Protein AF-0000000078894115 (afdb_homodimer)

Radius of gyration: 32.03 Å; Cα contacts (8 Å, |Δi|>4): 1808; chains: 2; bounding box: 77×106×67 Å

Solvent-accessible surface area (backbone atoms only — not comparable to full-atom values): 44220 Å² total; per-residue (Å²): 131,84,80,42,53,39,38,57,58,77,50,76,63,70,67,59,61,70,58,57,64,65,31,70,74,18,68,58,77,52,64,83,93,46,81,58,91,73,45,78,47,42,38,61,68,60,44,50,48,48,45,71,68,42,87,58,38,52,36,25,27,23,10,32,26,25,74,66,8,53,45,42,48,35,32,21,36,66,44,68,42,55,32,26,38,39,38,38,77,36,32,59,46,63,57,80,44,20,31,43,28,48,39,68,75,42,41,31,39,27,46,41,68,57,47,64,69,71,50,77,66,79,82,33,34,58,81,42,36,62,58,54,42,30,54,50,38,48,74,68,69,35,39,32,33,21,26,35,48,16,37,40,77,40,72,86,78,68,84,76,82,59,59,74,52,46,46,45,50,26,41,76,69,55,32,38,30,40,30,41,64,88,63,55,67,40,78,42,49,35,74,77,47,72,50,67,45,42,68,76,49,40,52,24,23,50,56,44,61,41,48,53,50,50,51,49,50,50,50,49,53,53,50,52,55,32,54,76,68,74,47,71,57,25,36,26,74,67,38,36,48,8,26,67,66,57,45,19,66,49,54,50,60,52,66,37,32,33,36,30,44,7,74,62,46,49,59,66,71,36,64,70,48,46,49,51,39,42,74,74,46,32,44,82,42,75,72,37,73,41,41,73,44,95,85,66,46,43,37,39,26,35,34,33,40,31,42,73,66,52,56,34,26,38,41,40,36,25,26,78,71,56,49,30,69,29,81,88,66,35,56,80,92,39,38,46,80,79,27,28,24,18,31,34,44,73,85,38,77,37,47,27,45,58,48,47,33,36,51,44,37,72,75,67,33,53,58,51,64,29,36,53,75,50,44,91,62,41,86,89,44,86,46,86,82,47,86,78,64,55,48,45,56,60,78,37,88,53,78,83,47,52,32,33,41,50,77,47,72,22,27,45,57,70,81,76,74,76,128,129,84,78,44,52,38,40,59,57,78,50,70,66,71,66,59,61,70,59,54,64,64,30,67,77,19,68,61,77,47,64,83,92,46,80,58,91,73,45,79,46,43,38,62,69,59,45,51,48,50,44,70,67,40,86,59,39,51,37,26,28,23,10,31,26,26,75,66,8,51,44,41,49,35,31,22,36,65,46,69,42,55,32,26,37,38,38,38,77,35,32,58,44,64,60,80,43,22,31,43,27,47,38,68,74,42,44,30,39,27,47,40,68,55,50,63,69,70,50,77,66,78,81,32,34,56,81,43,37,62,59,53,42,30,54,50,38,48,74,68,66,35,40,32,34,22,25,34,48,15,38,40,78,41,72,85,79,70,84,76,81,60,60,75,51,45,47,45,52,24,40,75,70,54,32,39,31,40,30,42,64,88,63,55,67,41,77,40,50,34,75,78,47,72,51,69,45,42,69,77,48,39,51,26,25,51,56,45,63,42,49,54,49,52,51,50,49,48,50,49,53,52,50,52,53,32,52,77,68,73,47,72,58,24,35,26,72,68,40,35,46,7,26,67,66,58,45,18,66,49,55,49,60,54,65,38,31,33,35,29,44,7,74,61,44,49,58,66,70,35,66,70,48,46,50,51,40,41,74,73,46,32,42,82,43,75,74,38,72,42,43,71,43,95,85,66,46,42,37,38,26,34,34,33,40,31,41,71,67,53,57,35,27,39,41,40,36,26,26,76,71,57,50,31,70,28,80,86,64,35,56,80,91,40,39,46,80,80,27,29,24,18,30,35,43,72,85,38,78,38,46,26,45,59,46,46,34,35,50,44,36,72,76,67,34,54,57,50,63,28,35,53,73,51,43,91,61,41,86,91,44,87,45,86,81,48,86,78,63,53,47,46,55,60,78,38,87,52,79,83,49,52,32,33,42,53,78,47,71,22,28,46,58,71,81,75,74,77,129

Sequence (838 aa):
MHQKLVAAFLQKRVPPMKTLLQLQSLIHRIDPRINISQSRDIQLERQIRILSEIPGVGVVGGSYRNLSGHWHAGCYQATVKNYVLGYQDGYYHSRNSCMFCDHLQGPFVAMTDYVKKLGFDESISNYVIFEDFFLRVGDDQKLVMACPDAMYFMNDYSQVTRRDVWLTLAKKWQLNRVVLSTGKTHSFSCSDLDFRCERKVTKSFLLPVCCLELYTEALKFFKDFLDKHNVHFELDSGSVLGGVKFNGILPWDLDMDISILSQNVSIFGKQETQELFKREGYTFKNYEPPTVKEDGSFSGGFLRIFSPGGDIYIELWGMSVLTNPSKNFLPPELRKPELYTKANIRGIWVNTAYSPGFYSRGRYGREVLKHAQSWLQVKGKKNSWASYDSGAFSSCDNPKHHSCLDDFPGDGNLPFIVQMHQKLVAAFLQKRVPPMKTLLQLQSLIHRIDPRINISQSRDIQLERQIRILSEIPGVGVVGGSYRNLSGHWHAGCYQATVKNYVLGYQDGYYHSRNSCMFCDHLQGPFVAMTDYVKKLGFDESISNYVIFEDFFLRVGDDQKLVMACPDAMYFMNDYSQVTRRDVWLTLAKKWQLNRVVLSTGKTHSFSCSDLDFRCERKVTKSFLLPVCCLELYTEALKFFKDFLDKHNVHFELDSGSVLGGVKFNGILPWDLDMDISILSQNVSIFGKQETQELFKREGYTFKNYEPPTVKEDGSFSGGFLRIFSPGGDIYIELWGMSVLTNPSKNFLPPELRKPELYTKANIRGIWVNTAYSPGFYSRGRYGREVLKHAQSWLQVKGKKNSWASYDSGAFSSCDNPKHHSCLDDFPGDGNLPFIVQ

Foldseek 3Di:
DPQQKQWQFLDLARPPVVVSLVPSVPPVDAPPVDNQVPDVQQVVVVQVCCCPPDPQAFKEGEWEAEPVGDTDRQAWAWDDFQLEIEIADDADDDDPQKGWHLAGQGIMIGGSVVCVVQDWDPLAQSLCRRVVVSVVSVVVRGIYIYRHSRYTYHHDTDRDQDQVNCLSVSLVQVHQWYAYNVRRIHGDACVSNVHFPELVCLLWFFAHVNLQVQLVVVVVVVVVVCVVVVWAKAWDDQQLLQLVFPLAHDRSDQETEMEGALVCLCVCVDPVNQVVLVVQPKDKDDWDHWDQDPVRQTDWTWIWIAHPGYRHIYTYIHDNDAQLLDVVHDPPVQNDPVRAQFGRHPNDTGHHHSDSVVNQCVQQHDQSQFAFGQLVNDPPRDDRSDHTDGFAHDHHPDNPRNGTPRVFTRHGDTPDDDD/DPQQKQWQFLDLARPPVVVSLVPSVPPVDAPPVDRQVPDPQQVVVVQVCCCPPDPQAFKEGEWEAEPVGDTDLQAWAWDDFQLEIEIADDADDDDPQKGWHLAGQGIMIGGSVVCVVQDWDPLARSLCRRVVVSVVSVVVRGIYIYRHSRYTYHHDTDRDLDQVNCLSVSLVQVHQWYAYNVRRIHGDACVSNVHFDELVCLLWFFAHVNLQVQLVVVVVVVVVVCVVVVWAKAWDDQQLLQLVFPLAHDRSDQETEMEGALVCLCVCVDPVNQVVLVVQPKDKDDWDHWDQDPVRQTDWTWIWIAHPGYRHIYTYIHDNDAQLLDVVHDPPVQNDPVRAQFGRHPNDTGHHHSDSVVNQCVQQHDQSQFAFGQLVNDPPRDDRSDHTDGFAHDHHPDNPRNGTPRVFTRHGDTPDDDD

Secondary structure (DSSP, 8-state):
----EEEE---SS---HHHHHS-TT----S-TTS--TT-GGG-HHHHHHHHHHSTTEEEEEEEEE-TT-BEE--EEEEEEETTEEEEEES-S-EETTEEEESEESS-EEEEHHHHHHH---TTS-GGGHHHHHHHHHHHTT-EEEEEEEEEEE---------GGGGHHHHHHHT-SEEE-TTS-EEE--HHHHT--B-HHHHTTBPPPHHHHHHHHHHHHHHHHHHHHTT--EEE-HHHHHHHHHHSS--TT--EEEEEEEGGGGGGGGSHHHHHHHHHTT-EEEEEEPPEE-TTS-EE--EEEEEPSSBS-EEEEEEES--TTT-TTTS-GGG-SGGGS-EEEETTEEEE--SSHHHHHHHHH-TTTTB----TTTSTT--STTSPP-TT-PPPPSSTTSTTBGGGS-SBSPPS----/----EEEE---SS---HHHHHS-TT----S-TTS--TT-GGG-HHHHHHHHHHSTTEEEEEEEEE-TT-BEE--EEEEEEETTEEEEEES-S-EETTEEEESEESS-EEEEHHHHHHH---TTS-GGGHHHHHHHHHHHTT-EEEEEEEEEEE---------HHHHHHHHHHHT-SEEE-TTS-EEE--HHHHT--B-HHHHTTBPPPHHHHHHHHHHHHHHHHHHHHTT--EEE-HHHHHHHHHHSS--TT--EEEEEEEGGGGGGGGSHHHHHHHHHTT-EEEEEEPPEE-TTS-EE--EEEEEPSSBS-EEEEEEES--TTT-TTTS-GGG-SGGGS-EEEETTEEEE--SSHHHHHHHHH-TTTTB----TTTSTT--STTSPP-TT-PPPPSSTTSTTBGGGS-SBSPPS----

Nearest PDB structures (foldseek):
  6l7t-assembly1_D  TM=5.931E-01  e=1.808E-14  Homo sapiens
  6l7t-assembly1_B  TM=5.780E-01  e=8.334E-15  Homo sapiens
  6l7u-assembly1_D  TM=5.870E-01  e=2.913E-14  Homo sapiens
  6l7u-assembly1_A  TM=5.948E-01  e=1.960E-13  Homo sapiens
  6l7s-assembly1_C  TM=5.873E-01  e=2.975E-13  Homo sapiens

Organism: Nematostella vectensis (NCBI:txid45351)

Structure (mmCIF, N/CA/C/O backbone):
data_AF-0000000078894115-model_v1
#
loop_
_entity.id
_entity.type
_entity.pdbx_description
1 polymer 'Ribitol-5-phosphate transferase'
#
loop_
_atom_site.group_PDB
_atom_site.id
_atom_site.type_symbol
_atom_site.label_atom_id
_atom_site.label_alt_id
_atom_site.label_comp_id
_atom_site.label_asym_id
_atom_site.label_entity_id
_atom_site.label_seq_id
_atom_site.pdbx_PDB_ins_code
_atom_site.Cartn_x
_atom_site.Cartn_y
_atom_site.Cartn_z
_atom_site.occupancy
_atom_site.B_iso_or_equiv
_atom_site.auth_seq_id
_atom_site.auth_comp_id
_atom_site.auth_asym_id
_atom_site.auth_atom_id
_atom_site.pdbx_PDB_model_num
ATOM 1 N N . MET A 1 1 ? -32.875 -33.969 9.383 1 23.88 1 MET A N 1
ATOM 2 C CA . MET A 1 1 ? -33.219 -32.656 8.812 1 23.88 1 MET A CA 1
ATOM 3 C C . MET A 1 1 ? -32.25 -32.281 7.691 1 23.88 1 MET A C 1
ATOM 5 O O . MET A 1 1 ? -31.047 -32.125 7.918 1 23.88 1 MET A O 1
ATOM 9 N N . HIS A 1 2 ? -32.469 -32.625 6.527 1 29.11 2 HIS A N 1
ATOM 10 C CA . HIS A 1 2 ? -31.625 -32.625 5.344 1 29.11 2 HIS A CA 1
ATOM 11 C C . HIS A 1 2 ? -31.172 -31.203 4.992 1 29.11 2 HIS A C 1
ATOM 13 O O . HIS A 1 2 ? -32 -30.328 4.723 1 29.11 2 HIS A O 1
ATOM 19 N N . GLN A 1 3 ? -30.156 -30.719 5.684 1 34.12 3 GLN A N 1
ATOM 20 C CA . GLN A 1 3 ? -29.578 -29.391 5.523 1 34.12 3 GLN A CA 1
ATOM 21 C C . GLN A 1 3 ? -29.328 -29.078 4.055 1 34.12 3 GLN A C 1
ATOM 23 O O . GLN A 1 3 ? -28.641 -29.828 3.355 1 34.12 3 GLN A O 1
ATOM 28 N N . LYS A 1 4 ? -30.406 -28.484 3.422 1 39.81 4 LYS A N 1
ATOM 29 C CA . LYS A 1 4 ? -30.406 -28.031 2.031 1 39.81 4 LYS A CA 1
ATOM 30 C C . LYS A 1 4 ? -29.297 -27.031 1.778 1 39.81 4 LYS A C 1
ATOM 32 O O . LYS A 1 4 ? -28.891 -26.297 2.688 1 39.81 4 LYS A O 1
ATOM 37 N N . LEU A 1 5 ? -28.281 -27.453 0.96 1 42.75 5 LEU A N 1
ATOM 38 C CA . LEU A 1 5 ? -27.172 -26.609 0.523 1 42.75 5 LEU A CA 1
ATOM 39 C C . LEU A 1 5 ? -27.594 -25.734 -0.653 1 42.75 5 LEU A C 1
ATOM 41 O O . LEU A 1 5 ? -28.406 -26.141 -1.48 1 42.75 5 LEU A O 1
ATOM 45 N N . VAL A 1 6 ? -27.719 -24.375 -0.465 1 43.09 6 VAL A N 1
ATOM 46 C CA . VAL A 1 6 ? -27.953 -23.438 -1.562 1 43.09 6 VAL A CA 1
ATOM 47 C C . VAL A 1 6 ? -26.625 -23.125 -2.248 1 43.09 6 VAL A C 1
ATOM 49 O O . VAL A 1 6 ? -25.594 -22.953 -1.581 1 43.09 6 VAL A O 1
ATOM 52 N N . ALA A 1 7 ? -26.375 -23.625 -3.391 1 47.94 7 ALA A N 1
ATOM 53 C CA . ALA A 1 7 ? -25.25 -23.156 -4.188 1 47.94 7 ALA A CA 1
ATOM 54 C C . ALA A 1 7 ? -25.609 -21.906 -4.988 1 47.94 7 ALA A C 1
ATOM 56 O O . ALA A 1 7 ? -26.656 -21.875 -5.652 1 47.94 7 ALA A O 1
ATOM 57 N N . ALA A 1 8 ? -25.375 -20.625 -4.531 1 46.97 8 ALA A N 1
ATOM 58 C CA . ALA A 1 8 ? -25.703 -19.375 -5.234 1 46.97 8 ALA A CA 1
ATOM 59 C C . ALA A 1 8 ? -24.672 -19.094 -6.328 1 46.97 8 ALA A C 1
ATOM 61 O O . ALA A 1 8 ? -23.469 -19.234 -6.109 1 46.97 8 ALA A O 1
ATOM 62 N N . PHE A 1 9 ? -25 -19.453 -7.574 1 47.41 9 PHE A N 1
ATOM 63 C CA . PHE A 1 9 ? -24.125 -19.172 -8.711 1 47.41 9 PHE A CA 1
ATOM 64 C C . PHE A 1 9 ? -24.266 -17.719 -9.148 1 47.41 9 PHE A C 1
ATOM 66 O O . PHE A 1 9 ? -25.344 -17.141 -9.055 1 47.41 9 PHE A O 1
ATOM 73 N N . LEU A 1 10 ? -23.344 -16.953 -8.992 1 45.75 10 LEU A N 1
ATOM 74 C CA . LEU A 1 10 ? -23.156 -15.539 -9.289 1 45.75 10 LEU A CA 1
ATOM 75 C C . LEU A 1 10 ? -23.641 -15.203 -10.695 1 45.75 10 LEU A C 1
ATOM 77 O O . LEU A 1 10 ? -22.984 -15.555 -11.68 1 45.75 10 LEU A O 1
ATOM 81 N N . GLN A 1 11 ? -24.875 -15.633 -11.125 1 41.28 11 GLN A N 1
ATOM 82 C CA . GLN A 1 11 ? -25.25 -14.961 -12.367 1 41.28 11 GLN A CA 1
ATOM 83 C C . GLN A 1 11 ? -25.391 -13.453 -12.156 1 41.28 11 GLN A C 1
ATOM 85 O O . GLN A 1 11 ? -25.578 -12.992 -11.031 1 41.28 11 GLN A O 1
ATOM 90 N N . LYS A 1 12 ? -25.109 -12.625 -13.219 1 42.34 12 LYS A N 1
ATOM 91 C CA . LYS A 1 12 ? -25.312 -11.172 -13.203 1 42.34 12 LYS A CA 1
ATOM 92 C C . LYS A 1 12 ? -26.578 -10.797 -12.453 1 42.34 12 LYS A C 1
ATOM 94 O O . LYS A 1 12 ? -26.656 -9.734 -11.844 1 42.34 12 LYS A O 1
ATOM 99 N N . ARG A 1 13 ? -27.641 -11.523 -12.625 1 41.16 13 ARG A N 1
ATOM 100 C CA . ARG A 1 13 ? -28.891 -11.156 -11.961 1 41.16 13 ARG A CA 1
ATOM 101 C C . ARG A 1 13 ? -29.266 -12.188 -10.898 1 41.16 13 ARG A C 1
ATOM 103 O O . ARG A 1 13 ? -29.344 -13.383 -11.188 1 41.16 13 ARG A O 1
ATOM 110 N N . VAL A 1 14 ? -29.109 -11.703 -9.695 1 42.53 14 VAL A N 1
ATOM 111 C CA . VAL A 1 14 ? -29.609 -12.516 -8.586 1 42.53 14 VAL A CA 1
ATOM 112 C C . VAL A 1 14 ? -31.094 -12.844 -8.805 1 42.53 14 VAL A C 1
ATOM 114 O O . VAL A 1 14 ? -31.906 -11.945 -8.977 1 42.53 14 VAL A O 1
ATOM 117 N N . PRO A 1 15 ? -31.453 -13.953 -9.156 1 45.44 15 PRO A N 1
ATOM 118 C CA . PRO A 1 15 ? -32.906 -14.227 -9.227 1 45.44 15 PRO A CA 1
ATOM 119 C C . PRO A 1 15 ? -33.625 -13.906 -7.922 1 45.44 15 PRO A C 1
ATOM 121 O O . PRO A 1 15 ? -32.969 -13.797 -6.867 1 45.44 15 PRO A O 1
ATOM 124 N N . PRO A 1 16 ? -34.938 -13.547 -7.988 1 44.66 16 PRO A N 1
ATOM 125 C CA . PRO A 1 16 ? -35.719 -13.359 -6.773 1 44.66 16 PRO A CA 1
ATOM 126 C C . PRO A 1 16 ? -35.5 -14.461 -5.738 1 44.66 16 PRO A C 1
ATOM 128 O O . PRO A 1 16 ? -35.25 -15.617 -6.105 1 44.66 16 PRO A O 1
ATOM 131 N N . MET A 1 17 ? -35.312 -14.023 -4.555 1 42.69 17 MET A N 1
ATOM 132 C CA . MET A 1 17 ? -35.031 -14.914 -3.434 1 42.69 17 MET A CA 1
ATOM 133 C C . MET A 1 17 ? -35.938 -16.141 -3.482 1 42.69 17 MET A C 1
ATOM 135 O O . MET A 1 17 ? -35.5 -17.25 -3.168 1 42.69 17 MET A O 1
ATOM 139 N N . LYS A 1 18 ? -37.219 -15.836 -3.705 1 44.38 18 LYS A N 1
ATOM 140 C CA . LYS A 1 18 ? -38.188 -16.938 -3.764 1 44.38 18 LYS A CA 1
ATOM 141 C C . LYS A 1 18 ? -37.688 -18.031 -4.699 1 44.38 18 LYS A C 1
ATOM 143 O O . LYS A 1 18 ? -37.875 -19.219 -4.414 1 44.38 18 LYS A O 1
ATOM 148 N N . THR A 1 19 ? -37.125 -17.547 -5.703 1 44.41 19 THR A N 1
ATOM 149 C CA . THR A 1 19 ? -36.625 -18.531 -6.668 1 44.41 19 THR A CA 1
ATOM 150 C C . THR A 1 19 ? -35.375 -19.203 -6.168 1 44.41 19 THR A C 1
ATOM 152 O O . THR A 1 19 ? -35.188 -20.406 -6.359 1 44.41 19 THR A O 1
ATOM 155 N N . LEU A 1 20 ? -34.594 -18.453 -5.504 1 43.5 20 LEU A N 1
ATOM 156 C CA . LEU A 1 20 ? -33.375 -19.016 -4.973 1 43.5 20 LEU A CA 1
ATOM 157 C C . LEU A 1 20 ? -33.656 -20.062 -3.898 1 43.5 20 LEU A C 1
ATOM 159 O O . LEU A 1 20 ? -33.031 -21.109 -3.854 1 43.5 20 LEU A O 1
ATOM 163 N N . LEU A 1 21 ? -34.688 -19.719 -3.094 1 41.72 21 LEU A N 1
ATOM 164 C CA . LEU A 1 21 ? -35.031 -20.594 -1.98 1 41.72 21 LEU A CA 1
ATOM 165 C C . LEU A 1 21 ? -35.781 -21.812 -2.469 1 41.72 21 LEU A C 1
ATOM 167 O O . LEU A 1 21 ? -35.906 -22.812 -1.747 1 41.72 21 LEU A O 1
ATOM 171 N N . GLN A 1 22 ? -36.688 -21.594 -3.357 1 38.75 22 GLN A N 1
ATOM 172 C CA . GLN A 1 22 ? -37.406 -22.766 -3.848 1 38.75 22 GLN A CA 1
ATOM 173 C C . GLN A 1 22 ? -36.469 -23.781 -4.492 1 38.75 22 GLN A C 1
ATOM 175 O O . GLN A 1 22 ? -36.875 -24.875 -4.875 1 38.75 22 GLN A O 1
ATOM 180 N N . LEU A 1 23 ? -35.312 -23.281 -4.77 1 36.28 23 LEU A N 1
ATOM 181 C CA . LEU A 1 23 ? -34.406 -24.219 -5.414 1 36.28 23 LEU A CA 1
ATOM 182 C C . LEU A 1 23 ? -34.062 -25.375 -4.473 1 36.28 23 LEU A C 1
ATOM 184 O O . LEU A 1 23 ? -33.5 -25.141 -3.395 1 36.28 23 LEU A O 1
ATOM 188 N N . GLN A 1 24 ? -34.906 -26.266 -4.191 1 36.66 24 GLN A N 1
ATOM 189 C CA . GLN A 1 24 ? -34.562 -27.516 -3.506 1 36.66 24 GLN A CA 1
ATOM 190 C C . GLN A 1 24 ? -33.094 -27.844 -3.68 1 36.66 24 GLN A C 1
ATOM 192 O O . GLN A 1 24 ? -32.469 -28.375 -2.771 1 36.66 24 GLN A O 1
ATOM 197 N N . SER A 1 25 ? -32.562 -28.375 -4.84 1 34.59 25 SER A N 1
ATOM 198 C CA . SER A 1 25 ? -31.266 -28.562 -5.461 1 34.59 25 SER A CA 1
ATOM 199 C C . SER A 1 25 ? -30.891 -27.344 -6.316 1 34.59 25 SER A C 1
ATOM 201 O O . SER A 1 25 ? -31.5 -27.109 -7.359 1 34.59 25 SER A O 1
ATOM 203 N N . LEU A 1 26 ? -31 -26.344 -5.957 1 35.53 26 LEU A N 1
ATOM 204 C CA . LEU A 1 26 ? -30.812 -25.172 -6.824 1 35.53 26 LEU A CA 1
ATOM 205 C C . LEU A 1 26 ? -29.406 -25.125 -7.395 1 35.53 26 LEU A C 1
ATOM 207 O O . LEU A 1 26 ? -28.484 -24.609 -6.75 1 35.53 26 LEU A O 1
ATOM 211 N N . ILE A 1 27 ? -28.766 -26.094 -7.66 1 37.44 27 ILE A N 1
ATOM 212 C CA . ILE A 1 27 ? -27.766 -25.734 -8.641 1 37.44 27 ILE A CA 1
ATOM 213 C C . ILE A 1 27 ? -28.391 -24.828 -9.711 1 37.44 27 ILE A C 1
ATOM 215 O O . ILE A 1 27 ? -29.219 -25.281 -10.508 1 37.44 27 ILE A O 1
ATOM 219 N N . HIS A 1 28 ? -28.953 -23.781 -9.414 1 37 28 HIS A N 1
ATOM 220 C CA . HIS A 1 28 ? -29.344 -22.938 -10.547 1 37 28 HIS A CA 1
ATOM 221 C C . HIS A 1 28 ? -28.328 -23.031 -11.68 1 37 28 HIS A C 1
ATOM 223 O O . HIS A 1 28 ? -27.125 -22.906 -11.445 1 37 28 HIS A O 1
ATOM 229 N N . ARG A 1 29 ? -28.875 -23.75 -12.664 1 35.62 29 ARG A N 1
ATOM 230 C CA . ARG A 1 29 ? -28.172 -24 -13.914 1 35.62 29 ARG A CA 1
ATOM 231 C C . ARG A 1 29 ? -27.312 -22.797 -14.297 1 35.62 29 ARG A C 1
ATOM 233 O O . ARG A 1 29 ? -27.797 -21.672 -14.359 1 35.62 29 ARG A O 1
ATOM 240 N N . ILE A 1 30 ? -26.062 -22.922 -14 1 37.34 30 ILE A N 1
ATOM 241 C CA . ILE A 1 30 ? -25.078 -22.109 -14.703 1 37.34 30 ILE A CA 1
ATOM 242 C C . ILE A 1 30 ? -25.562 -21.812 -16.125 1 37.34 30 ILE A C 1
ATOM 244 O O . ILE A 1 30 ? -26.5 -22.453 -16.609 1 37.34 30 ILE A O 1
ATOM 248 N N . ASP A 1 31 ? -24.703 -21.172 -16.953 1 37.81 31 ASP A N 1
ATOM 249 C CA . ASP A 1 31 ? -24.922 -20.969 -18.391 1 37.81 31 ASP A CA 1
ATOM 250 C C . ASP A 1 31 ? -25.469 -22.234 -19.047 1 37.81 31 ASP A C 1
ATOM 252 O O . ASP A 1 31 ? -24.875 -23.312 -18.938 1 37.81 31 ASP A O 1
ATOM 256 N N . PRO A 1 32 ? -26.766 -22.219 -19.562 1 38.88 32 PRO A N 1
ATOM 257 C CA . PRO A 1 32 ? -27.312 -23.391 -20.25 1 38.88 32 PRO A CA 1
ATOM 258 C C . PRO A 1 32 ? -26.281 -24.047 -21.188 1 38.88 32 PRO A C 1
ATOM 260 O O . PRO A 1 32 ? -26.516 -25.156 -21.672 1 38.88 32 PRO A O 1
ATOM 263 N N . ARG A 1 33 ? -25.469 -23.203 -21.797 1 44.66 33 ARG A N 1
ATOM 264 C CA . ARG A 1 33 ? -24.578 -23.766 -22.797 1 44.66 33 ARG A CA 1
ATOM 265 C C . ARG A 1 33 ? -23.609 -24.766 -22.172 1 44.66 33 ARG A C 1
ATOM 267 O O . ARG A 1 33 ? -22.859 -25.438 -22.891 1 44.66 33 ARG A O 1
ATOM 274 N N . ILE A 1 34 ? -23.453 -24.625 -20.734 1 37.88 34 ILE A N 1
ATOM 275 C CA . ILE A 1 34 ? -22.562 -25.594 -20.094 1 37.88 34 ILE A CA 1
ATOM 276 C C . ILE A 1 34 ? -23.344 -26.453 -19.109 1 37.88 34 ILE A C 1
ATOM 278 O O . ILE A 1 34 ? -23.938 -25.938 -18.172 1 37.88 34 ILE A O 1
ATOM 282 N N . ASN A 1 35 ? -23.797 -27.531 -19.344 1 39.56 35 ASN A N 1
ATOM 283 C CA . ASN A 1 35 ? -24.344 -28.547 -18.422 1 39.56 35 ASN A CA 1
ATOM 284 C C . ASN A 1 35 ? -23.422 -28.75 -17.219 1 39.56 35 ASN A C 1
ATOM 286 O O . ASN A 1 35 ? -22.578 -29.641 -17.234 1 39.56 35 ASN A O 1
ATOM 290 N N . ILE A 1 36 ? -23.094 -27.781 -16.359 1 44.94 36 ILE A N 1
ATOM 291 C CA . ILE A 1 36 ? -22.188 -27.719 -15.219 1 44.94 36 ILE A CA 1
ATOM 292 C C . ILE A 1 36 ? -22.641 -28.703 -14.141 1 44.94 36 ILE A C 1
ATOM 294 O O . ILE A 1 36 ? -21.875 -29.047 -13.234 1 44.94 36 ILE A O 1
ATOM 298 N N . SER A 1 37 ? -23.938 -28.969 -13.953 1 43.78 37 SER A N 1
ATOM 299 C CA . SER A 1 37 ? -24.484 -29.719 -12.828 1 43.78 37 SER A CA 1
ATOM 300 C C . SER A 1 37 ? -23.766 -31.047 -12.656 1 43.78 37 SER A C 1
ATOM 302 O O . SER A 1 37 ? -23.797 -31.656 -11.586 1 43.78 37 SER A O 1
ATOM 304 N N . GLN A 1 38 ? -23.234 -31.547 -13.727 1 49.44 38 GLN A N 1
ATOM 305 C CA . GLN A 1 38 ? -22.844 -32.938 -13.578 1 49.44 38 GLN A CA 1
ATOM 306 C C . GLN A 1 38 ? -21.328 -33.094 -13.625 1 49.44 38 GLN A C 1
ATOM 308 O O . GLN A 1 38 ? -20.797 -34.188 -13.688 1 49.44 38 GLN A O 1
ATOM 313 N N . SER A 1 39 ? -20.609 -31.844 -13.492 1 62.22 39 SER A N 1
ATOM 314 C CA . SER A 1 39 ? -19.172 -32.062 -13.703 1 62.22 39 SER A CA 1
ATOM 315 C C . SER A 1 39 ? -18.5 -32.531 -12.422 1 62.22 39 SER A C 1
ATOM 317 O O . SER A 1 39 ? -18.812 -32.031 -11.336 1 62.22 39 SER A O 1
ATOM 319 N N . ARG A 1 40 ? -17.953 -33.719 -12.414 1 75.31 40 ARG A N 1
ATOM 320 C CA . ARG A 1 40 ? -17.109 -34.25 -11.352 1 75.31 40 ARG A CA 1
ATOM 321 C C . ARG A 1 40 ? -16.141 -33.219 -10.844 1 75.31 40 ARG A C 1
ATOM 323 O O . ARG A 1 40 ? -15.672 -33.281 -9.703 1 75.31 40 ARG A O 1
ATOM 330 N N . ASP A 1 41 ? -16.016 -32.156 -11.625 1 86.25 41 ASP A N 1
ATOM 331 C CA . ASP A 1 41 ? -15.008 -31.156 -11.297 1 86.25 41 ASP A CA 1
ATOM 332 C C . ASP A 1 41 ? -15.508 -30.203 -10.219 1 86.25 41 ASP A C 1
ATOM 334 O O . ASP A 1 41 ? -14.711 -29.594 -9.508 1 86.25 41 ASP A O 1
ATOM 338 N N . ILE A 1 42 ? -16.734 -30.094 -10.008 1 83.56 42 ILE A N 1
ATOM 339 C CA . ILE A 1 42 ? -17.328 -29.172 -9.047 1 83.56 42 ILE A CA 1
ATOM 340 C C . ILE A 1 42 ? -17.078 -29.672 -7.629 1 83.56 42 ILE A C 1
ATOM 342 O O . ILE A 1 42 ? -16.984 -28.875 -6.691 1 83.56 42 ILE A O 1
ATOM 346 N N . GLN A 1 43 ? -16.969 -30.969 -7.461 1 86.12 43 GLN A N 1
ATOM 347 C CA . GLN A 1 43 ? -16.656 -31.594 -6.172 1 86.12 43 GLN A CA 1
ATOM 348 C C . GLN A 1 43 ? -17.594 -31.062 -5.082 1 86.12 43 GLN A C 1
ATOM 350 O O . GLN A 1 43 ? -17.141 -30.625 -4.027 1 86.12 43 GLN A O 1
ATOM 355 N N . LEU A 1 44 ? -18.844 -31.141 -5.27 1 83.88 44 LEU A N 1
ATOM 356 C CA . LEU A 1 44 ? -19.844 -30.609 -4.359 1 83.88 44 LEU A CA 1
ATOM 357 C C . LEU A 1 44 ? -19.75 -31.25 -2.986 1 83.88 44 LEU A C 1
ATOM 359 O O . LEU A 1 44 ? -19.828 -30.578 -1.963 1 83.88 44 LEU A O 1
ATOM 363 N N . GLU A 1 45 ? -19.547 -32.562 -2.951 1 84 45 GLU A N 1
ATOM 364 C CA . GLU A 1 45 ? -19.438 -33.25 -1.679 1 84 45 GLU A CA 1
ATOM 365 C C . GLU A 1 45 ? -18.25 -32.75 -0.861 1 84 45 GLU A C 1
ATOM 367 O O . GLU A 1 45 ? -18.344 -32.625 0.364 1 84 45 GLU A O 1
ATOM 372 N N . ARG A 1 46 ? -17.234 -32.469 -1.564 1 89.38 46 ARG A N 1
ATOM 373 C CA . ARG A 1 46 ? -16.047 -31.906 -0.928 1 89.38 46 ARG A CA 1
ATOM 374 C C . ARG A 1 46 ? -16.375 -30.578 -0.261 1 89.38 46 ARG A C 1
ATOM 376 O O . ARG A 1 46 ? -16 -30.344 0.892 1 89.38 46 ARG A O 1
ATOM 383 N N . GLN A 1 47 ? -17.047 -29.734 -0.889 1 89.56 47 GLN A N 1
ATOM 384 C CA . GLN A 1 47 ? -17.422 -28.422 -0.368 1 89.56 47 GLN A CA 1
ATOM 385 C C . GLN A 1 47 ? -18.391 -28.562 0.807 1 89.56 47 GLN A C 1
ATOM 387 O O . GLN A 1 47 ? -18.25 -27.859 1.814 1 89.56 47 GLN A O 1
ATOM 392 N N . ILE A 1 48 ? -19.281 -29.5 0.733 1 86.75 48 ILE A N 1
ATOM 393 C CA . ILE A 1 48 ? -20.25 -29.75 1.81 1 86.75 48 ILE A CA 1
ATOM 394 C C . ILE A 1 48 ? -19.5 -30.266 3.043 1 86.75 48 ILE A C 1
ATOM 396 O O . ILE A 1 48 ? -19.812 -29.875 4.172 1 86.75 48 ILE A O 1
ATOM 400 N N . ARG A 1 49 ? -18.547 -31.062 2.848 1 89.62 49 ARG A N 1
ATOM 401 C CA . ARG A 1 49 ? -17.766 -31.594 3.959 1 89.62 49 ARG A CA 1
ATOM 402 C C . ARG A 1 49 ? -17.031 -30.469 4.691 1 89.62 49 ARG A C 1
ATOM 404 O O . ARG A 1 49 ? -17.016 -30.438 5.922 1 89.62 49 ARG A O 1
ATOM 411 N N . ILE A 1 50 ? -16.469 -29.578 3.926 1 93 50 ILE A N 1
ATOM 412 C CA . ILE A 1 50 ? -15.766 -28.453 4.531 1 93 50 ILE A CA 1
ATOM 413 C C . ILE A 1 50 ? -16.75 -27.594 5.324 1 93 50 ILE A C 1
ATOM 415 O O . ILE A 1 50 ? -16.453 -27.203 6.453 1 93 50 ILE A O 1
ATOM 419 N N . LEU A 1 51 ? -17.875 -27.375 4.777 1 88.62 51 LEU A N 1
ATOM 420 C CA . LEU A 1 51 ? -18.922 -26.562 5.406 1 88.62 51 LEU A CA 1
ATOM 421 C C . LEU A 1 51 ? -19.375 -27.203 6.715 1 88.62 51 LEU A C 1
ATOM 423 O O . LEU A 1 51 ? -19.672 -26.5 7.68 1 88.62 51 LEU A O 1
ATOM 427 N N . SER A 1 52 ? -19.328 -28.484 6.801 1 87.19 52 SER A N 1
ATOM 428 C CA . SER A 1 52 ? -19.859 -29.219 7.949 1 87.19 52 SER A CA 1
ATOM 429 C C . SER A 1 52 ? -18.781 -29.453 8.992 1 87.19 52 SER A C 1
ATOM 431 O O . SER A 1 52 ? -19.062 -29.5 10.195 1 87.19 52 SER A O 1
ATOM 433 N N . GLU A 1 53 ? -17.578 -29.578 8.539 1 89.5 53 GLU A N 1
ATOM 434 C CA . GLU A 1 53 ? -16.547 -30.062 9.445 1 89.5 53 GLU A CA 1
ATOM 435 C C . GLU A 1 53 ? -15.758 -28.922 10.055 1 89.5 53 GLU A C 1
ATOM 437 O O . GLU A 1 53 ? -15.18 -29.062 11.133 1 89.5 53 GLU A O 1
ATOM 442 N N . ILE A 1 54 ? -15.641 -27.859 9.383 1 92.44 54 ILE A N 1
ATOM 443 C CA . ILE A 1 54 ? -14.852 -26.75 9.922 1 92.44 54 ILE A CA 1
ATOM 444 C C . ILE A 1 54 ? -15.766 -25.781 10.672 1 92.44 54 ILE A C 1
ATOM 446 O O . ILE A 1 54 ? -16.625 -25.141 10.07 1 92.44 54 ILE A O 1
ATOM 450 N N . PRO A 1 55 ? -15.539 -25.672 11.953 1 93.38 55 PRO A N 1
ATOM 451 C CA . PRO A 1 55 ? -16.422 -24.828 12.758 1 93.38 55 PRO A CA 1
ATOM 452 C C . PRO A 1 55 ? -16.359 -23.359 12.336 1 93.38 55 PRO A C 1
ATOM 454 O O . PRO A 1 55 ? -15.289 -22.844 12.031 1 93.38 55 PRO A O 1
ATOM 457 N N . GLY A 1 56 ? -17.562 -22.766 12.25 1 95 56 GLY A N 1
ATOM 458 C CA . GLY A 1 56 ? -17.641 -21.328 12.016 1 95 56 GLY A CA 1
ATOM 459 C C . GLY A 1 56 ? -17.734 -20.969 10.547 1 95 56 GLY A C 1
ATOM 460 O O . GLY A 1 56 ? -17.984 -19.812 10.203 1 95 56 GLY A O 1
ATOM 461 N N . VAL A 1 57 ? -17.578 -22 9.719 1 95.31 57 VAL A N 1
ATOM 462 C CA . VAL A 1 57 ? -17.656 -21.719 8.281 1 95.31 57 VAL A CA 1
ATOM 463 C C . VAL A 1 57 ? -19.125 -21.625 7.867 1 95.31 57 VAL A C 1
ATOM 465 O O . VAL A 1 57 ? -19.938 -22.516 8.18 1 95.31 57 VAL A O 1
ATOM 468 N N . GLY A 1 58 ? -19.422 -20.547 7.188 1 92.75 58 GLY A N 1
ATOM 469 C CA . GLY A 1 58 ? -20.797 -20.344 6.742 1 92.75 58 GLY A CA 1
ATOM 470 C C . GLY A 1 58 ? -20.953 -20.5 5.238 1 92.75 58 GLY A C 1
ATOM 471 O O . GLY A 1 58 ? -22.062 -20.766 4.754 1 92.75 58 GLY A O 1
ATOM 472 N N . VAL A 1 59 ? -19.891 -20.25 4.531 1 93.25 59 VAL A N 1
ATOM 473 C CA . VAL A 1 59 ? -19.938 -20.281 3.072 1 93.25 59 VAL A CA 1
ATOM 474 C C . VAL A 1 59 ? -18.672 -20.922 2.527 1 93.25 59 VAL A C 1
ATOM 476 O O . VAL A 1 59 ? -17.562 -20.641 3.006 1 93.25 59 VAL A O 1
ATOM 479 N N . VAL A 1 60 ? -18.844 -21.844 1.536 1 93.25 60 VAL A N 1
ATOM 480 C CA . VAL A 1 60 ? -17.703 -22.5 0.897 1 93.25 60 VAL A CA 1
ATOM 481 C C . VAL A 1 60 ? -17.859 -22.438 -0.621 1 93.25 60 VAL A C 1
ATOM 483 O O . VAL A 1 60 ? -18.953 -22.672 -1.148 1 93.25 60 VAL A O 1
ATOM 486 N N . GLY A 1 61 ? -16.812 -22.016 -1.306 1 92.81 61 GLY A N 1
ATOM 487 C CA . GLY A 1 61 ? -16.797 -22 -2.76 1 92.81 61 GLY A CA 1
ATOM 488 C C . GLY A 1 61 ? -15.617 -22.75 -3.346 1 92.81 61 GLY A C 1
ATOM 489 O O . GLY A 1 61 ? -14.844 -23.375 -2.613 1 92.81 61 GLY A O 1
ATOM 490 N N . GLY A 1 62 ? -15.594 -22.844 -4.609 1 92.06 62 GLY A N 1
ATOM 491 C CA . GLY A 1 62 ? -14.484 -23.422 -5.344 1 92.06 62 GLY A CA 1
ATOM 492 C C . GLY A 1 62 ? -13.836 -22.453 -6.309 1 92.06 62 GLY A C 1
ATOM 493 O O . GLY A 1 62 ? -14.188 -21.281 -6.344 1 92.06 62 GLY A O 1
ATOM 494 N N . SER A 1 63 ? -12.797 -22.984 -6.969 1 93.56 63 SER A N 1
ATOM 495 C CA . SER A 1 63 ? -12.219 -22.219 -8.062 1 93.56 63 SER A CA 1
ATOM 496 C C . SER A 1 63 ? -13.141 -22.188 -9.273 1 93.56 63 SER A C 1
ATOM 498 O O . SER A 1 63 ? -14.203 -22.828 -9.266 1 93.56 63 SER A O 1
ATOM 500 N N . TYR A 1 64 ? -12.711 -21.375 -10.227 1 89.38 64 TYR A N 1
ATOM 501 C CA . TYR A 1 64 ? -13.484 -21.391 -11.461 1 89.38 64 TYR A CA 1
ATOM 502 C C . TYR A 1 64 ? -12.594 -21.109 -12.672 1 89.38 64 TYR A C 1
ATOM 504 O O . TYR A 1 64 ? -11.5 -20.562 -12.531 1 89.38 64 TYR A O 1
ATOM 512 N N . ARG A 1 65 ? -12.984 -21.594 -13.75 1 89.31 65 ARG A N 1
ATOM 513 C CA . ARG A 1 65 ? -12.391 -21.234 -15.031 1 89.31 65 ARG A CA 1
ATOM 514 C C . ARG A 1 65 ? -13.453 -20.734 -16 1 89.31 65 ARG A C 1
ATOM 516 O O . ARG A 1 65 ? -14.57 -21.266 -16.031 1 89.31 65 ARG A O 1
ATOM 523 N N . ASN A 1 66 ? -13.109 -19.719 -16.734 1 84 66 ASN A N 1
ATOM 524 C CA . ASN A 1 66 ? -14.047 -19.219 -17.734 1 84 66 ASN A CA 1
ATOM 525 C C . ASN A 1 66 ? -13.914 -19.953 -19.062 1 84 66 ASN A C 1
ATOM 527 O O . ASN A 1 66 ? -13.172 -20.938 -19.156 1 84 66 ASN A O 1
ATOM 531 N N . LEU A 1 67 ? -14.656 -19.5 -20.047 1 81.38 67 LEU A N 1
ATOM 532 C CA . LEU A 1 67 ? -14.727 -20.234 -21.297 1 81.38 67 LEU A CA 1
ATOM 533 C C . LEU A 1 67 ? -13.438 -20.062 -22.109 1 81.38 67 LEU A C 1
ATOM 535 O O . LEU A 1 67 ? -13.141 -20.875 -22.984 1 81.38 67 LEU A O 1
ATOM 539 N N . SER A 1 68 ? -12.648 -19.031 -21.766 1 88.75 68 SER A N 1
ATOM 540 C CA . SER A 1 68 ? -11.359 -18.844 -22.422 1 88.75 68 SER A CA 1
ATOM 541 C C . SER A 1 68 ? -10.258 -19.625 -21.734 1 88.75 68 SER A C 1
ATOM 543 O O . SER A 1 68 ? -9.102 -19.594 -22.172 1 88.75 68 SER A O 1
ATOM 545 N N . GLY A 1 69 ? -10.648 -20.328 -20.688 1 93.56 69 GLY A N 1
ATOM 546 C CA . GLY A 1 69 ? -9.711 -21.219 -20 1 93.56 69 GLY A CA 1
ATOM 547 C C . GLY A 1 69 ? -8.992 -20.547 -18.844 1 93.56 69 GLY A C 1
ATOM 548 O O . GLY A 1 69 ? -8.148 -21.172 -18.203 1 93.56 69 GLY A O 1
ATOM 549 N N . HIS A 1 70 ? -9.289 -19.297 -18.594 1 95.19 70 HIS A N 1
ATOM 550 C CA . HIS A 1 70 ? -8.633 -18.578 -17.5 1 95.19 70 HIS A CA 1
ATOM 551 C C . HIS A 1 70 ? -9.117 -19.078 -16.141 1 95.19 70 HIS A C 1
ATOM 553 O O . HIS A 1 70 ? -10.289 -18.922 -15.805 1 95.19 70 HIS A O 1
ATOM 559 N N . TRP A 1 71 ? -8.242 -19.641 -15.422 1 95.44 71 TRP A N 1
ATOM 560 C CA . TRP A 1 71 ? -8.555 -20.219 -14.117 1 95.44 71 TRP A CA 1
ATOM 561 C C . TRP A 1 71 ? -8.305 -19.203 -13 1 95.44 71 TRP A C 1
ATOM 563 O O . TRP A 1 71 ? -7.316 -18.469 -13.031 1 95.44 71 TRP A O 1
ATOM 573 N N . HIS A 1 72 ? -9.203 -19.203 -12 1 93.75 72 HIS A N 1
ATOM 574 C CA . HIS A 1 72 ? -9.078 -18.375 -10.812 1 93.75 72 HIS A CA 1
ATOM 575 C C . HIS A 1 72 ? -9.406 -19.172 -9.547 1 93.75 72 HIS A C 1
ATOM 577 O O . HIS A 1 72 ? -10.367 -19.938 -9.523 1 93.75 72 HIS A O 1
ATOM 583 N N . ALA A 1 73 ? -8.617 -18.891 -8.516 1 95.5 73 ALA A N 1
ATOM 584 C CA . ALA A 1 73 ? -8.93 -19.516 -7.234 1 95.5 73 ALA A CA 1
ATOM 585 C C . ALA A 1 73 ? -10.211 -18.938 -6.645 1 95.5 73 ALA A C 1
ATOM 587 O O . ALA A 1 73 ? -10.906 -19.594 -5.867 1 95.5 73 ALA A O 1
ATOM 588 N N . GLY A 1 74 ? -10.414 -17.641 -6.953 1 92.44 74 GLY A N 1
ATOM 589 C CA . GLY A 1 74 ? -11.672 -17 -6.605 1 92.44 74 GLY A CA 1
ATOM 590 C C . GLY A 1 74 ? -11.711 -16.5 -5.168 1 92.44 74 GLY A C 1
ATOM 591 O O . GLY A 1 74 ? -12.781 -16.188 -4.645 1 92.44 74 GLY A O 1
ATOM 592 N N . CYS A 1 75 ? -10.594 -16.453 -4.441 1 96.94 75 CYS A N 1
ATOM 593 C CA . CYS A 1 75 ? -10.523 -16.031 -3.051 1 96.94 75 CYS A CA 1
ATOM 594 C C . CYS A 1 75 ? -10.008 -14.594 -2.943 1 96.94 75 CYS A C 1
ATOM 596 O O . CYS A 1 75 ? -8.906 -14.297 -3.398 1 96.94 75 CYS A O 1
ATOM 598 N N . TYR A 1 76 ? -10.82 -13.711 -2.299 1 96.19 76 TYR A N 1
ATOM 599 C CA . TYR A 1 76 ? -10.406 -12.336 -2.045 1 96.19 76 TYR A CA 1
ATOM 600 C C . TYR A 1 76 ? -10.414 -12.031 -0.551 1 96.19 76 TYR A C 1
ATOM 602 O O . TYR A 1 76 ? -11.211 -12.594 0.2 1 96.19 76 TYR A O 1
ATOM 610 N N . GLN A 1 77 ? -9.492 -11.25 -0.174 1 96.88 77 GLN A N 1
ATOM 611 C CA . GLN A 1 77 ? -9.531 -10.609 1.134 1 96.88 77 GLN A CA 1
ATOM 612 C C . GLN A 1 77 ? -10.172 -9.227 1.048 1 96.88 77 GLN A C 1
ATOM 614 O O . GLN A 1 77 ? -9.945 -8.484 0.088 1 96.88 77 GLN A O 1
ATOM 619 N N . ALA A 1 78 ? -11 -8.922 1.992 1 96.62 78 ALA A N 1
ATOM 620 C CA . ALA A 1 78 ? -11.656 -7.621 2.061 1 96.62 78 ALA A CA 1
ATOM 621 C C . ALA A 1 78 ? -11.359 -6.922 3.385 1 96.62 78 ALA A C 1
ATOM 623 O O . ALA A 1 78 ? -11.375 -7.555 4.445 1 96.62 78 ALA A O 1
ATOM 624 N N . THR A 1 79 ? -11.039 -5.684 3.305 1 94.19 79 THR A N 1
ATOM 625 C CA . THR A 1 79 ? -10.82 -4.859 4.488 1 94.19 79 THR A CA 1
ATOM 626 C C . THR A 1 79 ? -11.695 -3.613 4.449 1 94.19 79 THR A C 1
ATOM 628 O O . THR A 1 79 ? -11.742 -2.91 3.439 1 94.19 79 THR A O 1
ATOM 631 N N . VAL A 1 80 ? -12.43 -3.396 5.484 1 95.06 80 VAL A N 1
ATOM 632 C CA . VAL A 1 80 ? -13.203 -2.17 5.641 1 95.06 80 VAL A CA 1
ATOM 633 C C . VAL A 1 80 ? -12.641 -1.345 6.793 1 95.06 80 VAL A C 1
ATOM 635 O O . VAL A 1 80 ? -12.812 -1.701 7.961 1 95.06 80 VAL A O 1
ATOM 638 N N . LYS A 1 81 ? -12 -0.345 6.453 1 93 81 LYS A N 1
ATOM 639 C CA . LYS A 1 81 ? -11.406 0.543 7.445 1 93 81 LYS A CA 1
ATOM 640 C C . LYS A 1 81 ? -11.414 1.991 6.965 1 93 81 LYS A C 1
ATOM 642 O O . LYS A 1 81 ? -11.141 2.262 5.793 1 93 81 LYS A O 1
ATOM 647 N N . ASN A 1 82 ? -11.727 2.934 7.84 1 92.5 82 ASN A N 1
ATOM 648 C CA . ASN A 1 82 ? -11.648 4.367 7.57 1 92.5 82 ASN A CA 1
ATOM 649 C C . ASN A 1 82 ? -12.414 4.742 6.309 1 92.5 82 ASN A C 1
ATOM 651 O O . ASN A 1 82 ? -11.891 5.441 5.441 1 92.5 82 ASN A O 1
ATOM 655 N N . TYR A 1 83 ? -13.586 4.176 6.133 1 95.5 83 TYR A N 1
ATOM 656 C CA . TYR A 1 83 ? -14.531 4.48 5.066 1 95.5 83 TYR A CA 1
ATOM 657 C C . TYR A 1 83 ? -14.031 3.949 3.727 1 95.5 83 TYR A C 1
ATOM 659 O O . TYR A 1 83 ? -14.383 4.48 2.672 1 95.5 83 TYR A O 1
ATOM 667 N N . VAL A 1 84 ? -13.156 2.967 3.789 1 95.56 84 VAL A N 1
ATOM 668 C CA . VAL A 1 84 ? -12.609 2.379 2.568 1 95.56 84 VAL A CA 1
ATOM 669 C C . VAL A 1 84 ? -12.867 0.875 2.561 1 95.56 84 VAL A C 1
ATOM 671 O O . VAL A 1 84 ? -12.664 0.197 3.57 1 95.56 84 VAL A O 1
ATOM 674 N N . LEU A 1 85 ? -13.352 0.449 1.522 1 96.75 85 LEU A N 1
ATOM 675 C CA . LEU A 1 85 ? -13.383 -0.983 1.248 1 96.75 85 LEU A CA 1
ATOM 676 C C . LEU A 1 85 ? -12.289 -1.371 0.26 1 96.75 85 LEU A C 1
ATOM 678 O O . LEU A 1 85 ? -12.266 -0.877 -0.87 1 96.75 85 LEU A O 1
ATOM 682 N N . GLY A 1 86 ? -11.391 -2.221 0.688 1 95.31 86 GLY A N 1
ATOM 683 C CA . GLY A 1 86 ? -10.312 -2.674 -0.171 1 95.31 86 GLY A CA 1
ATOM 684 C C . GLY A 1 86 ? -10.289 -4.18 -0.361 1 95.31 86 GLY A C 1
ATOM 685 O O . GLY A 1 86 ? -10.492 -4.934 0.592 1 95.31 86 GLY A O 1
ATOM 686 N N . TYR A 1 87 ? -10.039 -4.578 -1.584 1 95.12 87 TYR A N 1
ATOM 687 C CA . TYR A 1 87 ? -9.938 -6 -1.894 1 95.12 87 TYR A CA 1
ATOM 688 C C . TYR A 1 87 ? -8.5 -6.371 -2.26 1 95.12 87 TYR A C 1
ATOM 690 O O . TYR A 1 87 ? -7.789 -5.586 -2.887 1 95.12 87 TYR A O 1
ATOM 698 N N . GLN A 1 88 ? -8.141 -7.516 -1.904 1 93.69 88 GLN A N 1
ATOM 699 C CA . GLN A 1 88 ? -6.867 -8.109 -2.299 1 93.69 88 GLN A CA 1
ATOM 700 C C . GLN A 1 88 ? -7.047 -9.57 -2.711 1 93.69 88 GLN A C 1
ATOM 702 O O . GLN A 1 88 ? -7.762 -10.32 -2.049 1 93.69 88 GLN A O 1
ATOM 707 N N . ASP A 1 89 ? -6.387 -9.906 -3.773 1 93.94 89 ASP A N 1
ATOM 708 C CA . ASP A 1 89 ? -6.43 -11.289 -4.234 1 93.94 89 ASP A CA 1
ATOM 709 C C . ASP A 1 89 ? -5.645 -12.203 -3.295 1 93.94 89 ASP A C 1
ATOM 711 O O . ASP A 1 89 ? -4.582 -11.828 -2.797 1 93.94 89 ASP A O 1
ATOM 715 N N . GLY A 1 90 ? -6.277 -13.367 -3.088 1 96.19 90 GLY A N 1
ATOM 716 C CA . GLY A 1 90 ? -5.527 -14.391 -2.369 1 96.19 90 GLY A CA 1
ATOM 717 C C . GLY A 1 90 ? -6.039 -14.625 -0.96 1 96.19 90 GLY A C 1
ATOM 718 O O . GLY A 1 90 ? -7.211 -14.375 -0.67 1 96.19 90 GLY A O 1
ATOM 719 N N . TYR A 1 91 ? -5.176 -15.273 -0.156 1 97.81 91 TYR A N 1
ATOM 720 C CA . TYR A 1 91 ? -5.523 -15.727 1.187 1 97.81 91 TYR A CA 1
ATOM 721 C C . TYR A 1 91 ? -4.344 -15.562 2.139 1 97.81 91 TYR A C 1
ATOM 723 O O . TYR A 1 91 ? -3.207 -15.383 1.701 1 97.81 91 TYR A O 1
ATOM 731 N N . TYR A 1 92 ? -4.648 -15.602 3.461 1 97.12 92 TYR A N 1
ATOM 732 C CA . TYR A 1 92 ? -3.582 -15.516 4.453 1 97.12 92 TYR A CA 1
ATOM 733 C C . TYR A 1 92 ? -3.457 -16.812 5.23 1 97.12 92 TYR A C 1
ATOM 735 O O . TYR A 1 92 ? -2.402 -17.109 5.805 1 97.12 92 TYR A O 1
ATOM 743 N N . HIS A 1 93 ? -4.539 -17.547 5.289 1 97.44 93 HIS A N 1
ATOM 744 C CA . HIS A 1 93 ? -4.578 -18.828 6 1 97.44 93 HIS A CA 1
ATOM 745 C C . HIS A 1 93 ? -5.316 -19.891 5.188 1 97.44 93 HIS A C 1
ATOM 747 O O . HIS A 1 93 ? -6.195 -19.562 4.391 1 97.44 93 HIS A O 1
ATOM 753 N N . SER A 1 94 ? -4.918 -21.078 5.352 1 98 94 SER A N 1
ATOM 754 C CA . SER A 1 94 ? -5.574 -22.188 4.691 1 98 94 SER A CA 1
ATOM 755 C C . SER A 1 94 ? -5.711 -23.391 5.629 1 98 94 SER A C 1
ATOM 757 O O . SER A 1 94 ? -5.031 -23.453 6.656 1 98 94 SER A O 1
ATOM 759 N N . ARG A 1 95 ? -6.652 -24.188 5.363 1 96.31 95 ARG A N 1
ATOM 760 C CA . ARG A 1 95 ? -6.891 -25.438 6.086 1 96.31 95 ARG A CA 1
ATOM 761 C C . ARG A 1 95 ? -7.555 -26.469 5.184 1 96.31 95 ARG A C 1
ATOM 763 O O . ARG A 1 95 ? -8.492 -26.141 4.445 1 96.31 95 ARG A O 1
ATOM 770 N N . ASN A 1 96 ? -7.043 -27.688 5.207 1 94.62 96 ASN A N 1
ATOM 771 C CA . ASN A 1 96 ? -7.613 -28.781 4.43 1 94.62 96 ASN A CA 1
ATOM 772 C C . ASN A 1 96 ? -7.676 -28.453 2.943 1 94.62 96 ASN A C 1
ATOM 774 O O . ASN A 1 96 ? -8.703 -28.672 2.297 1 94.62 96 ASN A O 1
ATOM 778 N N . SER A 1 97 ? -6.688 -27.812 2.426 1 95.44 97 SER A N 1
ATOM 779 C CA . SER A 1 97 ? -6.508 -27.453 1.022 1 95.44 97 SER A CA 1
ATOM 780 C C . SER A 1 97 ? -7.543 -26.422 0.577 1 95.44 97 SER A C 1
ATOM 782 O O . SER A 1 97 ? -7.871 -26.344 -0.608 1 95.44 97 SER A O 1
ATOM 784 N N . CYS A 1 98 ? -8.109 -25.734 1.557 1 98 98 CYS A N 1
ATOM 785 C CA . CYS A 1 98 ? -9 -24.609 1.247 1 98 98 CYS A CA 1
ATOM 786 C C . CYS A 1 98 ? -8.469 -23.312 1.831 1 98 98 CYS A C 1
ATOM 788 O O . CYS A 1 98 ? -7.789 -23.312 2.859 1 98 98 CYS A O 1
ATOM 790 N N . MET A 1 99 ? -8.828 -22.25 1.144 1 98.56 99 MET A N 1
ATOM 791 C CA . MET A 1 99 ? -8.367 -20.906 1.489 1 98.56 99 MET A CA 1
ATOM 792 C C . MET A 1 99 ? -9.398 -20.188 2.34 1 98.56 99 MET A C 1
ATOM 794 O O . MET A 1 99 ? -10.594 -20.219 2.035 1 98.56 99 MET A O 1
ATOM 798 N N . PHE A 1 100 ? -8.969 -19.578 3.463 1 98.5 100 PHE A N 1
ATOM 799 C CA . PHE A 1 100 ? -9.859 -18.641 4.141 1 98.5 100 PHE A CA 1
ATOM 800 C C . PHE A 1 100 ? -9.977 -17.344 3.363 1 98.5 100 PHE A C 1
ATOM 802 O O . PHE A 1 100 ? -8.961 -16.719 3.025 1 98.5 100 PHE A O 1
ATOM 809 N N . CYS A 1 101 ? -11.164 -16.891 3.084 1 98.31 101 CYS A N 1
ATOM 810 C CA . CYS A 1 101 ? -11.461 -15.719 2.27 1 98.31 101 CYS A CA 1
ATOM 811 C C . CYS A 1 101 ? -12.438 -14.789 2.98 1 98.31 101 CYS A C 1
ATOM 813 O O . CYS A 1 101 ? -13.008 -15.156 4.008 1 98.31 101 CYS A O 1
ATOM 815 N N . ASP A 1 102 ? -12.539 -13.562 2.48 1 97.94 102 ASP A N 1
ATOM 816 C CA . ASP A 1 102 ? -13.594 -12.656 2.912 1 97.94 102 ASP A CA 1
ATOM 817 C C . ASP A 1 102 ? -14.68 -12.523 1.842 1 97.94 102 ASP A C 1
ATOM 819 O O . ASP A 1 102 ? -15.805 -12.117 2.135 1 97.94 102 ASP A O 1
ATOM 823 N N . HIS A 1 103 ? -14.289 -12.781 0.635 1 95.75 103 HIS A N 1
ATOM 824 C CA . HIS A 1 103 ? -15.172 -12.703 -0.525 1 95.75 103 HIS A CA 1
ATOM 825 C C . HIS A 1 103 ? -14.828 -13.773 -1.553 1 95.75 103 HIS A C 1
ATOM 827 O O . HIS A 1 103 ? -13.656 -14.023 -1.825 1 95.75 103 HIS A O 1
ATOM 833 N N . LEU A 1 104 ? -15.875 -14.383 -2.129 1 93.31 104 LEU A N 1
ATOM 834 C CA . LEU A 1 104 ? -15.703 -15.359 -3.197 1 93.31 104 LEU A CA 1
ATOM 835 C C . LEU A 1 104 ? -16.172 -14.789 -4.531 1 93.31 104 LEU A C 1
ATOM 837 O O . LEU A 1 104 ? -17.266 -14.227 -4.621 1 93.31 104 LEU A O 1
ATOM 841 N N . GLN A 1 105 ? -15.422 -14.922 -5.535 1 86.62 105 GLN A N 1
ATOM 842 C CA . GLN A 1 105 ? -15.773 -14.438 -6.867 1 86.62 105 GLN A CA 1
ATOM 843 C C . GLN A 1 105 ? -16.562 -15.484 -7.645 1 86.62 105 GLN A C 1
ATOM 845 O O . GLN A 1 105 ? -17.312 -15.148 -8.562 1 86.62 105 GLN A O 1
ATOM 850 N N . GLY A 1 106 ? -16.641 -16.672 -7.246 1 81.56 106 GLY A N 1
ATOM 851 C CA . GLY A 1 106 ? -17.312 -17.734 -7.957 1 81.56 106 GLY A CA 1
ATOM 852 C C . GLY A 1 106 ? -18.469 -18.344 -7.168 1 81.56 106 GLY A C 1
ATOM 853 O O . GLY A 1 106 ? -18.875 -17.797 -6.137 1 81.56 106 GLY A O 1
ATOM 854 N N . PRO A 1 107 ? -19.016 -19.344 -7.734 1 83.44 107 PRO A N 1
ATOM 855 C CA . PRO A 1 107 ? -20.141 -20 -7.055 1 83.44 107 PRO A CA 1
ATOM 856 C C . PRO A 1 107 ? -19.75 -20.562 -5.684 1 83.44 107 PRO A C 1
ATOM 858 O O . PRO A 1 107 ? -18.578 -20.859 -5.441 1 83.44 107 PRO A O 1
ATOM 861 N N . PHE A 1 108 ? -20.766 -20.625 -4.82 1 87.81 108 PHE A N 1
ATOM 862 C CA . PHE A 1 108 ? -20.5 -21.094 -3.465 1 87.81 108 PHE A CA 1
ATOM 863 C C . PHE A 1 108 ? -21.672 -21.906 -2.941 1 87.81 108 PHE A C 1
ATOM 865 O O . PHE A 1 108 ? -22.75 -21.938 -3.553 1 87.81 108 PHE A O 1
ATOM 872 N N . VAL A 1 109 ? -21.375 -22.672 -1.926 1 85.44 109 VAL A N 1
ATOM 873 C CA . VAL A 1 109 ? -22.359 -23.484 -1.195 1 85.44 109 VAL A CA 1
ATOM 874 C C . VAL A 1 109 ? -22.516 -22.938 0.222 1 85.44 109 VAL A C 1
ATOM 876 O O . VAL A 1 109 ? -21.531 -22.547 0.859 1 85.44 109 VAL A O 1
ATOM 879 N N . ALA A 1 110 ? -23.766 -22.812 0.675 1 86.81 110 ALA A N 1
ATOM 880 C CA . ALA A 1 110 ? -24.078 -22.391 2.037 1 86.81 110 ALA A CA 1
ATOM 881 C C . ALA A 1 110 ? -25.297 -23.125 2.584 1 86.81 110 ALA A C 1
ATOM 883 O O . ALA A 1 110 ? -26.047 -23.734 1.824 1 86.81 110 ALA A O 1
ATOM 884 N N . MET A 1 111 ? -25.359 -23.078 3.9 1 80.69 111 MET A N 1
ATOM 885 C CA . MET A 1 111 ? -26.562 -23.641 4.484 1 80.69 111 MET A CA 1
ATOM 886 C C . MET A 1 111 ? -27.781 -22.797 4.129 1 80.69 111 MET A C 1
ATOM 888 O O . MET A 1 111 ? -27.719 -21.562 4.148 1 80.69 111 MET A O 1
ATOM 892 N N . THR A 1 112 ? -28.828 -23.469 3.82 1 77.69 112 THR A N 1
ATOM 893 C CA . THR A 1 112 ? -30.062 -22.797 3.418 1 77.69 112 THR A CA 1
ATOM 894 C C . THR A 1 112 ? -30.547 -21.859 4.52 1 77.69 112 THR A C 1
ATOM 896 O O . THR A 1 112 ? -30.891 -20.703 4.258 1 77.69 112 THR A O 1
ATOM 899 N N . ASP A 1 113 ? -30.531 -22.328 5.738 1 78.81 113 ASP A N 1
ATOM 900 C CA . ASP A 1 113 ? -31.031 -21.547 6.859 1 78.81 113 ASP A CA 1
ATOM 901 C C . ASP A 1 113 ? -30.172 -20.297 7.07 1 78.81 113 ASP A C 1
ATOM 903 O O . ASP A 1 113 ? -30.688 -19.234 7.438 1 78.81 113 ASP A O 1
ATOM 907 N N . TYR A 1 114 ? -28.969 -20.469 6.824 1 84.19 114 TYR A N 1
ATOM 908 C CA . TYR A 1 114 ? -28.078 -19.328 7.004 1 84.19 114 TYR A CA 1
ATOM 909 C C . TYR A 1 114 ? -28.344 -18.25 5.949 1 84.19 114 TYR A C 1
ATOM 911 O O . TYR A 1 114 ? -28.422 -17.062 6.27 1 84.19 114 TYR A O 1
ATOM 919 N N . VAL A 1 115 ? -28.5 -18.641 4.754 1 83.56 115 VAL A N 1
ATOM 920 C CA . VAL A 1 115 ? -28.734 -17.703 3.662 1 83.56 115 VAL A CA 1
ATOM 921 C C . VAL A 1 115 ? -30.109 -17.031 3.848 1 83.56 115 VAL A C 1
ATOM 923 O O . VAL A 1 115 ? -30.266 -15.844 3.576 1 83.56 115 VAL A O 1
ATOM 926 N N . LYS A 1 116 ? -31 -17.828 4.281 1 81.56 116 LYS A N 1
ATOM 927 C CA . LYS A 1 116 ? -32.312 -17.281 4.543 1 81.56 116 LYS A CA 1
ATOM 928 C C . LYS A 1 116 ? -32.281 -16.25 5.672 1 81.56 116 LYS A C 1
ATOM 930 O O . LYS A 1 116 ? -32.938 -15.211 5.602 1 81.56 116 LYS A O 1
ATOM 935 N N . LYS A 1 117 ? -31.562 -16.594 6.645 1 85.44 117 LYS A N 1
ATOM 936 C CA . LYS A 1 117 ? -31.422 -15.688 7.781 1 85.44 117 LYS A CA 1
ATOM 937 C C . LYS A 1 117 ? -30.75 -14.391 7.367 1 85.44 117 LYS A C 1
ATOM 939 O O . LYS A 1 117 ? -31.219 -13.305 7.707 1 85.44 117 LYS A O 1
ATOM 944 N N . LEU A 1 118 ? -29.656 -14.5 6.664 1 88.69 118 LEU A N 1
ATOM 945 C CA . LEU A 1 118 ? -28.891 -13.32 6.273 1 88.69 118 LEU A CA 1
ATOM 946 C C . LEU A 1 118 ? -29.609 -12.555 5.16 1 88.69 118 LEU A C 1
ATOM 948 O O . LEU A 1 118 ? -29.625 -11.32 5.168 1 88.69 118 LEU A O 1
ATOM 952 N N . GLY A 1 119 ? -30.109 -13.289 4.203 1 82.81 119 GLY A N 1
ATOM 953 C CA . GLY A 1 119 ? -30.828 -12.719 3.072 1 82.81 119 GLY A CA 1
ATOM 954 C C . GLY A 1 119 ? -29.938 -11.891 2.162 1 82.81 119 GLY A C 1
ATOM 955 O O . GLY A 1 119 ? -28.719 -11.898 2.301 1 82.81 119 GLY A O 1
ATOM 956 N N . PHE A 1 120 ? -30.562 -11.281 1.133 1 85.19 120 PHE A N 1
ATOM 957 C CA . PHE A 1 120 ? -29.938 -10.336 0.218 1 85.19 120 PHE A CA 1
ATOM 958 C C . PHE A 1 120 ? -30.641 -8.984 0.267 1 85.19 120 PHE A C 1
ATOM 960 O O . PHE A 1 120 ? -31.859 -8.914 0.35 1 85.19 120 PHE A O 1
ATOM 967 N N . ASP A 1 121 ? -29.906 -7.953 0.398 1 88.31 121 ASP A N 1
ATOM 968 C CA . ASP A 1 121 ? -30.469 -6.609 0.42 1 88.31 121 ASP A CA 1
ATOM 969 C C . ASP A 1 121 ? -30.797 -6.129 -0.992 1 88.31 121 ASP A C 1
ATOM 971 O O . ASP A 1 121 ? -29.906 -5.734 -1.743 1 88.31 121 ASP A O 1
ATOM 975 N N . GLU A 1 122 ? -32 -6.012 -1.293 1 86.88 122 GLU A N 1
ATOM 976 C CA . GLU A 1 122 ? -32.438 -5.75 -2.654 1 86.88 122 GLU A CA 1
ATOM 977 C C . GLU A 1 122 ? -32.25 -4.281 -3.027 1 86.88 122 GLU A C 1
ATOM 979 O O . GLU A 1 122 ? -32.375 -3.912 -4.195 1 86.88 122 GLU A O 1
ATOM 984 N N . SER A 1 123 ? -32 -3.479 -2.172 1 92 123 SER A N 1
ATOM 985 C CA . SER A 1 123 ? -31.719 -2.08 -2.479 1 92 123 SER A CA 1
ATOM 986 C C . SER A 1 123 ? -30.328 -1.918 -3.08 1 92 123 SER A C 1
ATOM 988 O O . SER A 1 123 ? -30.016 -0.874 -3.652 1 92 123 SER A O 1
ATOM 990 N N . ILE A 1 124 ? -29.531 -2.959 -2.918 1 92.5 124 ILE A N 1
ATOM 991 C CA . ILE A 1 124 ? -28.188 -2.971 -3.477 1 92.5 124 ILE A CA 1
ATOM 992 C C . ILE A 1 124 ? -28.234 -3.373 -4.949 1 92.5 124 ILE A C 1
ATOM 994 O O . ILE A 1 124 ? -29 -4.27 -5.324 1 92.5 124 ILE A O 1
ATOM 998 N N . SER A 1 125 ? -27.422 -2.631 -5.734 1 90.19 125 SER A N 1
ATOM 999 C CA . SER A 1 125 ? -27.312 -3.006 -7.141 1 90.19 125 SER A CA 1
ATOM 1000 C C . SER A 1 125 ? -27.031 -4.496 -7.293 1 90.19 125 SER A C 1
ATOM 1002 O O . SER A 1 125 ? -26.219 -5.059 -6.547 1 90.19 125 SER A O 1
ATOM 1004 N N . ASN A 1 126 ? -27.594 -5.109 -8.32 1 84.19 126 ASN A N 1
ATOM 1005 C CA . ASN A 1 126 ? -27.422 -6.535 -8.578 1 84.19 126 ASN A CA 1
ATOM 1006 C C . ASN A 1 126 ? -25.969 -6.871 -8.914 1 84.19 126 ASN A C 1
ATOM 1008 O O . ASN A 1 126 ? -25.516 -8 -8.695 1 84.19 126 ASN A O 1
ATOM 1012 N N . TYR A 1 127 ? -25.312 -5.859 -9.359 1 84.44 127 TYR A N 1
ATOM 1013 C CA . TYR A 1 127 ? -23.938 -6.086 -9.805 1 84.44 127 TYR A CA 1
ATOM 1014 C C . TYR A 1 127 ? -23 -6.223 -8.625 1 84.44 127 TYR A C 1
ATOM 1016 O O . TYR A 1 127 ? -21.875 -6.738 -8.766 1 84.44 127 TYR A O 1
ATOM 1024 N N . VAL A 1 128 ? -23.453 -5.754 -7.395 1 91 128 VAL A N 1
ATOM 1025 C CA . VAL A 1 128 ? -22.562 -5.828 -6.246 1 91 128 VAL A CA 1
ATOM 1026 C C . VAL A 1 128 ? -23.312 -6.406 -5.043 1 91 128 VAL A C 1
ATOM 1028 O O . VAL A 1 128 ? -22.969 -6.125 -3.895 1 91 128 VAL A O 1
ATOM 1031 N N . ILE A 1 129 ? -24.328 -7.168 -5.297 1 88.81 129 ILE A N 1
ATOM 1032 C CA . ILE A 1 129 ? -25.172 -7.723 -4.25 1 88.81 129 ILE A CA 1
ATOM 1033 C C . ILE A 1 129 ? -24.391 -8.734 -3.424 1 88.81 129 ILE A C 1
ATOM 1035 O O . ILE A 1 129 ? -24.578 -8.844 -2.211 1 88.81 129 ILE A O 1
ATOM 1039 N N . PHE A 1 130 ? -23.453 -9.414 -4.047 1 89 130 PHE A N 1
ATOM 1040 C CA . PHE A 1 130 ? -22.672 -10.414 -3.33 1 89 130 PHE A CA 1
ATOM 1041 C C . PHE A 1 130 ? -21.562 -9.758 -2.52 1 89 130 PHE A C 1
ATOM 1043 O O . PHE A 1 130 ? -21.156 -10.273 -1.475 1 89 130 PHE A O 1
ATOM 1050 N N . GLU A 1 131 ? -21.109 -8.625 -2.996 1 93.38 131 GLU A N 1
ATOM 1051 C CA . GLU A 1 131 ? -20.188 -7.852 -2.158 1 93.38 131 GLU A CA 1
ATOM 1052 C C . GLU A 1 131 ? -20.844 -7.488 -0.824 1 93.38 131 GLU A C 1
ATOM 1054 O O . GLU A 1 131 ? -20.219 -7.641 0.232 1 93.38 131 GLU A O 1
ATOM 1059 N N . ASP A 1 132 ? -22.109 -7.074 -0.891 1 94.12 132 ASP A N 1
ATOM 1060 C CA . ASP A 1 132 ? -22.844 -6.789 0.332 1 94.12 132 ASP A CA 1
ATOM 1061 C C . ASP A 1 132 ? -23.047 -8.055 1.165 1 94.12 132 ASP A C 1
ATOM 1063 O O . ASP A 1 132 ? -22.844 -8.039 2.383 1 94.12 132 ASP A O 1
ATOM 1067 N N . PHE A 1 133 ? -23.359 -9.133 0.479 1 92.56 133 PHE A N 1
ATOM 1068 C CA . PHE A 1 133 ? -23.625 -10.398 1.156 1 92.56 133 PHE A CA 1
ATOM 1069 C C . PHE A 1 133 ? -22.391 -10.844 1.949 1 92.56 133 PHE A C 1
ATOM 1071 O O . PHE A 1 133 ? -22.5 -11.125 3.145 1 92.56 133 PHE A O 1
ATOM 1078 N N . PHE A 1 134 ? -21.25 -10.797 1.408 1 95.5 134 PHE A N 1
ATOM 1079 C CA . PHE A 1 134 ? -20.047 -11.32 2.057 1 95.5 134 PHE A CA 1
ATOM 1080 C C . PHE A 1 134 ? -19.562 -10.375 3.152 1 95.5 134 PHE A C 1
ATOM 1082 O O . PHE A 1 134 ? -19.016 -10.82 4.164 1 95.5 134 PHE A O 1
ATOM 1089 N N . LEU A 1 135 ? -19.781 -9.055 2.961 1 97 135 LEU A N 1
ATOM 1090 C CA . LEU A 1 135 ? -19.5 -8.141 4.062 1 97 135 LEU A CA 1
ATOM 1091 C C . LEU A 1 135 ? -20.359 -8.469 5.277 1 97 135 LEU A C 1
ATOM 1093 O O . LEU A 1 135 ? -19.875 -8.453 6.41 1 97 135 LEU A O 1
ATOM 1097 N N . ARG A 1 136 ? -21.609 -8.836 5.043 1 96.06 136 ARG A N 1
ATOM 1098 C CA . ARG A 1 136 ? -22.516 -9.156 6.137 1 96.06 136 ARG A CA 1
ATOM 1099 C C . ARG A 1 136 ? -22.188 -10.516 6.742 1 96.06 136 ARG A C 1
ATOM 1101 O O . ARG A 1 136 ? -22.375 -10.734 7.941 1 96.06 136 ARG A O 1
ATOM 1108 N N . VAL A 1 137 ? -21.688 -11.43 5.914 1 96.19 137 VAL A N 1
ATOM 1109 C CA . VAL A 1 137 ? -21.203 -12.695 6.445 1 96.19 137 VAL A CA 1
ATOM 1110 C C . VAL A 1 137 ? -20.078 -12.438 7.453 1 96.19 137 VAL A C 1
ATOM 1112 O O . VAL A 1 137 ? -20.062 -13.023 8.539 1 96.19 137 VAL A O 1
ATOM 1115 N N . GLY A 1 138 ? -19.188 -11.57 7.043 1 96.69 138 GLY A N 1
ATOM 1116 C CA . GLY A 1 138 ? -18.125 -11.188 7.957 1 96.69 138 GLY A CA 1
ATOM 1117 C C . GLY A 1 138 ? -18.641 -10.555 9.234 1 96.69 138 GLY A C 1
ATOM 1118 O O . GLY A 1 138 ? -18.156 -10.867 10.328 1 96.69 138 GLY A O 1
ATOM 1119 N N . ASP A 1 139 ? -19.578 -9.688 9.125 1 95 139 ASP A N 1
ATOM 1120 C CA . ASP A 1 139 ? -20.172 -9.023 10.281 1 95 139 ASP A CA 1
ATOM 1121 C C . ASP A 1 139 ? -20.812 -10.047 11.227 1 95 139 ASP A C 1
ATOM 1123 O O . ASP A 1 139 ? -20.844 -9.836 12.438 1 95 139 ASP A O 1
ATOM 1127 N N . ASP A 1 140 ? -21.312 -11.094 10.625 1 95.38 140 ASP A N 1
ATOM 1128 C CA . ASP A 1 140 ? -21.938 -12.156 11.406 1 95.38 140 ASP A CA 1
ATOM 1129 C C . ASP A 1 140 ? -20.906 -13.117 11.984 1 95.38 140 ASP A C 1
ATOM 1131 O O . ASP A 1 140 ? -21.25 -14.172 12.516 1 95.38 140 ASP A O 1
ATOM 1135 N N . GLN A 1 141 ? -19.641 -12.875 11.719 1 95.06 141 GLN A N 1
ATOM 1136 C CA . GLN A 1 141 ? -18.5 -13.617 12.258 1 95.06 141 GLN A CA 1
ATOM 1137 C C . GLN A 1 141 ? -18.484 -15.047 11.734 1 95.06 141 GLN A C 1
ATOM 1139 O O . GLN A 1 141 ? -18.156 -15.977 12.469 1 95.06 141 GLN A O 1
ATOM 1144 N N . LYS A 1 142 ? -18.969 -15.203 10.586 1 96.56 142 LYS A N 1
ATOM 1145 C CA . LYS A 1 142 ? -18.812 -16.484 9.906 1 96.56 142 LYS A CA 1
ATOM 1146 C C . LYS A 1 142 ? -17.594 -16.484 8.977 1 96.56 142 LYS A C 1
ATOM 1148 O O . LYS A 1 142 ? -17.234 -15.438 8.438 1 96.56 142 LYS A O 1
ATOM 1153 N N . LEU A 1 143 ? -17.047 -17.609 8.82 1 97.62 143 LEU A N 1
ATOM 1154 C CA . LEU A 1 143 ? -15.883 -17.766 7.957 1 97.62 143 LEU A CA 1
ATOM 1155 C C . LEU A 1 143 ? -16.297 -18.172 6.547 1 97.62 143 LEU A C 1
ATOM 1157 O O . LEU A 1 143 ? -17.344 -18.797 6.355 1 97.62 143 LEU A O 1
ATOM 1161 N N . VAL A 1 144 ? -15.547 -17.734 5.594 1 97.75 144 VAL A N 1
ATOM 1162 C CA . VAL A 1 144 ? -15.719 -18.047 4.18 1 97.75 144 VAL A CA 1
ATOM 1163 C C . VAL A 1 144 ? -14.484 -18.781 3.662 1 97.75 144 VAL A C 1
ATOM 1165 O O . VAL A 1 144 ? -13.352 -18.391 3.961 1 97.75 144 VAL A O 1
ATOM 1168 N N . MET A 1 145 ? -14.703 -19.844 2.879 1 97.75 145 MET A N 1
ATOM 1169 C CA . MET A 1 145 ? -13.562 -20.594 2.363 1 97.75 145 MET A CA 1
ATOM 1170 C C . MET A 1 145 ? -13.711 -20.875 0.869 1 97.75 145 MET A C 1
ATOM 1172 O O . MET A 1 145 ? -14.836 -21 0.369 1 97.75 145 MET A O 1
ATOM 1176 N N . ALA A 1 146 ? -12.633 -20.906 0.155 1 97.12 146 ALA A N 1
ATOM 1177 C CA . ALA A 1 146 ? -12.555 -21.359 -1.235 1 97.12 146 ALA A CA 1
ATOM 1178 C C . ALA A 1 146 ? -11.664 -22.578 -1.369 1 97.12 146 ALA A C 1
ATOM 1180 O O . ALA A 1 146 ? -10.516 -22.578 -0.92 1 97.12 146 ALA A O 1
ATOM 1181 N N . CYS A 1 147 ? -12.18 -23.609 -1.925 1 96.69 147 CYS A N 1
ATOM 1182 C CA . CYS A 1 147 ? -11.406 -24.828 -2.168 1 96.69 147 CYS A CA 1
ATOM 1183 C C . CYS A 1 147 ? -10.969 -24.906 -3.625 1 96.69 147 CYS A C 1
ATOM 1185 O O . CYS A 1 147 ? -11.734 -25.359 -4.484 1 96.69 147 CYS A O 1
ATOM 1187 N N . PRO A 1 148 ? -9.688 -24.672 -3.891 1 97.5 148 PRO A N 1
ATOM 1188 C CA . PRO A 1 148 ? -9.234 -24.594 -5.281 1 97.5 148 PRO A CA 1
ATOM 1189 C C . PRO A 1 148 ? -9.375 -25.922 -6.02 1 97.5 148 PRO A C 1
ATOM 1191 O O . PRO A 1 148 ? -9.352 -25.953 -7.254 1 97.5 148 PRO A O 1
ATOM 1194 N N . ASP A 1 149 ? -9.438 -27.062 -5.328 1 96.06 149 ASP A N 1
ATOM 1195 C CA . ASP A 1 149 ? -9.539 -28.359 -5.961 1 96.06 149 ASP A CA 1
ATOM 1196 C C . ASP A 1 149 ? -10.953 -28.609 -6.492 1 96.06 149 ASP A C 1
ATOM 1198 O O . ASP A 1 149 ? -11.188 -29.578 -7.219 1 96.06 149 ASP A O 1
ATOM 1202 N N . ALA A 1 150 ? -11.891 -27.828 -6.059 1 92.81 150 ALA A N 1
ATOM 1203 C CA . ALA A 1 150 ? -13.203 -27.75 -6.699 1 92.81 150 ALA A CA 1
ATOM 1204 C C . ALA A 1 150 ? -13.227 -26.688 -7.785 1 92.81 150 ALA A C 1
ATOM 1206 O O . ALA A 1 150 ? -12.734 -25.562 -7.574 1 92.81 150 ALA A O 1
ATOM 1207 N N . MET A 1 151 ? -13.758 -27 -8.961 1 91.62 151 MET A N 1
ATOM 1208 C CA . MET A 1 151 ? -13.672 -26.047 -10.062 1 91.62 151 MET A CA 1
ATOM 1209 C C . MET A 1 151 ? -15.008 -25.922 -10.789 1 91.62 151 MET A C 1
ATOM 1211 O O . MET A 1 151 ? -15.578 -26.922 -11.227 1 91.62 151 MET A O 1
ATOM 1215 N N . TYR A 1 152 ? -15.422 -24.719 -10.867 1 85.5 152 TYR A N 1
ATOM 1216 C CA . TYR A 1 152 ? -16.625 -24.391 -11.625 1 85.5 152 TYR A CA 1
ATOM 1217 C C . TYR A 1 152 ? -16.281 -23.859 -13.008 1 85.5 152 TYR A C 1
ATOM 1219 O O . TYR A 1 152 ? -15.211 -23.266 -13.203 1 85.5 152 TYR A O 1
ATOM 1227 N N . PHE A 1 153 ? -17.125 -24.156 -13.977 1 83.38 153 PHE A N 1
ATOM 1228 C CA . PHE A 1 153 ? -17.062 -23.547 -15.297 1 83.38 153 PHE A CA 1
ATOM 1229 C C . PHE A 1 153 ? -18.062 -22.422 -15.422 1 83.38 153 PHE A C 1
ATOM 1231 O O . PHE A 1 153 ? -19.266 -22.625 -15.195 1 83.38 153 PHE A O 1
ATOM 1238 N N . MET A 1 154 ? -17.469 -21.219 -15.641 1 77.5 154 MET A N 1
ATOM 1239 C CA . MET A 1 154 ? -18.391 -20.094 -15.68 1 77.5 154 MET A CA 1
ATOM 1240 C C . MET A 1 154 ? -17.984 -19.094 -16.766 1 77.5 154 MET A C 1
ATOM 1242 O O . MET A 1 154 ? -16.891 -19.188 -17.312 1 77.5 154 MET A O 1
ATOM 1246 N N . ASN A 1 155 ? -18.969 -18.188 -17.047 1 73.44 155 ASN A N 1
ATOM 1247 C CA . ASN A 1 155 ? -18.625 -17.078 -17.938 1 73.44 155 ASN A CA 1
ATOM 1248 C C . ASN A 1 155 ? -17.672 -16.094 -17.266 1 73.44 155 ASN A C 1
ATOM 1250 O O . ASN A 1 155 ? -17.469 -16.156 -16.047 1 73.44 155 ASN A O 1
ATOM 1254 N N . ASP A 1 156 ? -17.062 -15.32 -18.109 1 66.56 156 ASP A N 1
ATOM 1255 C CA . ASP A 1 156 ? -16.125 -14.344 -17.578 1 66.56 156 ASP A CA 1
ATOM 1256 C C . ASP A 1 156 ? -16.781 -13.461 -16.516 1 66.56 156 ASP A C 1
ATOM 1258 O O . ASP A 1 156 ? -17.891 -12.984 -16.703 1 66.56 156 ASP A O 1
ATOM 1262 N N . TYR A 1 157 ? -16.219 -13.602 -15.32 1 65 157 TYR A N 1
ATOM 1263 C CA . TYR A 1 157 ? -16.688 -12.734 -14.25 1 65 157 TYR A CA 1
ATOM 1264 C C . TYR A 1 157 ? -15.555 -11.883 -13.695 1 65 157 TYR A C 1
ATOM 1266 O O . TYR A 1 157 ? -14.484 -12.398 -13.375 1 65 157 TYR A O 1
ATOM 1274 N N . SER A 1 158 ? -15.617 -10.594 -13.961 1 67.25 158 SER A N 1
ATOM 1275 C CA . SER A 1 158 ? -14.688 -9.664 -13.32 1 67.25 158 SER A CA 1
ATOM 1276 C C . SER A 1 158 ? -15.43 -8.664 -12.438 1 67.25 158 SER A C 1
ATOM 1278 O O . SER A 1 158 ? -16.625 -8.461 -12.594 1 67.25 158 SER A O 1
ATOM 1280 N N . GLN A 1 159 ? -14.734 -8.344 -11.375 1 72.88 159 GLN A N 1
ATOM 1281 C CA . GLN A 1 159 ? -15.305 -7.262 -10.586 1 72.88 159 GLN A CA 1
ATOM 1282 C C . GLN A 1 159 ? -15.742 -6.105 -11.477 1 72.88 159 GLN A C 1
ATOM 1284 O O . GLN A 1 159 ? -15.039 -5.742 -12.422 1 72.88 159 GLN A O 1
ATOM 1289 N N . VAL A 1 160 ? -16.906 -5.621 -11.117 1 77.5 160 VAL A N 1
ATOM 1290 C CA . VAL A 1 160 ? -17.484 -4.57 -11.953 1 77.5 160 VAL A CA 1
ATOM 1291 C C . VAL A 1 160 ? -16.672 -3.291 -11.82 1 77.5 160 VAL A C 1
ATOM 1293 O O . VAL A 1 160 ? -16.359 -2.861 -10.703 1 77.5 160 VAL A O 1
ATOM 1296 N N . THR A 1 161 ? -16.391 -2.684 -12.93 1 82.94 161 THR A N 1
ATOM 1297 C CA . THR A 1 161 ? -15.492 -1.528 -12.922 1 82.94 161 THR A CA 1
ATOM 1298 C C . THR A 1 161 ? -16.281 -0.23 -13.031 1 82.94 161 THR A C 1
ATOM 1300 O O . THR A 1 161 ? -15.727 0.861 -12.93 1 82.94 161 THR A O 1
ATOM 1303 N N . ARG A 1 162 ? -17.562 -0.355 -13.172 1 90.25 162 ARG A N 1
ATOM 1304 C CA . ARG A 1 162 ? -18.375 0.857 -13.273 1 90.25 162 ARG A CA 1
ATOM 1305 C C . ARG A 1 162 ? -18.656 1.442 -11.891 1 90.25 162 ARG A C 1
ATOM 1307 O O . ARG A 1 162 ? -19.203 0.761 -11.023 1 90.25 162 ARG A O 1
ATOM 1314 N N . ARG A 1 163 ? -18.406 2.623 -11.695 1 93.81 163 ARG A N 1
ATOM 1315 C CA . ARG A 1 163 ? -18.5 3.312 -10.414 1 93.81 163 ARG A CA 1
ATOM 1316 C C . ARG A 1 163 ? -19.953 3.367 -9.938 1 93.81 163 ARG A C 1
ATOM 1318 O O . ARG A 1 163 ? -20.219 3.207 -8.75 1 93.81 163 ARG A O 1
ATOM 1325 N N . ASP A 1 164 ? -20.938 3.609 -10.82 1 94.31 164 ASP A N 1
ATOM 1326 C CA . ASP A 1 164 ? -22.328 3.869 -10.453 1 94.31 164 ASP A CA 1
ATOM 1327 C C . ASP A 1 164 ? -22.953 2.658 -9.766 1 94.31 164 ASP A C 1
ATOM 1329 O O . ASP A 1 164 ? -23.797 2.807 -8.891 1 94.31 164 ASP A O 1
ATOM 1333 N N . VAL A 1 165 ? -22.516 1.484 -10.109 1 93 165 VAL A N 1
ATOM 1334 C CA . VAL A 1 165 ? -23.125 0.288 -9.547 1 93 165 VAL A CA 1
ATOM 1335 C C . VAL A 1 165 ? -22.703 0.113 -8.094 1 93 165 VAL A C 1
ATOM 1337 O O . VAL A 1 165 ? -23.359 -0.592 -7.328 1 93 165 VAL A O 1
ATOM 1340 N N . TRP A 1 166 ? -21.578 0.722 -7.754 1 96.94 166 TRP A N 1
ATOM 1341 C CA . TRP A 1 166 ? -21.047 0.593 -6.402 1 96.94 166 TRP A CA 1
ATOM 1342 C C . TRP A 1 166 ? -21.703 1.605 -5.465 1 96.94 166 TRP A C 1
ATOM 1344 O O . TRP A 1 166 ? -21.531 1.526 -4.246 1 96.94 166 TRP A O 1
ATOM 1354 N N . LEU A 1 167 ? -22.438 2.555 -5.969 1 97.19 167 LEU A N 1
ATOM 1355 C CA . LEU A 1 167 ? -22.969 3.662 -5.184 1 97.19 167 LEU A CA 1
ATOM 1356 C C . LEU A 1 167 ? -23.906 3.15 -4.082 1 97.19 167 LEU A C 1
ATOM 1358 O O . LEU A 1 167 ? -23.828 3.617 -2.943 1 97.19 167 LEU A O 1
ATOM 1362 N N . THR A 1 168 ? -24.75 2.197 -4.406 1 96.62 168 THR A N 1
ATOM 1363 C CA . THR A 1 168 ? -25.703 1.687 -3.426 1 96.62 168 THR A CA 1
ATOM 1364 C C . THR A 1 168 ? -24.969 0.995 -2.277 1 96.62 168 THR A C 1
ATOM 1366 O O . THR A 1 168 ? -25.344 1.17 -1.111 1 96.62 168 THR A O 1
ATOM 1369 N N . LEU A 1 169 ? -23.953 0.247 -2.6 1 97.5 169 LEU A N 1
ATOM 1370 C CA . LEU A 1 169 ? -23.156 -0.399 -1.569 1 97.5 169 LEU A CA 1
ATOM 1371 C C . LEU A 1 169 ? -22.391 0.634 -0.748 1 97.5 169 LEU A C 1
ATOM 1373 O O . LEU A 1 169 ? -22.344 0.546 0.481 1 97.5 169 LEU A O 1
ATOM 1377 N N . ALA A 1 170 ? -21.828 1.588 -1.441 1 98 170 ALA A N 1
ATOM 1378 C CA . ALA A 1 170 ? -21.047 2.641 -0.781 1 98 170 ALA A CA 1
ATOM 1379 C C . ALA A 1 170 ? -21.922 3.41 0.213 1 98 170 ALA A C 1
ATOM 1381 O O . ALA A 1 170 ? -21.469 3.73 1.316 1 98 170 ALA A O 1
ATOM 1382 N N . LYS A 1 171 ? -23.141 3.688 -0.123 1 97.06 171 LYS A N 1
ATOM 1383 C CA . LYS A 1 171 ? -24.062 4.387 0.764 1 97.06 171 LYS A CA 1
ATOM 1384 C C . LYS A 1 171 ? -24.391 3.545 1.992 1 97.06 171 LYS A C 1
ATOM 1386 O O . LYS A 1 171 ? -24.312 4.027 3.123 1 97.06 171 LYS A O 1
ATOM 1391 N N . LYS A 1 172 ? -24.688 2.311 1.765 1 96.69 172 LYS A N 1
ATOM 1392 C CA . LYS A 1 172 ? -25.094 1.423 2.854 1 96.69 172 LYS A CA 1
ATOM 1393 C C . LYS A 1 172 ? -23.969 1.272 3.879 1 96.69 172 LYS A C 1
ATOM 1395 O O . LYS A 1 172 ? -24.219 1.312 5.086 1 96.69 172 LYS A O 1
ATOM 1400 N N . TRP A 1 173 ? -22.75 1.132 3.387 1 96.5 173 TRP A N 1
ATOM 1401 C CA . TRP A 1 173 ? -21.625 0.834 4.266 1 96.5 173 TRP A CA 1
ATOM 1402 C C . TRP A 1 173 ? -20.812 2.09 4.547 1 96.5 173 TRP A C 1
ATOM 1404 O O . TRP A 1 173 ? -19.75 2.02 5.168 1 96.5 173 TRP A O 1
ATOM 1414 N N . GLN A 1 174 ? -21.234 3.273 4.047 1 94.81 174 GLN A N 1
ATOM 1415 C CA . GLN A 1 174 ? -20.578 4.559 4.219 1 94.81 174 GLN A CA 1
ATOM 1416 C C . GLN A 1 174 ? -19.109 4.48 3.77 1 94.81 174 GLN A C 1
ATOM 1418 O O . GLN A 1 174 ? -18.203 4.836 4.523 1 94.81 174 GLN A O 1
ATOM 1423 N N . LEU A 1 175 ? -18.938 4.09 2.525 1 96.81 175 LEU A N 1
ATOM 1424 C CA . LEU A 1 175 ? -17.625 3.938 1.936 1 96.81 175 LEU A CA 1
ATOM 1425 C C . LEU A 1 175 ? -17.297 5.109 1.012 1 96.81 175 LEU A C 1
ATOM 1427 O O . LEU A 1 175 ? -17.953 5.293 -0.014 1 96.81 175 LEU A O 1
ATOM 1431 N N . ASN A 1 176 ? -16.281 5.812 1.317 1 95.75 176 ASN A N 1
ATOM 1432 C CA . ASN A 1 176 ? -15.844 6.906 0.455 1 95.75 176 ASN A CA 1
ATOM 1433 C C . ASN A 1 176 ? -14.969 6.395 -0.688 1 95.75 176 ASN A C 1
ATOM 1435 O O . ASN A 1 176 ? -14.906 7.02 -1.749 1 95.75 176 ASN A O 1
ATOM 1439 N N . ARG A 1 177 ? -14.344 5.301 -0.422 1 96.38 177 ARG A N 1
ATOM 1440 C CA . ARG A 1 177 ? -13.5 4.691 -1.443 1 96.38 177 ARG A CA 1
ATOM 1441 C C . ARG A 1 177 ? -13.727 3.184 -1.513 1 96.38 177 ARG A C 1
ATOM 1443 O O . ARG A 1 177 ? -13.891 2.527 -0.482 1 96.38 177 ARG A O 1
ATOM 1450 N N . VAL A 1 178 ? -13.727 2.67 -2.678 1 96.88 178 VAL A N 1
ATOM 1451 C CA . VAL A 1 178 ? -13.68 1.233 -2.932 1 96.88 178 VAL A CA 1
ATOM 1452 C C . VAL A 1 178 ? -12.492 0.903 -3.832 1 96.88 178 VAL A C 1
ATOM 1454 O O . VAL A 1 178 ? -12.414 1.385 -4.965 1 96.88 178 VAL A O 1
ATOM 1457 N N . VAL A 1 179 ? -11.617 0.131 -3.305 1 95.12 179 VAL A N 1
ATOM 1458 C CA . VAL A 1 179 ? -10.438 -0.266 -4.059 1 95.12 179 VAL A CA 1
ATOM 1459 C C . VAL A 1 179 ? -10.562 -1.723 -4.496 1 95.12 179 VAL A C 1
ATOM 1461 O O . VAL A 1 179 ? -10.539 -2.633 -3.664 1 95.12 179 VAL A O 1
ATOM 1464 N N . LEU A 1 180 ? -10.625 -1.888 -5.73 1 94.56 180 LEU A N 1
ATOM 1465 C CA . LEU A 1 180 ? -10.766 -3.23 -6.285 1 94.56 180 LEU A CA 1
ATOM 1466 C C . LEU A 1 180 ? -9.438 -3.982 -6.23 1 94.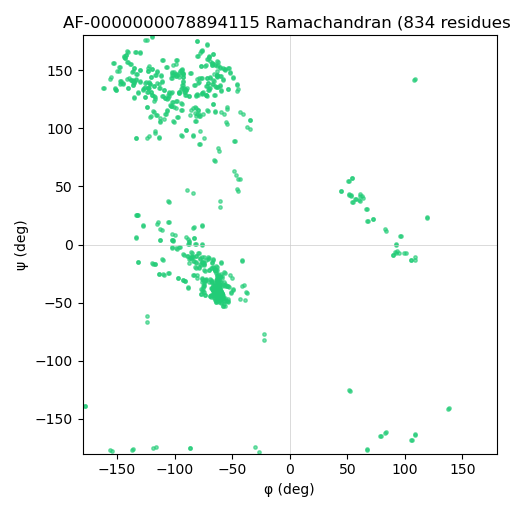56 180 LEU A C 1
ATOM 1468 O O . LEU A 1 180 ? -8.391 -3.383 -5.977 1 94.56 180 LEU A O 1
ATOM 1472 N N . SER A 1 181 ? -9.508 -5.297 -6.457 1 91 181 SER A N 1
ATOM 1473 C CA . SER A 1 181 ? -8.305 -6.125 -6.387 1 91 181 SER A CA 1
ATOM 1474 C C . SER A 1 181 ? -7.324 -5.773 -7.5 1 91 181 SER A C 1
ATOM 1476 O O . SER A 1 181 ? -6.121 -6.012 -7.367 1 91 181 SER A O 1
ATOM 1478 N N . THR A 1 182 ? -7.777 -5.129 -8.562 1 88.62 182 THR A N 1
ATOM 1479 C CA . THR A 1 182 ? -6.938 -4.738 -9.688 1 88.62 182 THR A CA 1
ATOM 1480 C C . THR A 1 182 ? -6.188 -3.445 -9.375 1 88.62 182 THR A C 1
ATOM 1482 O O . THR A 1 182 ? -5.27 -3.064 -10.109 1 88.62 182 THR A O 1
ATOM 1485 N N . GLY A 1 183 ? -6.656 -2.764 -8.336 1 88.38 183 GLY A N 1
ATOM 1486 C CA . GLY A 1 183 ? -6.043 -1.486 -8 1 88.38 183 GLY A CA 1
ATOM 1487 C C . GLY A 1 183 ? -6.902 -0.296 -8.383 1 88.38 183 GLY A C 1
ATOM 1488 O O . GLY A 1 183 ? -6.652 0.826 -7.938 1 88.38 183 GLY A O 1
ATOM 1489 N N . LYS A 1 184 ? -7.895 -0.581 -9.172 1 92.81 184 LYS A N 1
ATOM 1490 C CA . LYS A 1 184 ? -8.805 0.504 -9.523 1 92.81 184 LYS A CA 1
ATOM 1491 C C . LYS A 1 184 ? -9.562 1.009 -8.297 1 92.81 184 LYS A C 1
ATOM 1493 O O . LYS A 1 184 ? -10.055 0.214 -7.496 1 92.81 184 LYS A O 1
ATOM 1498 N N . THR A 1 185 ? -9.664 2.312 -8.188 1 94.88 185 THR A N 1
ATOM 1499 C CA . THR A 1 185 ? -10.305 2.92 -7.023 1 94.88 185 THR A CA 1
ATOM 1500 C C . THR A 1 185 ? -11.547 3.707 -7.441 1 94.88 185 THR A C 1
ATOM 1502 O O . THR A 1 185 ? -11.5 4.488 -8.391 1 94.88 185 THR A O 1
ATOM 1505 N N . HIS A 1 186 ? -12.609 3.441 -6.844 1 96.38 186 HIS A N 1
ATOM 1506 C CA . HIS A 1 186 ? -13.805 4.266 -6.965 1 96.38 186 HIS A CA 1
ATOM 1507 C C . HIS A 1 186 ? -13.906 5.262 -5.812 1 96.38 186 HIS A C 1
ATOM 1509 O O . HIS A 1 186 ? -13.789 4.879 -4.645 1 96.38 186 HIS A O 1
ATOM 1515 N N . SER A 1 187 ? -14.133 6.488 -6.145 1 96.31 187 SER A N 1
ATOM 1516 C CA . SER A 1 187 ? -14.258 7.551 -5.156 1 96.31 187 SER A CA 1
ATOM 1517 C C . SER A 1 187 ? -15.688 8.078 -5.086 1 96.31 187 SER A C 1
ATOM 1519 O O . SER A 1 187 ? -16.344 8.25 -6.117 1 96.31 187 SER A O 1
ATOM 1521 N N . PHE A 1 188 ? -16.125 8.344 -3.918 1 97.06 188 PHE A N 1
ATOM 1522 C CA . PHE A 1 188 ? -17.469 8.875 -3.699 1 97.06 188 PHE A CA 1
ATOM 1523 C C . PHE A 1 188 ? -17.422 10.141 -2.852 1 97.06 188 PHE A C 1
ATOM 1525 O O . PHE A 1 188 ? -16.734 10.18 -1.826 1 97.06 188 PHE A O 1
ATOM 1532 N N . SER A 1 189 ? -18.141 11.156 -3.285 1 95.19 189 SER A N 1
ATOM 1533 C CA . SER A 1 189 ? -18.219 12.406 -2.545 1 95.19 189 SER A CA 1
ATOM 1534 C C . SER A 1 189 ? -19.156 12.289 -1.353 1 95.19 189 SER A C 1
ATOM 1536 O O . SER A 1 189 ? -19.906 11.312 -1.233 1 95.19 189 SER A O 1
ATOM 1538 N N . CYS A 1 190 ? -19.094 13.273 -0.456 1 95.12 190 CYS A N 1
ATOM 1539 C CA . CYS A 1 190 ? -20.031 13.297 0.663 1 95.12 190 CYS A CA 1
ATOM 1540 C C . CYS A 1 190 ? -21.469 13.391 0.168 1 95.12 190 CYS A C 1
ATOM 1542 O O . CYS A 1 190 ? -22.359 12.781 0.752 1 95.12 190 CYS A O 1
ATOM 1544 N N . SER A 1 191 ? -21.656 14.133 -0.915 1 94.56 191 SER A N 1
ATOM 1545 C CA . SER A 1 191 ? -23 14.242 -1.499 1 94.56 191 SER A CA 1
ATOM 1546 C C . SER A 1 191 ? -23.469 12.906 -2.045 1 94.56 191 SER A C 1
ATOM 1548 O O . SER A 1 191 ? -24.625 12.523 -1.854 1 94.56 191 SER A O 1
ATOM 1550 N N . ASP A 1 192 ? -22.547 12.164 -2.723 1 95.69 192 ASP A N 1
ATOM 1551 C CA . ASP A 1 192 ? -22.875 10.828 -3.211 1 95.69 192 ASP A CA 1
ATOM 1552 C C . ASP A 1 192 ? -23.422 9.953 -2.086 1 95.69 192 ASP A C 1
ATOM 1554 O O . ASP A 1 192 ? -24.359 9.18 -2.293 1 95.69 192 ASP A O 1
ATOM 1558 N N . LEU A 1 193 ? -22.906 10.102 -0.9 1 96.12 193 LEU A N 1
ATOM 1559 C CA . LEU A 1 193 ? -23.172 9.203 0.218 1 96.12 193 LEU A CA 1
ATOM 1560 C C . LEU A 1 193 ? -24.25 9.773 1.133 1 96.12 193 LEU A C 1
ATOM 1562 O O . LEU A 1 193 ? -24.641 9.133 2.113 1 96.12 193 LEU A O 1
ATOM 1566 N N . ASP A 1 194 ? -24.688 10.969 0.812 1 93.5 194 ASP A N 1
ATOM 1567 C CA . ASP A 1 194 ? -25.562 11.695 1.719 1 93.5 194 ASP A CA 1
ATOM 1568 C C . ASP A 1 194 ? -24.953 11.805 3.111 1 93.5 194 ASP A C 1
ATOM 1570 O O . ASP A 1 194 ? -25.625 11.586 4.117 1 93.5 194 ASP A O 1
ATOM 1574 N N . PHE A 1 195 ? -23.688 11.969 3.098 1 94 195 PHE A N 1
ATOM 1575 C CA . PHE A 1 195 ? -22.938 12.094 4.348 1 94 195 PHE A CA 1
ATOM 1576 C C . PHE A 1 195 ? -22.766 13.562 4.727 1 94 195 PHE A C 1
ATOM 1578 O O . PHE A 1 195 ? -22.406 14.391 3.883 1 94 195 PHE A O 1
ATOM 1585 N N . ARG A 1 196 ? -22.984 13.906 5.973 1 92.75 196 ARG A N 1
ATOM 1586 C CA . ARG A 1 196 ? -22.781 15.266 6.473 1 92.75 196 ARG A CA 1
ATOM 1587 C C . ARG A 1 196 ? -21.594 15.32 7.43 1 92.75 196 ARG A C 1
ATOM 1589 O O . ARG A 1 196 ? -21.516 14.531 8.375 1 92.75 196 ARG A O 1
ATOM 1596 N N . CYS A 1 197 ? -20.719 16.203 7.16 1 95.31 197 CYS A N 1
ATOM 1597 C CA . CYS A 1 197 ? -19.547 16.375 8.016 1 95.31 197 CYS A CA 1
ATOM 1598 C C . CYS A 1 197 ? -19.906 17.172 9.266 1 95.31 197 CYS A C 1
ATOM 1600 O O . CYS A 1 197 ? -19.688 18.375 9.32 1 95.31 197 CYS A O 1
ATOM 1602 N N . GLU A 1 198 ? -20.359 16.484 10.258 1 94.19 198 GLU A N 1
ATOM 1603 C CA . GLU A 1 198 ? -20.906 17.125 11.445 1 94.19 198 GLU A CA 1
ATOM 1604 C C . GLU A 1 198 ? -19.984 16.922 12.656 1 94.19 198 GLU A C 1
ATOM 1606 O O . GLU A 1 198 ? -19.219 15.969 12.695 1 94.19 198 GLU A O 1
ATOM 1611 N N . ARG A 1 199 ? -20.172 17.766 13.555 1 91.75 199 ARG A N 1
ATOM 1612 C CA . ARG A 1 199 ? -19.359 17.75 14.773 1 91.75 199 ARG A CA 1
ATOM 1613 C C . ARG A 1 199 ? -19.562 16.453 15.547 1 91.75 199 ARG A C 1
ATOM 1615 O O . ARG A 1 199 ? -18.625 15.93 16.156 1 91.75 199 ARG A O 1
ATOM 1622 N N . LYS A 1 200 ? -20.688 15.945 15.562 1 91.5 200 LYS A N 1
ATOM 1623 C CA . LYS A 1 200 ? -20.984 14.727 16.312 1 91.5 200 LYS A CA 1
ATOM 1624 C C . LYS A 1 200 ? -20.141 13.555 15.812 1 91.5 200 LYS A C 1
ATOM 1626 O O . LYS A 1 200 ? -19.859 12.625 16.562 1 91.5 200 LYS A O 1
ATOM 1631 N N . VAL A 1 201 ? -19.766 13.641 14.57 1 92.38 201 VAL A N 1
ATOM 1632 C CA . VAL A 1 201 ? -18.938 12.578 13.984 1 92.38 201 VAL A CA 1
ATOM 1633 C C . VAL A 1 201 ? -17.578 12.547 14.664 1 92.38 201 VAL A C 1
ATOM 1635 O O . VAL A 1 201 ? -17.078 11.477 15.008 1 92.38 201 VAL A O 1
ATOM 1638 N N . THR A 1 202 ? -16.984 13.656 15 1 93.19 202 THR A N 1
ATOM 1639 C CA . THR A 1 202 ? -15.609 13.766 15.469 1 93.19 202 THR A CA 1
ATOM 1640 C C . THR A 1 202 ? -15.5 13.367 16.938 1 93.19 202 THR A C 1
ATOM 1642 O O . THR A 1 202 ? -14.391 13.227 17.469 1 93.19 202 THR A O 1
ATOM 1645 N N . LYS A 1 203 ? -16.625 13.156 17.547 1 92.25 203 LYS A N 1
ATOM 1646 C CA . LYS A 1 203 ? -16.609 12.688 18.922 1 92.25 203 LYS A CA 1
ATOM 1647 C C . LYS A 1 203 ? -16.016 11.281 19.016 1 92.25 203 LYS A C 1
ATOM 1649 O O . LYS A 1 203 ? -15.32 10.961 19.984 1 92.25 203 LYS A O 1
ATOM 1654 N N . SER A 1 204 ? -16.359 10.477 17.906 1 94.06 204 SER A N 1
ATOM 1655 C CA . SER A 1 204 ? -16 9.07 18.047 1 94.06 204 SER A CA 1
ATOM 1656 C C . SER A 1 204 ? -15.281 8.562 16.797 1 94.06 204 SER A C 1
ATOM 1658 O O . SER A 1 204 ? -14.664 7.492 16.828 1 94.06 204 SER A O 1
ATOM 1660 N N . PHE A 1 205 ? -15.352 9.281 15.75 1 94.5 205 PHE A N 1
ATOM 1661 C CA . PHE A 1 205 ? -14.922 8.695 14.484 1 94.5 205 PHE A CA 1
ATOM 1662 C C . PHE A 1 205 ? -13.953 9.625 13.766 1 94.5 205 PHE A C 1
ATOM 1664 O O . PHE A 1 205 ? -14.039 10.852 13.906 1 94.5 205 PHE A O 1
ATOM 1671 N N . LEU A 1 206 ? -13.07 9.016 13.016 1 93.94 206 LEU A N 1
ATOM 1672 C CA . LEU A 1 206 ? -12.297 9.766 12.031 1 93.94 206 LEU A CA 1
ATOM 1673 C C . LEU A 1 206 ? -13.211 10.367 10.961 1 93.94 206 LEU A C 1
ATOM 1675 O O . LEU A 1 206 ? -14.219 9.766 10.602 1 93.94 206 LEU A O 1
ATOM 1679 N N . LEU A 1 207 ? -12.82 11.531 10.516 1 93.69 207 LEU A N 1
ATOM 1680 C CA . LEU A 1 207 ? -13.539 12.102 9.383 1 93.69 207 LEU A CA 1
ATOM 1681 C C . LEU A 1 207 ? -13.203 11.352 8.102 1 93.69 207 LEU A C 1
ATOM 1683 O O . LEU A 1 207 ? -12.039 10.992 7.867 1 93.69 207 LEU A O 1
ATOM 1687 N N . PRO A 1 208 ? -14.211 11.055 7.277 1 93.38 208 PRO A N 1
ATOM 1688 C CA . PRO A 1 208 ? -13.914 10.453 5.977 1 93.38 208 PRO A CA 1
ATOM 1689 C C . PRO A 1 208 ? -13.164 11.406 5.047 1 93.38 208 PRO A C 1
ATOM 1691 O O . PRO A 1 208 ? -13.172 12.617 5.266 1 93.38 208 PRO A O 1
ATOM 1694 N N . VAL A 1 209 ? -12.602 10.852 4.051 1 93.62 209 VAL A N 1
ATOM 1695 C CA . VAL A 1 209 ? -11.773 11.625 3.135 1 93.62 209 VAL A CA 1
ATOM 1696 C C . VAL A 1 209 ? -12.609 12.711 2.461 1 93.62 209 VAL A C 1
ATOM 1698 O O . VAL A 1 209 ? -12.117 13.805 2.188 1 93.62 209 VAL A O 1
ATOM 1701 N N . CYS A 1 210 ? -13.836 12.422 2.184 1 94.25 210 CYS A N 1
ATOM 1702 C CA . CYS A 1 210 ? -14.664 13.414 1.508 1 94.25 210 CYS A CA 1
ATOM 1703 C C . CYS A 1 210 ? -14.812 14.664 2.357 1 94.25 210 CYS A C 1
ATOM 1705 O O . CYS A 1 210 ? -14.883 15.773 1.827 1 94.25 210 CYS A O 1
ATOM 1707 N N . CYS A 1 211 ? -14.922 14.547 3.695 1 95.12 211 CYS A N 1
ATOM 1708 C CA . CYS A 1 211 ? -14.961 15.711 4.574 1 95.12 211 CYS A CA 1
ATOM 1709 C C . CYS A 1 211 ? -13.641 16.469 4.523 1 95.12 211 CYS A C 1
ATOM 1711 O O . CYS A 1 211 ? -13.633 17.703 4.527 1 95.12 211 CYS A O 1
ATOM 1713 N N . LEU A 1 212 ? -12.547 15.734 4.492 1 94.62 212 LEU A N 1
ATOM 1714 C CA . LEU A 1 212 ? -11.242 16.375 4.387 1 94.62 212 LEU A CA 1
ATOM 1715 C C . LEU A 1 212 ? -11.109 17.125 3.07 1 94.62 212 LEU A C 1
ATOM 1717 O O . LEU A 1 212 ? -10.477 18.172 3.016 1 94.62 212 LEU A O 1
ATOM 1721 N N . GLU A 1 213 ? -11.68 16.578 2.078 1 94.06 213 GLU A N 1
ATOM 1722 C CA . GLU A 1 213 ? -11.688 17.25 0.785 1 94.06 213 GLU A CA 1
ATOM 1723 C C . GLU A 1 213 ? -12.484 18.547 0.844 1 94.06 213 GLU A C 1
ATOM 1725 O O . GLU A 1 213 ? -12.055 19.578 0.312 1 94.06 213 GLU A O 1
ATOM 1730 N N . LEU A 1 214 ? -13.617 18.547 1.484 1 94.69 214 LEU A N 1
ATOM 1731 C CA . LEU A 1 214 ? -14.422 19.75 1.658 1 94.69 214 LEU A CA 1
ATOM 1732 C C . LEU A 1 214 ? -13.672 20.797 2.475 1 94.69 214 LEU A C 1
ATOM 1734 O O . LEU A 1 214 ? -13.711 21.984 2.156 1 94.69 214 LEU A O 1
ATOM 1738 N N . TYR A 1 215 ? -13.055 20.312 3.512 1 95.56 215 TYR A N 1
ATOM 1739 C CA . TYR A 1 215 ? -12.195 21.172 4.324 1 95.56 215 TYR A CA 1
ATOM 1740 C C . TYR A 1 215 ? -11.156 21.859 3.463 1 95.56 215 TYR A C 1
ATOM 1742 O O . TYR A 1 215 ? -11 23.094 3.525 1 95.56 215 TYR A O 1
ATOM 1750 N N . THR A 1 216 ? -10.5 21.094 2.66 1 95.56 216 THR A N 1
ATOM 1751 C CA . THR A 1 216 ? -9.43 21.594 1.813 1 95.56 216 THR A CA 1
ATOM 1752 C C . THR A 1 216 ? -9.969 22.578 0.777 1 95.56 216 THR A C 1
ATOM 1754 O O . THR A 1 216 ? -9.336 23.594 0.487 1 95.56 216 THR A O 1
ATOM 1757 N N . GLU A 1 217 ? -11.086 22.328 0.253 1 95.38 217 GLU A N 1
ATOM 1758 C CA . GLU A 1 217 ? -11.719 23.219 -0.711 1 95.38 217 GLU A CA 1
ATOM 1759 C C . GLU A 1 217 ? -12.055 24.562 -0.077 1 95.38 217 GLU A C 1
ATOM 1761 O O . GLU A 1 217 ? -11.836 25.625 -0.685 1 95.38 217 GLU A O 1
ATOM 1766 N N . ALA A 1 218 ? -12.586 24.484 1.069 1 96.25 218 ALA A N 1
ATOM 1767 C CA . ALA A 1 218 ? -12.906 25.719 1.785 1 96.25 218 ALA A CA 1
ATOM 1768 C C . ALA A 1 218 ? -11.648 26.547 2.057 1 96.25 218 ALA A C 1
ATOM 1770 O O . ALA A 1 218 ? -11.641 27.75 1.855 1 96.25 218 ALA A O 1
ATOM 1771 N N . LEU A 1 219 ? -10.664 25.875 2.49 1 97.12 219 LEU A N 1
ATOM 1772 C CA . LEU A 1 219 ? -9.391 26.531 2.756 1 97.12 219 LEU A CA 1
ATOM 1773 C C . LEU A 1 219 ? -8.844 27.188 1.487 1 97.12 219 LEU A C 1
ATOM 1775 O O . LEU A 1 219 ? -8.375 28.328 1.518 1 97.12 219 LEU A O 1
ATOM 1779 N N . LYS A 1 220 ? -8.883 26.453 0.442 1 97.25 220 LYS A N 1
ATOM 1780 C CA . LYS A 1 220 ? -8.383 26.953 -0.832 1 97.25 220 LYS A CA 1
ATOM 1781 C C . LYS A 1 220 ? -9.172 28.188 -1.271 1 97.25 220 LYS A C 1
ATOM 1783 O O . LYS A 1 220 ? -8.586 29.188 -1.691 1 97.25 220 LYS A O 1
ATOM 1788 N N . PHE A 1 221 ? -10.453 28.125 -1.217 1 97.12 221 PHE A N 1
ATOM 1789 C CA . PHE A 1 221 ? -11.305 29.266 -1.571 1 97.12 221 PHE A CA 1
ATOM 1790 C C . PHE A 1 221 ? -10.961 30.484 -0.734 1 97.12 221 PHE A C 1
ATOM 1792 O O . PHE A 1 221 ? -10.789 31.578 -1.271 1 97.12 221 PHE A O 1
ATOM 1799 N N . PHE A 1 222 ? -10.891 30.219 0.531 1 97.5 222 PHE A N 1
ATOM 1800 C CA . PHE A 1 222 ? -10.57 31.297 1.473 1 97.5 222 PHE A CA 1
ATOM 1801 C C . PHE A 1 222 ? -9.211 31.906 1.16 1 97.5 222 PHE A C 1
ATOM 1803 O O . PHE A 1 222 ? -9.078 33.125 1.056 1 97.5 222 PHE A O 1
ATOM 1810 N N . LYS A 1 223 ? -8.234 31.047 1.008 1 98.06 223 LYS A N 1
ATOM 1811 C CA . LYS A 1 223 ? -6.879 31.484 0.685 1 98.06 223 LYS A CA 1
ATOM 1812 C C . LYS A 1 223 ? -6.852 32.281 -0.605 1 98.06 223 LYS A C 1
ATOM 1814 O O . LYS A 1 223 ? -6.227 33.344 -0.664 1 98.06 223 LYS A O 1
ATOM 1819 N N . ASP A 1 224 ? -7.484 31.859 -1.632 1 97.88 224 ASP A N 1
ATOM 1820 C CA . ASP A 1 224 ? -7.52 32.531 -2.924 1 97.88 224 ASP A CA 1
ATOM 1821 C C . ASP A 1 224 ? -8.156 33.938 -2.801 1 97.88 224 ASP A C 1
ATOM 1823 O O . ASP A 1 224 ? -7.68 34.875 -3.41 1 97.88 224 ASP A O 1
ATOM 1827 N N . PHE A 1 225 ? -9.211 33.969 -2.107 1 98.12 225 PHE A N 1
ATOM 1828 C CA . PHE A 1 225 ? -9.875 35.25 -1.897 1 98.12 225 PHE A CA 1
ATOM 1829 C C . PHE A 1 225 ? -8.93 36.25 -1.257 1 98.12 225 PHE A C 1
ATOM 1831 O O . PHE A 1 225 ? -8.797 37.375 -1.737 1 98.12 225 PHE A O 1
ATOM 1838 N N . LEU A 1 226 ? -8.305 35.844 -0.159 1 97.94 226 LEU A N 1
ATOM 1839 C CA . LEU A 1 226 ? -7.426 36.781 0.565 1 97.94 226 LEU A CA 1
ATOM 1840 C C . LEU A 1 226 ? -6.215 37.156 -0.281 1 97.94 226 LEU A C 1
ATOM 1842 O O . LEU A 1 226 ? -5.758 38.281 -0.244 1 97.94 226 LEU A O 1
ATOM 1846 N N . ASP A 1 227 ? -5.699 36.156 -0.981 1 96.75 227 ASP A N 1
ATOM 1847 C CA . ASP A 1 227 ? -4.586 36.438 -1.882 1 96.75 227 ASP A CA 1
ATOM 1848 C C . ASP A 1 227 ? -4.965 37.531 -2.895 1 96.75 227 ASP A C 1
ATOM 1850 O O . ASP A 1 227 ? -4.188 38.438 -3.148 1 96.75 227 ASP A O 1
ATOM 1854 N N . LYS A 1 228 ? -6.094 37.438 -3.486 1 97.25 228 LYS A N 1
ATOM 1855 C CA . LYS A 1 228 ? -6.578 38.406 -4.473 1 97.25 228 LYS A CA 1
ATOM 1856 C C . LYS A 1 228 ? -6.668 39.812 -3.875 1 97.25 228 LYS A C 1
ATOM 1858 O O . LYS A 1 228 ? -6.508 40.812 -4.586 1 97.25 228 LYS A O 1
ATOM 1863 N N . HIS A 1 229 ? -6.879 39.875 -2.643 1 97.44 229 HIS A N 1
ATOM 1864 C CA . HIS A 1 229 ? -7.047 41.156 -1.979 1 97.44 229 HIS A CA 1
ATOM 1865 C C . HIS A 1 229 ? -5.777 41.562 -1.234 1 97.44 229 HIS A C 1
ATOM 1867 O O . HIS A 1 229 ? -5.785 42.531 -0.459 1 97.44 229 HIS A O 1
ATOM 1873 N N . ASN A 1 230 ? -4.695 40.781 -1.351 1 96.5 230 ASN A N 1
ATOM 1874 C CA . ASN A 1 230 ? -3.393 41.031 -0.74 1 96.5 230 ASN A CA 1
ATOM 1875 C C . ASN A 1 230 ? -3.49 41.094 0.781 1 96.5 230 ASN A C 1
ATOM 1877 O O . ASN A 1 230 ? -2.941 42.031 1.405 1 96.5 230 ASN A O 1
ATOM 1881 N N . VAL A 1 231 ? -4.293 40.281 1.355 1 97.25 231 VAL A N 1
ATOM 1882 C CA . VAL A 1 231 ? -4.41 40.094 2.799 1 97.25 231 VAL A CA 1
ATOM 1883 C C . VAL A 1 231 ? -3.748 38.781 3.219 1 97.25 231 VAL A C 1
ATOM 1885 O O . VAL A 1 231 ? -4.016 37.719 2.637 1 97.25 231 VAL A O 1
ATOM 1888 N N . HIS A 1 232 ? -2.883 38.875 4.172 1 96.25 232 HIS A N 1
ATOM 1889 C CA . HIS A 1 232 ? -2.148 37.688 4.598 1 96.25 232 HIS A CA 1
ATOM 1890 C C . HIS A 1 232 ? -2.713 37.125 5.898 1 96.25 232 HIS A C 1
ATOM 1892 O O . HIS A 1 232 ? -3.203 37.906 6.742 1 96.25 232 HIS A O 1
ATOM 1898 N N . PHE A 1 233 ? -2.732 35.938 6.012 1 98 233 PHE A N 1
ATOM 1899 C CA . PHE A 1 233 ? -3.17 35.219 7.207 1 98 233 PHE A CA 1
ATOM 1900 C C . PHE A 1 233 ? -2.188 34.094 7.57 1 98 233 PHE A C 1
ATOM 1902 O O . PHE A 1 233 ? -1.258 33.812 6.812 1 98 233 PHE A O 1
ATOM 1909 N N . GLU A 1 234 ? -2.299 33.562 8.789 1 98.44 234 GLU A N 1
ATOM 1910 C CA . GLU A 1 234 ? -1.54 32.406 9.25 1 98.44 234 GLU A CA 1
ATOM 1911 C C . GLU A 1 234 ? -2.457 31.359 9.875 1 98.44 234 GLU A C 1
ATOM 1913 O O . GLU A 1 234 ? -3.43 31.703 10.555 1 98.44 234 GLU A O 1
ATOM 1918 N N . LEU A 1 235 ? -2.123 30.062 9.562 1 98.56 235 LEU A N 1
ATOM 1919 C CA . LEU A 1 235 ? -2.768 29.016 10.359 1 98.56 235 LEU A CA 1
ATOM 1920 C C . LEU A 1 235 ? -2.498 29.234 11.844 1 98.56 235 LEU A C 1
ATOM 1922 O O . LEU A 1 235 ? -1.453 29.781 12.219 1 98.56 235 LEU A O 1
ATOM 1926 N N . ASP A 1 236 ? -3.438 28.797 12.656 1 97.75 236 ASP A N 1
ATOM 1927 C CA . ASP A 1 236 ? -3.338 28.953 14.102 1 97.75 236 ASP A CA 1
ATOM 1928 C C . ASP A 1 236 ? -3.846 27.719 14.828 1 97.75 236 ASP A C 1
ATOM 1930 O O . ASP A 1 236 ? -4.48 26.859 14.227 1 97.75 236 ASP A O 1
ATOM 1934 N N . SER A 1 237 ? -3.387 27.547 16.062 1 96.5 237 SER A N 1
ATOM 1935 C CA . SER A 1 237 ? -3.906 26.531 16.984 1 96.5 237 SER A CA 1
ATOM 1936 C C . SER A 1 237 ? -3.922 25.156 16.344 1 96.5 237 SER A C 1
ATOM 1938 O O . SER A 1 237 ? -2.887 24.656 15.883 1 96.5 237 SER A O 1
ATOM 1940 N N . GLY A 1 238 ? -5.027 24.5 16.312 1 96.31 238 GLY A N 1
ATOM 1941 C CA . GLY A 1 238 ? -5.117 23.141 15.836 1 96.31 238 GLY A CA 1
ATOM 1942 C C . GLY A 1 238 ? -4.75 23 14.375 1 96.31 238 GLY A C 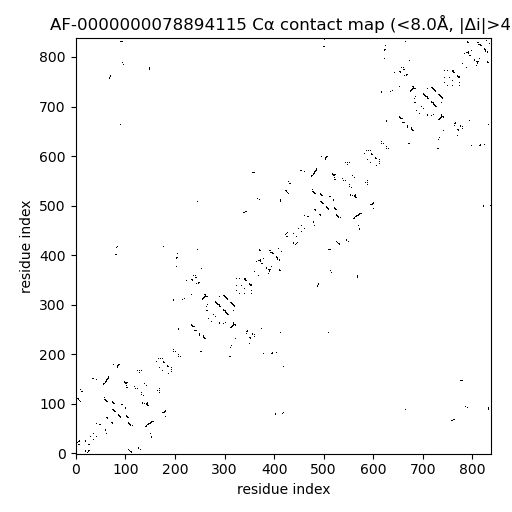1
ATOM 1943 O O . GLY A 1 238 ? -4.246 21.953 13.953 1 96.31 238 GLY A O 1
ATOM 1944 N N . SER A 1 239 ? -4.965 24.031 13.617 1 97.62 239 SER A N 1
ATOM 1945 C CA . SER A 1 239 ? -4.645 23.969 12.195 1 97.62 239 SER A CA 1
ATOM 1946 C C . SER A 1 239 ? -3.139 23.906 11.969 1 97.62 239 SER A C 1
ATOM 1948 O O . SER A 1 239 ? -2.678 23.312 11 1 97.62 239 SER A O 1
ATOM 1950 N N . VAL A 1 240 ? -2.363 24.5 12.867 1 98.12 240 VAL A N 1
ATOM 1951 C CA . VAL A 1 240 ? -0.911 24.375 12.805 1 98.12 240 VAL A CA 1
ATOM 1952 C C . VAL A 1 240 ? -0.51 22.922 13.094 1 98.12 240 VAL A C 1
ATOM 1954 O O . VAL A 1 240 ? 0.364 22.375 12.43 1 98.12 240 VAL A O 1
ATOM 1957 N N . LEU A 1 241 ? -1.223 22.266 14.047 1 97.06 241 LEU A N 1
ATOM 1958 C CA . LEU A 1 241 ? -0.931 20.875 14.422 1 97.06 241 LEU A CA 1
ATOM 1959 C C . LEU A 1 241 ? -1.133 19.938 13.234 1 97.06 241 LEU A C 1
ATOM 1961 O O . LEU A 1 241 ? -0.369 19 13.055 1 97.06 241 LEU A O 1
ATOM 1965 N N . GLY A 1 242 ? -2.154 20.234 12.469 1 96.38 242 GLY A N 1
ATOM 1966 C CA . GLY A 1 242 ? -2.377 19.422 11.289 1 96.38 242 GLY A CA 1
ATOM 1967 C C . GLY A 1 242 ? -1.201 19.422 10.328 1 96.38 242 GLY A C 1
ATOM 1968 O O . GLY A 1 242 ? -0.828 18.375 9.797 1 96.38 242 GLY A O 1
ATOM 1969 N N . GLY A 1 243 ? -0.642 20.531 10.125 1 96.75 243 GLY A N 1
ATOM 1970 C CA . GLY A 1 243 ? 0.536 20.656 9.281 1 96.75 243 GLY A CA 1
ATOM 1971 C C . GLY A 1 243 ? 1.758 19.969 9.859 1 96.75 243 GLY A C 1
ATOM 1972 O O . GLY A 1 243 ? 2.514 19.328 9.133 1 96.75 243 GLY A O 1
ATOM 1973 N N . VAL A 1 244 ? 1.905 20.062 11.133 1 97.81 244 VAL A N 1
ATOM 1974 C CA . VAL A 1 244 ? 3.092 19.531 11.797 1 97.81 244 VAL A CA 1
ATOM 1975 C C . VAL A 1 244 ? 3.01 18.016 11.875 1 97.81 244 VAL A C 1
ATOM 1977 O O . VAL A 1 244 ? 3.99 17.312 11.594 1 97.81 244 VAL A O 1
ATOM 1980 N N . LYS A 1 245 ? 1.835 17.453 12.156 1 96.5 245 LYS A N 1
ATOM 1981 C CA . LYS A 1 245 ? 1.701 16.031 12.461 1 96.5 245 LYS A CA 1
ATOM 1982 C C . LYS A 1 245 ? 1.422 15.227 11.203 1 96.5 245 LYS A C 1
ATOM 1984 O O . LYS A 1 245 ? 1.812 14.055 11.109 1 96.5 245 LYS A O 1
ATOM 1989 N N . PHE A 1 246 ? 0.708 15.867 10.211 1 94.25 246 PHE A N 1
ATOM 1990 C CA . PHE A 1 246 ? 0.162 15.031 9.148 1 94.25 246 PHE A CA 1
ATOM 1991 C C . PHE A 1 246 ? 0.437 15.641 7.781 1 94.25 246 PHE A C 1
ATOM 1993 O O . PHE A 1 246 ? -0.016 15.117 6.762 1 94.25 246 PHE A O 1
ATOM 2000 N N . ASN A 1 247 ? 1.211 16.75 7.648 1 92.81 247 ASN A N 1
ATOM 2001 C CA . ASN A 1 247 ? 1.198 17.453 6.375 1 92.81 247 ASN A CA 1
ATOM 2002 C C . ASN A 1 247 ? -0.221 17.625 5.84 1 92.81 247 ASN A C 1
ATOM 2004 O O . ASN A 1 247 ? -0.49 17.297 4.676 1 92.81 247 ASN A O 1
ATOM 2008 N N . GLY A 1 248 ? -1.03 18.016 6.691 1 94.5 248 GLY A N 1
ATOM 2009 C CA . GLY A 1 248 ? -2.449 18.078 6.379 1 94.5 248 GLY A CA 1
ATOM 2010 C C . GLY A 1 248 ? -3.285 18.625 7.527 1 94.5 248 GLY A C 1
ATOM 2011 O O . GLY A 1 248 ? -2.932 19.625 8.141 1 94.5 248 GLY A O 1
ATOM 2012 N N . ILE A 1 249 ? -4.453 18 7.734 1 94.69 249 ILE A N 1
ATOM 2013 C CA . ILE A 1 249 ? -5.449 18.406 8.727 1 94.69 249 ILE A CA 1
ATOM 2014 C C . ILE A 1 249 ? -5.59 17.297 9.781 1 94.69 249 ILE A C 1
ATOM 2016 O O . ILE A 1 249 ? -5.297 16.141 9.516 1 94.69 249 ILE A O 1
ATOM 2020 N N . LEU A 1 250 ? -5.895 17.703 10.984 1 95.44 250 LEU A N 1
ATOM 2021 C CA . LEU A 1 250 ? -6.293 16.703 11.969 1 95.44 250 LEU A CA 1
ATOM 2022 C C . LEU A 1 250 ? -7.605 16.031 11.562 1 95.44 250 LEU A C 1
ATOM 2024 O O . LEU A 1 250 ? -8.648 16.688 11.508 1 95.44 250 LEU A O 1
ATOM 2028 N N . PRO A 1 251 ? -7.605 14.734 11.266 1 93.94 251 PRO A N 1
ATOM 2029 C CA . PRO A 1 251 ? -8.789 14.109 10.672 1 93.94 251 PRO A CA 1
ATOM 2030 C C . PRO A 1 251 ? -9.898 13.859 11.688 1 93.94 251 PRO A C 1
ATOM 2032 O O . PRO A 1 251 ? -10.82 13.078 11.43 1 93.94 251 PRO A O 1
ATOM 2035 N N . TRP A 1 252 ? -9.883 14.469 12.852 1 94.38 252 TRP A N 1
ATOM 2036 C CA . TRP A 1 252 ? -10.961 14.43 13.836 1 94.38 252 TRP A CA 1
ATOM 2037 C C . TRP A 1 252 ? -11.367 15.836 14.25 1 94.38 252 TRP A C 1
ATOM 2039 O O . TRP A 1 252 ? -12.008 16.016 15.289 1 94.38 252 TRP A O 1
ATOM 2049 N N . ASP A 1 253 ? -10.953 16.781 13.453 1 93.31 253 ASP A N 1
ATOM 2050 C CA . ASP A 1 253 ? -11.312 18.172 13.711 1 93.31 253 ASP A CA 1
ATOM 2051 C C . ASP A 1 253 ? -12.031 18.781 12.508 1 93.31 253 ASP A C 1
ATOM 2053 O O . ASP A 1 253 ? -11.773 18.391 11.367 1 93.31 253 ASP A O 1
ATOM 2057 N N . LEU A 1 254 ? -12.945 19.75 12.797 1 93.5 254 LEU A N 1
ATOM 2058 C CA . LEU A 1 254 ? -13.742 20.328 11.719 1 93.5 254 LEU A CA 1
ATOM 2059 C C . LEU A 1 254 ? -13.453 21.812 11.57 1 93.5 254 LEU A C 1
ATOM 2061 O O . LEU A 1 254 ? -13.812 22.422 10.555 1 93.5 254 LEU A O 1
ATOM 2065 N N . ASP A 1 255 ? -12.875 22.438 12.492 1 95 255 ASP A N 1
ATOM 2066 C CA . ASP A 1 255 ? -12.664 23.875 12.398 1 95 255 ASP A CA 1
ATOM 2067 C C . ASP A 1 255 ? -11.25 24.203 11.93 1 95 255 ASP A C 1
ATOM 2069 O O . ASP A 1 255 ? -10.312 23.453 12.203 1 95 255 ASP A O 1
ATOM 2073 N N . MET A 1 256 ? -11.141 25.203 11.203 1 96.62 256 MET A N 1
ATOM 2074 C CA . MET A 1 256 ? -9.875 25.75 10.719 1 96.62 256 MET A CA 1
ATOM 2075 C C . MET A 1 256 ? -9.539 27.047 11.438 1 96.62 256 MET A C 1
ATOM 2077 O O . MET A 1 256 ? -10.203 28.078 11.234 1 96.62 256 MET A O 1
ATOM 2081 N N . ASP A 1 257 ? -8.555 26.953 12.172 1 97.5 257 ASP A N 1
ATOM 2082 C CA . ASP A 1 257 ? -8.148 28.125 12.938 1 97.5 257 ASP A CA 1
ATOM 2083 C C . ASP A 1 257 ? -7.203 29.016 12.133 1 97.5 257 ASP A C 1
ATOM 2085 O O . ASP A 1 257 ? -6.156 28.547 11.664 1 97.5 257 ASP A O 1
ATOM 2089 N N . ILE A 1 258 ? -7.582 30.266 12.078 1 97.38 258 ILE A N 1
ATOM 2090 C CA . ILE A 1 258 ? -6.816 31.203 11.266 1 97.38 258 ILE A CA 1
ATOM 2091 C C . ILE A 1 258 ? -6.656 32.531 12.016 1 97.38 258 ILE A C 1
ATOM 2093 O O . ILE A 1 258 ? -7.586 33 12.688 1 97.38 258 ILE A O 1
ATOM 2097 N N . SER A 1 259 ? -5.484 33.094 11.875 1 98.25 259 SER A N 1
ATOM 2098 C CA . SER A 1 259 ? -5.219 34.438 12.398 1 98.25 259 SER A CA 1
ATOM 2099 C C . SER A 1 259 ? -4.961 35.438 11.266 1 98.25 259 SER A C 1
ATOM 2101 O O . SER A 1 259 ? -4.285 35.094 10.289 1 98.25 259 SER A O 1
ATOM 2103 N N . ILE A 1 260 ? -5.496 36.562 11.398 1 97.88 260 ILE A N 1
ATOM 2104 C CA . ILE A 1 260 ? -5.344 37.688 10.469 1 97.88 260 ILE A CA 1
ATOM 2105 C C . ILE A 1 260 ? -5.09 38.969 11.25 1 97.88 260 ILE A C 1
ATOM 2107 O O . ILE A 1 260 ? -5.426 39.062 12.43 1 97.88 260 ILE A O 1
ATOM 2111 N N . LEU A 1 261 ? -4.367 39.906 10.602 1 97.12 261 LEU A N 1
ATOM 2112 C CA . LEU A 1 261 ? -4.238 41.188 11.289 1 97.12 261 LEU A CA 1
ATOM 2113 C C . LEU A 1 261 ? -5.605 41.812 11.508 1 97.12 261 LEU A C 1
ATOM 2115 O O . LEU A 1 261 ? -6.441 41.844 10.602 1 97.12 261 LEU A O 1
ATOM 2119 N N . SER A 1 262 ? -5.773 42.344 12.711 1 97.81 262 SER A N 1
ATOM 2120 C CA . SER A 1 262 ? -7.059 42.938 13.102 1 97.81 262 SER A CA 1
ATOM 2121 C C . SER A 1 262 ? -7.547 43.938 12.07 1 97.81 262 SER A C 1
ATOM 2123 O O . SER A 1 262 ? -8.727 43.969 11.727 1 97.81 262 SER A O 1
ATOM 2125 N N . GLN A 1 263 ? -6.699 44.75 11.539 1 95.75 263 GLN A N 1
ATOM 2126 C CA . GLN A 1 263 ? -7.074 45.781 10.594 1 95.75 263 GLN A CA 1
ATOM 2127 C C . GLN A 1 263 ? -7.68 45.188 9.328 1 95.75 263 GLN A C 1
ATOM 2129 O O . GLN A 1 263 ? -8.453 45.875 8.633 1 95.75 263 GLN A O 1
ATOM 2134 N N . ASN A 1 264 ? -7.34 44 9.023 1 97.38 264 ASN A N 1
ATOM 2135 C CA . ASN A 1 264 ? -7.77 43.406 7.77 1 97.38 264 ASN A CA 1
ATOM 2136 C C . ASN A 1 264 ? -9.07 42.625 7.938 1 97.38 264 ASN A C 1
ATOM 2138 O O . ASN A 1 264 ? -9.664 42.156 6.953 1 97.38 264 ASN A O 1
ATOM 2142 N N . VAL A 1 265 ? -9.562 42.438 9.188 1 98 265 VAL A N 1
ATOM 2143 C CA . VAL A 1 265 ? -10.789 41.719 9.445 1 98 265 VAL A CA 1
ATOM 2144 C C . VAL A 1 265 ? -11.977 42.438 8.812 1 98 265 VAL A C 1
ATOM 2146 O O . VAL A 1 265 ? -12.961 41.812 8.422 1 98 265 VAL A O 1
ATOM 2149 N N . SER A 1 266 ? -11.891 43.688 8.625 1 96.56 266 SER A N 1
ATOM 2150 C CA . SER A 1 266 ? -12.977 44.562 8.156 1 96.56 266 SER A CA 1
ATOM 2151 C C . SER A 1 266 ? -13.398 44.188 6.738 1 96.56 266 SER A C 1
ATOM 2153 O O . SER A 1 266 ? -14.5 44.5 6.305 1 96.56 266 SER A O 1
ATOM 2155 N N . ILE A 1 267 ? -12.508 43.531 6.031 1 97.94 267 ILE A N 1
ATOM 2156 C CA . ILE A 1 267 ? -12.836 43.156 4.664 1 97.94 267 ILE A CA 1
ATOM 2157 C C . ILE A 1 267 ? -14.07 42.25 4.664 1 97.94 267 ILE A C 1
ATOM 2159 O O . ILE A 1 267 ? -14.852 42.25 3.715 1 97.94 267 ILE A O 1
ATOM 2163 N N . PHE A 1 268 ? -14.328 41.562 5.703 1 98.31 268 PHE A N 1
ATOM 2164 C CA . PHE A 1 268 ? -15.43 40.594 5.785 1 98.31 268 PHE A CA 1
ATOM 2165 C C . PHE A 1 268 ? -16.719 41.312 6.195 1 98.31 268 PHE A C 1
ATOM 2167 O O . PHE A 1 268 ? -17.797 40.688 6.18 1 98.31 268 PHE A O 1
ATOM 2174 N N . GLY A 1 269 ? -16.609 42.5 6.598 1 97.31 269 GLY A N 1
ATOM 2175 C CA . GLY A 1 269 ? -17.781 43.312 6.895 1 97.31 269 GLY A CA 1
ATOM 2176 C C . GLY A 1 269 ? -18.375 43.969 5.668 1 97.31 269 GLY A C 1
ATOM 2177 O O . GLY A 1 269 ? -19.5 44.469 5.715 1 97.31 269 GLY A O 1
ATOM 2178 N N . LYS A 1 270 ? -17.656 43.969 4.645 1 97.5 270 LYS A N 1
ATOM 2179 C CA . LYS A 1 270 ? -18.125 44.594 3.408 1 97.5 270 LYS A CA 1
ATOM 2180 C C . LYS A 1 270 ? -19.219 43.781 2.748 1 97.5 270 LYS A C 1
ATOM 2182 O O . LYS A 1 270 ? -19.141 42.531 2.723 1 97.5 270 LYS A O 1
ATOM 2187 N N . GLN A 1 271 ? -20.188 44.438 2.158 1 97.19 271 GLN A N 1
ATOM 2188 C CA . GLN A 1 271 ? -21.312 43.781 1.506 1 97.19 271 GLN A CA 1
ATOM 2189 C C . GLN A 1 271 ? -20.844 42.938 0.326 1 97.19 271 GLN A C 1
ATOM 2191 O O . GLN A 1 271 ? -21.312 41.812 0.137 1 97.19 271 GLN A O 1
ATOM 2196 N N . GLU A 1 272 ? -19.969 43.469 -0.437 1 97.5 272 GLU A N 1
ATOM 2197 C CA . GLU A 1 272 ? -19.469 42.75 -1.607 1 97.5 272 GLU A CA 1
ATOM 2198 C C . GLU A 1 272 ? -18.828 41.438 -1.213 1 97.5 272 GLU A C 1
ATOM 2200 O O . GLU A 1 272 ? -18.984 40.438 -1.902 1 97.5 272 GLU A O 1
ATOM 2205 N N . THR A 1 273 ? -18.062 41.469 -0.175 1 98.19 273 THR A N 1
ATOM 2206 C CA . THR A 1 273 ? -17.422 40.25 0.328 1 98.19 273 THR A CA 1
ATOM 2207 C C . THR A 1 273 ? -18.469 39.25 0.804 1 98.19 273 THR A C 1
ATOM 2209 O O . THR A 1 273 ? -18.422 38.062 0.423 1 98.19 273 THR A O 1
ATOM 2212 N N . GLN A 1 274 ? -19.359 39.688 1.585 1 97.69 274 GLN A N 1
ATOM 2213 C CA . GLN A 1 274 ? -20.406 38.844 2.117 1 97.69 274 GLN A CA 1
ATOM 2214 C C . GLN A 1 274 ? -21.234 38.188 0.992 1 97.69 274 GLN A C 1
ATOM 2216 O O . GLN A 1 274 ? -21.547 37 1.041 1 97.69 274 GLN A O 1
ATOM 2221 N N . GLU A 1 275 ? -21.547 38.969 0.02 1 97.62 275 GLU A N 1
ATOM 2222 C CA . GLU A 1 275 ? -22.328 38.469 -1.106 1 97.62 275 GLU A CA 1
ATOM 2223 C C . GLU A 1 275 ? -21.562 37.406 -1.894 1 97.62 275 GLU A C 1
ATOM 2225 O O . GLU A 1 275 ? -22.141 36.406 -2.326 1 97.62 275 GLU A O 1
ATOM 2230 N N . LEU A 1 276 ? -20.344 37.688 -2.098 1 97.81 276 LEU A N 1
ATOM 2231 C CA . LEU A 1 276 ? -19.516 36.719 -2.809 1 97.81 276 LEU A CA 1
ATOM 2232 C C . LEU A 1 276 ? -19.5 35.375 -2.086 1 97.81 276 LEU A C 1
ATOM 2234 O O . LEU A 1 276 ? -19.703 34.312 -2.707 1 97.81 276 LEU A O 1
ATOM 2238 N N . PHE A 1 277 ? -19.188 35.344 -0.806 1 97.94 277 PHE A N 1
ATOM 2239 C CA . PHE A 1 277 ? -19.141 34.094 -0.03 1 97.94 277 PHE A CA 1
ATOM 2240 C C . PHE A 1 277 ? -20.5 33.406 -0.025 1 97.94 277 PHE A C 1
ATOM 2242 O O . PHE A 1 277 ? -20.578 32.188 -0.167 1 97.94 277 PHE A O 1
ATOM 2249 N N . LYS A 1 278 ? -21.531 34.188 0.138 1 97.19 278 LYS A N 1
ATOM 2250 C CA . LYS A 1 278 ? -22.875 33.625 0.1 1 97.19 278 LYS A CA 1
ATOM 2251 C C . LYS A 1 278 ? -23.156 32.969 -1.235 1 97.19 278 LYS A C 1
ATOM 2253 O O . LYS A 1 278 ? -23.703 31.859 -1.272 1 97.19 278 LYS A O 1
ATOM 2258 N N . ARG A 1 279 ? -22.781 33.562 -2.266 1 97.25 279 ARG A N 1
ATOM 2259 C CA . ARG A 1 279 ? -22.969 33 -3.602 1 97.25 279 ARG A CA 1
ATOM 2260 C C . ARG A 1 279 ? -22.25 31.672 -3.75 1 97.25 279 ARG A C 1
ATOM 2262 O O . ARG A 1 279 ? -22.734 30.766 -4.434 1 97.25 279 ARG A O 1
ATOM 2269 N N . GLU A 1 280 ? -21.156 31.594 -3.102 1 96.38 280 GLU A N 1
ATOM 2270 C CA . GLU A 1 280 ? -20.359 30.375 -3.186 1 96.38 280 GLU A CA 1
ATOM 2271 C C . GLU A 1 280 ? -20.797 29.359 -2.131 1 96.38 280 GLU A C 1
ATOM 2273 O O . GLU A 1 280 ? -20.172 28.312 -1.978 1 96.38 280 GLU A O 1
ATOM 2278 N N . GLY A 1 281 ? -21.812 29.688 -1.369 1 95.25 281 GLY A N 1
ATOM 2279 C CA . GLY A 1 281 ? -22.438 28.75 -0.462 1 95.25 281 GLY A CA 1
ATOM 2280 C C . GLY A 1 281 ? -21.922 28.859 0.962 1 95.25 281 GLY A C 1
ATOM 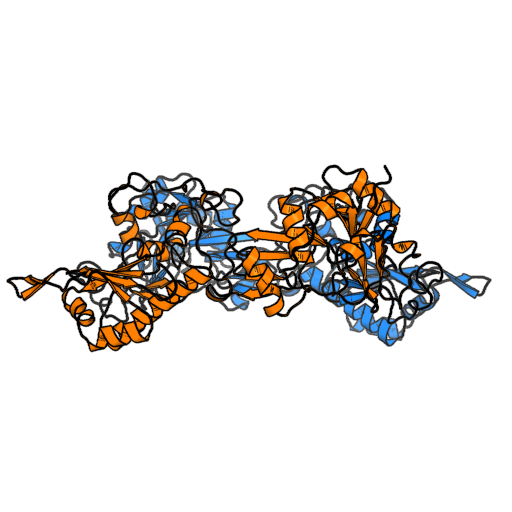2281 O O . GLY A 1 281 ? -22.266 28.031 1.813 1 95.25 281 GLY A O 1
ATOM 2282 N N . TYR A 1 282 ? -21.109 29.844 1.269 1 97.31 282 TYR A N 1
ATOM 2283 C CA . TYR A 1 282 ? -20.562 30.016 2.607 1 97.31 282 TYR A CA 1
ATOM 2284 C C . TYR A 1 282 ? -21.422 30.953 3.441 1 97.31 282 TYR A C 1
ATOM 2286 O O . TYR A 1 282 ? -22.094 31.844 2.902 1 97.31 282 TYR A O 1
ATOM 2294 N N . THR A 1 283 ? -21.406 30.719 4.77 1 96.56 283 THR A N 1
ATOM 2295 C CA . THR A 1 283 ? -22.203 31.531 5.676 1 96.56 283 THR A CA 1
ATOM 2296 C C . THR A 1 283 ? -21.328 32.125 6.781 1 96.56 283 THR A C 1
ATOM 2298 O O . THR A 1 283 ? -20.5 31.422 7.355 1 96.56 283 THR A O 1
ATOM 2301 N N . PHE A 1 284 ? -21.562 33.406 7.02 1 97.31 284 PHE A N 1
ATOM 2302 C CA . PHE A 1 284 ? -20.859 34.094 8.102 1 97.31 284 PHE A CA 1
ATOM 2303 C C . PHE A 1 284 ? -21.656 34.031 9.398 1 97.31 284 PHE A C 1
ATOM 2305 O O . PHE A 1 284 ? -22.891 34.156 9.391 1 97.31 284 PHE A O 1
ATOM 2312 N N . LYS A 1 285 ? -20.953 33.719 10.438 1 96.69 285 LYS A N 1
ATOM 2313 C CA . LYS A 1 285 ? -21.562 33.75 11.766 1 96.69 285 LYS A CA 1
ATOM 2314 C C . LYS A 1 285 ? -20.656 34.469 12.758 1 96.69 285 LYS A C 1
ATOM 2316 O O . LYS A 1 285 ? -19.438 34.406 12.664 1 96.69 285 LYS A O 1
ATOM 2321 N N . ASN A 1 286 ? -21.266 35.281 13.711 1 96.81 286 ASN A N 1
ATOM 2322 C CA . ASN A 1 286 ? -20.609 35.906 14.852 1 96.81 286 ASN A CA 1
ATOM 2323 C C . ASN A 1 286 ? -19.531 36.906 14.398 1 96.81 286 ASN A C 1
ATOM 2325 O O . ASN A 1 286 ? -18.422 36.875 14.914 1 96.81 286 ASN A O 1
ATOM 2329 N N . TYR A 1 287 ? -19.875 37.656 13.375 1 97.44 287 TYR A N 1
ATOM 2330 C CA . TYR A 1 287 ? -18.938 38.656 12.93 1 97.44 287 TYR A CA 1
ATOM 2331 C C . TYR A 1 287 ? -18.766 39.75 13.977 1 97.44 287 TYR A C 1
ATOM 2333 O O . TYR A 1 287 ? -19.75 40.375 14.414 1 97.44 287 TYR A O 1
ATOM 2341 N N . GLU A 1 288 ? -17.625 39.969 14.445 1 97.81 288 GLU A N 1
ATOM 2342 C CA . GLU A 1 288 ? -17.234 41.094 15.305 1 97.81 288 GLU A CA 1
ATOM 2343 C C . GLU A 1 288 ? -16.156 41.938 14.641 1 97.81 288 GLU A C 1
ATOM 2345 O O . GLU A 1 288 ? -15.055 41.469 14.375 1 97.81 288 GLU A O 1
ATOM 2350 N N . PRO A 1 289 ? -16.469 43.156 14.328 1 96.56 289 PRO A N 1
ATOM 2351 C CA . PRO A 1 289 ? -15.461 44 13.719 1 96.56 289 PRO A CA 1
ATOM 2352 C C . PRO A 1 289 ? -14.305 44.312 14.664 1 96.56 289 PRO A C 1
ATOM 2354 O O . PRO A 1 289 ? -14.461 44.25 15.883 1 96.56 289 PRO A O 1
ATOM 2357 N N . PRO A 1 290 ? -13.156 44.625 14.055 1 96.94 290 PRO A N 1
ATOM 2358 C CA . PRO A 1 290 ? -12.047 45.062 14.914 1 96.94 290 PRO A CA 1
ATOM 2359 C C . PRO A 1 290 ? -12.312 46.406 15.578 1 96.94 290 PRO A C 1
ATOM 2361 O O . PRO A 1 290 ? -13.133 47.188 15.102 1 96.94 290 PRO A O 1
ATOM 2364 N N . THR A 1 291 ? -11.633 46.562 16.719 1 95.44 291 THR A N 1
ATOM 2365 C CA . THR A 1 291 ? -11.719 47.844 17.422 1 95.44 291 THR A CA 1
ATOM 2366 C C . THR A 1 291 ? -10.477 48.688 17.172 1 95.44 291 THR A C 1
ATOM 2368 O O . THR A 1 291 ? -9.375 48.156 17.016 1 95.44 291 THR A O 1
ATOM 2371 N N . VAL A 1 292 ? -10.734 50.031 17.125 1 92.69 292 VAL A N 1
ATOM 2372 C CA . VAL A 1 292 ? -9.609 50.938 16.984 1 92.69 292 VAL A CA 1
ATOM 2373 C C . VAL A 1 292 ? -9.227 51.5 18.359 1 92.69 292 VAL A C 1
ATOM 2375 O O . VAL A 1 292 ? -10.062 52.062 19.062 1 92.69 292 VAL A O 1
ATOM 2378 N N . LYS A 1 293 ? -8.062 51.281 18.625 1 91.44 293 LYS A N 1
ATOM 2379 C CA . LYS A 1 293 ? -7.559 51.812 19.891 1 91.44 293 LYS A CA 1
ATOM 2380 C C . LYS A 1 293 ? -7.211 53.281 19.797 1 91.44 293 LYS A C 1
ATOM 2382 O O . LYS A 1 293 ? -7.246 53.875 18.703 1 91.44 293 LYS A O 1
ATOM 2387 N N . GLU A 1 294 ? -6.852 53.812 20.938 1 91.94 294 GLU A N 1
ATOM 2388 C CA . GLU A 1 294 ? -6.555 55.25 21.031 1 91.94 294 GLU A CA 1
ATOM 2389 C C . GLU A 1 294 ? -5.348 55.625 20.172 1 91.94 294 GLU A C 1
ATOM 2391 O O . GLU A 1 294 ? -5.305 56.688 19.578 1 91.94 294 GLU A O 1
ATOM 2396 N N . ASP A 1 295 ? -4.504 54.719 20.031 1 92.25 295 ASP A N 1
ATOM 2397 C CA . ASP A 1 295 ? -3.279 55 19.297 1 92.25 295 ASP A CA 1
ATOM 2398 C C . ASP A 1 295 ? -3.457 54.688 17.812 1 92.25 295 ASP A C 1
ATOM 2400 O O . ASP A 1 295 ? -2.498 54.781 17.031 1 92.25 295 ASP A O 1
ATOM 2404 N N . GLY A 1 296 ? -4.656 54.375 17.438 1 89.56 296 GLY A N 1
ATOM 2405 C CA . GLY A 1 296 ? -4.965 54.156 16.031 1 89.56 296 GLY A CA 1
ATOM 2406 C C . GLY A 1 296 ? -4.766 52.688 15.594 1 89.56 296 GLY A C 1
ATOM 2407 O O . GLY A 1 296 ? -5.109 52.344 14.469 1 89.56 296 GLY A O 1
ATOM 2408 N N . SER A 1 297 ? -4.184 51.969 16.516 1 90.62 297 SER A N 1
ATOM 2409 C CA . SER A 1 297 ? -3.965 50.562 16.172 1 90.62 297 SER A CA 1
ATOM 2410 C C . SER A 1 297 ? -5.258 49.75 16.281 1 90.62 297 SER A C 1
ATOM 2412 O O . SER A 1 297 ? -6.191 50.156 16.969 1 90.62 297 SER A O 1
ATOM 2414 N N . PHE A 1 298 ? -5.289 48.719 15.539 1 93.19 298 PHE A N 1
ATOM 2415 C CA . PHE A 1 298 ? -6.477 47.875 15.539 1 93.19 298 PHE A CA 1
ATOM 2416 C C . PHE A 1 298 ? -6.293 46.688 16.469 1 93.19 298 PHE A C 1
ATOM 2418 O O . PHE A 1 298 ? -5.176 46.188 16.641 1 93.19 298 PHE A O 1
ATOM 2425 N N . SER A 1 299 ? -7.398 46.281 17.109 1 94.06 299 SER A N 1
ATOM 2426 C CA . SER A 1 299 ? -7.398 45.094 17.969 1 94.06 299 SER A CA 1
ATOM 2427 C C . SER A 1 299 ? -8.688 44.312 17.812 1 94.06 299 SER A C 1
ATOM 2429 O O . SER A 1 299 ? -9.75 44.875 17.547 1 94.06 299 SER A O 1
ATOM 2431 N N . GLY A 1 300 ? -8.438 43 17.859 1 95.81 300 GLY A N 1
ATOM 2432 C CA . GLY A 1 300 ? -9.602 42.125 17.891 1 95.81 300 GLY A CA 1
ATOM 2433 C C . GLY A 1 300 ? -10.172 41.844 16.516 1 95.81 300 GLY A C 1
ATOM 2434 O O . GLY A 1 300 ? -9.469 41.969 15.508 1 95.81 300 GLY A O 1
ATOM 2435 N N . GLY A 1 301 ? -11.445 41.375 16.484 1 97.12 301 GLY A N 1
ATOM 2436 C CA . GLY A 1 301 ? -12.141 40.875 15.312 1 97.12 301 GLY A CA 1
ATOM 2437 C C . GLY A 1 301 ? -12.344 39.375 15.352 1 97.12 301 GLY A C 1
ATOM 2438 O O . GLY A 1 301 ? -11.516 38.656 15.906 1 97.12 301 GLY A O 1
ATOM 2439 N N . PHE A 1 302 ? -13.414 39.031 14.898 1 98.19 302 PHE A N 1
ATOM 2440 C CA . PHE A 1 302 ? -13.758 37.625 14.953 1 98.19 302 PHE A CA 1
ATOM 2441 C C . PHE A 1 302 ? -14.789 37.25 13.883 1 98.19 302 PHE A C 1
ATOM 2443 O O . PHE A 1 302 ? -15.617 38.094 13.516 1 98.19 302 PHE A O 1
ATOM 2450 N N . LEU A 1 303 ? -14.68 36.125 13.32 1 98.25 303 LEU A N 1
ATOM 2451 C CA . LEU A 1 303 ? -15.664 35.656 12.344 1 98.25 303 LEU A CA 1
ATOM 2452 C C . LEU A 1 303 ? -15.578 34.156 12.164 1 98.25 303 LEU A C 1
ATOM 2454 O O . LEU A 1 303 ? -14.484 33.594 12.117 1 98.25 303 LEU A O 1
ATOM 2458 N N . ARG A 1 304 ? -16.688 33.531 12.148 1 97.94 304 ARG A N 1
ATOM 2459 C CA . ARG A 1 304 ? -16.766 32.156 11.703 1 97.94 304 ARG A CA 1
ATOM 2460 C C . ARG A 1 304 ? -17.375 32.062 10.312 1 97.94 304 ARG A C 1
ATOM 2462 O O . ARG A 1 304 ? -18.406 32.656 10.047 1 97.94 304 ARG A O 1
ATOM 2469 N N . ILE A 1 305 ? -16.719 31.328 9.445 1 97.94 305 ILE A N 1
ATOM 2470 C CA . ILE A 1 305 ? -17.203 31.125 8.086 1 97.94 305 ILE A CA 1
ATOM 2471 C C . ILE A 1 305 ? -17.531 29.641 7.879 1 97.94 305 ILE A C 1
ATOM 2473 O O . ILE A 1 305 ? -16.625 28.812 7.762 1 97.94 305 ILE A O 1
ATOM 2477 N N . PHE A 1 306 ? -18.766 29.359 7.734 1 96.69 306 PHE A N 1
ATOM 2478 C CA . PHE A 1 306 ? -19.203 27.969 7.582 1 96.69 306 PHE A CA 1
ATOM 2479 C C . PHE A 1 306 ? -19.266 27.594 6.109 1 96.69 306 PHE A C 1
ATOM 2481 O O . PHE A 1 306 ? -19.766 28.344 5.285 1 96.69 306 PHE A O 1
ATOM 2488 N N . SER A 1 307 ? -18.672 26.438 5.781 1 93.56 307 SER A N 1
ATOM 2489 C CA . SER A 1 307 ? -18.703 25.906 4.426 1 93.56 307 SER A CA 1
ATOM 2490 C C . SER A 1 307 ? -20.031 25.203 4.141 1 93.56 307 SER A C 1
ATOM 2492 O O . SER A 1 307 ? -20.781 24.891 5.066 1 93.56 307 SER A O 1
ATOM 2494 N N . PRO A 1 308 ? -20.219 25.047 2.689 1 86.25 308 PRO A N 1
ATOM 2495 C CA . PRO A 1 308 ? -21.406 24.25 2.363 1 86.25 308 PRO A CA 1
ATOM 2496 C C . PRO A 1 308 ? -21.219 22.766 2.68 1 86.25 308 PRO A C 1
ATOM 2498 O O . PRO A 1 308 ? -20.141 22.203 2.447 1 86.25 308 PRO A O 1
ATOM 2501 N N . GLY A 1 309 ? -21.984 22.016 3.377 1 75.19 309 GLY A N 1
ATOM 2502 C CA . GLY A 1 309 ? -21.875 20.578 3.529 1 75.19 309 GLY A CA 1
ATOM 2503 C C . GLY A 1 309 ? -21.641 20.141 4.969 1 75.19 309 GLY A C 1
ATOM 2504 O O . GLY A 1 309 ? -21 19.141 5.223 1 75.19 309 GLY A O 1
ATOM 2505 N N . GLY A 1 310 ? -22.047 20.984 5.895 1 82.62 310 GLY A N 1
ATOM 2506 C CA . GLY A 1 310 ? -21.969 20.531 7.273 1 82.62 310 GLY A CA 1
ATOM 2507 C C . GLY A 1 310 ? -21.453 21.594 8.227 1 82.62 310 GLY A C 1
ATOM 2508 O O . GLY A 1 310 ? -21.812 22.766 8.125 1 82.62 310 GLY A O 1
ATOM 2509 N N . ASP A 1 311 ? -20.594 21.031 9.203 1 92.19 311 ASP A N 1
ATOM 2510 C CA . ASP A 1 311 ? -20.141 21.875 10.305 1 92.19 311 ASP A CA 1
ATOM 2511 C C . ASP A 1 311 ? -18.688 22.281 10.125 1 92.19 311 ASP A C 1
ATOM 2513 O O . ASP A 1 311 ? -18 22.625 11.094 1 92.19 311 ASP A O 1
ATOM 2517 N N . ILE A 1 312 ? -18.219 22.172 8.891 1 95.62 312 ILE A N 1
ATOM 2518 C CA . ILE A 1 312 ? -16.859 22.641 8.609 1 95.62 312 ILE A CA 1
ATOM 2519 C C . ILE A 1 312 ? -16.828 24.156 8.547 1 95.62 312 ILE A C 1
ATOM 2521 O O . ILE A 1 312 ? -17.672 24.781 7.891 1 95.62 312 ILE A O 1
ATOM 2525 N N . TYR A 1 313 ? -15.852 24.734 9.281 1 96.81 313 TYR A N 1
ATOM 2526 C CA . TYR A 1 313 ? -15.844 26.203 9.266 1 96.81 313 TYR A CA 1
ATOM 2527 C C . TYR A 1 313 ? -14.438 26.734 9.531 1 96.81 313 TYR A C 1
ATOM 2529 O O . TYR A 1 313 ? -13.594 26.031 10.094 1 96.81 313 TYR A O 1
ATOM 2537 N N . ILE A 1 314 ? -14.234 27.891 9.094 1 97.38 314 ILE A N 1
ATOM 2538 C CA . ILE A 1 314 ? -13.047 28.672 9.398 1 97.38 314 ILE A CA 1
ATOM 2539 C C . ILE A 1 314 ? -13.32 29.578 10.602 1 97.38 314 ILE A C 1
ATOM 2541 O O . ILE A 1 314 ? -14.32 30.297 10.625 1 97.38 314 ILE A O 1
ATOM 2545 N N . GLU A 1 315 ? -12.562 29.422 11.57 1 97.62 315 GLU A N 1
ATOM 2546 C CA . GLU A 1 315 ? -12.586 30.328 12.711 1 97.62 315 GLU A CA 1
ATOM 2547 C C . GLU A 1 315 ? -11.477 31.375 12.602 1 97.62 315 GLU A C 1
ATOM 2549 O O . GLU A 1 315 ? -10.297 31.062 12.773 1 97.62 315 GLU A O 1
ATOM 2554 N N . LEU A 1 316 ? -11.891 32.562 12.359 1 98.12 316 LEU A N 1
ATOM 2555 C CA . LEU A 1 316 ? -10.961 33.656 12.047 1 98.12 316 LEU A CA 1
ATOM 2556 C C . LEU A 1 316 ? -10.828 34.625 13.227 1 98.12 316 LEU A C 1
ATOM 2558 O O . LEU A 1 316 ? -11.836 35.125 13.734 1 98.12 316 LEU A O 1
ATOM 2562 N N . TRP A 1 317 ? -9.602 34.844 13.656 1 98 317 TRP A N 1
ATOM 2563 C CA . TRP A 1 317 ? -9.32 35.75 14.766 1 98 317 TRP A CA 1
ATOM 2564 C C . TRP A 1 317 ? -8.43 36.875 14.305 1 98 317 TRP A C 1
ATOM 2566 O O . TRP A 1 317 ? -7.383 36.656 13.688 1 98 317 TRP A O 1
ATOM 2576 N N . GLY A 1 318 ? -8.875 38.062 14.609 1 97.94 318 GLY A N 1
ATOM 2577 C CA . GLY A 1 318 ? -8.008 39.219 14.414 1 97.94 318 GLY A CA 1
ATOM 2578 C C . GLY A 1 318 ? -6.934 39.344 15.477 1 97.94 318 GLY A C 1
ATOM 2579 O O . GLY A 1 318 ? -7.223 39.281 16.672 1 97.94 318 GLY A O 1
ATOM 2580 N N . MET A 1 319 ? -5.727 39.5 15.031 1 96.81 319 MET A N 1
ATOM 2581 C CA . MET A 1 319 ? -4.578 39.625 15.922 1 96.81 319 MET A CA 1
ATOM 2582 C C . MET A 1 319 ? -3.834 40.938 15.664 1 96.81 319 MET A C 1
ATOM 2584 O O . MET A 1 319 ? -3.836 41.438 14.547 1 96.81 319 MET A O 1
ATOM 2588 N N . SER A 1 320 ? -3.197 41.375 16.688 1 93.56 320 SER A N 1
ATOM 2589 C CA . SER A 1 320 ? -2.41 42.594 16.531 1 93.56 320 SER A CA 1
ATOM 2590 C C . SER A 1 320 ? -1.105 42.312 15.789 1 93.56 320 SER A C 1
ATOM 2592 O O . SER A 1 320 ? -0.55 43.219 15.141 1 93.56 320 SER A O 1
ATOM 2594 N N . VAL A 1 321 ? -0.636 41.094 15.984 1 93.44 321 VAL A N 1
ATOM 2595 C CA . VAL A 1 321 ? 0.637 40.719 15.375 1 93.44 321 VAL A CA 1
ATOM 2596 C C . VAL A 1 321 ? 0.526 39.344 14.766 1 93.44 321 VAL A C 1
ATOM 2598 O O . VAL A 1 321 ? -0.131 38.438 15.328 1 93.44 321 VAL A O 1
ATOM 2601 N N . LEU A 1 322 ? 1.144 39.219 13.594 1 96.06 322 LEU A N 1
ATOM 2602 C CA . LEU A 1 322 ? 1.402 37.906 13.008 1 96.06 322 LEU A CA 1
ATOM 2603 C C . LEU A 1 322 ? 2.885 37.562 13.094 1 96.06 322 LEU A C 1
ATOM 2605 O O . LEU A 1 322 ? 3.736 38.438 13.109 1 96.06 322 LEU A O 1
ATOM 2609 N N . THR A 1 323 ? 3.17 36.281 13.133 1 95.44 323 THR A N 1
ATOM 2610 C CA . THR A 1 323 ? 4.535 35.875 13.445 1 95.44 323 THR A CA 1
ATOM 2611 C C . THR A 1 323 ? 5.457 36.094 12.258 1 95.44 323 THR A C 1
ATOM 2613 O O . THR A 1 323 ? 6.586 36.594 12.422 1 95.44 323 THR A O 1
ATOM 2616 N N . ASN A 1 324 ? 5.02 35.906 11.078 1 93.69 324 ASN A N 1
ATOM 2617 C CA . ASN A 1 324 ? 5.879 35.969 9.898 1 93.69 324 ASN A CA 1
ATOM 2618 C C . ASN A 1 324 ? 6.352 37.406 9.625 1 93.69 324 ASN A C 1
ATOM 2620 O O . ASN A 1 324 ? 7.539 37.625 9.391 1 93.69 324 ASN A O 1
ATOM 2624 N N . PRO A 1 325 ? 5.539 38.406 9.688 1 90.94 325 PRO A N 1
ATOM 2625 C CA . PRO A 1 325 ? 5.988 39.75 9.406 1 90.94 325 PRO A CA 1
ATOM 2626 C C . PRO A 1 325 ? 6.676 40.406 10.594 1 90.94 325 PRO A C 1
ATOM 2628 O O . PRO A 1 325 ? 7.27 41.5 10.461 1 90.94 325 PRO A O 1
ATOM 2631 N N . SER A 1 326 ? 6.594 39.781 11.703 1 89.25 326 SER A N 1
ATOM 2632 C CA . SER A 1 326 ? 7.062 40.438 12.93 1 89.25 326 SER A CA 1
ATOM 2633 C C . SER A 1 326 ? 8.578 40.344 13.047 1 89.25 326 SER A C 1
ATOM 2635 O O . SER A 1 326 ? 9.18 39.312 12.773 1 89.25 326 SER A O 1
ATOM 2637 N N . LYS A 1 327 ? 9.156 41.375 13.531 1 84.69 327 LYS A N 1
ATOM 2638 C CA . LYS A 1 327 ? 10.602 41.469 13.703 1 84.69 327 LYS A CA 1
ATOM 2639 C C . LYS A 1 327 ? 11.086 40.562 14.82 1 84.69 327 LYS A C 1
ATOM 2641 O O . LYS A 1 327 ? 12.281 40.25 14.906 1 84.69 327 LYS A O 1
ATOM 2646 N N . ASN A 1 328 ? 10.18 40.062 15.594 1 84.25 328 ASN A N 1
ATOM 2647 C CA . ASN A 1 328 ? 10.562 39.25 16.734 1 84.25 328 ASN A CA 1
ATOM 2648 C C . ASN A 1 328 ? 10.758 37.781 16.344 1 84.25 328 ASN A C 1
ATOM 2650 O O . ASN A 1 328 ? 11.289 37 17.109 1 84.25 328 ASN A O 1
ATOM 2654 N N . PHE A 1 329 ? 10.422 37.5 15.125 1 89 329 PHE A N 1
ATOM 2655 C CA . PHE A 1 329 ? 10.383 36.062 14.805 1 89 329 PHE A CA 1
ATOM 2656 C C . PHE A 1 329 ? 11.281 35.75 13.617 1 89 329 PHE A C 1
ATOM 2658 O O . PHE A 1 329 ? 12.359 35.188 13.781 1 89 329 PHE A O 1
ATOM 2665 N N . LEU A 1 330 ? 10.984 36.344 12.445 1 87.44 330 LEU A N 1
ATOM 2666 C CA . LEU A 1 330 ? 11.773 36.031 11.258 1 87.44 330 LEU A CA 1
ATOM 2667 C C . LEU A 1 330 ? 12.797 37.125 11 1 87.44 330 LEU A C 1
ATOM 2669 O O . LEU A 1 330 ? 12.539 38.312 11.273 1 87.44 330 LEU A O 1
ATOM 2673 N N . PRO A 1 331 ? 13.898 36.719 10.461 1 82.31 331 PRO A N 1
ATOM 2674 C CA . PRO A 1 331 ? 14.828 37.75 10.023 1 82.31 331 PRO A CA 1
ATOM 2675 C C . PRO A 1 331 ? 14.258 38.625 8.914 1 82.31 331 PRO A C 1
ATOM 2677 O O . PRO A 1 331 ? 13.352 38.219 8.188 1 82.31 331 PRO A O 1
ATOM 2680 N N . PRO A 1 332 ? 14.781 39.844 8.867 1 85.81 332 PRO A N 1
ATOM 2681 C CA . PRO A 1 332 ? 14.211 40.812 7.934 1 85.81 332 PRO A CA 1
ATOM 2682 C C . PRO A 1 332 ? 14.148 40.281 6.5 1 85.81 332 PRO A C 1
ATOM 2684 O O . PRO A 1 332 ? 13.195 40.594 5.773 1 85.81 332 PRO A O 1
ATOM 2687 N N . GLU A 1 333 ? 15.125 39.5 6.082 1 84.25 333 GLU A N 1
ATOM 2688 C CA . GLU A 1 333 ? 15.211 39.031 4.703 1 84.25 333 GLU A CA 1
ATOM 2689 C C . GLU A 1 333 ? 14.086 38.062 4.379 1 84.25 333 GLU A C 1
ATOM 2691 O O . GLU A 1 333 ? 13.805 37.781 3.209 1 84.25 333 GLU A O 1
ATOM 2696 N N . LEU A 1 334 ? 13.414 37.562 5.434 1 88.69 334 LEU A N 1
ATOM 2697 C CA . LEU A 1 334 ? 12.406 36.531 5.219 1 88.69 334 LEU A CA 1
ATOM 2698 C C . LEU A 1 334 ? 11.016 37.031 5.586 1 88.69 334 LEU A C 1
ATOM 2700 O O . LEU A 1 334 ? 10.086 36.25 5.762 1 88.69 334 LEU A O 1
ATOM 2704 N N . ARG A 1 335 ? 10.852 38.344 5.684 1 91.75 335 ARG A N 1
ATOM 2705 C CA . ARG A 1 335 ? 9.586 38.906 6.156 1 91.75 335 ARG A CA 1
ATOM 2706 C C . ARG A 1 335 ? 8.727 39.375 4.992 1 91.75 335 ARG A C 1
ATOM 2708 O O . ARG A 1 335 ? 7.703 40.031 5.199 1 91.75 335 ARG A O 1
ATOM 2715 N N . LYS A 1 336 ? 9.164 39.062 3.768 1 93.25 336 LYS A N 1
ATOM 2716 C CA . LYS A 1 336 ? 8.297 39.281 2.615 1 93.25 336 LYS A CA 1
ATOM 2717 C C . LYS A 1 336 ? 7.215 38.219 2.52 1 93.25 336 LYS A C 1
ATOM 2719 O O . LYS A 1 336 ? 7.469 37.031 2.779 1 93.25 336 LYS A O 1
ATOM 2724 N N . PRO A 1 337 ? 6.098 38.625 2.123 1 93.94 337 PRO A N 1
ATOM 2725 C CA . PRO A 1 337 ? 4.957 37.719 2.129 1 93.94 337 PRO A CA 1
ATOM 2726 C C . PRO A 1 337 ? 5.227 36.438 1.33 1 93.94 337 PRO A C 1
ATOM 2728 O O . PRO A 1 337 ? 4.773 35.344 1.714 1 93.94 337 PRO A O 1
ATOM 2731 N N . GLU A 1 338 ? 5.941 36.531 0.269 1 93.19 338 GLU A N 1
ATOM 2732 C CA . GLU A 1 338 ? 6.207 35.375 -0.576 1 93.19 338 GLU A CA 1
ATOM 2733 C C . GLU A 1 338 ? 7.141 34.406 0.118 1 93.19 338 GLU A C 1
ATOM 2735 O O . GLU A 1 338 ? 7.266 33.25 -0.307 1 93.19 338 GLU A O 1
ATOM 2740 N N . LEU A 1 339 ? 7.758 34.875 1.259 1 93.88 339 LEU A N 1
ATOM 2741 C CA . LEU A 1 339 ? 8.766 34.062 1.921 1 93.88 339 LEU A CA 1
ATOM 2742 C C . LEU A 1 339 ? 8.281 33.594 3.293 1 93.88 339 LEU A C 1
ATOM 2744 O O . LEU A 1 339 ? 9.031 32.969 4.047 1 93.88 339 LEU A O 1
ATOM 2748 N N . TYR A 1 340 ? 7.055 33.906 3.643 1 96.69 340 TYR A N 1
ATOM 2749 C CA . TYR A 1 340 ? 6.5 33.469 4.918 1 96.69 340 TYR A CA 1
ATOM 2750 C C . TYR A 1 340 ? 6.566 31.938 5.051 1 96.69 340 TYR A C 1
ATOM 2752 O O . TYR A 1 340 ? 6.57 31.234 4.047 1 96.69 340 TYR A O 1
ATOM 2760 N N . THR A 1 341 ? 6.668 31.484 6.285 1 97.25 341 THR A N 1
ATOM 2761 C CA . THR A 1 341 ? 6.664 30.047 6.543 1 97.25 341 THR A CA 1
ATOM 2762 C C . THR A 1 341 ? 5.316 29.438 6.168 1 97.25 341 THR A C 1
ATOM 2764 O O . THR A 1 341 ? 4.266 29.953 6.543 1 97.25 341 THR A O 1
ATOM 2767 N N . LYS A 1 342 ? 5.406 28.406 5.391 1 98.12 342 LYS A N 1
ATOM 2768 C CA . LYS A 1 342 ? 4.207 27.719 4.93 1 98.12 342 LYS A CA 1
ATOM 2769 C C . LYS A 1 342 ? 4.23 26.25 5.34 1 98.12 342 LYS A C 1
ATOM 2771 O O . LYS A 1 342 ? 5.289 25.609 5.34 1 98.12 342 LYS A O 1
ATOM 2776 N N . ALA A 1 343 ? 3.146 25.734 5.754 1 98 343 ALA A N 1
ATOM 2777 C CA . ALA A 1 343 ? 2.957 24.297 5.984 1 98 343 ALA A CA 1
ATOM 2778 C C . ALA A 1 343 ? 2.17 23.656 4.844 1 98 343 ALA A C 1
ATOM 2780 O O . ALA A 1 343 ? 1.34 24.312 4.211 1 98 343 ALA A O 1
ATOM 2781 N N . ASN A 1 344 ? 2.494 22.422 4.598 1 96.5 344 ASN A N 1
ATOM 2782 C CA . ASN A 1 344 ? 1.75 21.656 3.602 1 96.5 344 ASN A CA 1
ATOM 2783 C C . ASN A 1 344 ? 0.427 21.141 4.164 1 96.5 344 ASN A C 1
ATOM 2785 O O . ASN A 1 344 ? 0.414 20.328 5.09 1 96.5 344 ASN A O 1
ATOM 2789 N N . ILE A 1 345 ? -0.646 21.625 3.605 1 96.94 345 ILE A N 1
ATOM 2790 C CA . ILE A 1 345 ? -1.974 21.156 3.994 1 96.94 345 ILE A CA 1
ATOM 2791 C C . ILE A 1 345 ? -2.623 20.422 2.83 1 96.94 345 ILE A C 1
ATOM 2793 O O . ILE A 1 345 ? -3.314 21.031 2.008 1 96.94 345 ILE A O 1
ATOM 2797 N N . ARG A 1 346 ? -2.428 19.141 2.818 1 93.81 346 ARG A N 1
ATOM 2798 C CA . ARG A 1 346 ? -2.979 18.266 1.787 1 93.81 346 ARG A CA 1
ATOM 2799 C C . ARG A 1 346 ? -2.643 18.781 0.393 1 93.81 346 ARG A C 1
ATOM 2801 O O . ARG A 1 346 ? -3.525 18.891 -0.46 1 93.81 346 ARG A O 1
ATOM 2808 N N . GLY A 1 347 ? -1.418 19.188 0.255 1 93.06 347 GLY A N 1
ATOM 2809 C CA . GLY A 1 347 ? -0.919 19.562 -1.061 1 93.06 347 GLY A CA 1
ATOM 2810 C C . GLY A 1 347 ? -0.911 21.062 -1.298 1 93.06 347 GLY A C 1
ATOM 2811 O O . GLY A 1 347 ? -0.371 21.531 -2.301 1 93.06 347 GLY A O 1
ATOM 2812 N N . ILE A 1 348 ? -1.494 21.766 -0.347 1 95.25 348 ILE A N 1
ATOM 2813 C CA . ILE A 1 348 ? -1.511 23.219 -0.463 1 95.25 348 ILE A CA 1
ATOM 2814 C C . ILE A 1 348 ? -0.565 23.828 0.568 1 95.25 348 ILE A C 1
ATOM 2816 O O . ILE A 1 348 ? -0.619 23.484 1.751 1 95.25 348 ILE A O 1
ATOM 2820 N N . TRP A 1 349 ? 0.325 24.641 0.033 1 96.81 349 TRP A N 1
ATOM 2821 C CA . TRP A 1 349 ? 1.201 25.359 0.958 1 96.81 349 TRP A CA 1
ATOM 2822 C C . TRP A 1 349 ? 0.506 26.578 1.529 1 96.81 349 TRP A C 1
ATOM 2824 O O . TRP A 1 349 ? 0.143 27.5 0.788 1 96.81 349 TRP A O 1
ATOM 2834 N N . VAL A 1 350 ? 0.307 26.625 2.814 1 98 350 VAL A N 1
ATOM 2835 C CA . VAL A 1 350 ? -0.461 27.672 3.48 1 98 350 VAL A CA 1
ATOM 2836 C C . VAL A 1 350 ? 0.404 28.359 4.539 1 98 350 VAL A C 1
ATOM 2838 O O . VAL A 1 350 ? 1.107 27.688 5.301 1 98 350 VAL A O 1
ATOM 2841 N N . ASN A 1 351 ? 0.338 29.703 4.539 1 98.25 351 ASN A N 1
ATOM 2842 C CA . ASN A 1 351 ? 1.061 30.422 5.578 1 98.25 351 ASN A CA 1
ATOM 2843 C C . ASN A 1 351 ? 0.687 29.922 6.973 1 98.25 351 ASN A C 1
ATOM 2845 O O . ASN A 1 351 ? -0.494 29.734 7.27 1 98.25 351 ASN A O 1
ATOM 2849 N N . THR A 1 352 ? 1.683 29.703 7.773 1 98.44 352 THR A N 1
ATOM 2850 C CA . THR A 1 352 ? 1.512 29.234 9.141 1 98.44 352 THR A CA 1
ATOM 2851 C C . THR A 1 352 ? 2.434 30 10.094 1 98.44 352 THR A C 1
ATOM 2853 O O . THR A 1 352 ? 3.039 31 9.711 1 98.44 352 THR A O 1
ATOM 2856 N N . ALA A 1 353 ? 2.42 29.594 11.367 1 97.56 353 ALA A N 1
ATOM 2857 C CA . ALA A 1 353 ? 3.348 30.203 12.32 1 97.56 353 ALA A CA 1
ATOM 2858 C C . ALA A 1 353 ? 4.781 30.156 11.797 1 97.56 353 ALA A C 1
ATOM 2860 O O . ALA A 1 353 ? 5.16 29.203 11.102 1 97.56 353 ALA A O 1
ATOM 2861 N N . TYR A 1 354 ? 5.621 31.125 12.117 1 95.94 354 TYR A N 1
ATOM 2862 C CA . TYR A 1 354 ? 6.965 31.25 11.555 1 95.94 354 TYR A CA 1
ATOM 2863 C C . TYR A 1 354 ? 7.773 29.984 11.805 1 95.94 354 TYR A C 1
ATOM 2865 O O . TYR A 1 354 ? 8.625 29.609 10.992 1 95.94 354 TYR A O 1
ATOM 2873 N N . SER A 1 355 ? 7.527 29.344 12.938 1 95.88 355 SER A N 1
ATOM 2874 C CA . SER A 1 355 ? 8.031 28.031 13.328 1 95.88 355 SER A CA 1
ATOM 2875 C C . SER A 1 355 ? 6.914 27.156 13.891 1 95.88 355 SER A C 1
ATOM 2877 O O . SER A 1 355 ? 6.656 27.172 15.094 1 95.88 355 SER A O 1
ATOM 2879 N N . PRO A 1 356 ? 6.32 26.406 12.969 1 98 356 PRO A N 1
ATOM 2880 C CA . PRO A 1 356 ? 5.102 25.703 13.398 1 98 356 PRO A CA 1
ATOM 2881 C C . PRO A 1 356 ? 5.363 24.672 14.492 1 98 356 PRO A C 1
ATOM 2883 O O . PRO A 1 356 ? 4.527 24.484 15.375 1 98 356 PRO A O 1
ATOM 2886 N N . GLY A 1 357 ? 6.508 24.047 14.453 1 97.44 357 GLY A N 1
ATOM 2887 C CA . GLY A 1 357 ? 6.84 23.125 15.531 1 97.44 357 GLY A CA 1
ATOM 2888 C C . GLY A 1 357 ? 7 23.812 16.875 1 97.44 357 GLY A C 1
ATOM 2889 O O . GLY A 1 357 ? 6.465 23.344 17.891 1 97.44 357 GLY A O 1
ATOM 2890 N N . PHE A 1 358 ? 7.738 24.875 16.859 1 96.44 358 PHE A N 1
ATOM 2891 C CA . PHE A 1 358 ? 7.957 25.641 18.078 1 96.44 358 PHE A CA 1
ATOM 2892 C C . PHE A 1 358 ? 6.645 26.203 18.609 1 96.44 358 PHE A C 1
ATOM 2894 O O . PHE A 1 358 ? 6.371 26.109 19.812 1 96.44 358 PHE A O 1
ATOM 2901 N N . TYR A 1 359 ? 5.895 26.766 17.688 1 96.88 359 TYR A N 1
ATOM 2902 C CA . TYR A 1 359 ? 4.574 27.266 18.062 1 96.88 359 TYR A CA 1
ATOM 2903 C C . TYR A 1 359 ? 3.744 26.188 18.734 1 96.88 359 TYR A C 1
ATOM 2905 O O . TYR A 1 359 ? 3.16 26.422 19.797 1 96.88 359 TYR A O 1
ATOM 2913 N N . SER A 1 360 ? 3.693 25 18.172 1 97 360 SER A N 1
ATOM 2914 C CA . SER A 1 360 ? 2.865 23.906 18.672 1 97 360 SER A CA 1
ATOM 2915 C C . SER A 1 360 ? 3.287 23.469 20.062 1 97 360 SER A C 1
ATOM 2917 O O . SER A 1 360 ? 2.445 23.312 20.953 1 97 360 SER A O 1
ATOM 2919 N N . ARG A 1 361 ? 4.535 23.281 20.25 1 95.75 361 ARG A N 1
ATOM 2920 C CA . ARG A 1 361 ? 5.023 22.891 21.562 1 95.75 361 ARG A CA 1
ATOM 2921 C C . ARG A 1 361 ? 4.719 23.953 22.609 1 95.75 361 ARG A C 1
ATOM 2923 O O . ARG A 1 361 ? 4.352 23.656 23.734 1 95.75 361 ARG A O 1
ATOM 2930 N N . GLY A 1 362 ? 4.922 25.188 22.234 1 94.62 362 GLY A N 1
ATOM 2931 C CA . GLY A 1 362 ? 4.645 26.297 23.141 1 94.62 362 GLY A CA 1
ATOM 2932 C C . GLY A 1 362 ? 3.186 26.375 23.547 1 94.62 362 GLY A C 1
ATOM 2933 O O . GLY A 1 362 ? 2.875 26.641 24.719 1 94.62 362 GLY A O 1
ATOM 2934 N N . ARG A 1 363 ? 2.354 26.156 22.641 1 94.75 363 ARG A N 1
ATOM 2935 C CA . ARG A 1 363 ? 0.919 26.297 22.859 1 94.75 363 ARG A CA 1
ATOM 2936 C C . ARG A 1 363 ? 0.364 25.109 23.641 1 94.75 363 ARG A C 1
ATOM 2938 O O . ARG A 1 363 ? -0.512 25.266 24.484 1 94.75 363 ARG A O 1
ATOM 2945 N N . TYR A 1 364 ? 0.882 23.875 23.312 1 94.5 364 TYR A N 1
ATOM 2946 C CA . TYR A 1 364 ? 0.17 22.688 23.797 1 94.5 364 TYR A CA 1
ATOM 2947 C C . TYR A 1 364 ? 1.051 21.859 24.719 1 94.5 364 TYR A C 1
ATOM 2949 O O . TYR A 1 364 ? 0.573 20.938 25.375 1 94.5 364 TYR A O 1
ATOM 2957 N N . GLY A 1 365 ? 2.365 22.062 24.719 1 92.19 365 GLY A N 1
ATOM 2958 C CA . GLY A 1 365 ? 3.23 21.406 25.688 1 92.19 365 GLY A CA 1
ATOM 2959 C C . GLY A 1 365 ? 4.047 20.281 25.094 1 92.19 365 GLY A C 1
ATOM 2960 O O . GLY A 1 365 ? 4.086 20.109 23.859 1 92.19 365 GLY A O 1
ATOM 2961 N N . ARG A 1 366 ? 4.691 19.453 25.891 1 89.69 366 ARG A N 1
ATOM 2962 C CA . ARG A 1 366 ? 5.781 18.547 25.547 1 89.69 366 ARG A CA 1
ATOM 2963 C C . ARG A 1 366 ? 5.266 17.328 24.781 1 89.69 366 ARG A C 1
ATOM 2965 O O . ARG A 1 366 ? 5.988 16.75 23.969 1 89.69 366 ARG A O 1
ATOM 2972 N N . GLU A 1 367 ? 4.094 16.891 25 1 93.69 367 GLU A N 1
ATOM 2973 C CA . GLU A 1 367 ? 3.615 15.688 24.328 1 93.69 367 GLU A CA 1
ATOM 2974 C C . GLU A 1 367 ? 2.631 16.031 23.203 1 93.69 367 GLU A C 1
ATOM 2976 O O . GLU A 1 367 ? 1.707 15.266 22.938 1 93.69 367 GLU A O 1
ATOM 2981 N N . VAL A 1 368 ? 2.947 17.125 22.562 1 95.62 368 VAL A N 1
ATOM 2982 C CA . VAL A 1 368 ? 2.02 17.703 21.594 1 95.62 368 VAL A CA 1
ATOM 2983 C C . VAL A 1 368 ? 1.938 16.812 20.375 1 95.62 368 VAL A C 1
ATOM 2985 O O . VAL A 1 368 ? 0.948 16.844 19.641 1 95.62 368 VAL A O 1
ATOM 2988 N N . LEU A 1 369 ? 2.943 15.992 20.141 1 97.88 369 LEU A N 1
ATOM 2989 C CA . LEU A 1 369 ? 2.947 15.164 18.938 1 97.88 369 LEU A CA 1
ATOM 2990 C C . LEU A 1 369 ? 2.041 13.953 19.109 1 97.88 369 LEU A C 1
ATOM 2992 O O . LEU A 1 369 ? 1.666 13.305 18.125 1 97.88 369 LEU A O 1
ATOM 2996 N N . LYS A 1 370 ? 1.741 13.602 20.312 1 97.75 370 LYS A N 1
ATOM 2997 C CA . LYS A 1 370 ? 0.697 12.609 20.562 1 97.75 370 LYS A CA 1
ATOM 2998 C C . LYS A 1 370 ? -0.688 13.195 20.297 1 97.75 370 LYS A C 1
ATOM 3000 O O . LYS A 1 370 ? -0.888 14.406 20.422 1 97.75 370 LYS A O 1
ATOM 3005 N N . HIS A 1 371 ? -1.581 12.352 19.984 1 96.06 371 HIS A N 1
ATOM 3006 C CA . HIS A 1 371 ? -2.877 12.836 19.531 1 96.06 371 HIS A CA 1
ATOM 3007 C C . HIS A 1 371 ? -3.814 13.102 20.703 1 96.06 371 HIS A C 1
ATOM 3009 O O . HIS A 1 371 ? -3.703 12.453 21.75 1 96.06 371 HIS A O 1
ATOM 3015 N N . ALA A 1 372 ? -4.629 14.055 20.531 1 94 372 ALA A N 1
ATOM 3016 C CA . ALA A 1 372 ? -5.715 14.375 21.453 1 94 372 ALA A CA 1
ATOM 3017 C C . ALA A 1 372 ? -6.926 14.93 20.703 1 94 372 ALA A C 1
ATOM 3019 O O . ALA A 1 372 ? -6.773 15.703 19.766 1 94 372 ALA A O 1
ATOM 3020 N N . GLN A 1 373 ? -8.047 14.539 21.141 1 93.31 373 GLN A N 1
ATOM 3021 C CA . GLN A 1 373 ? -9.258 15.109 20.562 1 93.31 373 GLN A CA 1
ATOM 3022 C C . GLN A 1 373 ? -9.445 16.562 20.984 1 93.31 373 GLN A C 1
ATOM 3024 O O . GLN A 1 373 ? -8.906 16.984 22.016 1 93.31 373 GLN A O 1
ATOM 3029 N N . SER A 1 374 ? -10.258 17.281 20.188 1 92.62 374 SER A N 1
ATOM 3030 C CA . SER A 1 374 ? -10.562 18.672 20.5 1 92.62 374 SER A CA 1
ATOM 3031 C C . SER A 1 374 ? -11.242 18.797 21.859 1 92.62 374 SER A C 1
ATOM 3033 O O . SER A 1 374 ? -12.07 17.969 22.234 1 92.62 374 SER A O 1
ATOM 3035 N N . TRP A 1 375 ? -10.938 19.859 22.547 1 92.31 375 TRP A N 1
ATOM 3036 C CA . TRP A 1 375 ? -11.578 20.172 23.828 1 92.31 375 TRP A CA 1
ATOM 3037 C C . TRP A 1 375 ? -13.094 20.234 23.672 1 92.31 375 TRP A C 1
ATOM 3039 O O . TRP A 1 375 ? -13.828 19.984 24.625 1 92.31 375 TRP A O 1
ATOM 3049 N N . LEU A 1 376 ? -13.531 20.5 22.469 1 90.69 376 LEU A N 1
ATOM 3050 C CA . LEU A 1 376 ? -14.961 20.594 22.172 1 90.69 376 LEU A CA 1
ATOM 3051 C C . LEU A 1 376 ? -15.633 19.234 22.297 1 90.69 376 LEU A C 1
ATOM 3053 O O . LEU A 1 376 ? -16.859 19.156 22.453 1 90.69 376 LEU A O 1
ATOM 3057 N N . GLN A 1 377 ? -14.82 18.172 22.219 1 91.62 377 GLN A N 1
ATOM 3058 C CA . GLN A 1 377 ? -15.391 16.828 22.141 1 91.62 377 GLN A CA 1
ATOM 3059 C C . GLN A 1 377 ? -15.133 16.047 23.422 1 91.62 377 GLN A C 1
ATOM 3061 O O . GLN A 1 377 ? -15.656 14.938 23.594 1 91.62 377 GLN A O 1
ATOM 3066 N N . VAL A 1 378 ? -14.289 16.531 24.219 1 88.75 378 VAL A N 1
ATOM 3067 C CA . VAL A 1 378 ? -13.922 15.812 25.438 1 88.75 378 VAL A CA 1
ATOM 3068 C C . VAL A 1 378 ? -14.625 16.438 26.641 1 88.75 378 VAL A C 1
ATOM 3070 O O . VAL A 1 378 ? -14.547 17.656 26.844 1 88.75 378 VAL A O 1
ATOM 3073 N N . LYS A 1 379 ? -15.203 15.609 27.375 1 84.88 379 LYS A N 1
ATOM 3074 C CA . LYS A 1 379 ? -15.945 16.109 28.531 1 84.88 379 LYS A CA 1
ATOM 3075 C C . LYS A 1 379 ? -15.016 16.719 29.562 1 84.88 379 LYS A C 1
ATOM 3077 O O . LYS A 1 379 ? -13.922 16.203 29.812 1 84.88 379 LYS A O 1
ATOM 3082 N N . GLY A 1 380 ? -15.453 17.781 30.156 1 84.75 380 GLY A N 1
ATOM 3083 C CA . GLY A 1 380 ? -14.75 18.391 31.281 1 84.75 380 GLY A CA 1
ATOM 3084 C C . GLY A 1 380 ? -13.797 19.484 30.859 1 84.75 380 GLY A C 1
ATOM 3085 O O . GLY A 1 380 ? -13.211 20.156 31.719 1 84.75 380 GLY A O 1
ATOM 3086 N N . LYS A 1 381 ? -13.633 19.672 29.578 1 87.94 381 LYS A N 1
ATOM 3087 C CA . LYS A 1 381 ? -12.75 20.75 29.141 1 87.94 381 LYS A CA 1
ATOM 3088 C C . LYS A 1 381 ? -13.531 22.047 28.953 1 87.94 381 LYS A C 1
ATOM 3090 O O . LYS A 1 381 ? -14.523 22.094 28.219 1 87.94 381 LYS A O 1
ATOM 3095 N N . LYS A 1 382 ? -13.102 23.109 29.516 1 88.25 382 LYS A N 1
ATOM 3096 C CA . LYS A 1 382 ? -13.852 24.359 29.562 1 88.25 382 LYS A CA 1
ATOM 3097 C C . LYS A 1 382 ? -13.555 25.219 28.328 1 88.25 382 LYS A C 1
ATOM 3099 O O . LYS A 1 382 ? -14.43 25.938 27.844 1 88.25 382 LYS A O 1
ATOM 3104 N N . ASN A 1 383 ? -12.336 25.156 27.922 1 90.19 383 ASN A N 1
ATOM 3105 C CA . ASN A 1 383 ? -11.891 25.953 26.781 1 90.19 383 ASN A CA 1
ATOM 3106 C C . ASN A 1 383 ? -10.672 25.328 26.109 1 90.19 383 ASN A C 1
ATOM 3108 O O . ASN A 1 383 ? -10.219 24.25 26.484 1 90.19 383 ASN A O 1
ATOM 3112 N N . SER A 1 384 ? -10.188 26 25.141 1 89.81 384 SER A N 1
ATOM 3113 C CA . SER A 1 384 ? -9.102 25.453 24.328 1 89.81 384 SER A CA 1
ATOM 3114 C C . SER A 1 384 ? -7.77 25.5 25.078 1 89.81 384 SER A C 1
ATOM 3116 O O . SER A 1 384 ? -6.793 24.875 24.656 1 89.81 384 SER A O 1
ATOM 3118 N N . TRP A 1 385 ? -7.656 26.172 26.188 1 90.5 385 TRP A N 1
ATOM 3119 C CA . TRP A 1 385 ? -6.41 26.297 26.938 1 90.5 385 TRP A CA 1
ATOM 3120 C C . TRP A 1 385 ? -6.336 25.25 28.047 1 90.5 385 TRP A C 1
ATOM 3122 O O . TRP A 1 385 ? -5.328 25.156 28.75 1 90.5 385 TRP A O 1
ATOM 3132 N N . ALA A 1 386 ? -7.395 24.5 28.141 1 89.25 386 ALA A N 1
ATOM 3133 C CA . ALA A 1 386 ? -7.355 23.391 29.078 1 89.25 386 ALA A CA 1
ATOM 3134 C C . ALA A 1 386 ? -6.277 22.375 28.688 1 89.25 386 ALA A C 1
ATOM 3136 O O . ALA A 1 386 ? -5.848 22.328 27.531 1 89.25 386 ALA A O 1
ATOM 3137 N N . SER A 1 387 ? -5.891 21.656 29.656 1 87.06 387 SER A N 1
ATOM 3138 C CA . SER A 1 387 ? -4.887 20.625 29.406 1 87.06 387 SER A CA 1
ATOM 3139 C C . SER A 1 387 ? -5.469 19.469 28.594 1 87.06 387 SER A C 1
ATOM 3141 O O . SER A 1 387 ? -6.559 18.984 28.906 1 87.06 387 SER A O 1
ATOM 3143 N N . TYR A 1 388 ? -4.75 19.094 27.609 1 89.19 388 TYR A N 1
ATOM 3144 C CA . TYR A 1 388 ? -5.199 17.984 26.766 1 89.19 388 TYR A CA 1
ATOM 3145 C C . TYR A 1 388 ? -4.633 16.656 27.25 1 89.19 388 TYR A C 1
ATOM 3147 O O . TYR A 1 388 ? -3.521 16.609 27.781 1 89.19 388 TYR A O 1
ATOM 3155 N N . ASP A 1 389 ? -5.41 15.609 27.141 1 85.75 389 ASP A N 1
ATOM 3156 C CA . ASP A 1 389 ? -4.969 14.242 27.391 1 85.75 389 ASP A CA 1
ATOM 3157 C C . ASP A 1 389 ? -4.445 13.594 26.109 1 85.75 389 ASP A C 1
ATOM 3159 O O . ASP A 1 389 ? -5.223 13.031 25.328 1 85.75 389 ASP A O 1
ATOM 3163 N N . SER A 1 390 ? -3.172 13.602 25.969 1 91.19 390 SER A N 1
ATOM 3164 C CA . SER A 1 390 ? -2.57 13.141 24.719 1 91.19 390 SER A CA 1
ATOM 3165 C C . SER A 1 390 ? -2.223 11.656 24.797 1 91.19 390 SER A C 1
ATOM 3167 O O . SER A 1 390 ? -1.91 11.141 25.875 1 91.19 390 SER A O 1
ATOM 3169 N N . GLY A 1 391 ? -2.336 10.969 23.672 1 94.25 391 GLY A N 1
ATOM 3170 C CA . GLY A 1 391 ? -1.852 9.602 23.562 1 94.25 391 GLY A CA 1
ATOM 3171 C C . GLY A 1 391 ? -2.969 8.578 23.484 1 94.25 391 GLY A C 1
ATOM 3172 O O . GLY A 1 391 ? -2.713 7.387 23.281 1 94.25 391 GLY A O 1
ATOM 3173 N N . ALA A 1 392 ? -4.133 9.039 23.75 1 91.94 392 ALA A N 1
ATOM 3174 C CA . ALA A 1 392 ? -5.266 8.125 23.641 1 91.94 392 ALA A CA 1
ATOM 3175 C C . ALA A 1 392 ? -6.535 8.867 23.25 1 91.94 392 ALA A C 1
ATOM 3177 O O . ALA A 1 392 ? -6.703 10.047 23.578 1 91.94 392 ALA A O 1
ATOM 3178 N N . PHE A 1 393 ? -7.406 8.188 22.531 1 93.5 393 PHE A N 1
ATOM 3179 C CA . PHE A 1 393 ? -8.711 8.734 22.172 1 93.5 393 PHE A CA 1
ATOM 3180 C C . PHE A 1 393 ? -9.789 8.227 23.109 1 93.5 393 PHE A C 1
ATOM 3182 O O . PHE A 1 393 ? -9.609 7.219 23.797 1 93.5 393 PHE A O 1
ATOM 3189 N N . SER A 1 394 ? -10.852 8.961 23.156 1 92.19 394 SER A N 1
ATOM 3190 C CA . SER A 1 394 ? -12.008 8.516 23.922 1 92.19 394 SER A CA 1
ATOM 3191 C C . SER A 1 394 ? -12.656 7.293 23.297 1 92.19 394 SER A C 1
ATOM 3193 O O . SER A 1 394 ? -12.5 7.047 22.094 1 92.19 394 SER A O 1
ATOM 3195 N N . SER A 1 395 ? -13.375 6.535 24.125 1 93.31 395 SER A N 1
ATOM 3196 C CA . SER A 1 395 ? -14.031 5.32 23.656 1 93.31 395 SER A CA 1
ATOM 3197 C C . SER A 1 395 ? -15.086 5.641 22.609 1 93.31 395 SER A C 1
ATOM 3199 O O . SER A 1 395 ? -15.812 6.625 22.719 1 93.31 395 SER A O 1
ATOM 3201 N N . CYS A 1 396 ? -15.18 4.773 21.688 1 94.75 396 CYS A N 1
ATOM 3202 C CA . CYS A 1 396 ? -16.094 4.961 20.562 1 94.75 396 CYS A CA 1
ATOM 3203 C C . CYS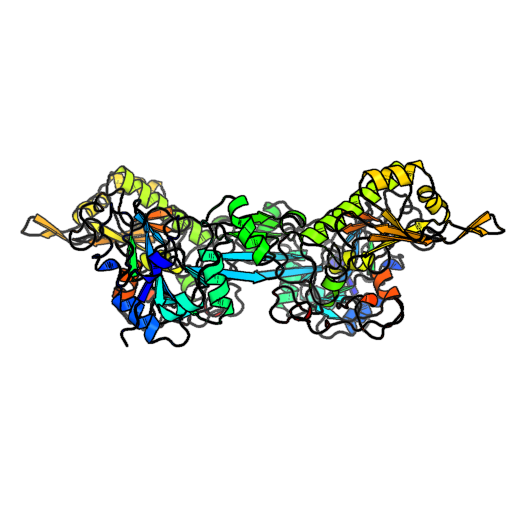 A 1 396 ? -17.531 4.625 20.969 1 94.75 396 CYS A C 1
ATOM 3205 O O . CYS A 1 396 ? -17.766 3.627 21.641 1 94.75 396 CYS A O 1
ATOM 3207 N N . ASP A 1 397 ? -18.469 5.43 20.5 1 92.31 397 ASP A N 1
ATOM 3208 C CA . ASP A 1 397 ? -19.891 5.223 20.766 1 92.31 397 ASP A CA 1
ATOM 3209 C C . ASP A 1 397 ? -20.391 3.947 20.109 1 92.31 397 ASP A C 1
ATOM 3211 O O . ASP A 1 397 ? -21.25 3.256 20.656 1 92.31 397 ASP A O 1
ATOM 3215 N N . ASN A 1 398 ? -19.906 3.668 18.953 1 93.44 398 ASN A N 1
ATOM 3216 C CA . ASN A 1 398 ? -20.203 2.451 18.203 1 93.44 398 ASN A CA 1
ATOM 3217 C C . ASN A 1 398 ? -18.922 1.676 17.875 1 93.44 398 ASN A C 1
ATOM 3219 O O . ASN A 1 398 ? -18.359 1.831 16.781 1 93.44 398 ASN A O 1
ATOM 3223 N N . PRO A 1 399 ? -18.547 0.741 18.703 1 92.44 399 PRO A N 1
ATOM 3224 C CA . PRO A 1 399 ? -17.25 0.072 18.578 1 92.44 399 PRO A CA 1
ATOM 3225 C C . PRO A 1 399 ? -17.156 -0.776 17.312 1 92.44 399 PRO A C 1
ATOM 3227 O O . PRO A 1 399 ? -16.047 -1.171 16.922 1 92.44 399 PRO A O 1
ATOM 3230 N N . LYS A 1 400 ? -18.234 -1.052 16.641 1 90.62 400 LYS A N 1
ATOM 3231 C CA . LYS A 1 400 ? -18.203 -1.882 15.445 1 90.62 400 LYS A CA 1
ATOM 3232 C C . LYS A 1 400 ? -17.953 -1.037 14.195 1 90.62 400 LYS A C 1
ATOM 3234 O O . LYS A 1 400 ? -17.688 -1.573 13.117 1 90.62 400 LYS A O 1
ATOM 3239 N N . HIS A 1 401 ? -18.031 0.25 14.422 1 93.38 401 HIS A N 1
ATOM 3240 C CA . HIS A 1 401 ? -17.844 1.124 13.266 1 93.38 401 HIS A CA 1
ATOM 3241 C C . HIS A 1 401 ? -16.391 1.078 12.789 1 93.38 401 HIS A C 1
ATOM 3243 O O . HIS A 1 401 ? -15.461 1.027 13.594 1 93.38 401 HIS A O 1
ATOM 3249 N N . HIS A 1 402 ? -16.125 1.151 11.492 1 92.88 402 HIS A N 1
ATOM 3250 C CA . HIS A 1 402 ? -14.82 0.897 10.898 1 92.88 402 HIS A CA 1
ATOM 3251 C C . HIS A 1 402 ? -13.938 2.137 10.969 1 92.88 402 HIS A C 1
ATOM 3253 O O . HIS A 1 402 ? -12.836 2.148 10.414 1 92.88 402 HIS A O 1
ATOM 3259 N N . SER A 1 403 ? -14.367 3.213 11.633 1 93.88 403 SER A N 1
ATOM 3260 C CA . SER A 1 403 ? -13.547 4.422 11.703 1 93.88 403 SER A CA 1
ATOM 3261 C C . SER A 1 403 ? -13.461 4.949 13.133 1 93.88 403 SER A C 1
ATOM 3263 O O . SER A 1 403 ? -13.25 6.148 13.344 1 93.88 403 SER A O 1
ATOM 3265 N N . CYS A 1 404 ? -13.633 4.062 14.094 1 95.31 404 CYS A N 1
ATOM 3266 C CA . CYS A 1 404 ? -13.516 4.461 15.492 1 95.31 404 CYS A CA 1
ATOM 3267 C C . CYS A 1 404 ? -12.125 5.016 15.781 1 95.31 404 CYS A C 1
ATOM 3269 O O . CYS A 1 404 ? -11.117 4.371 15.484 1 95.31 404 CYS A O 1
ATOM 3271 N N . LEU A 1 405 ? -12.102 6.129 16.453 1 93 405 LEU A N 1
ATOM 3272 C CA . LEU A 1 405 ? -10.844 6.805 16.75 1 93 405 LEU A CA 1
ATOM 3273 C C . LEU A 1 405 ? -9.984 5.961 17.688 1 93 405 LEU A C 1
ATOM 3275 O O . LEU A 1 405 ? -8.766 5.906 17.531 1 93 405 LEU A O 1
ATOM 3279 N N . ASP A 1 406 ? -10.633 5.32 18.609 1 93.56 406 ASP A N 1
ATOM 3280 C CA . ASP A 1 406 ? -9.867 4.602 19.625 1 93.56 406 ASP A CA 1
ATOM 3281 C C . ASP A 1 406 ? -9.305 3.295 19.062 1 93.56 406 ASP A C 1
ATOM 3283 O O . ASP A 1 406 ? -8.648 2.543 19.781 1 93.56 406 ASP A O 1
ATOM 3287 N N . ASP A 1 407 ? -9.562 3.002 17.781 1 92.31 407 ASP A N 1
ATOM 3288 C CA . ASP A 1 407 ? -8.906 1.896 17.094 1 92.31 407 ASP A CA 1
ATOM 3289 C C . ASP A 1 407 ? -7.559 2.326 16.516 1 92.31 407 ASP A C 1
ATOM 3291 O O . ASP A 1 407 ? -6.781 1.491 16.047 1 92.31 407 ASP A O 1
ATOM 3295 N N . PHE A 1 408 ? -7.293 3.621 16.5 1 91.75 408 PHE A N 1
ATOM 3296 C CA . PHE A 1 408 ? -6.059 4.156 15.945 1 91.75 408 PHE A CA 1
ATOM 3297 C C . PHE A 1 408 ? -5.047 4.453 17.047 1 91.75 408 PHE A C 1
ATOM 3299 O O . PHE A 1 408 ? -5.422 4.668 18.203 1 91.75 408 PHE A O 1
ATOM 3306 N N . PRO A 1 409 ? -3.785 4.422 16.578 1 92.94 409 PRO A N 1
ATOM 3307 C CA . PRO A 1 409 ? -2.781 4.82 17.562 1 92.94 409 PRO A CA 1
ATOM 3308 C C . PRO A 1 409 ? -2.943 6.27 18.031 1 92.94 409 PRO A C 1
ATOM 3310 O O . PRO A 1 409 ? -3.322 7.133 17.234 1 92.94 409 PRO A O 1
ATOM 3313 N N . GLY A 1 410 ? -2.643 6.5 19.234 1 95.44 410 GLY A N 1
ATOM 3314 C CA . GLY A 1 410 ? -2.682 7.852 19.766 1 95.44 410 GLY A CA 1
ATOM 3315 C C . GLY A 1 410 ? -1.422 8.648 19.484 1 95.44 410 GLY A C 1
ATOM 3316 O O . GLY A 1 410 ? -1.149 9.648 20.141 1 95.44 410 GLY A O 1
ATOM 3317 N N . ASP A 1 411 ? -0.653 8.094 18.547 1 97.12 411 ASP A N 1
ATOM 3318 C CA . ASP A 1 411 ? 0.633 8.703 18.203 1 97.12 411 ASP A CA 1
ATOM 3319 C C . ASP A 1 411 ? 1.022 8.406 16.766 1 97.12 411 ASP A C 1
ATOM 3321 O O . ASP A 1 411 ? 0.853 7.285 16.281 1 97.12 411 ASP A O 1
ATOM 3325 N N . GLY A 1 412 ? 1.49 9.539 16.094 1 96.06 412 GLY A N 1
ATOM 3326 C CA . GLY A 1 412 ? 2.127 9.328 14.805 1 96.06 412 GLY A CA 1
ATOM 3327 C C . GLY A 1 412 ? 1.134 9.109 13.68 1 96.06 412 GLY A C 1
ATOM 3328 O O . GLY A 1 412 ? -0.044 9.453 13.812 1 96.06 412 GLY A O 1
ATOM 3329 N N . ASN A 1 413 ? 1.656 8.617 12.586 1 94.38 413 ASN A N 1
ATOM 3330 C CA . ASN A 1 413 ? 0.88 8.383 11.375 1 94.38 413 ASN A CA 1
ATOM 3331 C C . ASN A 1 413 ? -0.284 7.43 11.633 1 94.38 413 ASN A C 1
ATOM 3333 O O . ASN A 1 413 ? -0.157 6.484 12.406 1 94.38 413 ASN A O 1
ATOM 3337 N N . LEU A 1 414 ? -1.352 7.738 11.008 1 90.75 414 LEU A N 1
ATOM 3338 C CA . LEU A 1 414 ? -2.504 6.844 11.055 1 90.75 414 LEU A CA 1
ATOM 3339 C C . LEU A 1 414 ? -2.449 5.832 9.914 1 90.75 414 LEU A C 1
ATOM 3341 O O . LEU A 1 414 ? -2.156 6.191 8.773 1 90.75 414 LEU A O 1
ATOM 3345 N N . PRO A 1 415 ? -2.684 4.59 10.305 1 84 415 PRO A N 1
ATOM 3346 C CA . PRO A 1 415 ? -2.691 3.578 9.242 1 84 415 PRO A CA 1
ATOM 3347 C C . PRO A 1 415 ? -3.893 3.711 8.305 1 84 415 PRO A C 1
ATOM 3349 O O . PRO A 1 415 ? -4.941 4.215 8.719 1 84 415 PRO A O 1
ATOM 3352 N N . PHE A 1 416 ? -3.77 3.178 7.121 1 64.25 416 PHE A N 1
ATOM 3353 C CA . PHE A 1 416 ? -4.84 2.977 6.152 1 64.25 416 PHE A CA 1
ATOM 3354 C C . PHE A 1 416 ? -5.461 4.309 5.75 1 64.25 416 PHE A C 1
ATOM 3356 O O . PHE A 1 416 ? -6.684 4.473 5.812 1 64.25 416 PHE A O 1
ATOM 3363 N N . ILE A 1 417 ? -4.664 5.254 5.516 1 60.44 417 ILE A N 1
ATOM 3364 C CA . ILE A 1 417 ? -5.254 6.477 4.977 1 60.44 417 ILE A CA 1
ATOM 3365 C C . ILE A 1 417 ? -5.168 6.461 3.451 1 60.44 417 ILE A C 1
ATOM 3367 O O . ILE A 1 417 ? -4.07 6.461 2.887 1 60.44 417 ILE A O 1
ATOM 3371 N N . VAL A 1 418 ? -6.273 5.992 2.828 1 57.97 418 VAL A N 1
ATOM 3372 C CA . VAL A 1 418 ? -6.344 6.016 1.371 1 57.97 418 VAL A CA 1
ATOM 3373 C C . VAL A 1 418 ? -6.781 7.402 0.898 1 57.97 418 VAL A C 1
ATOM 3375 O O . VAL A 1 418 ? -7.82 7.91 1.33 1 57.97 418 VAL A O 1
ATOM 3378 N N . GLN A 1 419 ? -5.867 8.117 0.22 1 58.91 419 GLN A N 1
ATOM 3379 C CA . GLN A 1 419 ? -6.188 9.453 -0.273 1 58.91 419 GLN A CA 1
ATOM 3380 C C . GLN A 1 419 ? -7.074 9.383 -1.512 1 58.91 419 GLN A C 1
ATOM 3382 O O . GLN A 1 419 ? -7.047 8.398 -2.248 1 58.91 419 GLN A O 1
ATOM 3387 N N . MET B 1 1 ? 35 15.281 29.531 1 24.19 1 MET B N 1
ATOM 3388 C CA . MET B 1 1 ? 35.281 14.945 28.141 1 24.19 1 MET B CA 1
ATOM 3389 C C . MET B 1 1 ? 34.219 15.57 27.219 1 24.19 1 MET B C 1
ATOM 3391 O O . MET B 1 1 ? 33.031 15.312 27.375 1 24.19 1 MET B O 1
ATOM 3395 N N . HIS B 1 2 ? 34.438 16.688 26.703 1 29.44 2 HIS B N 1
ATOM 3396 C CA . HIS B 1 2 ? 33.531 17.594 26 1 29.44 2 HIS B CA 1
ATOM 3397 C C . HIS B 1 2 ? 32.969 16.953 24.734 1 29.44 2 HIS B C 1
ATOM 3399 O O . HIS B 1 2 ? 33.75 16.562 23.844 1 29.44 2 HIS B O 1
ATOM 3405 N N . GLN B 1 3 ? 31.922 16.172 24.906 1 34.12 3 GLN B N 1
ATOM 3406 C CA . GLN B 1 3 ? 31.219 15.438 23.844 1 34.12 3 GLN B CA 1
ATOM 3407 C C . GLN B 1 3 ? 30.906 16.344 22.656 1 34.12 3 GLN B C 1
ATOM 3409 O O . GLN B 1 3 ? 30.281 17.391 22.812 1 34.12 3 GLN B O 1
ATOM 3414 N N . LYS B 1 4 ? 31.938 16.375 21.719 1 39.84 4 LYS B N 1
ATOM 3415 C CA . LYS B 1 4 ? 31.844 17.125 20.469 1 39.84 4 LYS B CA 1
ATOM 3416 C C . LYS B 1 4 ? 30.672 16.641 19.625 1 39.84 4 LYS B C 1
ATOM 3418 O O . LYS B 1 4 ? 30.281 15.477 19.688 1 39.84 4 LYS B O 1
ATOM 3423 N N . LEU B 1 5 ? 29.609 17.547 19.422 1 42.03 5 LEU B N 1
ATOM 3424 C CA . LEU B 1 5 ? 28.453 17.297 18.594 1 42.03 5 LEU B CA 1
ATOM 3425 C C . LEU B 1 5 ? 28.734 17.672 17.141 1 42.03 5 LEU B C 1
ATOM 3427 O O . LEU B 1 5 ? 29.5 18.594 16.859 1 42.03 5 LEU B O 1
ATOM 3431 N N . VAL B 1 6 ? 28.812 16.656 16.203 1 42.22 6 VAL B N 1
ATOM 3432 C CA . VAL B 1 6 ? 28.906 16.922 14.766 1 42.22 6 VAL B CA 1
ATOM 3433 C C . VAL B 1 6 ? 27.516 17.188 14.195 1 42.22 6 VAL B C 1
ATOM 3435 O O . VAL B 1 6 ? 26.547 16.531 14.57 1 42.22 6 VAL B O 1
ATOM 3438 N N . ALA B 1 7 ? 27.203 18.391 13.875 1 47.75 7 ALA B N 1
ATOM 3439 C CA . ALA B 1 7 ? 25.984 18.641 13.109 1 47.75 7 ALA B CA 1
ATOM 3440 C C . ALA B 1 7 ? 26.234 18.469 11.617 1 47.75 7 ALA B C 1
ATOM 3442 O O . ALA B 1 7 ? 27.203 19 11.07 1 47.75 7 ALA B O 1
ATOM 3443 N N . ALA B 1 8 ? 26 17.266 10.922 1 46.22 8 ALA B N 1
ATOM 3444 C CA . ALA B 1 8 ? 26.203 17 9.5 1 46.22 8 ALA B CA 1
ATOM 3445 C C . ALA B 1 8 ? 25.109 17.672 8.656 1 46.22 8 ALA B C 1
ATOM 3447 O O . ALA B 1 8 ? 23.922 17.578 8.984 1 46.22 8 ALA B O 1
ATOM 3448 N N . PHE B 1 9 ? 25.359 18.906 8.195 1 46.69 9 PHE B N 1
ATOM 3449 C CA . PHE B 1 9 ? 24.406 19.578 7.332 1 46.69 9 PHE B CA 1
ATOM 3450 C C . PHE B 1 9 ? 24.453 19 5.918 1 46.69 9 PHE B C 1
ATOM 3452 O O . PHE B 1 9 ? 25.5 18.578 5.453 1 46.69 9 PHE B O 1
ATOM 3459 N N . LEU B 1 10 ? 23.531 18.375 5.465 1 45.03 10 LEU B N 1
ATOM 3460 C CA . LEU B 1 10 ? 23.266 17.703 4.195 1 45.03 10 LEU B CA 1
ATOM 3461 C C . LEU B 1 10 ? 23.688 18.578 3.021 1 45.03 10 LEU B C 1
ATOM 3463 O O . LEU B 1 10 ? 22.969 19.484 2.625 1 45.03 10 LEU B O 1
ATOM 3467 N N . GLN B 1 11 ? 24.906 19.219 3.033 1 40.44 11 GLN B N 1
ATOM 3468 C CA . GLN B 1 11 ? 25.203 19.75 1.708 1 40.44 11 GLN B CA 1
ATOM 3469 C C . GLN B 1 11 ? 25.391 18.625 0.694 1 40.44 11 GLN B C 1
ATOM 3471 O O . GLN B 1 11 ? 25.703 17.484 1.067 1 40.44 11 GLN B O 1
ATOM 3476 N N . LYS B 1 12 ? 24.984 18.859 -0.587 1 41.41 12 LYS B N 1
ATOM 3477 C CA . LYS B 1 12 ? 25.203 17.922 -1.694 1 41.41 12 LYS B CA 1
ATOM 3478 C C . LYS B 1 12 ? 26.547 17.234 -1.579 1 41.41 12 LYS B C 1
ATOM 3480 O O . LYS B 1 12 ? 26.703 16.078 -2 1 41.41 12 LYS B O 1
ATOM 3485 N N . ARG B 1 13 ? 27.578 17.922 -1.229 1 39.97 13 ARG B N 1
ATOM 3486 C CA . ARG B 1 13 ? 28.875 17.266 -1.169 1 39.97 13 ARG B CA 1
ATOM 3487 C C . ARG B 1 13 ? 29.344 17.094 0.275 1 39.97 13 ARG B C 1
ATOM 3489 O O . ARG B 1 13 ? 29.406 18.062 1.032 1 39.97 13 ARG B O 1
ATOM 3496 N N . VAL B 1 14 ? 29.281 15.852 0.662 1 41.88 14 VAL B N 1
ATOM 3497 C CA . VAL B 1 14 ? 29.859 15.516 1.959 1 41.88 14 VAL B CA 1
ATOM 3498 C C . VAL B 1 14 ? 31.312 15.977 2.008 1 41.88 14 VAL B C 1
ATOM 3500 O O . VAL B 1 14 ? 32.125 15.594 1.163 1 41.88 14 VAL B O 1
ATOM 3503 N N . PRO B 1 15 ? 31.641 16.984 2.621 1 44.81 15 PRO B N 1
ATOM 3504 C CA . PRO B 1 15 ? 33.062 17.297 2.719 1 44.81 15 PRO B CA 1
ATOM 3505 C C . PRO B 1 15 ? 33.906 16.125 3.26 1 44.81 15 PRO B C 1
ATOM 3507 O O . PRO B 1 15 ? 33.344 15.211 3.873 1 44.81 15 PRO B O 1
ATOM 3510 N N . PRO B 1 16 ? 35.188 16.062 2.859 1 44.94 16 PRO B N 1
ATOM 3511 C CA . PRO B 1 16 ? 36.062 15.039 3.434 1 44.94 16 PRO B CA 1
ATOM 3512 C C . PRO B 1 16 ? 35.938 14.922 4.949 1 44.94 16 PRO B C 1
ATOM 3514 O O . PRO B 1 16 ? 35.688 15.922 5.629 1 44.94 16 PRO B O 1
ATOM 3517 N N . MET B 1 17 ? 35.812 13.719 5.363 1 42.97 17 MET B N 1
ATOM 3518 C CA . MET B 1 17 ? 35.656 13.398 6.777 1 42.97 17 MET B CA 1
ATOM 3519 C C . MET B 1 17 ? 36.531 14.266 7.648 1 42.97 17 MET B C 1
ATOM 3521 O O . MET B 1 17 ? 36.156 14.695 8.734 1 42.97 17 MET B O 1
ATOM 3525 N N . LYS B 1 18 ? 37.781 14.328 7.191 1 43.97 18 LYS B N 1
ATOM 3526 C CA . LYS B 1 18 ? 38.719 15.133 7.953 1 43.97 18 LYS B CA 1
ATOM 3527 C C . LYS B 1 18 ? 38.156 16.516 8.25 1 43.97 18 LYS B C 1
ATOM 3529 O O . LYS B 1 18 ? 38.375 17.062 9.336 1 43.97 18 LYS B O 1
ATOM 3534 N N . THR B 1 19 ? 37.531 16.969 7.285 1 43.62 19 THR B N 1
ATOM 3535 C CA . THR B 1 19 ? 36.969 18.297 7.461 1 43.62 19 THR B CA 1
ATOM 3536 C C . THR B 1 19 ? 35.75 18.266 8.375 1 43.62 19 THR B C 1
ATOM 3538 O O . THR B 1 19 ? 35.562 19.172 9.188 1 43.62 19 THR B O 1
ATOM 3541 N N . LEU B 1 20 ? 35.062 17.234 8.266 1 42.69 20 LEU B N 1
ATOM 3542 C CA . LEU B 1 20 ? 33.906 17.094 9.109 1 42.69 20 LEU B CA 1
ATOM 3543 C C . LEU B 1 20 ? 34.281 16.953 10.578 1 42.69 20 LEU B C 1
ATOM 3545 O O . LEU B 1 20 ? 33.656 17.547 11.461 1 42.69 20 LEU B O 1
ATOM 3549 N N . LEU B 1 21 ? 35.375 16.188 10.758 1 40.97 21 LEU B N 1
ATOM 3550 C CA . LEU B 1 21 ? 35.812 15.898 12.125 1 40.97 21 LEU B CA 1
ATOM 3551 C C . LEU B 1 21 ? 36.531 17.094 12.719 1 40.97 21 LEU B C 1
ATOM 3553 O O . LEU B 1 21 ? 36.719 17.172 13.938 1 40.97 21 LEU B O 1
ATOM 3557 N N . GLN B 1 22 ? 37.344 17.688 11.945 1 37.62 22 GLN B N 1
ATOM 3558 C CA . GLN B 1 22 ? 38.031 18.844 12.516 1 37.62 22 GLN B CA 1
ATOM 3559 C C . GLN B 1 22 ? 37.062 19.922 12.961 1 37.62 22 GLN B C 1
ATOM 3561 O O . GLN B 1 22 ? 37.438 20.938 13.539 1 37.62 22 GLN B O 1
ATOM 3566 N N . LEU B 1 23 ? 35.906 19.75 12.484 1 35.59 23 LEU B N 1
ATOM 3567 C CA . LEU B 1 23 ? 34.969 20.797 12.875 1 35.59 23 LEU B CA 1
ATOM 3568 C C . LEU B 1 23 ? 34.719 20.766 14.383 1 35.59 23 LEU B C 1
ATOM 3570 O O . LEU B 1 23 ? 34.25 19.766 14.93 1 35.59 23 LEU B O 1
ATOM 3574 N N . GLN B 1 24 ? 35.625 21.156 15.18 1 35.25 24 GLN B N 1
ATOM 3575 C CA . GLN B 1 24 ? 35.312 21.422 16.578 1 35.25 24 GLN B CA 1
ATOM 3576 C C . GLN B 1 24 ? 33.844 21.719 16.797 1 35.25 24 GLN B C 1
ATOM 3578 O O . GLN B 1 24 ? 33.25 21.328 17.812 1 35.25 24 GLN B O 1
ATOM 3583 N N . SER B 1 25 ? 33.312 23.016 16.562 1 33.59 25 SER B N 1
ATOM 3584 C CA . SER B 1 25 ? 31.969 23.578 16.375 1 33.59 25 SER B CA 1
ATOM 3585 C C . SER B 1 25 ? 31.516 23.438 14.922 1 33.59 25 SER B C 1
ATOM 3587 O O . SER B 1 25 ? 32.062 24.109 14.039 1 33.59 25 SER B O 1
ATOM 3589 N N . LEU B 1 26 ? 31.656 22.531 14.359 1 34.53 26 LEU B N 1
ATOM 3590 C CA . LEU B 1 26 ? 31.406 22.469 12.93 1 34.53 26 LEU B CA 1
ATOM 3591 C C . LEU B 1 26 ? 29.953 22.797 12.617 1 34.53 26 LEU B C 1
ATOM 3593 O O . LEU B 1 26 ? 29.078 21.938 12.711 1 34.53 26 LEU B O 1
ATOM 3597 N N . ILE B 1 27 ? 29.328 23.625 13.195 1 37.09 27 ILE B N 1
ATOM 3598 C CA . ILE B 1 27 ? 28.234 24.094 12.344 1 37.09 27 ILE B CA 1
ATOM 3599 C C . ILE B 1 27 ? 28.75 24.344 10.93 1 37.09 27 ILE B C 1
ATOM 3601 O O . ILE B 1 27 ? 29.547 25.25 10.703 1 37.09 27 ILE B O 1
ATOM 3605 N N . HIS B 1 28 ? 29.312 23.453 10.273 1 36.69 28 HIS B N 1
ATOM 3606 C CA . HIS B 1 28 ? 29.562 23.812 8.883 1 36.69 28 HIS B CA 1
ATOM 3607 C C . HIS B 1 28 ? 28.453 24.688 8.328 1 36.69 28 HIS B C 1
ATOM 3609 O O . HIS B 1 28 ? 27.266 24.344 8.453 1 36.69 28 HIS B O 1
ATOM 3615 N N . ARG B 1 29 ? 28.922 25.938 8.211 1 35.09 29 ARG B N 1
ATOM 3616 C CA . ARG B 1 29 ? 28.109 27.031 7.699 1 35.09 29 ARG B CA 1
ATOM 3617 C C . ARG B 1 29 ? 27.203 26.562 6.566 1 35.09 29 ARG B C 1
ATOM 3619 O O . ARG B 1 29 ? 27.656 25.875 5.645 1 35.09 29 ARG B O 1
ATOM 3626 N N . ILE B 1 30 ? 25.984 26.359 6.918 1 37.25 30 ILE B N 1
ATOM 3627 C CA . ILE B 1 30 ? 24.906 26.375 5.922 1 37.25 30 ILE B CA 1
ATOM 3628 C C . ILE B 1 30 ? 25.312 27.25 4.746 1 37.25 30 ILE B C 1
ATOM 3630 O O . ILE B 1 30 ? 26.25 28.047 4.848 1 37.25 30 ILE B O 1
ATOM 3634 N N . ASP B 1 31 ? 24.422 27.391 3.781 1 37.19 31 ASP B N 1
ATOM 3635 C CA . ASP B 1 31 ? 24.547 28.375 2.705 1 37.19 31 ASP B CA 1
ATOM 3636 C C . ASP B 1 31 ? 25.062 29.703 3.236 1 37.19 31 ASP B C 1
ATOM 3638 O O . ASP B 1 31 ? 24.5 30.281 4.168 1 37.19 31 ASP B O 1
ATOM 3642 N N . PRO B 1 32 ? 26.359 30.109 2.842 1 37.34 32 PRO B N 1
ATOM 3643 C CA . PRO B 1 32 ? 26.859 31.406 3.297 1 37.34 32 PRO B CA 1
ATOM 3644 C C . PRO B 1 32 ? 25.797 32.5 3.291 1 37.34 32 PRO B C 1
ATOM 3646 O O . PRO B 1 32 ? 26.016 33.594 3.822 1 37.34 32 PRO B O 1
ATOM 3649 N N . ARG B 1 33 ? 24.922 32.406 2.301 1 42.97 33 ARG B N 1
ATOM 3650 C CA . ARG B 1 33 ? 23.953 33.5 2.191 1 42.97 33 ARG B CA 1
ATOM 3651 C C . ARG B 1 33 ? 23.047 33.562 3.42 1 42.97 33 ARG B C 1
ATOM 3653 O O . ARG B 1 33 ? 22.25 34.469 3.561 1 42.97 33 ARG B O 1
ATOM 3660 N N . ILE B 1 34 ? 23.031 32.312 4.215 1 36.97 34 ILE B N 1
ATOM 3661 C CA . ILE B 1 34 ? 22.219 32.375 5.426 1 36.97 34 ILE B CA 1
ATOM 3662 C C . ILE B 1 34 ? 23.125 32.188 6.652 1 36.97 34 ILE B C 1
ATOM 3664 O O . ILE B 1 34 ? 23.797 31.172 6.793 1 36.97 34 ILE B O 1
ATOM 3668 N N . ASN B 1 35 ? 23.562 33.062 7.32 1 38.59 35 ASN B N 1
ATOM 3669 C CA . ASN B 1 35 ? 24.188 33.031 8.633 1 38.59 35 ASN B CA 1
ATOM 3670 C C . ASN B 1 35 ? 23.375 32.219 9.633 1 38.59 35 ASN B C 1
ATOM 3672 O O . ASN B 1 35 ? 22.531 32.75 10.344 1 38.59 35 ASN B O 1
ATOM 3676 N N . ILE B 1 36 ? 23.141 30.875 9.5 1 44.5 36 ILE B N 1
ATOM 3677 C CA . ILE B 1 36 ? 22.344 29.922 10.266 1 44.5 36 ILE B CA 1
ATOM 3678 C C . ILE B 1 36 ? 22.906 29.812 11.688 1 44.5 36 ILE B C 1
ATOM 3680 O O . ILE B 1 36 ? 22.234 29.297 12.586 1 44.5 36 ILE B O 1
ATOM 3684 N N . SER B 1 37 ? 24.219 29.953 11.93 1 42.91 37 SER B N 1
ATOM 3685 C CA . SER B 1 37 ? 24.859 29.672 13.203 1 42.91 37 SER B CA 1
ATOM 3686 C C . SER B 1 37 ? 24.141 30.359 14.359 1 42.91 37 SER B C 1
ATOM 3688 O O . SER B 1 37 ? 24.266 29.953 15.516 1 42.91 37 SER B O 1
ATOM 3690 N N . GLN B 1 38 ? 23.531 31.469 14.062 1 49.03 38 GLN B N 1
ATOM 3691 C CA . GLN B 1 38 ? 23.172 32.25 15.234 1 49.03 38 GLN B CA 1
ATOM 3692 C C . GLN B 1 38 ? 21.656 32.281 15.43 1 49.03 38 GLN B C 1
ATOM 3694 O O . GLN B 1 38 ? 21.141 33 16.266 1 49.03 38 GLN B O 1
ATOM 3699 N N . SER B 1 39 ? 20.938 31.312 14.617 1 61.72 39 SER B N 1
ATOM 3700 C CA . SER B 1 39 ? 19.5 31.531 14.773 1 61.72 39 SER B CA 1
ATOM 3701 C C . SER B 1 39 ? 18.953 30.797 15.984 1 61.72 39 SER B C 1
ATOM 3703 O O . SER B 1 39 ? 19.328 29.656 16.25 1 61.72 39 SER B O 1
ATOM 3705 N N . ARG B 1 40 ? 18.453 31.516 16.969 1 74.5 40 ARG B N 1
ATOM 3706 C CA . ARG B 1 40 ? 17.719 30.984 18.109 1 74.5 40 ARG B CA 1
ATOM 3707 C C . ARG B 1 40 ? 16.75 29.891 17.688 1 74.5 40 ARG B C 1
ATOM 3709 O O . ARG B 1 40 ? 16.391 29.031 18.484 1 74.5 40 ARG B O 1
ATOM 3716 N N . ASP B 1 41 ? 16.531 29.812 16.391 1 86.12 41 ASP B N 1
ATOM 3717 C CA . ASP B 1 41 ? 15.523 28.891 15.898 1 86.12 41 ASP B CA 1
ATOM 3718 C C . ASP B 1 41 ? 16.078 27.469 15.781 1 86.12 41 ASP B C 1
ATOM 3720 O O . ASP B 1 41 ? 15.32 26.5 15.82 1 86.12 41 ASP B O 1
ATOM 3724 N N . ILE B 1 42 ? 17.312 27.312 15.734 1 83.44 42 ILE B N 1
ATOM 3725 C CA . ILE B 1 42 ? 17.953 26 15.562 1 83.44 42 ILE B CA 1
ATOM 3726 C C . ILE B 1 42 ? 17.828 25.203 16.859 1 83.44 42 ILE B C 1
ATOM 3728 O O . ILE B 1 42 ? 17.781 23.969 16.828 1 83.44 42 ILE B O 1
ATOM 3732 N N . GLN B 1 43 ? 17.797 25.875 17.984 1 86 43 GLN B N 1
ATOM 3733 C CA . GLN B 1 43 ? 17.625 25.25 19.297 1 86 43 GLN B CA 1
ATOM 3734 C C . GLN B 1 43 ? 18.625 24.109 19.484 1 86 43 GLN B C 1
ATOM 3736 O O . GLN B 1 43 ? 18.25 23 19.844 1 86 43 GLN B O 1
ATOM 3741 N N . LEU B 1 44 ? 19.859 24.359 19.328 1 83.88 44 LEU B N 1
ATOM 3742 C CA . LEU B 1 44 ? 20.922 23.359 19.391 1 83.88 44 LEU B CA 1
ATOM 3743 C C . LEU B 1 44 ? 20.953 22.688 20.766 1 83.88 44 LEU B C 1
ATOM 3745 O O . LEU B 1 44 ? 21.094 21.469 20.859 1 83.88 44 LEU B O 1
ATOM 3749 N N . GLU B 1 45 ? 20.812 23.469 21.812 1 83.94 45 GLU B N 1
ATOM 3750 C CA . GLU B 1 45 ? 20.828 22.922 23.172 1 83.94 45 GLU B CA 1
ATOM 3751 C C . GLU B 1 45 ? 19.703 21.906 23.375 1 83.94 45 GLU B C 1
ATOM 3753 O O . GLU B 1 45 ? 19.891 20.891 24.047 1 83.94 45 GLU B O 1
ATOM 3758 N N . ARG B 1 46 ? 18.625 22.25 22.828 1 89.25 46 ARG B N 1
ATOM 3759 C CA . ARG B 1 46 ? 17.469 21.359 22.875 1 89.25 46 ARG B CA 1
ATOM 3760 C C . ARG B 1 46 ? 17.797 20.016 22.219 1 89.25 46 ARG B C 1
ATOM 3762 O O . ARG B 1 46 ? 17.516 18.953 22.797 1 89.25 46 ARG B O 1
ATOM 3769 N N . GLN B 1 47 ? 18.391 20 21.125 1 89.56 47 GLN B N 1
ATOM 3770 C CA . GLN B 1 47 ? 18.75 18.781 20.391 1 89.56 47 GLN B CA 1
ATOM 3771 C C . GLN B 1 47 ? 19.812 18 21.141 1 89.56 47 GLN B C 1
ATOM 3773 O O . GLN B 1 47 ? 19.719 16.766 21.25 1 89.56 47 GLN B O 1
ATOM 3778 N N . ILE B 1 48 ? 20.734 18.688 21.766 1 86.56 48 ILE B N 1
ATOM 3779 C CA . ILE B 1 48 ? 21.781 18.031 22.547 1 86.56 48 ILE B CA 1
ATOM 3780 C C . ILE B 1 48 ? 21.172 17.375 23.781 1 86.56 48 ILE B C 1
ATOM 3782 O O . ILE B 1 48 ? 21.562 16.266 24.141 1 86.56 48 ILE B O 1
ATOM 3786 N N . ARG B 1 49 ? 20.234 17.984 24.359 1 89.38 49 ARG B N 1
ATOM 3787 C CA . ARG B 1 49 ? 19.562 17.422 25.531 1 89.38 49 ARG B CA 1
ATOM 3788 C C . ARG B 1 49 ? 18.859 16.125 25.172 1 89.38 49 ARG B C 1
ATOM 3790 O O . 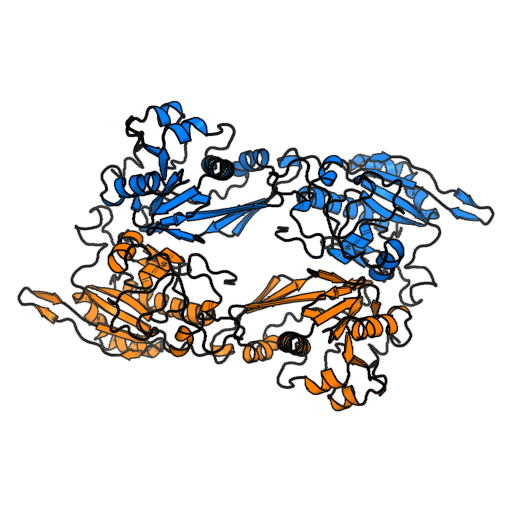ARG B 1 49 ? 18.938 15.133 25.906 1 89.38 49 ARG B O 1
ATOM 3797 N N . ILE B 1 50 ? 18.188 16.141 24.047 1 92.81 50 ILE B N 1
ATOM 3798 C CA . ILE B 1 50 ? 17.5 14.938 23.609 1 92.81 50 ILE B CA 1
ATOM 3799 C C . ILE B 1 50 ? 18.5 13.82 23.359 1 92.81 50 ILE B C 1
ATOM 3801 O O . ILE B 1 50 ? 18.297 12.68 23.766 1 92.81 50 ILE B O 1
ATOM 3805 N N . LEU B 1 51 ? 19.578 14.148 22.734 1 88.44 51 LEU B N 1
ATOM 3806 C CA . LEU B 1 51 ? 20.641 13.195 22.422 1 88.44 51 LEU B CA 1
ATOM 3807 C C . LEU B 1 51 ? 21.234 12.602 23.703 1 88.44 51 LEU B C 1
ATOM 3809 O O . LEU B 1 51 ? 21.578 11.422 23.734 1 88.44 51 LEU B O 1
ATOM 3813 N N . SER B 1 52 ? 21.234 13.328 24.75 1 87.19 52 SER B N 1
ATOM 3814 C CA . SER B 1 52 ? 21.891 12.922 26 1 87.19 52 SER B CA 1
ATOM 3815 C C . SER B 1 52 ? 20.906 12.219 26.922 1 87.19 52 SER B C 1
ATOM 3817 O O . SER B 1 52 ? 21.297 11.328 27.688 1 87.19 52 SER B O 1
ATOM 3819 N N . GLU B 1 53 ? 19.688 12.594 26.828 1 89.38 53 GLU B N 1
ATOM 3820 C CA . GLU B 1 53 ? 18.75 12.164 27.859 1 89.38 53 GLU B CA 1
ATOM 3821 C C . GLU B 1 53 ? 17.953 10.93 27.422 1 89.38 53 GLU B C 1
ATOM 3823 O O . GLU B 1 53 ? 17.469 10.164 28.25 1 89.38 53 GLU B O 1
ATOM 3828 N N . ILE B 1 54 ? 17.75 10.781 26.188 1 92.31 54 ILE B N 1
ATOM 3829 C CA . ILE B 1 54 ? 16.953 9.641 25.734 1 92.31 54 ILE B CA 1
ATOM 3830 C C . ILE B 1 54 ? 17.891 8.484 25.359 1 92.31 54 ILE B C 1
ATOM 3832 O O . ILE B 1 54 ? 18.672 8.578 24.422 1 92.31 54 ILE B O 1
ATOM 3836 N N . PRO B 1 55 ? 17.766 7.418 26.094 1 93.12 55 PRO B N 1
ATOM 3837 C CA . PRO B 1 55 ? 18.672 6.289 25.859 1 93.12 55 PRO B CA 1
ATOM 3838 C C . PRO B 1 55 ? 18.531 5.695 24.469 1 93.12 55 PRO B C 1
ATOM 3840 O O . PRO B 1 55 ? 17.406 5.566 23.969 1 93.12 55 PRO B O 1
ATOM 3843 N N . GLY B 1 56 ? 19.688 5.434 23.859 1 94.81 56 GLY B N 1
ATOM 3844 C CA . GLY B 1 56 ? 19.703 4.723 22.578 1 94.81 56 GLY B CA 1
ATOM 3845 C C . GLY B 1 56 ? 19.656 5.645 21.375 1 94.81 56 GLY B C 1
ATOM 3846 O O . GLY B 1 56 ? 19.812 5.195 20.25 1 94.81 56 GLY B O 1
ATOM 3847 N N . VAL B 1 57 ? 19.469 6.934 21.672 1 95.19 57 VAL B N 1
ATOM 3848 C CA . VAL B 1 57 ? 19.422 7.879 20.562 1 95.19 57 VAL B CA 1
ATOM 3849 C C . VAL B 1 57 ? 20.844 8.195 20.094 1 95.19 57 VAL B C 1
ATOM 3851 O O . VAL B 1 57 ? 21.703 8.547 20.906 1 95.19 57 VAL B O 1
ATOM 3854 N N . GLY B 1 58 ? 21.031 8.055 18.812 1 92.56 58 GLY B N 1
ATOM 3855 C CA . GLY B 1 58 ? 22.359 8.328 18.266 1 92.56 58 GLY B CA 1
ATOM 3856 C C . GLY B 1 58 ? 22.406 9.594 17.422 1 92.56 58 GLY B C 1
ATOM 3857 O O . GLY B 1 58 ? 23.469 10.188 17.25 1 92.56 58 GLY B O 1
ATOM 3858 N N . VAL B 1 59 ? 21.281 9.953 16.891 1 93.25 59 VAL B N 1
ATOM 3859 C CA . VAL B 1 59 ? 21.203 11.109 16 1 93.25 59 VAL B CA 1
ATOM 3860 C C . VAL B 1 59 ? 19.922 11.891 16.266 1 93.25 59 VAL B C 1
ATOM 3862 O O . VAL B 1 59 ? 18.859 11.297 16.438 1 93.25 59 VAL B O 1
ATOM 3865 N N . VAL B 1 60 ? 20.047 13.242 16.344 1 93.25 60 VAL B N 1
ATOM 3866 C CA . VAL B 1 60 ? 18.875 14.102 16.547 1 93.25 60 VAL B CA 1
ATOM 3867 C C . VAL B 1 60 ? 18.906 15.25 15.547 1 93.25 60 VAL B C 1
ATOM 3869 O O . VAL B 1 60 ? 19.953 15.844 15.305 1 93.25 60 VAL B O 1
ATOM 3872 N N . GLY B 1 61 ? 17.797 15.469 14.867 1 92.88 61 GLY B N 1
ATOM 3873 C CA . GLY B 1 61 ? 17.656 16.594 13.953 1 92.88 61 GLY B CA 1
ATOM 3874 C C . GLY B 1 61 ? 16.453 17.484 14.273 1 92.88 61 GLY B C 1
ATOM 3875 O O . GLY B 1 61 ? 15.781 17.281 15.281 1 92.88 61 GLY B O 1
ATOM 3876 N N . GLY B 1 62 ? 16.344 18.516 13.547 1 92.12 62 GLY B N 1
ATOM 3877 C CA . GLY B 1 62 ? 15.195 19.406 13.633 1 92.12 62 GLY B CA 1
ATOM 3878 C C . GLY B 1 62 ? 14.422 19.516 12.336 1 92.12 62 GLY B C 1
ATOM 3879 O O . GLY B 1 62 ? 14.719 18.812 11.367 1 92.12 62 GLY B O 1
ATOM 3880 N N . SER B 1 63 ? 13.367 20.328 12.422 1 93.62 63 SER B N 1
ATOM 3881 C CA . SER B 1 63 ? 12.664 20.688 11.188 1 93.62 63 SER B CA 1
ATOM 3882 C C . SER B 1 63 ? 13.484 21.641 10.336 1 93.62 63 SER B C 1
ATOM 3884 O O . SER B 1 63 ? 14.57 22.062 10.742 1 93.62 63 SER B O 1
ATOM 3886 N N . TYR B 1 64 ? 12.961 21.844 9.141 1 89.44 64 TYR B N 1
ATOM 3887 C CA . TYR B 1 64 ? 13.633 22.844 8.312 1 89.44 64 TYR B CA 1
ATOM 3888 C C . TYR B 1 64 ? 12.633 23.562 7.422 1 89.44 64 TYR B C 1
ATOM 3890 O O . TYR B 1 64 ? 11.531 23.078 7.18 1 89.44 64 TYR B O 1
ATOM 3898 N N . ARG B 1 65 ? 12.945 24.719 7.086 1 89.12 65 ARG B N 1
ATOM 3899 C CA . ARG B 1 65 ? 12.234 25.469 6.062 1 89.12 65 ARG B CA 1
ATOM 3900 C C . ARG B 1 65 ? 13.188 25.969 4.977 1 89.12 65 ARG B C 1
ATOM 3902 O O . ARG B 1 65 ? 14.312 26.359 5.27 1 89.12 65 ARG B O 1
ATOM 3909 N N . ASN B 1 66 ? 12.734 25.875 3.766 1 83.75 66 ASN B N 1
ATOM 3910 C CA . ASN B 1 66 ? 13.562 26.359 2.67 1 83.75 66 ASN B CA 1
ATOM 3911 C C . ASN B 1 66 ? 13.352 27.844 2.42 1 83.75 66 ASN B C 1
ATOM 3913 O O . ASN B 1 66 ? 12.648 28.516 3.176 1 83.75 66 ASN B O 1
ATOM 3917 N N . LEU B 1 67 ? 13.992 28.359 1.379 1 81.12 67 LEU B N 1
ATOM 3918 C CA . LEU B 1 67 ? 13.992 29.797 1.147 1 81.12 67 LEU B CA 1
ATOM 3919 C C . LEU B 1 67 ? 12.641 30.25 0.612 1 81.12 67 LEU B C 1
ATOM 3921 O O . LEU B 1 67 ? 12.305 31.438 0.689 1 81.12 67 LEU B O 1
ATOM 3925 N N . SER B 1 68 ? 11.828 29.312 0.122 1 88.5 68 SER B N 1
ATOM 3926 C CA . SER B 1 68 ? 10.492 29.641 -0.341 1 88.5 68 SER B CA 1
ATOM 3927 C C . SER B 1 68 ? 9.477 29.562 0.795 1 88.5 68 SER B C 1
ATOM 3929 O O . SER B 1 68 ? 8.289 29.828 0.594 1 88.5 68 SER B O 1
ATOM 3931 N N . GLY B 1 69 ? 9.984 29.219 1.969 1 93.31 69 GLY B N 1
ATOM 3932 C CA . GLY B 1 69 ? 9.141 29.219 3.158 1 93.31 69 GLY B CA 1
ATOM 3933 C C . GLY B 1 69 ? 8.5 27.875 3.432 1 93.31 69 GLY B C 1
ATOM 3934 O O . GLY B 1 69 ? 7.742 27.719 4.395 1 93.31 69 GLY B O 1
ATOM 3935 N N . HIS B 1 70 ? 8.766 26.891 2.588 1 95 70 HIS B N 1
ATOM 3936 C CA . HIS B 1 70 ? 8.172 25.562 2.779 1 95 70 HIS B CA 1
ATOM 3937 C C . HIS B 1 70 ? 8.789 24.844 3.973 1 95 70 HIS B C 1
ATOM 3939 O O . HIS B 1 70 ? 9.984 24.547 3.969 1 95 70 HIS B O 1
ATOM 3945 N N . TRP B 1 71 ? 8.016 24.609 4.93 1 95.31 71 TRP B N 1
ATOM 3946 C CA . TRP B 1 71 ? 8.453 23.969 6.172 1 95.31 71 TRP B CA 1
ATOM 3947 C C . TRP B 1 71 ? 8.25 22.469 6.113 1 95.31 71 TRP B C 1
ATOM 3949 O O . TRP B 1 71 ? 7.23 21.984 5.609 1 95.31 71 TRP B O 1
ATOM 3959 N N . HIS B 1 72 ? 9.234 21.719 6.652 1 93.75 72 HIS B N 1
ATOM 3960 C CA . HIS B 1 72 ? 9.172 20.266 6.762 1 93.75 72 HIS B CA 1
ATOM 3961 C C . HIS B 1 72 ? 9.633 19.797 8.133 1 93.75 72 HIS B C 1
ATOM 3963 O O . HIS B 1 72 ? 10.625 20.312 8.672 1 93.75 72 HIS B O 1
ATOM 3969 N N . ALA B 1 73 ? 8.914 18.797 8.641 1 95.56 73 ALA B N 1
ATOM 3970 C CA . ALA B 1 73 ? 9.359 18.203 9.898 1 95.56 73 ALA B CA 1
ATOM 3971 C C . ALA B 1 73 ? 10.656 17.438 9.703 1 95.56 73 ALA B C 1
ATOM 3973 O O . ALA B 1 73 ? 11.438 17.281 10.648 1 95.56 73 ALA B O 1
ATOM 3974 N N . GLY B 1 74 ? 10.773 16.875 8.492 1 92.5 74 GLY B N 1
ATOM 3975 C CA . GLY B 1 74 ? 12.031 16.234 8.102 1 92.5 74 GLY B CA 1
ATOM 3976 C C . GLY B 1 74 ? 12.172 14.82 8.617 1 92.5 74 GLY B C 1
ATOM 3977 O O . GLY B 1 74 ? 13.266 14.258 8.609 1 92.5 74 GLY B O 1
ATOM 3978 N N . CYS B 1 75 ? 11.117 14.172 9.117 1 96.94 75 CYS B N 1
ATOM 3979 C CA . CYS B 1 75 ? 11.148 12.82 9.656 1 96.94 75 CYS B CA 1
ATOM 3980 C C . CYS B 1 75 ? 10.586 11.82 8.656 1 96.94 75 CYS B C 1
ATOM 3982 O O . CYS B 1 75 ? 9.438 11.93 8.234 1 96.94 75 CYS B O 1
ATOM 3984 N N . TYR B 1 76 ? 11.414 10.805 8.297 1 96.19 76 TYR B N 1
ATOM 3985 C CA . TYR B 1 76 ? 10.969 9.727 7.422 1 96.19 76 TYR B CA 1
ATOM 3986 C C . TYR B 1 76 ? 11.086 8.375 8.117 1 96.19 76 TYR B C 1
ATOM 3988 O O . TYR B 1 76 ? 11.977 8.172 8.953 1 96.19 76 TYR B O 1
ATOM 3996 N N . GLN B 1 77 ? 10.172 7.555 7.832 1 96.88 77 GLN B N 1
ATOM 3997 C CA . GLN B 1 77 ? 10.289 6.133 8.148 1 96.88 77 GLN B CA 1
ATOM 3998 C C . GLN B 1 77 ? 10.867 5.359 6.965 1 96.88 77 GLN B C 1
ATOM 4000 O O . GLN B 1 77 ? 10.531 5.629 5.812 1 96.88 77 GLN B O 1
ATOM 4005 N N . ALA B 1 78 ? 11.75 4.473 7.246 1 96.62 78 ALA B N 1
ATOM 4006 C CA . ALA B 1 78 ? 12.359 3.627 6.219 1 96.62 78 ALA B CA 1
ATOM 4007 C C . ALA B 1 78 ? 12.148 2.148 6.531 1 96.62 78 ALA B C 1
ATOM 4009 O O . ALA B 1 78 ? 12.281 1.725 7.684 1 96.62 78 ALA B O 1
ATOM 4010 N N . THR B 1 79 ? 11.781 1.415 5.555 1 94.19 79 THR B N 1
ATOM 4011 C CA . THR B 1 79 ? 11.625 -0.031 5.672 1 94.19 79 THR B CA 1
ATOM 4012 C C . THR B 1 79 ? 12.445 -0.749 4.605 1 94.19 79 THR B C 1
ATOM 4014 O O . THR B 1 79 ? 12.375 -0.405 3.424 1 94.19 79 THR B O 1
ATOM 4017 N N . VAL B 1 80 ? 13.25 -1.659 5.02 1 95.12 80 VAL B N 1
ATOM 4018 C CA . VAL B 1 80 ? 13.984 -2.523 4.102 1 95.12 80 VAL B CA 1
ATOM 4019 C C . VAL B 1 80 ? 13.477 -3.959 4.227 1 95.12 80 VAL B C 1
ATOM 4021 O O . VAL B 1 80 ? 13.766 -4.641 5.215 1 95.12 80 VAL B O 1
ATOM 4024 N N . LYS B 1 81 ? 12.773 -4.352 3.285 1 93.12 81 LYS B N 1
ATOM 4025 C CA . LYS B 1 81 ? 12.211 -5.699 3.266 1 93.12 81 LYS B CA 1
ATOM 4026 C C . LYS B 1 81 ? 12.117 -6.234 1.84 1 93.12 81 LYS B C 1
ATOM 4028 O O . LYS B 1 81 ? 11.742 -5.5 0.921 1 93.12 81 LYS B O 1
ATOM 4033 N N . ASN B 1 82 ? 12.461 -7.508 1.63 1 92.62 82 ASN B N 1
ATOM 4034 C CA . ASN B 1 82 ? 12.305 -8.195 0.354 1 92.62 82 ASN B CA 1
ATOM 4035 C C . ASN B 1 82 ? 12.953 -7.422 -0.789 1 92.62 82 ASN B C 1
ATOM 4037 O O . ASN B 1 82 ? 12.328 -7.203 -1.829 1 92.62 82 ASN B O 1
ATOM 4041 N N . TYR B 1 83 ? 14.133 -6.875 -0.556 1 95.5 83 TYR B N 1
ATOM 4042 C CA . TYR B 1 83 ? 14.969 -6.203 -1.541 1 95.5 83 TYR B CA 1
ATOM 4043 C C . TYR B 1 83 ? 14.383 -4.848 -1.922 1 95.5 83 TYR B C 1
ATOM 4045 O O . TYR B 1 83 ? 14.633 -4.348 -3.021 1 95.5 83 TYR B O 1
ATOM 4053 N N . VAL B 1 84 ? 13.547 -4.316 -1.047 1 95.56 84 VAL B N 1
ATOM 4054 C CA . VAL B 1 84 ? 12.93 -3.021 -1.304 1 95.56 84 VAL B CA 1
ATOM 4055 C C . VAL B 1 84 ? 13.25 -2.061 -0.161 1 95.56 84 VAL B C 1
ATOM 4057 O O . VAL B 1 84 ? 13.156 -2.43 1.012 1 95.56 84 VAL B O 1
ATOM 4060 N N . LEU B 1 85 ? 13.664 -0.957 -0.527 1 96.75 85 LEU B N 1
ATOM 4061 C CA . LEU B 1 85 ? 13.734 0.156 0.414 1 96.75 85 LEU B CA 1
ATOM 4062 C C . LEU B 1 85 ? 12.578 1.126 0.192 1 96.75 85 LEU B C 1
ATOM 4064 O O . LEU B 1 85 ? 12.438 1.691 -0.895 1 96.75 85 LEU B O 1
ATOM 4068 N N . GLY B 1 86 ? 11.758 1.293 1.198 1 95.31 86 GLY B N 1
ATOM 4069 C CA . GLY B 1 86 ? 10.625 2.203 1.105 1 95.31 86 GLY B CA 1
ATOM 4070 C C . GLY B 1 86 ? 10.656 3.297 2.156 1 95.31 86 GLY B C 1
ATOM 4071 O O . GLY B 1 86 ? 10.977 3.039 3.32 1 95.31 86 GLY B O 1
ATOM 4072 N N . TYR B 1 87 ? 10.32 4.484 1.723 1 95.19 87 TYR B N 1
ATOM 4073 C CA . TYR B 1 87 ? 10.242 5.613 2.643 1 95.19 87 TYR B CA 1
ATOM 4074 C C . TYR B 1 87 ? 8.805 6.078 2.826 1 95.19 87 TYR B C 1
ATOM 4076 O O . TYR B 1 87 ? 8.008 6.043 1.884 1 95.19 87 TYR B O 1
ATOM 4084 N N . GLN B 1 88 ? 8.516 6.496 3.963 1 93.69 88 GLN B N 1
ATOM 4085 C CA . GLN B 1 88 ? 7.242 7.125 4.285 1 93.69 88 GLN B CA 1
ATOM 4086 C C . GLN B 1 88 ? 7.445 8.367 5.145 1 93.69 88 GLN B C 1
ATOM 4088 O O . GLN B 1 88 ? 8.242 8.359 6.086 1 93.69 88 GLN B O 1
ATOM 4093 N N . ASP B 1 89 ? 6.723 9.383 4.805 1 93.94 89 ASP B N 1
ATOM 4094 C CA . ASP B 1 89 ? 6.781 10.609 5.586 1 93.94 89 ASP B CA 1
ATOM 4095 C C . ASP B 1 89 ? 6.109 10.43 6.945 1 93.94 89 ASP B C 1
ATOM 4097 O O . ASP B 1 89 ? 5.074 9.773 7.047 1 93.94 89 ASP B O 1
ATOM 4101 N N . GLY B 1 90 ? 6.801 11.016 7.926 1 96.19 90 GLY B N 1
ATOM 4102 C CA . GLY B 1 90 ? 6.152 11.07 9.227 1 96.19 90 GLY B CA 1
ATOM 4103 C C . GLY B 1 90 ? 6.789 10.141 10.242 1 96.19 90 GLY B C 1
ATOM 4104 O O . GLY B 1 90 ? 7.969 9.805 10.133 1 96.19 90 GLY B O 1
ATOM 4105 N N . TYR B 1 91 ? 6.035 9.898 11.328 1 97.81 91 TYR B N 1
ATOM 4106 C CA . TYR B 1 91 ? 6.512 9.156 12.484 1 97.81 91 TYR B CA 1
ATOM 4107 C C . TYR B 1 91 ? 5.414 8.266 13.047 1 97.81 91 TYR B C 1
ATOM 4109 O O . TYR B 1 91 ? 4.234 8.438 12.727 1 97.81 91 TYR B O 1
ATOM 4117 N N . TYR B 1 92 ? 5.816 7.266 13.883 1 97.12 92 TYR B N 1
ATOM 4118 C CA . TYR B 1 92 ? 4.836 6.398 14.523 1 97.12 92 TYR B CA 1
ATOM 4119 C C . TYR B 1 92 ? 4.824 6.609 16.031 1 97.12 92 TYR B C 1
ATOM 4121 O O . TYR B 1 92 ? 3.834 6.309 16.703 1 97.12 92 TYR B O 1
ATOM 4129 N N . HIS B 1 93 ? 5.938 7.07 16.547 1 97.38 93 HIS B N 1
ATOM 4130 C CA . HIS B 1 93 ? 6.086 7.32 17.969 1 97.38 93 HIS B CA 1
ATOM 4131 C C . HIS B 1 93 ? 6.797 8.648 18.234 1 97.38 93 HIS B C 1
ATOM 4133 O O . HIS B 1 93 ? 7.602 9.094 17.406 1 97.38 93 HIS B O 1
ATOM 4139 N N . SER B 1 94 ? 6.453 9.25 19.281 1 98 94 SER B N 1
ATOM 4140 C CA . SER B 1 94 ? 7.102 10.492 19.688 1 98 94 SER B CA 1
ATOM 4141 C C . SER B 1 94 ? 7.359 10.516 21.188 1 98 94 SER B C 1
ATOM 4143 O O . SER B 1 94 ? 6.766 9.742 21.938 1 98 94 SER B O 1
ATOM 4145 N N . ARG B 1 95 ? 8.305 11.258 21.562 1 96.25 95 ARG B N 1
ATOM 4146 C CA . ARG B 1 95 ? 8.648 11.492 22.969 1 96.25 95 ARG B CA 1
ATOM 4147 C C . ARG B 1 95 ? 9.281 12.867 23.156 1 96.25 95 ARG B C 1
ATOM 4149 O O . ARG B 1 95 ? 10.133 13.281 22.359 1 96.25 95 ARG B O 1
ATOM 4156 N N . ASN B 1 96 ? 8.82 13.609 24.141 1 94.56 96 ASN B N 1
ATOM 4157 C CA . ASN B 1 96 ? 9.367 14.922 24.469 1 94.56 96 ASN B CA 1
ATOM 4158 C C . ASN B 1 96 ? 9.297 15.867 23.281 1 94.56 96 ASN B C 1
ATOM 4160 O O . ASN B 1 96 ? 10.266 16.547 22.969 1 94.56 96 ASN B O 1
ATOM 4164 N N . SER B 1 97 ? 8.242 15.82 22.531 1 95.44 97 SER B N 1
ATOM 4165 C CA . SER B 1 97 ? 7.938 16.688 21.391 1 95.44 97 SER B CA 1
ATOM 4166 C C . SER B 1 97 ? 8.891 16.422 20.234 1 95.44 97 SER B C 1
ATOM 4168 O O . SER B 1 97 ? 9.125 17.297 19.406 1 95.44 97 SER B O 1
ATOM 4170 N N . CYS B 1 98 ? 9.508 15.242 20.266 1 98 98 CYS B N 1
ATOM 4171 C CA . CYS B 1 98 ? 10.32 14.812 19.125 1 98 98 CYS B CA 1
ATOM 4172 C C . CYS B 1 98 ? 9.789 13.523 18.531 1 98 98 CYS B C 1
ATOM 4174 O O . CYS B 1 98 ? 9.203 12.695 19.234 1 98 98 CYS B O 1
ATOM 4176 N N . MET B 1 99 ? 10.039 13.414 17.25 1 98.56 99 MET B N 1
ATOM 4177 C CA . MET B 1 99 ? 9.562 12.281 16.469 1 98.56 99 MET B CA 1
ATOM 4178 C C . MET B 1 99 ? 10.633 11.203 16.344 1 98.56 99 MET B C 1
ATOM 4180 O O . MET B 1 99 ? 11.797 11.508 16.078 1 98.56 99 MET B O 1
ATOM 4184 N N . PHE B 1 100 ? 10.281 9.938 16.609 1 98.5 100 PHE B N 1
ATOM 4185 C CA . PHE B 1 100 ? 11.188 8.859 16.234 1 98.5 100 PHE B CA 1
ATOM 4186 C C . PHE B 1 100 ? 11.188 8.648 14.727 1 98.5 100 PHE B C 1
ATOM 4188 O O . PHE B 1 100 ? 10.125 8.484 14.117 1 98.5 100 PHE B O 1
ATOM 4195 N N . CYS B 1 101 ? 12.328 8.625 14.102 1 98.31 101 CYS B N 1
ATOM 4196 C CA . CYS B 1 101 ? 12.508 8.531 12.656 1 98.31 101 CYS B CA 1
ATOM 4197 C C . CYS B 1 101 ? 13.508 7.438 12.297 1 98.31 101 CYS B C 1
ATOM 4199 O O . CYS B 1 101 ? 14.172 6.891 13.172 1 98.31 101 CYS B O 1
ATOM 4201 N N . ASP B 1 102 ? 13.516 7.07 11.031 1 97.88 102 ASP B N 1
ATOM 4202 C CA . ASP B 1 102 ? 14.57 6.203 10.508 1 97.88 102 ASP B CA 1
ATOM 4203 C C . ASP B 1 102 ? 15.555 6.992 9.641 1 97.88 102 ASP B C 1
ATOM 4205 O O . ASP B 1 102 ? 16.672 6.547 9.414 1 97.88 102 ASP B O 1
ATOM 4209 N N . HIS B 1 103 ? 15.078 8.078 9.117 1 95.75 103 HIS B N 1
ATOM 4210 C CA . HIS B 1 103 ? 15.859 8.961 8.258 1 95.75 103 HIS B CA 1
ATOM 4211 C C . HIS B 1 103 ? 15.477 10.422 8.477 1 95.75 103 HIS B C 1
ATOM 4213 O O . HIS B 1 103 ? 14.289 10.742 8.609 1 95.75 103 HIS B O 1
ATOM 4219 N N . LEU B 1 104 ? 16.5 11.281 8.516 1 93.38 104 LEU B N 1
ATOM 4220 C CA . LEU B 1 104 ? 16.266 12.719 8.617 1 93.38 104 LEU B CA 1
ATOM 4221 C C . LEU B 1 104 ? 16.609 13.422 7.309 1 93.38 104 LEU B C 1
ATOM 4223 O O . LEU B 1 104 ? 17.672 13.188 6.73 1 93.38 104 LEU B O 1
ATOM 4227 N N . GLN B 1 105 ? 15.781 14.25 6.84 1 86.69 105 GLN B N 1
ATOM 4228 C CA . GLN B 1 105 ? 16 14.984 5.605 1 86.69 105 GLN B CA 1
ATOM 4229 C C . GLN B 1 105 ? 16.781 16.281 5.867 1 86.69 105 GLN B C 1
ATOM 4231 O O . GLN B 1 105 ? 17.469 16.781 4.98 1 86.69 105 GLN B O 1
ATOM 4236 N N . GLY B 1 106 ? 16.891 16.734 7.02 1 81.69 106 GLY B N 1
ATOM 4237 C CA . GLY B 1 106 ? 17.562 17.984 7.344 1 81.69 106 GLY B CA 1
ATOM 4238 C C . GLY B 1 106 ? 18.797 17.797 8.211 1 81.69 106 GLY B C 1
ATOM 4239 O O . GLY B 1 106 ? 19.25 16.656 8.406 1 81.69 106 GLY B O 1
ATOM 4240 N N . PRO B 1 107 ? 19.344 18.875 8.602 1 83.56 107 PRO B N 1
ATOM 4241 C CA . PRO B 1 107 ? 20.547 18.812 9.445 1 83.56 107 PRO B CA 1
ATOM 4242 C C . PRO B 1 107 ? 20.297 18.078 10.766 1 83.56 107 PRO B C 1
ATOM 4244 O O . PRO B 1 107 ? 19.156 18.016 11.234 1 83.56 107 PRO B O 1
ATOM 4247 N N . PHE B 1 108 ? 21.375 17.484 11.266 1 87.88 108 PHE B N 1
ATOM 4248 C CA . PHE B 1 108 ? 21.234 16.719 12.5 1 87.88 108 PHE B CA 1
ATOM 4249 C C . PHE B 1 108 ? 22.484 16.875 13.359 1 87.88 108 PHE B C 1
ATOM 4251 O O . PHE B 1 108 ? 23.5 17.391 12.906 1 87.88 108 PHE B O 1
ATOM 4258 N N . VAL B 1 109 ? 22.312 16.547 14.617 1 85.38 109 VAL B N 1
ATOM 4259 C CA . VAL B 1 109 ? 23.375 16.531 15.609 1 85.38 109 VAL B CA 1
ATOM 4260 C C . VAL B 1 109 ? 23.625 15.086 16.062 1 85.38 109 VAL B C 1
ATOM 4262 O O . VAL B 1 109 ? 22.688 14.305 16.234 1 85.38 109 VAL B O 1
ATOM 4265 N N . ALA B 1 110 ? 24.906 14.711 16.141 1 86.75 110 ALA B N 1
ATOM 4266 C CA . ALA B 1 110 ? 25.312 13.398 16.625 1 86.75 110 ALA B CA 1
ATOM 4267 C C . ALA B 1 110 ? 26.609 13.484 17.438 1 86.75 110 ALA B C 1
ATOM 4269 O O . ALA B 1 110 ? 27.312 14.492 17.391 1 86.75 110 ALA B O 1
ATOM 4270 N N . MET B 1 111 ? 26.766 12.43 18.219 1 80.62 111 MET B N 1
ATOM 4271 C CA . MET B 1 111 ? 28.047 12.383 18.922 1 80.62 111 MET B CA 1
ATOM 4272 C C . MET B 1 111 ? 29.203 12.18 17.938 1 80.62 111 MET B C 1
ATOM 4274 O O . MET B 1 111 ? 29.094 11.375 17.016 1 80.62 111 MET B O 1
ATOM 4278 N N . THR B 1 112 ? 30.25 12.891 18.172 1 77.5 112 THR B N 1
ATOM 4279 C CA . THR B 1 112 ? 31.406 12.82 17.297 1 77.5 112 THR B CA 1
ATOM 4280 C C . THR B 1 112 ? 31.953 11.398 17.219 1 77.5 112 THR B C 1
ATOM 4282 O O . THR B 1 112 ? 32.219 10.891 16.141 1 77.5 112 THR B O 1
ATOM 4285 N N . ASP B 1 113 ? 32.062 10.758 18.359 1 78.81 113 ASP B N 1
ATOM 4286 C CA . ASP B 1 113 ? 32.625 9.406 18.406 1 78.81 113 ASP B CA 1
ATOM 4287 C C . ASP B 1 113 ? 31.734 8.422 17.641 1 78.81 113 ASP B C 1
ATOM 4289 O O . ASP B 1 113 ? 32.219 7.492 17.016 1 78.81 113 ASP B O 1
ATOM 4293 N N . TYR B 1 114 ? 30.516 8.664 17.734 1 84 114 TYR B N 1
ATOM 4294 C CA . TYR B 1 114 ? 29.594 7.762 17.031 1 84 114 TYR B CA 1
ATOM 4295 C C . TYR B 1 114 ? 29.719 7.914 15.523 1 84 114 TYR B C 1
ATOM 4297 O O . TYR B 1 114 ? 29.781 6.922 14.797 1 84 114 TYR B O 1
ATOM 4305 N N . VAL B 1 115 ? 29.797 9.102 15.055 1 83.62 115 VAL B N 1
ATOM 4306 C CA . VAL B 1 115 ? 29.906 9.359 13.625 1 83.62 115 VAL B CA 1
ATOM 4307 C C . VAL B 1 115 ? 31.266 8.859 13.109 1 83.62 115 VAL B C 1
ATOM 4309 O O . VAL B 1 115 ? 31.344 8.32 12 1 83.62 115 VAL B O 1
ATOM 4312 N N . LYS B 1 116 ? 32.219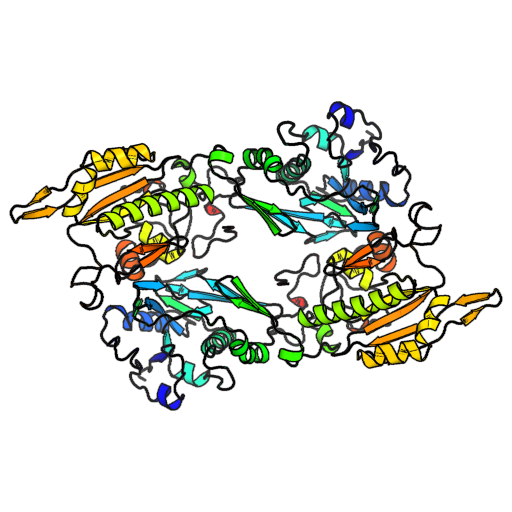 9.062 13.93 1 81.56 116 LYS B N 1
ATOM 4313 C CA . LYS B 1 116 ? 33.531 8.562 13.547 1 81.56 116 LYS B CA 1
ATOM 4314 C C . LYS B 1 116 ? 33.531 7.043 13.461 1 81.56 116 LYS B C 1
ATOM 4316 O O . LYS B 1 116 ? 34.156 6.469 12.555 1 81.56 116 LYS B O 1
ATOM 4321 N N . LYS B 1 117 ? 32.938 6.477 14.398 1 85.44 117 LYS B N 1
ATOM 4322 C CA . LYS B 1 117 ? 32.844 5.02 14.422 1 85.44 117 LYS B CA 1
ATOM 4323 C C . LYS B 1 117 ? 32.094 4.492 13.211 1 85.44 117 LYS B C 1
ATOM 4325 O O . LYS B 1 117 ? 32.531 3.562 12.539 1 85.44 117 LYS B O 1
ATOM 4330 N N . LEU B 1 118 ? 30.953 5.059 12.945 1 88.69 118 LEU B N 1
ATOM 4331 C CA . LEU B 1 118 ? 30.109 4.59 11.844 1 88.69 118 LEU B CA 1
ATOM 4332 C C . LEU B 1 118 ? 30.688 5 10.5 1 88.69 118 LEU B C 1
ATOM 4334 O O . LEU B 1 118 ? 30.672 4.219 9.547 1 88.69 118 LEU B O 1
ATOM 4338 N N . GLY B 1 119 ? 31.141 6.23 10.43 1 82.75 119 GLY B N 1
ATOM 4339 C CA . GLY B 1 119 ? 31.734 6.777 9.219 1 82.75 119 GLY B CA 1
ATOM 4340 C C . GLY B 1 119 ? 30.75 6.93 8.078 1 82.75 119 GLY B C 1
ATOM 4341 O O . GLY B 1 119 ? 29.547 6.785 8.281 1 82.75 119 GLY B O 1
ATOM 4342 N N . PHE B 1 120 ? 31.266 7.359 6.906 1 85.31 120 PHE B N 1
ATOM 4343 C CA . PHE B 1 120 ? 30.516 7.449 5.652 1 85.31 120 PHE B CA 1
ATOM 4344 C C . PHE B 1 120 ? 31.156 6.586 4.578 1 85.31 120 PHE B C 1
ATOM 4346 O O . PHE B 1 120 ? 32.375 6.523 4.477 1 85.31 120 PHE B O 1
ATOM 4353 N N . ASP B 1 121 ? 30.406 5.812 3.924 1 88.19 121 ASP B N 1
ATOM 4354 C CA . ASP B 1 121 ? 30.906 4.973 2.846 1 88.19 121 ASP B CA 1
ATOM 4355 C C . ASP B 1 121 ? 31.109 5.781 1.564 1 88.19 121 ASP B C 1
ATOM 4357 O O . ASP B 1 121 ? 30.141 6.094 0.87 1 88.19 121 ASP B O 1
ATOM 4361 N N . GLU B 1 122 ? 32.25 5.984 1.176 1 87.06 122 GLU B N 1
ATOM 4362 C CA . GLU B 1 122 ? 32.594 6.895 0.084 1 87.06 122 GLU B CA 1
ATOM 4363 C C . GLU B 1 122 ? 32.312 6.258 -1.272 1 87.06 122 GLU B C 1
ATOM 4365 O O . GLU B 1 122 ? 32.312 6.941 -2.299 1 87.06 122 GLU B O 1
ATOM 4370 N N . SER B 1 123 ? 32.062 5.07 -1.35 1 92 123 SER B N 1
ATOM 4371 C CA . SER B 1 123 ? 31.703 4.422 -2.604 1 92 123 SER B CA 1
ATOM 4372 C C . SER B 1 123 ? 30.266 4.734 -2.982 1 92 123 SER B C 1
ATOM 4374 O O . SER B 1 123 ? 29.859 4.512 -4.121 1 92 123 SER B O 1
ATOM 4376 N N . ILE B 1 124 ? 29.547 5.246 -2.002 1 92.44 124 ILE B N 1
ATOM 4377 C CA . ILE B 1 124 ? 28.156 5.637 -2.225 1 92.44 124 ILE B CA 1
ATOM 4378 C C . ILE B 1 124 ? 28.109 7.039 -2.83 1 92.44 124 ILE B C 1
ATOM 4380 O O . ILE B 1 124 ? 28.859 7.922 -2.428 1 92.44 124 ILE B O 1
ATOM 4384 N N . SER B 1 125 ? 27.203 7.156 -3.832 1 90.19 125 SER B N 1
ATOM 4385 C CA . SER B 1 125 ? 26.984 8.484 -4.406 1 90.19 125 SER B CA 1
ATOM 4386 C C . SER B 1 125 ? 26.75 9.523 -3.32 1 90.19 125 SER B C 1
ATOM 4388 O O . SER B 1 125 ? 26.031 9.266 -2.352 1 90.19 125 SER B O 1
ATOM 4390 N N . ASN B 1 126 ? 27.25 10.727 -3.523 1 84.12 126 ASN B N 1
ATOM 4391 C CA . ASN B 1 126 ? 27.109 11.82 -2.559 1 84.12 126 ASN B CA 1
ATOM 4392 C C . ASN B 1 126 ? 25.656 12.234 -2.391 1 84.12 126 ASN B C 1
ATOM 4394 O O . ASN B 1 126 ? 25.266 12.758 -1.342 1 84.12 126 ASN B O 1
ATOM 4398 N N . TYR B 1 127 ? 24.922 11.906 -3.402 1 84.56 127 TYR B N 1
ATOM 4399 C CA . TYR B 1 127 ? 23.531 12.352 -3.395 1 84.56 127 TYR B CA 1
ATOM 4400 C C . TYR B 1 127 ? 22.688 11.477 -2.469 1 84.56 127 TYR B C 1
ATOM 4402 O O . TYR B 1 127 ? 21.594 11.867 -2.066 1 84.56 127 TYR B O 1
ATOM 4410 N N . VAL B 1 128 ? 23.234 10.25 -2.104 1 91.06 128 VAL B N 1
ATOM 4411 C CA . VAL B 1 128 ? 22.438 9.359 -1.257 1 91.06 128 VAL B CA 1
ATOM 4412 C C . VAL B 1 128 ? 23.312 8.82 -0.121 1 91.06 128 VAL B C 1
ATOM 4414 O O . VAL B 1 128 ? 23.031 7.742 0.413 1 91.06 128 VAL B O 1
ATOM 4417 N N . ILE B 1 129 ? 24.328 9.539 0.222 1 88.81 129 ILE B N 1
ATOM 4418 C CA . ILE B 1 129 ? 25.281 9.109 1.237 1 88.81 129 ILE B CA 1
ATOM 4419 C C . ILE B 1 129 ? 24.609 9.07 2.604 1 88.81 129 ILE B C 1
ATOM 4421 O O . ILE B 1 129 ? 24.906 8.203 3.43 1 88.81 129 ILE B O 1
ATOM 4425 N N . PHE B 1 130 ? 23.656 9.961 2.83 1 89.12 130 PHE B N 1
ATOM 4426 C CA . PHE B 1 130 ? 22.984 10 4.121 1 89.12 130 PHE B CA 1
ATOM 4427 C C . PHE B 1 130 ? 21.906 8.922 4.207 1 89.12 130 PHE B C 1
ATOM 4429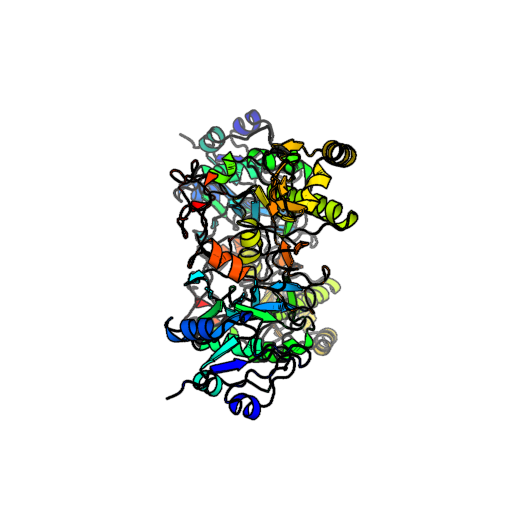 O O . PHE B 1 130 ? 21.609 8.414 5.293 1 89.12 130 PHE B O 1
ATOM 4436 N N . GLU B 1 131 ? 21.391 8.547 3.059 1 93.5 131 GLU B N 1
ATOM 4437 C CA . GLU B 1 131 ? 20.516 7.379 3.061 1 93.5 131 GLU B CA 1
ATOM 4438 C C . GLU B 1 131 ? 21.25 6.141 3.559 1 93.5 131 GLU B C 1
ATOM 4440 O O . GLU B 1 131 ? 20.734 5.391 4.387 1 93.5 131 GLU B O 1
ATOM 4445 N N . ASP B 1 132 ? 22.484 5.969 3.086 1 94.25 132 ASP B N 1
ATOM 4446 C CA . ASP B 1 132 ? 23.312 4.871 3.566 1 94.25 132 ASP B CA 1
ATOM 4447 C C . ASP B 1 132 ? 23.625 5.027 5.055 1 94.25 132 ASP B C 1
ATOM 4449 O O . ASP B 1 132 ? 23.531 4.062 5.816 1 94.25 132 ASP B O 1
ATOM 4453 N N . PHE B 1 133 ? 23.938 6.238 5.434 1 92.56 133 PHE B N 1
ATOM 4454 C CA . PHE B 1 133 ? 24.312 6.52 6.816 1 92.56 133 PHE B CA 1
ATOM 4455 C C . PHE B 1 133 ? 23.172 6.137 7.762 1 92.56 133 PHE B C 1
ATOM 4457 O O . PHE B 1 133 ? 23.391 5.391 8.719 1 92.56 133 PHE B O 1
ATOM 4464 N N . PHE B 1 134 ? 21.984 6.492 7.492 1 95.5 134 PHE B N 1
ATOM 4465 C CA . PHE B 1 134 ? 20.859 6.27 8.398 1 95.5 134 PHE B CA 1
ATOM 4466 C C . PHE B 1 134 ? 20.438 4.805 8.391 1 95.5 134 PHE B C 1
ATOM 4468 O O . PHE B 1 134 ? 19.984 4.273 9.406 1 95.5 134 PHE B O 1
ATOM 4475 N N . LEU B 1 135 ? 20.578 4.137 7.23 1 97 135 LEU B N 1
ATOM 4476 C CA . LEU B 1 135 ? 20.344 2.697 7.238 1 97 135 LEU B CA 1
ATOM 4477 C C . LEU B 1 135 ? 21.312 1.991 8.172 1 97 135 LEU B C 1
ATOM 4479 O O . LEU B 1 135 ? 20.922 1.084 8.914 1 97 135 LEU B O 1
ATOM 4483 N N . ARG B 1 136 ? 22.547 2.447 8.195 1 96.12 136 ARG B N 1
ATOM 4484 C CA . ARG B 1 136 ? 23.562 1.84 9.055 1 96.12 136 ARG B CA 1
ATOM 4485 C C . ARG B 1 136 ? 23.344 2.209 10.516 1 96.12 136 ARG B C 1
ATOM 4487 O O . ARG B 1 136 ? 23.625 1.418 11.414 1 96.12 136 ARG B O 1
ATOM 4494 N N . VAL B 1 137 ? 22.812 3.404 10.766 1 96.19 137 VAL B N 1
ATOM 4495 C CA . VAL B 1 137 ? 22.422 3.768 12.117 1 96.19 137 VAL B CA 1
ATOM 4496 C C . VAL B 1 137 ? 21.375 2.779 12.641 1 96.19 137 VAL B C 1
ATOM 4498 O O . VAL B 1 137 ? 21.484 2.303 13.773 1 96.19 137 VAL B O 1
ATOM 4501 N N . GLY B 1 138 ? 20.422 2.52 11.789 1 96.69 138 GLY B N 1
ATOM 4502 C CA . GLY B 1 138 ? 19.422 1.528 12.156 1 96.69 138 GLY B CA 1
ATOM 4503 C C . GLY B 1 138 ? 20.016 0.156 12.422 1 96.69 138 GLY B C 1
ATOM 4504 O O . GLY B 1 138 ? 19.641 -0.512 13.383 1 96.69 138 GLY B O 1
ATOM 4505 N N . ASP B 1 139 ? 20.906 -0.268 11.586 1 95 139 ASP B N 1
ATOM 4506 C CA . ASP B 1 139 ? 21.578 -1.559 11.742 1 95 139 ASP B CA 1
ATOM 4507 C C . ASP B 1 139 ? 22.328 -1.627 13.07 1 95 139 ASP B C 1
ATOM 4509 O O . ASP B 1 139 ? 22.453 -2.699 13.664 1 95 139 ASP B O 1
ATOM 4513 N N . ASP B 1 140 ? 22.812 -0.486 13.477 1 95.31 140 ASP B N 1
ATOM 4514 C CA . ASP B 1 140 ? 23.547 -0.406 14.734 1 95.31 140 ASP B CA 1
ATOM 4515 C C . ASP B 1 140 ? 22.609 -0.292 15.922 1 95.31 140 ASP B C 1
ATOM 4517 O O . ASP B 1 140 ? 23.031 -0.041 17.047 1 95.31 140 ASP B O 1
ATOM 4521 N N . GLN B 1 141 ? 21.312 -0.282 15.672 1 95 141 GLN B N 1
ATOM 4522 C CA . GLN B 1 141 ? 20.266 -0.279 16.672 1 95 141 GLN B CA 1
ATOM 4523 C C . GLN B 1 141 ? 20.25 1.027 17.469 1 95 141 GLN B C 1
ATOM 4525 O O . GLN B 1 141 ? 20.016 1.027 18.672 1 95 141 GLN B O 1
ATOM 4530 N N . LYS B 1 142 ? 20.641 2.037 16.828 1 96.56 142 LYS B N 1
ATOM 4531 C CA . LYS B 1 142 ? 20.484 3.365 17.406 1 96.56 142 LYS B CA 1
ATOM 4532 C C . LYS B 1 142 ? 19.203 4.031 16.922 1 96.56 142 LYS B C 1
ATOM 4534 O O . LYS B 1 142 ? 18.75 3.789 15.805 1 96.56 142 LYS B O 1
ATOM 4539 N N . LEU B 1 143 ? 18.672 4.844 17.766 1 97.62 143 LEU B N 1
ATOM 4540 C CA . LEU B 1 143 ? 17.453 5.566 17.438 1 97.62 143 LEU B CA 1
ATOM 4541 C C . LEU B 1 143 ? 17.766 6.93 16.828 1 97.62 143 LEU B C 1
ATOM 4543 O O . LEU B 1 143 ? 18.812 7.516 17.125 1 97.62 143 LEU B O 1
ATOM 4547 N N . VAL B 1 144 ? 16.938 7.371 15.961 1 97.75 144 VAL B N 1
ATOM 4548 C CA . VAL B 1 144 ? 17 8.672 15.312 1 97.75 144 VAL B CA 1
ATOM 4549 C C . VAL B 1 144 ? 15.758 9.492 15.664 1 97.75 144 VAL B C 1
ATOM 4551 O O . VAL B 1 144 ? 14.641 8.977 15.641 1 97.75 144 VAL B O 1
ATOM 4554 N N . MET B 1 145 ? 15.945 10.773 15.984 1 97.69 145 MET B N 1
ATOM 4555 C CA . MET B 1 145 ? 14.805 11.609 16.344 1 97.69 145 MET B CA 1
ATOM 4556 C C . MET B 1 145 ? 14.844 12.938 15.609 1 97.69 145 MET B C 1
ATOM 4558 O O . MET B 1 145 ? 15.922 13.453 15.305 1 97.69 145 MET B O 1
ATOM 4562 N N . ALA B 1 146 ? 13.711 13.484 15.281 1 97.19 146 ALA B N 1
ATOM 4563 C CA . ALA B 1 146 ? 13.531 14.836 14.758 1 97.19 146 ALA B CA 1
ATOM 4564 C C . ALA B 1 146 ? 12.68 15.68 15.703 1 97.19 146 ALA B C 1
ATOM 4566 O O . ALA B 1 146 ? 11.57 15.281 16.078 1 97.19 146 ALA B O 1
ATOM 4567 N N . CYS B 1 147 ? 13.188 16.781 16.125 1 96.69 147 CYS B N 1
ATOM 4568 C CA . CYS B 1 147 ? 12.445 17.703 16.984 1 96.69 147 CYS B CA 1
ATOM 4569 C C . CYS B 1 147 ? 11.891 18.875 16.172 1 96.69 147 CYS B C 1
ATOM 4571 O O . CYS B 1 147 ? 12.602 19.844 15.906 1 96.69 147 CYS B O 1
ATOM 4573 N N . PRO B 1 148 ? 10.586 18.875 15.922 1 97.5 148 PRO B N 1
ATOM 4574 C CA . PRO B 1 148 ? 10.016 19.891 15.031 1 97.5 148 PRO B CA 1
ATOM 4575 C C . PRO B 1 148 ? 10.148 21.297 15.594 1 97.5 148 PRO B C 1
ATOM 4577 O O . PRO B 1 148 ? 10.031 22.281 14.844 1 97.5 148 PRO B O 1
ATOM 4580 N N . ASP B 1 149 ? 10.32 21.484 16.891 1 96.06 149 ASP B N 1
ATOM 4581 C CA . ASP B 1 149 ? 10.422 22.797 17.5 1 96.06 149 ASP B CA 1
ATOM 4582 C C . ASP B 1 149 ? 11.797 23.422 17.25 1 96.06 149 ASP B C 1
ATOM 4584 O O . ASP B 1 149 ? 12.008 24.594 17.531 1 96.06 149 ASP B O 1
ATOM 4588 N N . ALA B 1 150 ? 12.734 22.625 16.828 1 92.81 150 ALA B N 1
ATOM 4589 C CA . ALA B 1 150 ? 13.984 23.125 16.266 1 92.81 150 ALA B CA 1
ATOM 4590 C C . ALA B 1 150 ? 13.867 23.297 14.758 1 92.81 150 ALA B C 1
ATOM 4592 O O . ALA B 1 150 ? 13.352 22.422 14.062 1 92.81 150 ALA B O 1
ATOM 4593 N N . MET B 1 151 ? 14.32 24.438 14.219 1 91.5 151 MET B N 1
ATOM 4594 C CA . MET B 1 151 ? 14.102 24.688 12.797 1 91.5 151 MET B CA 1
ATOM 4595 C C . MET B 1 151 ? 15.375 25.219 12.141 1 91.5 151 MET B C 1
ATOM 4597 O O . MET B 1 151 ? 15.945 26.219 12.602 1 91.5 151 MET B O 1
ATOM 4601 N N . TYR B 1 152 ? 15.734 24.562 11.117 1 85.5 152 TYR B N 1
ATOM 4602 C CA . TYR B 1 152 ? 16.859 24.984 10.289 1 85.5 152 TYR B CA 1
ATOM 4603 C C . TYR B 1 152 ? 16.375 25.719 9.047 1 85.5 152 TYR B C 1
ATOM 4605 O O . TYR B 1 152 ? 15.266 25.453 8.555 1 85.5 152 TYR B O 1
ATOM 4613 N N . PHE B 1 153 ? 17.156 26.688 8.602 1 83.06 153 PHE B N 1
ATOM 4614 C CA . PHE B 1 153 ? 16.938 27.328 7.309 1 83.06 153 PHE B CA 1
ATOM 4615 C C . PHE B 1 153 ? 17.906 26.766 6.266 1 83.06 153 PHE B C 1
ATOM 4617 O O . PHE B 1 153 ? 19.109 26.766 6.465 1 83.06 153 PHE B O 1
ATOM 4624 N N . MET B 1 154 ? 17.234 26.156 5.254 1 77.31 154 MET B N 1
ATOM 4625 C CA . MET B 1 154 ? 18.109 25.516 4.273 1 77.31 154 MET B CA 1
ATOM 4626 C C . MET B 1 154 ? 17.562 25.719 2.857 1 77.31 154 MET B C 1
ATOM 4628 O O . MET B 1 154 ? 16.438 26.156 2.676 1 77.31 154 MET B O 1
ATOM 4632 N N . ASN B 1 155 ? 18.484 25.422 1.887 1 73.25 155 ASN B N 1
ATOM 4633 C CA . ASN B 1 155 ? 18.031 25.406 0.5 1 73.25 155 ASN B CA 1
ATOM 4634 C C . ASN B 1 155 ? 17.109 24.219 0.233 1 73.25 155 ASN B C 1
ATOM 4636 O O . ASN B 1 155 ? 17.016 23.312 1.053 1 73.25 155 ASN B O 1
ATOM 4640 N N . ASP B 1 156 ? 16.391 24.359 -0.844 1 65.81 156 ASP B N 1
ATOM 4641 C CA . ASP B 1 156 ? 15.461 23.297 -1.189 1 65.81 156 ASP B CA 1
ATOM 4642 C C . ASP B 1 156 ? 16.172 21.953 -1.267 1 65.81 156 ASP B C 1
ATOM 4644 O O . ASP B 1 156 ? 17.266 21.844 -1.85 1 65.81 156 ASP B O 1
ATOM 4648 N N . TYR B 1 157 ? 15.719 21.062 -0.377 1 64.88 157 TYR B N 1
ATOM 4649 C CA . TYR B 1 157 ? 16.25 19.703 -0.411 1 64.88 157 TYR B CA 1
ATOM 4650 C C . TYR B 1 157 ? 15.125 18.688 -0.621 1 64.88 157 TYR B C 1
ATOM 4652 O O . TYR B 1 157 ? 14.102 18.734 0.071 1 64.88 157 TYR B O 1
ATOM 4660 N N . SER B 1 158 ? 15.102 18.094 -1.796 1 67.25 158 SER B N 1
ATOM 4661 C CA . SER B 1 158 ? 14.195 16.984 -2.029 1 67.25 158 SER B CA 1
ATOM 4662 C C . SER B 1 158 ? 14.953 15.695 -2.32 1 67.25 158 SER B C 1
ATOM 4664 O O . SER B 1 158 ? 16.141 15.727 -2.68 1 67.25 158 SER B O 1
ATOM 4666 N N . GLN B 1 159 ? 14.328 14.633 -1.843 1 72.88 159 GLN B N 1
ATOM 4667 C CA . GLN B 1 159 ? 14.922 13.367 -2.246 1 72.88 159 GLN B CA 1
ATOM 4668 C C . GLN B 1 159 ? 15.234 13.352 -3.74 1 72.88 159 GLN B C 1
ATOM 4670 O O . GLN B 1 159 ? 14.438 13.828 -4.551 1 72.88 159 GLN B O 1
ATOM 4675 N N . VAL B 1 160 ? 16.406 12.797 -3.994 1 77.81 160 VAL B N 1
ATOM 4676 C CA . VAL B 1 160 ? 16.859 12.82 -5.379 1 77.81 160 VAL B CA 1
ATOM 4677 C C . VAL B 1 160 ? 16 11.875 -6.223 1 77.81 160 VAL B C 1
ATOM 4679 O O . VAL B 1 160 ? 15.766 10.734 -5.832 1 77.81 160 VAL B O 1
ATOM 4682 N N . THR B 1 161 ? 15.602 12.344 -7.363 1 83 161 THR B N 1
ATOM 4683 C CA . THR B 1 161 ? 14.672 11.578 -8.18 1 83 161 THR B CA 1
ATOM 4684 C C . THR B 1 161 ? 15.406 10.883 -9.328 1 83 161 THR B C 1
ATOM 4686 O O . THR B 1 161 ? 14.805 10.094 -10.055 1 83 161 THR B O 1
ATOM 4689 N N . ARG B 1 162 ? 16.672 11.117 -9.414 1 90.38 162 ARG B N 1
ATOM 4690 C CA . ARG B 1 162 ? 17.422 10.469 -10.484 1 90.38 162 ARG B CA 1
ATOM 4691 C C . ARG B 1 162 ? 17.781 9.039 -10.102 1 90.38 162 ARG B C 1
ATOM 4693 O O . ARG B 1 162 ? 18.438 8.812 -9.07 1 90.38 162 ARG B O 1
ATOM 4700 N N . ARG B 1 163 ? 17.516 8.133 -10.883 1 93.88 163 ARG B N 1
ATOM 4701 C CA . ARG B 1 163 ? 17.688 6.707 -10.625 1 93.88 163 ARG B CA 1
ATOM 4702 C C . ARG B 1 163 ? 19.172 6.355 -10.492 1 93.88 163 ARG B C 1
ATOM 4704 O O . ARG B 1 163 ? 19.547 5.543 -9.641 1 93.88 163 ARG B O 1
ATOM 4711 N N . ASP B 1 164 ? 20.062 6.934 -11.305 1 94.38 164 ASP B N 1
ATOM 4712 C CA . ASP B 1 164 ? 21.469 6.535 -11.398 1 94.38 164 ASP B CA 1
ATOM 4713 C C . ASP B 1 164 ? 22.188 6.785 -10.078 1 94.38 164 ASP B C 1
ATOM 4715 O O . ASP B 1 164 ? 23.109 6.043 -9.711 1 94.38 164 ASP B O 1
ATOM 4719 N N . VAL B 1 165 ? 21.766 7.766 -9.344 1 93.12 165 VAL B N 1
ATOM 4720 C CA . VAL B 1 165 ? 22.484 8.109 -8.117 1 93.12 165 VAL B CA 1
ATOM 4721 C C . VAL B 1 165 ? 22.188 7.07 -7.035 1 93.12 165 VAL B C 1
ATOM 4723 O O . VAL B 1 165 ? 22.938 6.941 -6.066 1 93.12 165 VAL B O 1
ATOM 4726 N N . TRP B 1 166 ? 21.078 6.383 -7.203 1 96.94 166 TRP B N 1
ATOM 4727 C CA . TRP B 1 166 ? 20.672 5.391 -6.211 1 96.94 166 TRP B CA 1
ATOM 4728 C C . TRP B 1 166 ? 21.344 4.051 -6.469 1 96.94 166 TRP B C 1
ATOM 4730 O O . TRP B 1 166 ? 21.297 3.148 -5.633 1 96.94 166 TRP B O 1
ATOM 4740 N N . LEU B 1 167 ? 22 3.883 -7.586 1 97.25 167 LEU B N 1
ATOM 4741 C CA . LEU B 1 167 ? 22.547 2.598 -8 1 97.25 167 LEU B CA 1
ATOM 4742 C C . LEU B 1 167 ? 23.594 2.102 -6.996 1 97.25 167 LEU B C 1
ATOM 4744 O O . LEU B 1 167 ? 23.609 0.92 -6.645 1 97.25 167 LEU B O 1
ATOM 4748 N N . THR B 1 168 ? 24.453 2.986 -6.535 1 96.62 168 THR B N 1
ATOM 4749 C CA . THR B 1 168 ? 25.5 2.584 -5.605 1 96.62 168 THR B CA 1
ATOM 4750 C C . THR B 1 168 ? 24.906 2.096 -4.289 1 96.62 168 THR B C 1
ATOM 4752 O O . THR B 1 168 ? 25.359 1.096 -3.729 1 96.62 168 THR B O 1
ATOM 4755 N N . LEU B 1 169 ? 23.891 2.777 -3.822 1 97.5 169 LEU B N 1
ATOM 4756 C CA . LEU B 1 169 ? 23.203 2.35 -2.607 1 97.5 169 LEU B CA 1
ATOM 4757 C C . LEU B 1 169 ? 22.469 1.031 -2.834 1 97.5 169 LEU B C 1
ATOM 4759 O O . LEU B 1 169 ? 22.531 0.129 -1.997 1 97.5 169 LEU B O 1
ATOM 4763 N N . ALA B 1 170 ? 21.812 0.954 -3.959 1 98 170 ALA B N 1
ATOM 4764 C CA . ALA B 1 170 ? 21.062 -0.251 -4.301 1 98 170 ALA B CA 1
ATOM 4765 C C . ALA B 1 170 ? 21.984 -1.472 -4.352 1 98 170 ALA B C 1
ATOM 4767 O O . ALA B 1 170 ? 21.609 -2.549 -3.873 1 98 170 ALA B O 1
ATOM 4768 N N . LYS B 1 171 ? 23.156 -1.339 -4.887 1 97.06 171 LYS B N 1
ATOM 4769 C CA . LYS B 1 171 ? 24.109 -2.432 -4.953 1 97.06 171 LYS B CA 1
ATOM 4770 C C . LYS B 1 171 ? 24.578 -2.844 -3.561 1 97.06 171 LYS B C 1
ATOM 4772 O O . LYS B 1 171 ? 24.578 -4.031 -3.225 1 97.06 171 LYS B O 1
ATOM 4777 N N . LYS B 1 172 ? 24.891 -1.883 -2.77 1 96.69 172 LYS B N 1
ATOM 4778 C CA . LYS B 1 172 ? 25.422 -2.154 -1.435 1 96.69 172 LYS B CA 1
ATOM 4779 C C . LYS B 1 172 ? 24.391 -2.904 -0.584 1 96.69 172 LYS B C 1
ATOM 4781 O O . LYS B 1 172 ? 24.75 -3.857 0.115 1 96.69 172 LYS B O 1
ATOM 4786 N N . TRP B 1 173 ? 23.156 -2.482 -0.671 1 96.56 173 TRP B N 1
ATOM 4787 C CA . TRP B 1 173 ? 22.125 -3.025 0.203 1 96.56 173 TRP B CA 1
ATOM 4788 C C . TRP B 1 173 ? 21.281 -4.062 -0.529 1 96.56 173 TRP B C 1
ATOM 4790 O O . TRP B 1 173 ? 20.281 -4.551 0.005 1 96.56 173 TRP B O 1
ATOM 4800 N N . GLN B 1 174 ? 21.625 -4.391 -1.797 1 94.81 174 GLN B N 1
ATOM 4801 C CA . GLN B 1 174 ? 20.922 -5.359 -2.633 1 94.81 174 GLN B CA 1
ATOM 4802 C C . GLN B 1 174 ? 19.438 -5.02 -2.732 1 94.81 174 GLN B C 1
ATOM 4804 O O . GLN B 1 174 ? 18.578 -5.867 -2.465 1 94.81 174 GLN B O 1
ATOM 4809 N N . LEU B 1 175 ? 19.172 -3.822 -3.193 1 96.81 175 LEU B N 1
ATOM 4810 C CA . LEU B 1 175 ? 17.812 -3.322 -3.332 1 96.81 175 LEU B CA 1
ATOM 4811 C C . LEU B 1 175 ? 17.375 -3.352 -4.789 1 96.81 175 LEU B C 1
ATOM 4813 O O . LEU B 1 175 ? 17.938 -2.648 -5.633 1 96.81 175 LEU B O 1
ATOM 4817 N N . ASN B 1 176 ? 16.359 -4.059 -5.059 1 95.75 176 ASN B N 1
ATOM 4818 C CA . ASN B 1 176 ? 15.805 -4.094 -6.406 1 95.75 176 ASN B CA 1
ATOM 4819 C C . ASN B 1 176 ? 14.859 -2.918 -6.652 1 95.75 176 ASN B C 1
ATOM 4821 O O . ASN B 1 176 ? 14.68 -2.494 -7.793 1 95.75 176 ASN B O 1
ATOM 4825 N N . ARG B 1 177 ? 14.305 -2.457 -5.578 1 96.38 177 ARG B N 1
ATOM 4826 C CA . ARG B 1 177 ? 13.406 -1.312 -5.672 1 96.38 177 ARG B CA 1
ATOM 4827 C C . ARG B 1 177 ? 13.688 -0.304 -4.562 1 96.38 177 ARG B C 1
ATOM 4829 O O . ARG B 1 177 ? 13.961 -0.687 -3.424 1 96.38 177 ARG B O 1
ATOM 4836 N N . VAL B 1 178 ? 13.609 0.922 -4.895 1 96.88 178 VAL B N 1
ATOM 4837 C CA . VAL B 1 178 ? 13.602 2.02 -3.934 1 96.88 178 VAL B CA 1
ATOM 4838 C C . VAL B 1 178 ? 12.352 2.881 -4.141 1 96.88 178 VAL B C 1
ATOM 4840 O O . VAL B 1 178 ? 12.156 3.451 -5.215 1 96.88 178 VAL B O 1
ATOM 4843 N N . VAL B 1 179 ? 11.555 2.922 -3.139 1 95.12 179 VAL B N 1
ATOM 4844 C CA . VAL B 1 179 ? 10.328 3.709 -3.201 1 95.12 179 VAL B CA 1
ATOM 4845 C C . VAL B 1 179 ? 10.477 4.973 -2.355 1 95.12 179 VAL B C 1
ATOM 4847 O O . VAL B 1 179 ? 10.562 4.898 -1.128 1 95.12 179 VAL B O 1
ATOM 4850 N N . LEU B 1 180 ? 10.445 6.043 -3.012 1 94.69 180 LEU B N 1
ATOM 4851 C CA . LEU B 1 180 ? 10.594 7.324 -2.326 1 94.69 180 LEU B CA 1
ATOM 4852 C C . LEU B 1 180 ? 9.305 7.699 -1.598 1 94.69 180 LEU B C 1
ATOM 4854 O O . LEU B 1 180 ? 8.258 7.082 -1.816 1 94.69 180 LEU B O 1
ATOM 4858 N N . SER B 1 181 ? 9.406 8.688 -0.717 1 91.19 181 SER B N 1
ATOM 4859 C CA . SER B 1 181 ? 8.258 9.109 0.073 1 91.19 181 SER B CA 1
ATOM 4860 C C . SER B 1 181 ? 7.168 9.711 -0.811 1 91.19 181 SER B C 1
ATOM 4862 O O . SER B 1 181 ? 5.992 9.711 -0.444 1 91.19 181 SER B O 1
ATOM 4864 N N . THR B 1 182 ? 7.508 10.156 -2.006 1 88.75 182 THR B N 1
ATOM 4865 C CA . THR B 1 182 ? 6.562 10.75 -2.943 1 88.75 182 THR B CA 1
ATOM 4866 C C . THR B 1 182 ? 5.793 9.664 -3.693 1 88.75 182 THR B C 1
ATOM 4868 O O . THR B 1 182 ? 4.809 9.961 -4.375 1 88.75 182 THR B O 1
ATOM 4871 N N . GLY B 1 183 ? 6.312 8.445 -3.611 1 88.5 183 GLY B N 1
ATOM 4872 C CA . GLY B 1 183 ? 5.68 7.359 -4.344 1 88.5 183 GLY B CA 1
ATOM 4873 C C . GLY B 1 183 ? 6.457 6.941 -5.578 1 88.5 183 GLY B C 1
ATOM 4874 O O . GLY B 1 183 ? 6.199 5.879 -6.148 1 88.5 183 GLY B O 1
ATOM 4875 N N . LYS B 1 184 ? 7.391 7.773 -5.941 1 92.75 184 LYS B N 1
ATOM 4876 C CA . LYS B 1 184 ? 8.227 7.402 -7.078 1 92.75 184 LYS B CA 1
ATOM 4877 C C . LYS B 1 184 ? 9.055 6.16 -6.77 1 92.75 184 LYS B C 1
ATOM 4879 O O . LYS B 1 184 ? 9.648 6.059 -5.691 1 92.75 184 LYS B O 1
ATOM 4884 N N . THR B 1 185 ? 9.109 5.254 -7.711 1 94.81 185 THR B N 1
ATOM 4885 C CA . THR B 1 185 ? 9.82 3.996 -7.512 1 94.81 185 THR B CA 1
ATOM 4886 C C . THR B 1 185 ? 10.992 3.873 -8.484 1 94.81 185 THR B C 1
ATOM 4888 O O . THR B 1 185 ? 10.828 4.113 -9.688 1 94.81 185 THR B O 1
ATOM 4891 N N . HIS B 1 186 ? 12.109 3.627 -7.996 1 96.38 186 HIS B N 1
ATOM 4892 C CA . HIS B 1 186 ? 13.258 3.252 -8.812 1 96.38 186 HIS B CA 1
ATOM 4893 C C . HIS B 1 186 ? 13.422 1.736 -8.875 1 96.38 186 HIS B C 1
ATOM 4895 O O . HIS B 1 186 ? 13.406 1.064 -7.84 1 96.38 186 HIS B O 1
ATOM 4901 N N . SER B 1 187 ? 13.562 1.226 -10.055 1 96.31 187 SER B N 1
ATOM 4902 C CA . SER B 1 187 ? 13.727 -0.208 -10.273 1 96.31 187 SER B CA 1
ATOM 4903 C C . SER B 1 187 ? 15.133 -0.533 -10.758 1 96.31 187 SER B C 1
ATOM 4905 O O . SER B 1 187 ? 15.695 0.19 -11.578 1 96.31 187 SER B O 1
ATOM 4907 N N . PHE B 1 188 ? 15.664 -1.592 -10.281 1 97 188 PHE B N 1
ATOM 4908 C CA . PHE B 1 188 ? 17 -2.037 -10.664 1 97 188 PHE B CA 1
ATOM 4909 C C . PHE B 1 188 ? 16.969 -3.492 -11.117 1 97 188 PHE B C 1
ATOM 4911 O O . PHE B 1 188 ? 16.375 -4.344 -10.461 1 97 188 PHE B O 1
ATOM 4918 N N . SER B 1 189 ? 17.625 -3.76 -12.242 1 95.25 189 SER B N 1
ATOM 4919 C CA . SER B 1 189 ? 17.719 -5.121 -12.758 1 95.25 189 SER B CA 1
ATOM 4920 C C . SER B 1 189 ? 18.766 -5.934 -12.008 1 95.25 189 SER B C 1
ATOM 4922 O O . SER B 1 189 ? 19.547 -5.383 -11.234 1 95.25 189 SER B O 1
ATOM 4924 N N . CYS B 1 190 ? 18.703 -7.258 -12.195 1 95.31 190 CYS B N 1
ATOM 4925 C CA . CYS B 1 190 ? 19.734 -8.109 -11.594 1 95.31 190 CYS B CA 1
ATOM 4926 C C . CYS B 1 190 ? 21.125 -7.723 -12.094 1 95.31 190 CYS B C 1
ATOM 4928 O O . CYS B 1 190 ? 22.094 -7.758 -11.336 1 95.31 190 CYS B O 1
ATOM 4930 N N . SER B 1 191 ? 21.203 -7.332 -13.367 1 94.62 191 SER B N 1
ATOM 4931 C CA . SER B 1 191 ? 22.469 -6.895 -13.93 1 94.62 191 SER B CA 1
ATOM 4932 C C . SER B 1 191 ? 22.953 -5.605 -13.273 1 94.62 191 SER B C 1
ATOM 4934 O O . SER B 1 191 ? 24.141 -5.473 -12.961 1 94.62 191 SER B O 1
ATOM 4936 N N . ASP B 1 192 ? 22 -4.66 -13.039 1 95.75 192 ASP B N 1
ATOM 4937 C CA . ASP B 1 192 ? 22.344 -3.43 -12.344 1 95.75 192 ASP B CA 1
ATOM 4938 C C . ASP B 1 192 ? 23.016 -3.73 -11 1 95.75 192 ASP B C 1
ATOM 4940 O O . ASP B 1 192 ? 23.969 -3.041 -10.609 1 95.75 192 ASP B O 1
ATOM 4944 N N . LEU B 1 193 ? 22.594 -4.766 -10.336 1 96.19 193 LEU B N 1
ATOM 4945 C CA . LEU B 1 193 ? 22.984 -5.055 -8.961 1 96.19 193 LEU B CA 1
ATOM 4946 C C . LEU B 1 193 ? 24.109 -6.082 -8.922 1 96.19 193 LEU B C 1
ATOM 4948 O O . LEU B 1 193 ? 24.609 -6.43 -7.848 1 96.19 193 LEU B O 1
ATOM 4952 N N . ASP B 1 194 ? 24.469 -6.559 -10.086 1 93.56 194 ASP B N 1
ATOM 4953 C CA . ASP B 1 194 ? 25.406 -7.68 -10.156 1 93.56 194 ASP B CA 1
ATOM 4954 C C . ASP B 1 194 ? 24.906 -8.859 -9.328 1 93.56 194 ASP B C 1
ATOM 4956 O O . ASP B 1 194 ? 25.672 -9.477 -8.578 1 93.56 194 ASP B O 1
ATOM 4960 N N . PHE B 1 195 ? 23.641 -9.008 -9.359 1 94.06 195 PHE B N 1
ATOM 4961 C CA . PHE B 1 195 ? 23 -10.086 -8.617 1 94.06 195 PHE B CA 1
ATOM 4962 C C . PHE B 1 195 ? 22.797 -11.312 -9.5 1 94.06 195 PHE B C 1
ATOM 4964 O O . PHE B 1 195 ? 22.328 -11.188 -10.641 1 94.06 195 PHE B O 1
ATOM 4971 N N . ARG B 1 196 ? 23.125 -12.484 -9.016 1 92.88 196 ARG B N 1
ATOM 4972 C CA . ARG B 1 196 ? 22.906 -13.734 -9.734 1 92.88 196 ARG B CA 1
ATOM 4973 C C . ARG B 1 196 ? 21.797 -14.562 -9.078 1 92.88 196 ARG B C 1
ATOM 4975 O O . ARG B 1 196 ? 21.828 -14.797 -7.867 1 92.88 196 ARG B O 1
ATOM 4982 N N . CYS B 1 197 ? 20.859 -14.945 -9.852 1 95.44 197 CYS B N 1
ATOM 4983 C CA . CYS B 1 197 ? 19.766 -15.766 -9.359 1 95.44 197 CYS B CA 1
ATOM 4984 C C . CYS B 1 197 ? 20.188 -17.219 -9.219 1 95.44 197 CYS B C 1
ATOM 4986 O O . CYS B 1 197 ? 19.938 -18.031 -10.109 1 95.44 197 CYS B O 1
ATOM 4988 N N . GLU B 1 198 ? 20.75 -17.547 -8.102 1 94.25 198 GLU B N 1
ATOM 4989 C CA . GLU B 1 198 ? 21.359 -18.859 -7.906 1 94.25 198 GLU B CA 1
ATOM 4990 C C . GLU B 1 198 ? 20.562 -19.703 -6.914 1 94.25 198 GLU B C 1
ATOM 4992 O O . GLU B 1 198 ? 19.844 -19.156 -6.078 1 94.25 198 GLU B O 1
ATOM 4997 N N . ARG B 1 199 ? 20.781 -20.922 -7.023 1 91.88 199 ARG B N 1
ATOM 4998 C CA . ARG B 1 199 ? 20.078 -21.891 -6.184 1 91.88 199 ARG B CA 1
ATOM 4999 C C . ARG B 1 199 ? 20.406 -21.672 -4.707 1 91.88 199 ARG B C 1
ATOM 5001 O O . ARG B 1 199 ? 19.531 -21.844 -3.848 1 91.88 199 ARG B O 1
ATOM 5008 N N . LYS B 1 200 ? 21.547 -21.312 -4.395 1 91.62 200 LYS B N 1
ATOM 5009 C CA . LYS B 1 200 ? 21.953 -21.109 -3.004 1 91.62 200 LYS B CA 1
ATOM 5010 C C . LYS B 1 200 ? 21.109 -20.031 -2.338 1 91.62 200 LYS B C 1
ATOM 5012 O O . LYS B 1 200 ? 20.922 -20.047 -1.118 1 91.62 200 LYS B O 1
ATOM 5017 N N . VAL B 1 201 ? 20.625 -19.125 -3.152 1 92.5 201 VAL B N 1
ATOM 5018 C CA . VAL B 1 201 ? 19.812 -18.047 -2.625 1 92.5 201 VAL B CA 1
ATOM 5019 C C . VAL B 1 201 ? 18.5 -18.609 -2.061 1 92.5 201 VAL B C 1
ATOM 5021 O O . VAL B 1 201 ? 18.078 -18.219 -0.969 1 92.5 201 VAL B O 1
ATOM 5024 N N . THR B 1 202 ? 17.906 -19.594 -2.664 1 93.38 202 THR B N 1
ATOM 5025 C CA . THR B 1 202 ? 16.562 -20.078 -2.344 1 93.38 202 THR B CA 1
ATOM 5026 C C . THR B 1 202 ? 16.594 -20.969 -1.106 1 93.38 202 THR B C 1
ATOM 5028 O O . THR B 1 202 ? 15.539 -21.328 -0.577 1 93.38 202 THR B O 1
ATOM 5031 N N . LYS B 1 203 ? 17.781 -21.266 -0.653 1 92.31 203 LYS B N 1
ATOM 5032 C CA . LYS B 1 203 ? 17.891 -22.047 0.577 1 92.31 203 LYS B CA 1
ATOM 5033 C C . LYS B 1 203 ? 17.375 -21.25 1.775 1 92.31 203 LYS B C 1
ATOM 5035 O O . LYS B 1 203 ? 16.75 -21.828 2.68 1 92.31 203 LYS B O 1
ATOM 5040 N N . SER B 1 204 ? 17.641 -19.875 1.681 1 94.19 204 SER B N 1
ATOM 5041 C CA . SER B 1 204 ? 17.359 -19.109 2.889 1 94.19 204 SER B CA 1
ATOM 5042 C C . SER B 1 204 ? 16.547 -17.844 2.566 1 94.19 204 SER B C 1
ATOM 5044 O O . SER B 1 204 ? 15.984 -17.219 3.463 1 94.19 204 SER B O 1
ATOM 5046 N N . PHE B 1 205 ? 16.5 -17.484 1.337 1 94.75 205 PHE B N 1
ATOM 5047 C CA . PHE B 1 205 ? 15.984 -16.141 1.034 1 94.75 205 PHE B CA 1
ATOM 5048 C C . PHE B 1 205 ? 14.922 -16.219 -0.059 1 94.75 205 PHE B C 1
ATOM 5050 O O . PHE B 1 205 ? 14.977 -17.094 -0.927 1 94.75 205 PHE B O 1
ATOM 5057 N N . LEU B 1 206 ? 14 -15.289 0.018 1 94.06 206 LEU B N 1
ATOM 5058 C CA . LEU B 1 206 ? 13.125 -15.039 -1.12 1 94.06 206 LEU B CA 1
ATOM 5059 C C . LEU B 1 206 ? 13.93 -14.547 -2.322 1 94.06 206 LEU B C 1
ATOM 5061 O O . LEU B 1 206 ? 14.93 -13.844 -2.162 1 94.06 206 LEU B O 1
ATOM 5065 N N . LEU B 1 207 ? 13.461 -14.945 -3.473 1 93.88 207 LEU B N 1
ATOM 5066 C CA . LEU B 1 207 ? 14.055 -14.383 -4.684 1 93.88 207 LEU B CA 1
ATOM 5067 C C . LEU B 1 207 ? 13.641 -12.93 -4.871 1 93.88 207 LEU B C 1
ATOM 5069 O O . LEU B 1 207 ? 12.477 -12.578 -4.645 1 93.88 207 LEU B O 1
ATOM 5073 N N . PRO B 1 208 ? 14.594 -12.062 -5.234 1 93.44 208 PRO B N 1
ATOM 5074 C CA . PRO B 1 208 ? 14.211 -10.688 -5.555 1 93.44 208 PRO B CA 1
ATOM 5075 C C . PRO B 1 208 ? 13.352 -10.594 -6.812 1 93.44 208 PRO B C 1
ATOM 5077 O O . PRO B 1 208 ? 13.32 -11.523 -7.621 1 93.44 208 PRO B O 1
ATOM 5080 N N . VAL B 1 209 ? 12.742 -9.492 -6.961 1 93.56 209 VAL B N 1
ATOM 5081 C CA . VAL B 1 209 ? 11.805 -9.297 -8.062 1 93.56 209 VAL B CA 1
ATOM 5082 C C . VAL B 1 209 ? 12.539 -9.43 -9.398 1 93.56 209 VAL B C 1
ATOM 5084 O O . VAL B 1 209 ? 11.984 -9.93 -10.375 1 93.56 209 VAL B O 1
ATOM 5087 N N . CYS B 1 210 ? 13.75 -8.977 -9.453 1 94.25 210 CYS B N 1
ATOM 5088 C CA . CYS B 1 210 ? 14.477 -9.047 -10.711 1 94.25 210 CYS B CA 1
ATOM 5089 C C . CYS B 1 210 ? 14.641 -10.492 -11.172 1 94.25 210 CYS B C 1
ATOM 5091 O O . CYS B 1 210 ? 14.625 -10.773 -12.367 1 94.25 210 CYS B O 1
ATOM 5093 N N . CYS B 1 211 ? 14.867 -11.445 -10.25 1 95.25 211 CYS B N 1
ATOM 5094 C CA . CYS B 1 211 ? 14.93 -12.859 -10.602 1 95.25 211 CYS B CA 1
ATOM 5095 C C . CYS B 1 211 ? 13.586 -13.352 -11.125 1 95.25 211 CYS B C 1
ATOM 5097 O O . CYS B 1 211 ? 13.531 -14.125 -12.078 1 95.25 211 CYS B O 1
ATOM 5099 N N . LEU B 1 212 ? 12.523 -12.914 -10.469 1 94.62 212 LEU B N 1
ATOM 5100 C CA . LEU B 1 212 ? 11.188 -13.289 -10.922 1 94.62 212 LEU B CA 1
ATOM 5101 C C . LEU B 1 212 ? 10.922 -12.742 -12.328 1 94.62 212 LEU B C 1
ATOM 5103 O O . LEU B 1 212 ? 10.25 -13.391 -13.125 1 94.62 212 LEU B O 1
ATOM 5107 N N . GLU B 1 213 ? 11.43 -11.602 -12.57 1 94.06 213 GLU B N 1
ATOM 5108 C CA . GLU B 1 213 ? 11.297 -11.023 -13.906 1 94.06 213 GLU B CA 1
ATOM 5109 C C . GLU B 1 213 ? 12.055 -11.859 -14.938 1 94.06 213 GLU B C 1
ATOM 5111 O O . GLU B 1 213 ? 11.539 -12.109 -16.031 1 94.06 213 GLU B O 1
ATOM 5116 N N . LEU B 1 214 ? 13.234 -12.297 -14.625 1 94.81 214 LEU B N 1
ATOM 5117 C CA . LEU B 1 214 ? 14.008 -13.156 -15.516 1 94.81 214 LEU B CA 1
ATOM 5118 C C . LEU B 1 214 ? 13.289 -14.484 -15.75 1 94.81 214 LEU B C 1
ATOM 5120 O O . LEU B 1 214 ? 13.258 -14.984 -16.875 1 94.81 214 LEU B O 1
ATOM 5124 N N . TYR B 1 215 ? 12.773 -15.008 -14.672 1 95.69 215 TYR B N 1
ATOM 5125 C CA . TYR B 1 215 ? 11.961 -16.219 -14.758 1 95.69 215 TYR B CA 1
ATOM 5126 C C . TYR B 1 215 ? 10.82 -16.031 -15.758 1 95.69 215 TYR B C 1
ATOM 5128 O O . TYR B 1 215 ? 10.633 -16.859 -16.656 1 95.69 215 TYR B O 1
ATOM 5136 N N . THR B 1 216 ? 10.133 -14.945 -15.609 1 95.62 216 THR B N 1
ATOM 5137 C CA . THR B 1 216 ? 8.969 -14.648 -16.438 1 95.62 216 THR B CA 1
ATOM 5138 C C . THR B 1 216 ? 9.383 -14.445 -17.891 1 95.62 216 THR B C 1
ATOM 5140 O O . THR B 1 216 ? 8.688 -14.883 -18.812 1 95.62 216 THR B O 1
ATOM 5143 N N . GLU B 1 217 ? 10.469 -13.828 -18.109 1 95.44 217 GLU B N 1
ATOM 5144 C CA . GLU B 1 217 ? 10.992 -13.617 -19.469 1 95.44 217 GLU B CA 1
ATOM 5145 C C . GLU B 1 217 ? 11.32 -14.945 -20.141 1 95.44 217 GLU B C 1
ATOM 5147 O O . GLU B 1 217 ? 11.016 -15.141 -21.312 1 95.44 217 GLU B O 1
ATOM 5152 N N . ALA B 1 218 ? 11.953 -15.766 -19.391 1 96.31 218 ALA B N 1
ATOM 5153 C CA . ALA B 1 218 ? 12.289 -17.078 -19.938 1 96.31 218 ALA B CA 1
ATOM 5154 C C . ALA B 1 218 ? 11.023 -17.859 -20.297 1 96.31 218 ALA B C 1
ATOM 5156 O O . ALA B 1 218 ? 10.953 -18.469 -21.359 1 96.31 218 ALA B O 1
ATOM 5157 N N . LEU B 1 219 ? 10.094 -17.812 -19.438 1 97.12 219 LEU B N 1
ATOM 5158 C CA . LEU B 1 219 ? 8.82 -18.484 -19.688 1 97.12 219 LEU B CA 1
ATOM 5159 C C . LEU B 1 219 ? 8.148 -17.922 -20.938 1 97.12 219 LEU B C 1
ATOM 5161 O O . LEU B 1 219 ? 7.645 -18.688 -21.766 1 97.12 219 LEU B O 1
ATOM 5165 N N . LYS B 1 220 ? 8.141 -16.656 -21.016 1 97.25 220 LYS B N 1
ATOM 5166 C CA . LYS B 1 220 ? 7.52 -16 -22.172 1 97.25 220 LYS B CA 1
ATOM 5167 C C . LYS B 1 220 ? 8.219 -16.406 -23.469 1 97.25 220 LYS B C 1
ATOM 5169 O O . LYS B 1 220 ? 7.562 -16.734 -24.453 1 97.25 220 LYS B O 1
ATOM 5174 N N . PHE B 1 221 ? 9.508 -16.359 -23.484 1 97.12 221 PHE B N 1
ATOM 5175 C CA . PHE B 1 221 ? 10.281 -16.766 -24.656 1 97.12 221 PHE B CA 1
ATOM 5176 C C . PHE B 1 221 ? 9.961 -18.188 -25.062 1 97.12 221 PHE B C 1
ATOM 5178 O O . PHE B 1 221 ? 9.703 -18.469 -26.234 1 97.12 221 PHE B O 1
ATOM 5185 N N . PHE B 1 222 ? 10 -19.016 -24.062 1 97.5 222 PHE B N 1
ATOM 5186 C CA . PHE B 1 222 ? 9.719 -20.438 -24.266 1 97.5 222 PHE B CA 1
ATOM 5187 C C . PHE B 1 222 ? 8.312 -20.625 -24.828 1 97.5 222 PHE B C 1
ATOM 5189 O O . PHE B 1 222 ? 8.133 -21.312 -25.828 1 97.5 222 PHE B O 1
ATOM 5196 N N . LYS B 1 223 ? 7.359 -20.016 -24.188 1 98.06 223 LYS B N 1
ATOM 5197 C CA . LYS B 1 223 ? 5.965 -20.094 -24.609 1 98.06 223 LYS B CA 1
ATOM 5198 C C . LYS B 1 223 ? 5.805 -19.609 -26.047 1 98.06 223 LYS B C 1
ATOM 5200 O O . LYS B 1 223 ? 5.137 -20.25 -26.859 1 98.06 223 LYS B O 1
ATOM 5205 N N . ASP B 1 224 ? 6.367 -18.516 -26.406 1 97.88 224 ASP B N 1
ATOM 5206 C CA . ASP B 1 224 ? 6.27 -17.938 -27.75 1 97.88 224 ASP B CA 1
ATOM 5207 C C . ASP B 1 224 ? 6.859 -18.875 -28.797 1 97.88 224 ASP B C 1
ATOM 5209 O O . ASP B 1 224 ? 6.305 -19.031 -29.891 1 97.88 224 ASP B O 1
ATOM 5213 N N . PHE B 1 225 ? 7.969 -19.406 -28.484 1 98.06 225 PHE B N 1
ATOM 5214 C CA . PHE B 1 225 ? 8.602 -20.359 -29.391 1 98.06 225 PHE B CA 1
ATOM 5215 C C . PHE B 1 225 ? 7.668 -21.516 -29.703 1 98.06 225 PHE B C 1
ATOM 5217 O O . PHE B 1 225 ? 7.453 -21.859 -30.859 1 98.06 225 PHE B O 1
ATOM 5224 N N . LEU B 1 226 ? 7.148 -22.141 -28.656 1 97.94 226 LEU B N 1
ATOM 5225 C CA . LEU B 1 226 ? 6.301 -23.312 -28.828 1 97.94 226 LEU B CA 1
ATOM 5226 C C . LEU B 1 226 ? 5.012 -22.938 -29.562 1 97.94 226 LEU B C 1
ATOM 5228 O O . LEU B 1 226 ? 4.516 -23.719 -30.391 1 97.94 226 LEU B O 1
ATOM 5232 N N . ASP B 1 227 ? 4.477 -21.797 -29.203 1 96.75 227 ASP B N 1
ATOM 5233 C CA . ASP B 1 227 ? 3.283 -21.328 -29.891 1 96.75 227 ASP B CA 1
ATOM 5234 C C . ASP B 1 227 ? 3.535 -21.203 -31.391 1 96.75 227 ASP B C 1
ATOM 5236 O O . ASP B 1 227 ? 2.703 -21.625 -32.219 1 96.75 227 ASP B O 1
ATOM 5240 N N . LYS B 1 228 ? 4.617 -20.656 -31.797 1 97.19 228 LYS B N 1
ATOM 5241 C CA . LYS B 1 228 ? 4.977 -20.469 -33.219 1 97.19 228 LYS B CA 1
ATOM 5242 C C . LYS B 1 228 ? 5.062 -21.812 -33.938 1 97.19 228 LYS B C 1
ATOM 5244 O O . LYS B 1 228 ? 4.812 -21.891 -35.125 1 97.19 228 LYS B O 1
ATOM 5249 N N . HIS B 1 229 ? 5.363 -22.797 -33.219 1 97.38 229 HIS B N 1
ATOM 5250 C CA . HIS B 1 229 ? 5.535 -24.125 -33.812 1 97.38 229 HIS B CA 1
ATOM 5251 C C . HIS B 1 229 ? 4.316 -25 -33.562 1 97.38 229 HIS B C 1
ATOM 5253 O O . HIS B 1 229 ? 4.352 -26.203 -33.812 1 97.38 229 HIS B O 1
ATOM 5259 N N . ASN B 1 230 ? 3.26 -24.469 -32.938 1 96.38 230 ASN B N 1
ATOM 5260 C CA . ASN B 1 230 ? 2.004 -25.156 -32.656 1 96.38 230 ASN B CA 1
ATOM 5261 C C . ASN B 1 230 ? 2.223 -26.375 -31.75 1 96.38 230 ASN B C 1
ATOM 5263 O O . ASN B 1 230 ? 1.682 -27.453 -32 1 96.38 230 ASN B O 1
ATOM 5267 N N . VAL B 1 231 ? 3.102 -26.25 -30.828 1 97.19 231 VAL B N 1
ATOM 5268 C CA . VAL B 1 231 ? 3.342 -27.25 -29.797 1 97.19 231 VAL B CA 1
ATOM 5269 C C . VAL B 1 231 ? 2.764 -26.781 -28.469 1 97.19 231 VAL B C 1
ATOM 5271 O O . VAL B 1 231 ? 3.025 -25.656 -28.031 1 97.19 231 VAL B O 1
ATOM 5274 N N . HIS B 1 232 ? 1.978 -27.625 -27.859 1 96.19 232 HIS B N 1
ATOM 5275 C CA . HIS B 1 232 ? 1.329 -27.234 -26.609 1 96.19 232 HIS B CA 1
ATOM 5276 C C . HIS B 1 232 ? 2.025 -27.875 -25.406 1 96.19 232 HIS B C 1
ATOM 5278 O O . HIS B 1 232 ? 2.562 -28.969 -25.516 1 96.19 232 HIS B O 1
ATOM 5284 N N . PHE B 1 233 ? 2.098 -27.188 -24.406 1 98 233 PHE B N 1
ATOM 5285 C CA . PHE B 1 233 ? 2.66 -27.656 -23.141 1 98 233 PHE B CA 1
ATOM 5286 C C . PHE B 1 233 ? 1.754 -27.281 -21.969 1 98 233 PHE B C 1
ATOM 5288 O O . PHE B 1 233 ? 0.779 -26.547 -22.156 1 98 233 PHE B O 1
ATOM 5295 N N . GLU B 1 234 ? 1.979 -27.875 -20.797 1 98.44 234 GLU B N 1
ATOM 5296 C CA . GLU B 1 234 ? 1.305 -27.531 -19.547 1 98.44 234 GLU B CA 1
ATOM 5297 C C . GLU B 1 234 ? 2.309 -27.328 -18.422 1 98.44 234 GLU B C 1
ATOM 5299 O O . GLU B 1 234 ? 3.322 -28.031 -18.344 1 98.44 234 GLU B O 1
ATOM 5304 N N . LEU B 1 235 ? 2.002 -26.266 -17.578 1 98.56 235 LEU B N 1
ATOM 5305 C CA . LEU B 1 235 ? 2.754 -26.219 -16.328 1 98.56 235 LEU B CA 1
ATOM 5306 C C . LEU B 1 235 ? 2.6 -27.516 -15.547 1 98.56 235 LEU B C 1
ATOM 5308 O O . LEU B 1 235 ? 1.572 -28.188 -15.648 1 98.56 235 LEU B O 1
ATOM 5312 N N . ASP B 1 236 ? 3.617 -27.828 -14.773 1 97.75 236 ASP B N 1
ATOM 5313 C CA . ASP B 1 236 ? 3.635 -29.062 -13.992 1 97.75 236 ASP B CA 1
ATOM 5314 C C . ASP B 1 236 ? 4.25 -28.828 -12.609 1 97.75 236 ASP B C 1
ATOM 5316 O O . ASP B 1 236 ? 4.859 -27.781 -12.367 1 97.75 236 ASP B O 1
ATOM 5320 N N . SER B 1 237 ? 3.904 -29.688 -11.672 1 96.5 237 SER B N 1
ATOM 5321 C CA . SER B 1 237 ? 4.535 -29.75 -10.359 1 96.5 237 SER B CA 1
ATOM 5322 C C . SER B 1 237 ? 4.547 -28.391 -9.688 1 96.5 237 SER B C 1
ATOM 5324 O O . SER B 1 237 ? 3.498 -27.766 -9.508 1 96.5 237 SER B O 1
ATOM 5326 N N . GLY B 1 238 ? 5.664 -27.922 -9.273 1 96.25 238 GLY B N 1
ATOM 5327 C CA . GLY B 1 238 ? 5.762 -26.688 -8.523 1 96.25 238 GLY B CA 1
ATOM 5328 C C . GLY B 1 238 ? 5.285 -25.469 -9.305 1 96.25 238 GLY B C 1
ATOM 5329 O O . GLY B 1 238 ? 4.789 -24.5 -8.719 1 96.25 238 GLY B O 1
ATOM 5330 N N . SER B 1 239 ? 5.406 -25.516 -10.594 1 97.62 239 SER B N 1
ATOM 5331 C CA . SER B 1 239 ? 4.977 -24.391 -11.422 1 97.62 239 SER B CA 1
ATOM 5332 C C . SER B 1 239 ? 3.459 -24.234 -11.391 1 97.62 239 SER B C 1
ATOM 5334 O O . SER B 1 239 ? 2.945 -23.125 -11.508 1 97.62 239 SER B O 1
ATOM 5336 N N . VAL B 1 240 ? 2.732 -25.344 -11.227 1 98.12 240 VAL B N 1
ATOM 5337 C CA . VAL B 1 240 ? 1.286 -25.266 -11.047 1 98.12 240 VAL B CA 1
ATOM 5338 C C . VAL B 1 240 ? 0.964 -24.609 -9.711 1 98.12 240 VAL B C 1
ATOM 5340 O O . VAL B 1 240 ? 0.061 -23.766 -9.625 1 98.12 240 VAL B O 1
ATOM 5343 N N . LEU B 1 241 ? 1.776 -24.891 -8.656 1 97.12 241 LEU B N 1
ATOM 5344 C CA . LEU B 1 241 ? 1.569 -24.328 -7.324 1 97.12 241 LEU B CA 1
ATOM 5345 C C . LEU B 1 241 ? 1.709 -22.812 -7.352 1 97.12 241 LEU B C 1
ATOM 5347 O O . LEU B 1 241 ? 0.97 -22.094 -6.664 1 97.12 241 LEU B O 1
ATOM 5351 N N . GLY B 1 242 ? 2.652 -22.344 -8.141 1 96.5 242 GLY B N 1
ATOM 5352 C CA . GLY B 1 242 ? 2.812 -20.906 -8.258 1 96.5 242 GLY B CA 1
ATOM 5353 C C . GLY B 1 242 ? 1.563 -20.203 -8.766 1 96.5 242 GLY B C 1
ATOM 5354 O O . GLY B 1 242 ? 1.19 -19.141 -8.266 1 96.5 242 GLY B O 1
ATOM 5355 N N . GLY B 1 243 ? 0.949 -20.781 -9.711 1 96.81 243 GLY B N 1
ATOM 5356 C CA . GLY B 1 243 ? -0.298 -20.25 -10.234 1 96.81 243 GLY B CA 1
ATOM 5357 C C . GLY B 1 243 ? -1.441 -20.312 -9.242 1 96.81 243 GLY B C 1
ATOM 5358 O O . GLY B 1 243 ? -2.23 -19.375 -9.133 1 96.81 243 GLY B O 1
ATOM 5359 N N . VAL B 1 244 ? -1.488 -21.359 -8.516 1 97.81 244 VAL B N 1
ATOM 5360 C CA . VAL B 1 244 ? -2.592 -21.594 -7.59 1 97.81 244 VAL B CA 1
ATOM 5361 C C . VAL B 1 244 ? -2.445 -20.688 -6.367 1 97.81 244 VAL B C 1
ATOM 5363 O O . VAL B 1 244 ? -3.416 -20.078 -5.922 1 97.81 244 VAL B O 1
ATOM 5366 N N . LYS B 1 245 ? -1.227 -20.516 -5.848 1 96.62 245 LYS B N 1
ATOM 5367 C CA . LYS B 1 245 ? -1.012 -19.859 -4.566 1 96.62 245 LYS B CA 1
ATOM 5368 C C . LYS B 1 245 ? -0.81 -18.359 -4.75 1 96.62 245 LYS B C 1
ATOM 5370 O O . LYS B 1 245 ? -1.167 -17.562 -3.877 1 96.62 245 LYS B O 1
ATOM 5375 N N . PHE B 1 246 ? -0.204 -17.969 -5.922 1 94.38 246 PHE B N 1
ATOM 5376 C CA . PHE B 1 246 ? 0.283 -16.594 -5.98 1 94.38 246 PHE B CA 1
ATOM 5377 C C . PHE B 1 246 ? -0.126 -15.93 -7.289 1 94.38 246 PHE B C 1
ATOM 5379 O O . PHE B 1 246 ? 0.259 -14.789 -7.559 1 94.38 246 PHE B O 1
ATOM 5386 N N . ASN B 1 247 ? -0.947 -16.547 -8.164 1 92.88 247 ASN B N 1
ATOM 5387 C CA . ASN B 1 247 ? -1.066 -16 -9.516 1 92.88 247 ASN B CA 1
ATOM 5388 C C . ASN B 1 247 ? 0.296 -15.633 -10.094 1 92.88 247 ASN B C 1
ATOM 5390 O O . ASN B 1 247 ? 0.481 -14.523 -10.602 1 92.88 247 ASN B O 1
ATOM 5394 N N . GLY B 1 248 ? 1.154 -16.516 -9.93 1 94.62 248 GLY B N 1
ATOM 5395 C CA . GLY B 1 248 ? 2.539 -16.25 -10.297 1 94.62 248 GLY B CA 1
ATOM 5396 C C . GLY B 1 248 ? 3.443 -17.453 -10.07 1 94.62 248 GLY B C 1
ATOM 5397 O O . GLY B 1 248 ? 3.105 -18.578 -10.445 1 94.62 248 GLY B O 1
ATOM 5398 N N . ILE B 1 249 ? 4.652 -17.188 -9.547 1 94.69 249 ILE B N 1
ATOM 5399 C CA . ILE B 1 249 ? 5.707 -18.172 -9.32 1 94.69 249 ILE B CA 1
ATOM 5400 C C . ILE B 1 249 ? 5.977 -18.297 -7.82 1 94.69 249 ILE B C 1
ATOM 5402 O O . ILE B 1 249 ? 5.703 -17.359 -7.055 1 94.69 249 ILE B O 1
ATOM 5406 N N . LEU B 1 250 ? 6.367 -19.453 -7.398 1 95.56 250 LEU B N 1
ATOM 5407 C CA . LEU B 1 250 ? 6.883 -19.578 -6.039 1 95.56 250 LEU B CA 1
ATOM 5408 C C . LEU B 1 250 ? 8.18 -18.797 -5.879 1 95.56 250 LEU B C 1
ATOM 5410 O O . LEU B 1 250 ? 9.195 -19.125 -6.508 1 95.56 250 LEU B O 1
ATOM 5414 N N . PRO B 1 251 ? 8.203 -17.75 -5.07 1 94.06 251 PRO B N 1
ATOM 5415 C CA . PRO B 1 251 ? 9.359 -16.844 -5.055 1 94.06 251 PRO B CA 1
ATOM 5416 C C . PRO B 1 251 ? 10.562 -17.438 -4.32 1 94.06 251 PRO B C 1
ATOM 5418 O O . PRO B 1 251 ? 11.484 -16.703 -3.947 1 94.06 251 PRO B O 1
ATOM 5421 N N . TRP B 1 252 ? 10.602 -18.719 -4.062 1 94.5 252 TRP B N 1
ATOM 5422 C CA . TRP B 1 252 ? 11.758 -19.406 -3.502 1 94.5 252 TRP B CA 1
ATOM 5423 C C . TRP B 1 252 ? 12.148 -20.609 -4.367 1 94.5 252 TRP B C 1
ATOM 5425 O O . TRP B 1 252 ? 12.859 -21.5 -3.912 1 94.5 252 TRP B O 1
ATOM 5435 N N . ASP B 1 253 ? 11.633 -20.594 -5.551 1 93.56 253 ASP B N 1
ATOM 5436 C CA . ASP B 1 253 ? 11.961 -21.656 -6.5 1 93.56 253 ASP B CA 1
ATOM 5437 C C . ASP B 1 253 ? 12.555 -21.078 -7.781 1 93.56 253 ASP B C 1
ATOM 5439 O O . ASP B 1 253 ? 12.211 -19.969 -8.188 1 93.56 253 ASP B O 1
ATOM 5443 N N . LEU B 1 254 ? 13.453 -21.875 -8.43 1 93.75 254 LEU B N 1
ATOM 5444 C CA . LEU B 1 254 ? 14.133 -21.375 -9.617 1 93.75 254 LEU B CA 1
ATOM 5445 C C . LEU B 1 254 ? 13.773 -22.203 -10.844 1 93.75 254 LEU B C 1
ATOM 5447 O O . LEU B 1 254 ? 14.023 -21.781 -11.977 1 93.75 254 LEU B O 1
ATOM 5451 N N . ASP B 1 255 ? 13.25 -23.328 -10.695 1 95.06 255 ASP B N 1
ATOM 5452 C CA . ASP B 1 255 ? 12.969 -24.172 -11.852 1 95.06 255 ASP B CA 1
ATOM 5453 C C . ASP B 1 255 ? 11.508 -24.062 -12.281 1 95.06 255 ASP B C 1
ATOM 5455 O O . ASP B 1 255 ? 10.633 -23.828 -11.453 1 95.06 255 ASP B O 1
ATOM 5459 N N . MET B 1 256 ? 11.312 -24.141 -13.5 1 96.62 256 MET B N 1
ATOM 5460 C CA . MET B 1 256 ? 9.992 -24.156 -14.133 1 96.62 256 MET B CA 1
ATOM 5461 C C . MET B 1 256 ? 9.664 -25.547 -14.672 1 96.62 256 MET B C 1
ATOM 5463 O O . MET B 1 256 ? 10.266 -26 -15.648 1 96.62 256 MET B O 1
ATOM 5467 N N . ASP B 1 257 ? 8.742 -26.094 -14.062 1 97.5 257 ASP B N 1
ATOM 5468 C CA . ASP B 1 257 ? 8.352 -27.438 -14.453 1 97.5 257 ASP B CA 1
ATOM 5469 C C . ASP B 1 257 ? 7.312 -27.406 -15.578 1 97.5 257 ASP B C 1
ATOM 5471 O O . ASP B 1 257 ? 6.254 -26.797 -15.43 1 97.5 257 ASP B O 1
ATOM 5475 N N . ILE B 1 258 ? 7.641 -28.141 -16.609 1 97.44 258 ILE B N 1
ATOM 5476 C CA . ILE B 1 258 ? 6.777 -28.125 -17.781 1 97.44 258 ILE B CA 1
ATOM 5477 C C . ILE B 1 258 ? 6.625 -29.547 -18.328 1 97.44 258 ILE B C 1
ATOM 5479 O O . ILE B 1 258 ? 7.59 -30.312 -18.359 1 97.44 258 ILE B O 1
ATOM 5483 N N . SER B 1 259 ? 5.418 -29.844 -18.781 1 98.25 259 SER B N 1
ATOM 5484 C CA . SER B 1 259 ? 5.148 -31.109 -19.469 1 98.25 259 SER B CA 1
ATOM 5485 C C . SER B 1 259 ? 4.758 -30.859 -20.922 1 98.25 259 SER B C 1
ATOM 5487 O O . SER B 1 259 ? 4.016 -29.922 -21.219 1 98.25 259 SER B O 1
ATOM 5489 N N . ILE B 1 260 ? 5.258 -31.656 -21.766 1 97.88 260 ILE B N 1
ATOM 5490 C CA . ILE B 1 260 ? 4.98 -31.656 -23.203 1 97.88 260 ILE B CA 1
ATOM 5491 C C . ILE B 1 260 ? 4.746 -33.094 -23.703 1 97.88 260 ILE B C 1
ATOM 5493 O O . ILE B 1 260 ? 5.18 -34.031 -23.062 1 97.88 260 ILE B O 1
ATOM 5497 N N . LEU B 1 261 ? 3.939 -33.188 -24.766 1 97.19 261 LEU B N 1
ATOM 5498 C CA . LEU B 1 261 ? 3.818 -34.531 -25.312 1 97.19 261 LEU B CA 1
ATOM 5499 C C . LEU B 1 261 ? 5.176 -35.062 -25.781 1 97.19 261 LEU B C 1
ATOM 5501 O O . LEU B 1 261 ? 5.934 -34.312 -26.422 1 97.19 261 LEU B O 1
ATOM 5505 N N . SER B 1 262 ? 5.422 -36.312 -25.453 1 97.81 262 SER B N 1
ATOM 5506 C CA . SER B 1 262 ? 6.715 -36.938 -25.766 1 97.81 262 SER B CA 1
ATOM 5507 C C . SER B 1 262 ? 7.078 -36.75 -27.234 1 97.81 262 SER B C 1
ATOM 5509 O O . SER B 1 262 ? 8.227 -36.469 -27.562 1 97.81 262 SER B O 1
ATOM 5511 N N . GLN B 1 263 ? 6.16 -36.875 -28.125 1 95.75 263 GLN B N 1
ATOM 5512 C CA . GLN B 1 263 ? 6.418 -36.812 -29.562 1 95.75 263 GLN B CA 1
ATOM 5513 C C . GLN B 1 263 ? 6.934 -35.406 -29.938 1 95.75 263 GLN B C 1
ATOM 5515 O O . GLN B 1 263 ? 7.621 -35.281 -30.953 1 95.75 263 GLN B O 1
ATOM 5520 N N . ASN B 1 264 ? 6.621 -34.438 -29.172 1 97.38 264 ASN B N 1
ATOM 5521 C CA . ASN B 1 264 ? 6.965 -33.062 -29.516 1 97.38 264 ASN B CA 1
ATOM 5522 C C . ASN B 1 264 ? 8.305 -32.656 -28.922 1 97.38 264 ASN B C 1
ATOM 5524 O O . ASN B 1 264 ? 8.836 -31.578 -29.234 1 97.38 264 ASN B O 1
ATOM 5528 N N . VAL B 1 265 ? 8.906 -33.5 -28.031 1 98 265 VAL B N 1
ATOM 5529 C CA . VAL B 1 265 ? 10.188 -33.188 -27.406 1 98 265 VAL B CA 1
ATOM 5530 C C . VAL B 1 265 ? 11.281 -33.094 -28.469 1 98 265 VAL B C 1
ATOM 5532 O O . VAL B 1 265 ? 12.258 -32.375 -28.297 1 98 265 VAL B O 1
ATOM 5535 N N . SER B 1 266 ? 11.141 -33.75 -29.547 1 96.56 266 SER B N 1
ATOM 5536 C CA . SER B 1 266 ? 12.156 -33.875 -30.594 1 96.56 266 SER B CA 1
ATOM 5537 C C . SER B 1 266 ? 12.469 -32.531 -31.219 1 96.56 266 SER B C 1
ATOM 5539 O O . SER B 1 266 ? 13.523 -32.344 -31.828 1 96.56 266 SER B O 1
ATOM 5541 N N . ILE B 1 267 ? 11.555 -31.625 -31.094 1 97.94 267 ILE B N 1
ATOM 5542 C CA . ILE B 1 267 ? 11.789 -30.312 -31.672 1 97.94 267 ILE B CA 1
ATOM 5543 C C . ILE B 1 267 ? 13.047 -29.688 -31.078 1 97.94 267 ILE B C 1
ATOM 5545 O O . ILE B 1 267 ? 13.75 -28.922 -31.734 1 97.94 267 ILE B O 1
ATOM 5549 N N . PHE B 1 268 ? 13.406 -30.031 -29.906 1 98.25 268 PHE B N 1
ATOM 5550 C CA . PHE B 1 268 ? 14.555 -29.453 -29.203 1 98.25 268 PHE B CA 1
ATOM 5551 C C . PHE B 1 268 ? 15.844 -30.172 -29.594 1 98.25 268 PHE B C 1
ATOM 5553 O O . PHE B 1 268 ? 16.938 -29.734 -29.219 1 98.25 268 PHE B O 1
ATOM 5560 N N . GLY B 1 269 ? 15.719 -31.25 -30.266 1 97.25 269 GLY B N 1
ATOM 5561 C CA . GLY B 1 269 ? 16.875 -31.938 -30.797 1 97.25 269 GLY B CA 1
ATOM 5562 C C . GLY B 1 269 ? 17.344 -31.391 -32.125 1 97.25 269 GLY B C 1
ATOM 5563 O O . GLY B 1 269 ? 18.453 -31.703 -32.594 1 97.25 269 GLY B O 1
ATOM 5564 N N . LYS B 1 270 ? 16.547 -30.625 -32.719 1 97.5 270 LYS B N 1
ATOM 5565 C CA . LYS B 1 270 ? 16.875 -30.047 -34 1 97.5 270 LYS B CA 1
ATOM 5566 C C . LYS B 1 270 ? 17.953 -28.969 -33.875 1 97.5 270 LYS B C 1
ATOM 5568 O O . LYS B 1 270 ? 17.922 -28.172 -32.938 1 97.5 270 LYS B O 1
ATOM 5573 N N . GLN B 1 271 ? 18.844 -28.891 -34.844 1 97.19 271 GLN B N 1
ATOM 5574 C CA . GLN B 1 271 ? 19.938 -27.922 -34.844 1 97.19 271 GLN B CA 1
ATOM 5575 C C . GLN B 1 271 ? 19.406 -26.5 -34.875 1 97.19 271 GLN B C 1
ATOM 5577 O O . GLN B 1 271 ? 19.906 -25.625 -34.156 1 97.19 271 GLN B O 1
ATOM 5582 N N . GLU B 1 272 ? 18.453 -26.281 -35.688 1 97.44 272 GLU B N 1
ATOM 5583 C CA . GLU B 1 272 ? 17.891 -24.938 -35.812 1 97.44 272 GLU B CA 1
ATOM 5584 C C . GLU B 1 272 ? 17.328 -24.438 -34.5 1 97.44 272 GLU B C 1
ATOM 5586 O O . GLU B 1 272 ? 17.469 -23.266 -34.156 1 97.44 272 GLU B O 1
ATOM 5591 N N . THR B 1 273 ? 16.656 -25.281 -33.812 1 98.19 273 THR B N 1
ATOM 5592 C CA . THR B 1 273 ? 16.094 -24.938 -32.5 1 98.19 273 THR B CA 1
ATOM 5593 C C . THR B 1 273 ? 17.219 -24.625 -31.5 1 98.19 273 THR B C 1
ATOM 5595 O O . THR B 1 273 ? 17.188 -23.594 -30.828 1 98.19 273 THR B O 1
ATOM 5598 N N . GLN B 1 274 ? 18.156 -25.484 -31.438 1 97.69 274 GLN B N 1
ATOM 5599 C CA . GLN B 1 274 ? 19.281 -25.312 -30.516 1 97.69 274 GLN B CA 1
ATOM 5600 C C . GLN B 1 274 ? 20.031 -24.016 -30.797 1 97.69 274 GLN B C 1
ATOM 5602 O O . GLN B 1 274 ? 20.391 -23.281 -29.875 1 97.69 274 GLN B O 1
ATOM 5607 N N . GLU B 1 275 ? 20.234 -23.719 -32 1 97.62 275 GLU B N 1
ATOM 5608 C CA . GLU B 1 275 ? 20.953 -22.5 -32.406 1 97.62 275 GLU B CA 1
ATOM 5609 C C . GLU B 1 275 ? 20.156 -21.266 -32 1 97.62 275 GLU B C 1
ATOM 5611 O O . GLU B 1 275 ? 20.734 -20.266 -31.547 1 97.62 275 GLU B O 1
ATOM 5616 N N . LEU B 1 276 ? 18.922 -21.328 -32.25 1 97.81 276 LEU B N 1
ATOM 5617 C CA . LEU B 1 276 ? 18.078 -20.188 -31.875 1 97.81 276 LEU B CA 1
ATOM 5618 C C . LEU B 1 276 ? 18.172 -19.906 -30.391 1 97.81 276 LEU B C 1
ATOM 5620 O O . LEU B 1 276 ? 18.359 -18.766 -29.984 1 97.81 276 LEU B O 1
ATOM 5624 N N . PHE B 1 277 ? 17.953 -20.891 -29.547 1 98 277 PHE B N 1
ATOM 5625 C CA . PHE B 1 277 ? 18.016 -20.719 -28.094 1 98 277 PHE B CA 1
ATOM 5626 C C . PHE B 1 277 ? 19.391 -20.234 -27.656 1 98 277 PHE B C 1
ATOM 5628 O O . PHE B 1 277 ? 19.5 -19.344 -26.812 1 98 277 PHE B O 1
ATOM 5635 N N . LYS B 1 278 ? 20.406 -20.812 -28.25 1 97.19 278 LYS B N 1
ATOM 5636 C CA . LYS B 1 278 ? 21.766 -20.375 -27.953 1 97.19 278 LYS B CA 1
ATOM 5637 C C . LYS B 1 278 ? 21.953 -18.891 -28.281 1 97.19 278 LYS B C 1
ATOM 5639 O O . LYS B 1 278 ? 22.547 -18.141 -27.484 1 97.19 278 LYS B O 1
ATOM 5644 N N . ARG B 1 279 ? 21.469 -18.5 -29.359 1 97.25 279 ARG B N 1
ATOM 5645 C CA . ARG B 1 279 ? 21.578 -17.109 -29.781 1 97.25 279 ARG B CA 1
ATOM 5646 C C . ARG B 1 279 ? 20.906 -16.172 -28.781 1 97.25 279 ARG B C 1
ATOM 5648 O O . ARG B 1 279 ? 21.375 -15.055 -28.547 1 97.25 279 ARG B O 1
ATOM 5655 N N . GLU B 1 280 ? 19.859 -16.672 -28.234 1 96.38 280 GLU B N 1
ATOM 5656 C CA . GLU B 1 280 ? 19.109 -15.867 -27.266 1 96.38 280 GLU B CA 1
ATOM 5657 C C . GLU B 1 280 ? 19.672 -16.031 -25.859 1 96.38 280 GLU B C 1
ATOM 5659 O O . GLU B 1 280 ? 19.109 -15.508 -24.906 1 96.38 280 GLU B O 1
ATOM 5664 N N . GLY B 1 281 ? 20.719 -16.766 -25.734 1 95.31 281 GLY B N 1
ATOM 5665 C CA . GLY B 1 281 ? 21.453 -16.859 -24.469 1 95.31 281 GLY B CA 1
ATOM 5666 C C . GLY B 1 281 ? 21.062 -18.047 -23.625 1 95.31 281 GLY B C 1
ATOM 5667 O O . GLY B 1 281 ? 21.484 -18.172 -22.484 1 95.31 281 GLY B O 1
ATOM 5668 N N . TYR B 1 282 ? 20.234 -18.953 -24.141 1 97.38 282 TYR B N 1
ATOM 5669 C CA . TYR B 1 282 ? 19.797 -20.125 -23.391 1 97.38 282 TYR B CA 1
ATOM 5670 C C . TYR B 1 282 ? 20.688 -21.312 -23.672 1 97.38 282 TYR B C 1
ATOM 5672 O O . TYR B 1 282 ? 21.281 -21.438 -24.75 1 97.38 282 TYR B O 1
ATOM 5680 N N . THR B 1 283 ? 20.781 -22.203 -22.641 1 96.56 283 THR B N 1
ATOM 5681 C CA . THR B 1 283 ? 21.625 -23.391 -22.781 1 96.56 283 THR B CA 1
ATOM 5682 C C . THR B 1 283 ? 20.828 -24.656 -22.469 1 96.56 283 THR B C 1
ATOM 5684 O O . THR B 1 283 ? 20.062 -24.688 -21.5 1 96.56 283 THR B O 1
ATOM 5687 N N . PHE B 1 284 ? 21.016 -25.641 -23.359 1 97.38 284 PHE B N 1
ATOM 5688 C CA . PHE B 1 284 ? 20.391 -26.953 -23.156 1 97.38 284 PHE B CA 1
ATOM 5689 C C . PHE B 1 284 ? 21.297 -27.859 -22.344 1 97.38 284 PHE B C 1
ATOM 5691 O O . PHE B 1 284 ? 22.5 -27.906 -22.562 1 97.38 284 PHE B O 1
ATOM 5698 N N . LYS B 1 285 ? 20.688 -28.5 -21.391 1 96.69 285 LYS B N 1
ATOM 5699 C CA . LYS B 1 285 ? 21.406 -29.531 -20.641 1 96.69 285 LYS B CA 1
ATOM 5700 C C . LYS B 1 285 ? 20.562 -30.797 -20.5 1 96.69 285 LYS B C 1
ATOM 5702 O O . LYS B 1 285 ? 19.328 -30.719 -20.406 1 96.69 285 LYS B O 1
ATOM 5707 N N . ASN B 1 286 ? 21.219 -32.031 -20.578 1 96.88 286 ASN B N 1
ATOM 5708 C CA . ASN B 1 286 ? 20.625 -33.312 -20.297 1 96.88 286 ASN B CA 1
ATOM 5709 C C . ASN B 1 286 ? 19.484 -33.656 -21.266 1 96.88 286 ASN B C 1
ATOM 5711 O O . ASN B 1 286 ? 18.422 -34.094 -20.844 1 96.88 286 ASN B O 1
ATOM 5715 N N . TYR B 1 287 ? 19.719 -33.312 -22.516 1 97.5 287 TYR B N 1
ATOM 5716 C CA . TYR B 1 287 ? 18.688 -33.656 -23.516 1 97.5 287 TYR B CA 1
ATOM 5717 C C . TYR B 1 287 ? 18.562 -35.156 -23.688 1 97.5 287 TYR B C 1
ATOM 5719 O O . TYR B 1 287 ? 19.562 -35.844 -23.969 1 97.5 287 TYR B O 1
ATOM 5727 N N . GLU B 1 288 ? 17.4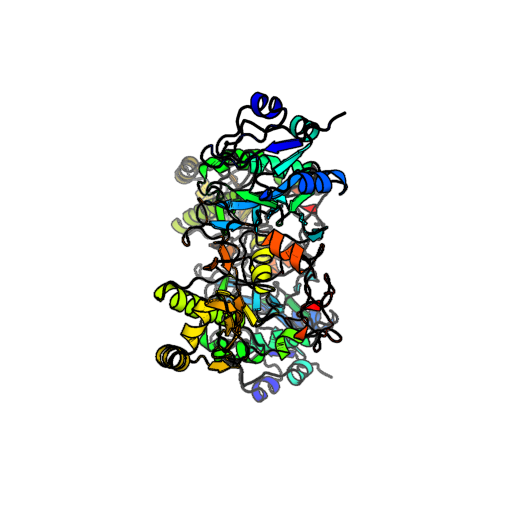53 -35.719 -23.469 1 97.81 288 GLU B N 1
ATOM 5728 C CA . GLU B 1 288 ? 17.094 -37.094 -23.766 1 97.81 288 GLU B CA 1
ATOM 5729 C C . GLU B 1 288 ? 15.938 -37.156 -24.766 1 97.81 288 GLU B C 1
ATOM 5731 O O . GLU B 1 288 ? 14.828 -36.688 -24.469 1 97.81 288 GLU B O 1
ATOM 5736 N N . PRO B 1 289 ? 16.172 -37.656 -25.922 1 96.5 289 PRO B N 1
ATOM 5737 C CA . PRO B 1 289 ? 15.086 -37.781 -26.891 1 96.5 289 PRO B CA 1
ATOM 5738 C C . PRO B 1 289 ? 14 -38.75 -26.438 1 96.5 289 PRO B C 1
ATOM 5740 O O . PRO B 1 289 ? 14.258 -39.625 -25.641 1 96.5 289 PRO B O 1
ATOM 5743 N N . PRO B 1 290 ? 12.781 -38.5 -26.984 1 96.88 290 PRO B N 1
ATOM 5744 C CA . PRO B 1 290 ? 11.734 -39.5 -26.688 1 96.88 290 PRO B CA 1
ATOM 5745 C C . PRO B 1 290 ? 12 -40.844 -27.344 1 96.88 290 PRO B C 1
ATOM 5747 O O . PRO B 1 290 ? 12.75 -40.938 -28.312 1 96.88 290 PRO B O 1
ATOM 5750 N N . THR B 1 291 ? 11.414 -41.844 -26.672 1 95.44 291 THR B N 1
ATOM 5751 C CA . THR B 1 291 ? 11.516 -43.188 -27.234 1 95.44 291 THR B CA 1
ATOM 5752 C C . THR B 1 291 ? 10.219 -43.594 -27.938 1 95.44 291 THR B C 1
ATOM 5754 O O . THR B 1 291 ? 9.133 -43.156 -27.531 1 95.44 291 THR B O 1
ATOM 5757 N N . VAL B 1 292 ? 10.422 -44.375 -29.031 1 92.75 292 VAL B N 1
ATOM 5758 C CA . VAL B 1 292 ? 9.258 -44.875 -29.75 1 92.75 292 VAL B CA 1
ATOM 5759 C C . VAL B 1 292 ? 8.969 -46.312 -29.297 1 92.75 292 VAL B C 1
ATOM 5761 O O . VAL B 1 292 ? 9.836 -47.188 -29.375 1 92.75 292 VAL B O 1
ATOM 5764 N N . LYS B 1 293 ? 7.832 -46.438 -28.875 1 91.5 293 LYS B N 1
ATOM 5765 C CA . LYS B 1 293 ? 7.418 -47.781 -28.438 1 91.5 293 LYS B CA 1
ATOM 5766 C C . LYS B 1 293 ? 7.012 -48.656 -29.625 1 91.5 293 LYS B C 1
ATOM 5768 O O . LYS B 1 293 ? 6.934 -48.156 -30.75 1 91.5 293 LYS B O 1
ATOM 5773 N N . GLU B 1 294 ? 6.734 -49.875 -29.266 1 92 294 GLU B N 1
ATOM 5774 C CA . GLU B 1 294 ? 6.395 -50.875 -30.297 1 92 294 GLU B CA 1
ATOM 5775 C C . GLU B 1 294 ? 5.109 -50.469 -31.031 1 92 294 GLU B C 1
ATOM 5777 O O . GLU B 1 294 ? 4.977 -50.719 -32.219 1 92 294 GLU B O 1
ATOM 5782 N N . ASP B 1 295 ? 4.293 -49.844 -30.344 1 92.25 295 ASP B N 1
ATOM 5783 C CA . ASP B 1 295 ? 3 -49.5 -30.922 1 92.25 295 ASP B CA 1
ATOM 5784 C C . ASP B 1 295 ? 3.066 -48.156 -31.641 1 92.25 295 ASP B C 1
ATOM 5786 O O . ASP B 1 295 ? 2.047 -47.656 -32.125 1 92.25 295 ASP B O 1
ATOM 5790 N N . GLY B 1 296 ? 4.25 -47.594 -31.719 1 89.62 296 GLY B N 1
ATOM 5791 C CA . GLY B 1 296 ? 4.445 -46.344 -32.438 1 89.62 296 GLY B CA 1
ATOM 5792 C C . GLY B 1 296 ? 4.266 -45.125 -31.594 1 89.62 296 GLY B C 1
ATOM 5793 O O . GLY B 1 296 ? 4.531 -44 -32.031 1 89.62 296 GLY B O 1
ATOM 5794 N N . SER B 1 297 ? 3.787 -45.406 -30.406 1 90.88 297 SER B N 1
ATOM 5795 C CA . SER B 1 297 ? 3.592 -44.25 -29.516 1 90.88 297 SER B CA 1
ATOM 5796 C C . SER B 1 297 ? 4.918 -43.781 -28.922 1 90.88 297 SER B C 1
ATOM 5798 O O . SER B 1 297 ? 5.891 -44.531 -28.875 1 90.88 297 SER B O 1
ATOM 5800 N N . PHE B 1 298 ? 4.934 -42.562 -28.609 1 93.31 298 PHE B N 1
ATOM 5801 C CA . PHE B 1 298 ? 6.145 -41.969 -28.047 1 93.31 298 PHE B CA 1
ATOM 5802 C C . PHE B 1 298 ? 6.082 -41.938 -26.516 1 93.31 298 PHE B C 1
ATOM 5804 O O . PHE B 1 298 ? 5.004 -41.812 -25.938 1 93.31 298 PHE B O 1
ATOM 5811 N N . SER B 1 299 ? 7.25 -42.156 -25.875 1 94.19 299 SER B N 1
ATOM 5812 C CA . SER B 1 299 ? 7.363 -42.062 -24.422 1 94.19 299 SER B CA 1
ATOM 5813 C C . SER B 1 299 ? 8.672 -41.375 -24.016 1 94.19 299 SER B C 1
ATOM 5815 O O . SER B 1 299 ? 9.688 -41.5 -24.688 1 94.19 299 SER B O 1
ATOM 5817 N N . GLY B 1 300 ? 8.477 -40.594 -22.938 1 95.75 300 GLY B N 1
ATOM 5818 C CA . GLY B 1 300 ? 9.672 -40.031 -22.344 1 95.75 300 GLY B CA 1
ATOM 5819 C C . GLY B 1 300 ? 10.148 -38.781 -23.047 1 95.75 300 GLY B C 1
ATOM 5820 O O . GLY B 1 300 ? 9.359 -38.094 -23.719 1 95.75 300 GLY B O 1
ATOM 5821 N N . GLY B 1 301 ? 11.414 -38.406 -22.812 1 97.12 301 GLY B N 1
ATOM 5822 C CA . GLY B 1 301 ? 12.039 -37.156 -23.203 1 97.12 301 GLY B CA 1
ATOM 5823 C C . GLY B 1 301 ? 12.297 -36.219 -22.031 1 97.12 301 GLY B C 1
ATOM 5824 O O . GLY B 1 301 ? 11.547 -36.219 -21.047 1 97.12 301 GLY B O 1
ATOM 5825 N N . PHE B 1 302 ? 13.344 -35.625 -22.125 1 98.19 302 PHE B N 1
ATOM 5826 C CA . PHE B 1 302 ? 13.742 -34.75 -21.016 1 98.19 302 PHE B CA 1
ATOM 5827 C C . PHE B 1 302 ? 14.695 -33.656 -21.5 1 98.19 302 PHE B C 1
ATOM 5829 O O . PHE B 1 302 ? 15.453 -33.875 -22.453 1 98.19 302 PHE B O 1
ATOM 5836 N N . LEU B 1 303 ? 14.594 -32.531 -20.969 1 98.25 303 LEU B N 1
ATOM 5837 C CA . LEU B 1 303 ? 15.508 -31.438 -21.297 1 98.25 303 LEU B CA 1
ATOM 5838 C C . LEU B 1 303 ? 15.469 -30.344 -20.234 1 98.25 303 LEU B C 1
ATOM 5840 O O . LEU B 1 303 ? 14.398 -30 -19.734 1 98.25 303 LEU B O 1
ATOM 5844 N N . ARG B 1 304 ? 16.578 -29.906 -19.859 1 98 304 ARG B N 1
ATOM 5845 C CA . ARG B 1 304 ? 16.672 -28.688 -19.062 1 98 304 ARG B CA 1
ATOM 5846 C C . ARG B 1 304 ? 17.172 -27.516 -19.906 1 98 304 ARG B C 1
ATOM 5848 O O . ARG B 1 304 ? 18.156 -27.641 -20.625 1 98 304 ARG B O 1
ATOM 5855 N N . ILE B 1 305 ? 16.484 -26.422 -19.828 1 97.94 305 ILE B N 1
ATOM 5856 C CA . ILE B 1 305 ? 16.859 -25.219 -20.547 1 97.94 305 ILE B CA 1
ATOM 5857 C C . ILE B 1 305 ? 17.219 -24.109 -19.562 1 97.94 305 ILE B C 1
ATOM 5859 O O . ILE B 1 305 ? 16.344 -23.531 -18.906 1 97.94 305 ILE B O 1
ATOM 5863 N N . PHE B 1 306 ? 18.438 -23.766 -19.531 1 96.75 306 PHE B N 1
ATOM 5864 C CA . PHE B 1 306 ? 18.922 -22.75 -18.594 1 96.75 306 PHE B CA 1
ATOM 5865 C C . PHE B 1 306 ? 18.875 -21.359 -19.219 1 96.75 306 PHE B C 1
ATOM 5867 O O . PHE B 1 306 ? 19.297 -21.188 -20.359 1 96.75 306 PHE B O 1
ATOM 5874 N N . SER B 1 307 ? 18.312 -20.406 -18.484 1 93.69 307 SER B N 1
ATOM 5875 C CA . SER B 1 307 ? 18.25 -19.016 -18.906 1 93.69 307 SER B CA 1
ATOM 5876 C C . SER B 1 307 ? 19.578 -18.312 -18.656 1 93.69 307 SER B C 1
ATOM 5878 O O . SER B 1 307 ? 20.406 -18.797 -17.891 1 93.69 307 SER B O 1
ATOM 5880 N N . PRO B 1 308 ? 19.641 -17.078 -19.453 1 86.38 308 PRO B N 1
ATOM 5881 C CA . PRO B 1 308 ? 20.828 -16.281 -19.141 1 86.38 308 PRO B CA 1
ATOM 5882 C C . PRO B 1 308 ? 20.719 -15.594 -17.781 1 86.38 308 PRO B C 1
ATOM 5884 O O . PRO B 1 308 ? 19.641 -15.141 -17.391 1 86.38 308 PRO B O 1
ATOM 5887 N N . GLY B 1 309 ? 21.562 -15.617 -16.828 1 75.38 309 GLY B N 1
ATOM 5888 C CA . GLY B 1 309 ? 21.531 -14.828 -15.609 1 75.38 309 GLY B CA 1
ATOM 5889 C C . GLY B 1 309 ? 21.453 -15.68 -14.352 1 75.38 309 GLY B C 1
ATOM 5890 O O . GLY B 1 309 ? 20.875 -15.258 -13.344 1 75.38 309 GLY B O 1
ATOM 5891 N N . GLY B 1 310 ? 21.875 -16.922 -14.461 1 82.75 310 GLY B N 1
ATOM 5892 C CA . GLY B 1 310 ? 21.953 -17.719 -13.242 1 82.75 310 GLY B CA 1
ATOM 5893 C C . GLY B 1 310 ? 21.453 -19.141 -13.422 1 82.75 310 GLY B C 1
ATOM 5894 O O . GLY B 1 310 ? 21.766 -19.781 -14.422 1 82.75 310 GLY B O 1
ATOM 5895 N N . ASP B 1 311 ? 20.719 -19.578 -12.312 1 92.19 311 ASP B N 1
ATOM 5896 C CA . ASP B 1 311 ? 20.328 -20.984 -12.242 1 92.19 311 ASP B CA 1
ATOM 5897 C C . ASP B 1 311 ? 18.844 -21.156 -12.547 1 92.19 311 ASP B C 1
ATOM 5899 O O . ASP B 1 311 ? 18.25 -22.156 -12.164 1 92.19 311 ASP B O 1
ATOM 5903 N N . ILE B 1 312 ? 18.281 -20.156 -13.188 1 95.69 312 ILE B N 1
ATOM 5904 C CA . ILE B 1 312 ? 16.891 -20.281 -13.609 1 95.69 312 ILE B CA 1
ATOM 5905 C C . ILE B 1 312 ? 16.797 -21.188 -14.836 1 95.69 312 ILE B C 1
ATOM 5907 O O . ILE B 1 312 ? 17.562 -21.031 -15.789 1 95.69 312 ILE B O 1
ATOM 5911 N N . TYR B 1 313 ? 15.867 -22.172 -14.742 1 96.81 313 TYR B N 1
ATOM 5912 C CA . TYR B 1 313 ? 15.797 -23.078 -15.883 1 96.81 313 TYR B CA 1
ATOM 5913 C C . TYR B 1 313 ? 14.398 -23.672 -16.016 1 96.81 313 TYR B C 1
ATOM 5915 O O . TYR B 1 313 ? 13.641 -23.703 -15.047 1 96.81 313 TYR B O 1
ATOM 5923 N N . ILE B 1 314 ? 14.117 -24.062 -17.172 1 97.38 314 ILE B N 1
ATOM 5924 C CA . ILE B 1 314 ? 12.922 -24.844 -17.5 1 97.38 314 ILE B CA 1
ATOM 5925 C C . ILE B 1 314 ? 13.258 -26.328 -17.469 1 97.38 314 ILE B C 1
ATOM 5927 O O . ILE B 1 314 ? 14.227 -26.766 -18.094 1 97.38 314 ILE B O 1
ATOM 5931 N N . GLU B 1 315 ? 12.602 -27.016 -16.672 1 97.62 315 GLU B N 1
ATOM 5932 C CA . GLU B 1 315 ? 12.68 -28.484 -16.672 1 97.62 315 GLU B CA 1
ATOM 5933 C C . GLU B 1 315 ? 11.523 -29.094 -17.469 1 97.62 315 GLU B C 1
ATOM 5935 O O . GLU B 1 315 ? 10.375 -29.078 -17.016 1 97.62 315 GLU B O 1
ATOM 5940 N N . LEU B 1 316 ? 11.875 -29.641 -18.578 1 98.12 316 LEU B N 1
ATOM 5941 C CA . LEU B 1 316 ? 10.883 -30.125 -19.547 1 98.12 316 LEU B CA 1
ATOM 5942 C C . LEU B 1 316 ? 10.812 -31.641 -19.531 1 98.12 316 LEU B C 1
ATOM 5944 O O . LEU B 1 316 ? 11.828 -32.312 -19.703 1 98.12 316 LEU B O 1
ATOM 5948 N N . TRP B 1 317 ? 9.602 -32.156 -19.344 1 98 317 TRP B N 1
ATOM 5949 C CA . TRP B 1 317 ? 9.375 -33.594 -19.328 1 98 317 TRP B CA 1
ATOM 5950 C C . TRP B 1 317 ? 8.406 -34 -20.438 1 98 317 TRP B C 1
ATOM 5952 O O . TRP B 1 317 ? 7.328 -33.406 -20.562 1 98 317 TRP B O 1
ATOM 5962 N N . GLY B 1 318 ? 8.836 -34.969 -21.203 1 97.94 318 GLY B N 1
ATOM 5963 C CA . GLY B 1 318 ? 7.914 -35.562 -22.156 1 97.94 318 GLY B CA 1
ATOM 5964 C C . GLY B 1 318 ? 6.922 -36.5 -21.5 1 97.94 318 GLY B C 1
ATOM 5965 O O . GLY B 1 318 ? 7.312 -37.375 -20.719 1 97.94 318 GLY B O 1
ATOM 5966 N N . MET B 1 319 ? 5.676 -36.312 -21.797 1 96.88 319 MET B N 1
ATOM 5967 C CA . MET B 1 319 ? 4.602 -37.125 -21.234 1 96.88 319 MET B CA 1
ATOM 5968 C C . MET B 1 319 ? 3.783 -37.781 -22.344 1 96.88 319 MET B C 1
ATOM 5970 O O . MET B 1 319 ? 3.674 -37.219 -23.453 1 96.88 319 MET B O 1
ATOM 5974 N N . SER B 1 320 ? 3.219 -38.906 -22.016 1 93.56 320 SER B N 1
ATOM 5975 C CA . SER B 1 320 ? 2.373 -39.562 -23 1 93.56 320 SER B CA 1
ATOM 5976 C C . SER B 1 320 ? 1.023 -38.875 -23.125 1 93.56 320 SER B C 1
ATOM 5978 O O . SER B 1 320 ? 0.381 -38.938 -24.172 1 93.56 320 SER B O 1
ATOM 5980 N N . VAL B 1 321 ? 0.613 -38.281 -22.031 1 93.44 321 VAL B N 1
ATOM 5981 C CA . VAL B 1 321 ? -0.69 -37.625 -22 1 93.44 321 VAL B CA 1
ATOM 5982 C C . VAL B 1 321 ? -0.575 -36.25 -21.312 1 93.44 321 VAL B C 1
ATOM 5984 O O . VAL B 1 321 ? 0.161 -36.125 -20.344 1 93.44 321 VAL B O 1
ATOM 5987 N N . LEU B 1 322 ? -1.267 -35.312 -21.906 1 96.06 322 LEU B N 1
ATOM 5988 C CA . LEU B 1 322 ? -1.52 -34.031 -21.234 1 96.06 322 LEU B CA 1
ATOM 5989 C C . LEU B 1 322 ? -2.975 -33.938 -20.781 1 96.06 322 LEU B C 1
ATOM 5991 O O . LEU B 1 322 ? -3.859 -34.531 -21.406 1 96.06 322 LEU B O 1
ATOM 5995 N N . THR B 1 323 ? -3.221 -33.188 -19.766 1 95.44 323 THR B N 1
ATOM 5996 C CA . THR B 1 323 ? -4.535 -33.219 -19.141 1 95.44 323 THR B CA 1
ATOM 5997 C C . THR B 1 323 ? -5.562 -32.469 -19.984 1 95.44 323 THR B C 1
ATOM 5999 O O . THR B 1 323 ? -6.695 -32.938 -20.141 1 95.44 323 THR B O 1
ATOM 6002 N N . ASN B 1 324 ? -5.207 -31.406 -20.594 1 93.75 324 ASN B N 1
ATOM 6003 C CA . ASN B 1 324 ? -6.164 -30.562 -21.297 1 93.75 324 ASN B CA 1
ATOM 6004 C C . ASN B 1 324 ? -6.723 -31.266 -22.531 1 93.75 324 ASN B C 1
ATOM 6006 O O . ASN B 1 324 ? -7.934 -31.297 -22.75 1 93.75 324 ASN B O 1
ATOM 6010 N N . PRO B 1 325 ? -5.957 -31.906 -23.359 1 91.31 325 PRO B N 1
ATOM 6011 C CA . PRO B 1 325 ? -6.488 -32.562 -24.547 1 91.31 325 PRO B CA 1
ATOM 6012 C C . PRO B 1 325 ? -7.09 -33.938 -24.266 1 91.31 325 PRO B C 1
ATOM 6014 O O . PRO B 1 325 ? -7.738 -34.531 -25.141 1 91.31 325 PRO B O 1
ATOM 6017 N N . SER B 1 326 ? -6.879 -34.406 -23.109 1 89.38 326 SER B N 1
ATOM 6018 C CA . SER B 1 326 ? -7.266 -35.781 -22.797 1 89.38 326 SER B CA 1
ATOM 6019 C C . SER B 1 326 ? -8.766 -35.875 -22.531 1 89.38 326 SER B C 1
ATOM 6021 O O . SER B 1 326 ? -9.344 -35.031 -21.859 1 89.38 326 SER B O 1
ATOM 6023 N N . LYS B 1 327 ? -9.336 -36.938 -22.953 1 84.56 327 LYS B N 1
ATOM 6024 C CA . LYS B 1 327 ? -10.766 -37.188 -22.812 1 84.56 327 LYS B CA 1
ATOM 6025 C C . LYS B 1 327 ? -11.125 -37.5 -21.359 1 84.56 327 LYS B C 1
ATOM 6027 O O . LYS B 1 327 ? -12.297 -37.438 -20.984 1 84.56 327 LYS B O 1
ATOM 6032 N N . ASN B 1 328 ? -10.133 -37.75 -20.578 1 84.38 328 ASN B N 1
ATOM 6033 C CA . ASN B 1 328 ? -10.383 -38.125 -19.188 1 84.38 328 ASN B CA 1
ATOM 6034 C C . ASN B 1 328 ? -10.562 -36.906 -18.297 1 84.38 328 ASN B C 1
ATOM 6036 O O . ASN B 1 328 ? -10.992 -37.031 -17.141 1 84.38 328 ASN B O 1
ATOM 6040 N N . PHE B 1 329 ? -10.328 -35.781 -18.859 1 89.5 329 PHE B N 1
ATOM 6041 C CA . PHE B 1 329 ? -10.266 -34.625 -17.953 1 89.5 329 PHE B CA 1
ATOM 6042 C C . PHE B 1 329 ? -11.258 -33.562 -18.391 1 89.5 329 PHE B C 1
ATOM 6044 O O . PHE B 1 329 ? -12.32 -33.406 -17.781 1 89.5 329 PHE B O 1
ATOM 6051 N N . LEU B 1 330 ? -11.055 -32.938 -19.562 1 87.81 330 LEU B N 1
ATOM 6052 C CA . LEU B 1 330 ? -11.938 -31.859 -20 1 87.81 330 LEU B CA 1
ATOM 6053 C C . LEU B 1 330 ? -13.023 -32.406 -20.938 1 87.81 330 LEU B C 1
ATOM 6055 O O . LEU B 1 330 ? -12.789 -33.344 -21.688 1 87.81 330 LEU B O 1
ATOM 6059 N N . PRO B 1 331 ? -14.148 -31.781 -20.844 1 82.88 331 PRO B N 1
ATOM 6060 C CA . PRO B 1 331 ? -15.156 -32.125 -21.844 1 82.88 331 PRO B CA 1
ATOM 6061 C C . PRO B 1 331 ? -14.711 -31.797 -23.266 1 82.88 331 PRO B C 1
ATOM 6063 O O . PRO B 1 331 ? -13.852 -30.938 -23.469 1 82.88 331 PRO B O 1
ATOM 6066 N N . PRO B 1 332 ? -15.289 -32.531 -24.203 1 86.25 332 PRO B N 1
ATOM 6067 C CA . PRO B 1 332 ? -14.836 -32.406 -25.578 1 86.25 332 PRO B CA 1
ATOM 6068 C C . PRO B 1 332 ? -14.867 -30.953 -26.078 1 86.25 332 PRO B C 1
ATOM 6070 O O . PRO B 1 332 ? -13.992 -30.547 -26.859 1 86.25 332 PRO B O 1
ATOM 6073 N N . GLU B 1 333 ? -15.836 -30.188 -25.656 1 84.81 333 GLU B N 1
ATOM 6074 C CA . GLU B 1 333 ? -16.016 -28.828 -26.141 1 84.81 333 GLU B CA 1
ATOM 6075 C C . GLU B 1 333 ? -14.883 -27.922 -25.688 1 84.81 333 GLU B C 1
ATOM 6077 O O . GLU B 1 333 ? -14.688 -26.828 -26.234 1 84.81 333 GLU B O 1
ATOM 6082 N N . LEU B 1 334 ? -14.109 -28.391 -24.688 1 89.25 334 LEU B N 1
ATOM 6083 C CA . LEU B 1 334 ? -13.078 -27.531 -24.109 1 89.25 334 LEU B CA 1
ATOM 6084 C C . LEU B 1 334 ? -11.688 -28.094 -24.391 1 89.25 334 LEU B C 1
ATOM 6086 O O . LEU B 1 334 ? -10.719 -27.703 -23.75 1 89.25 334 LEU B O 1
ATOM 6090 N N . ARG B 1 335 ? -11.562 -28.969 -25.391 1 92.25 335 ARG B N 1
ATOM 6091 C CA . ARG B 1 335 ? -10.289 -29.641 -25.609 1 92.25 335 ARG B CA 1
ATOM 6092 C C . ARG B 1 335 ? -9.547 -29 -26.797 1 92.25 335 ARG B C 1
ATOM 6094 O O . ARG B 1 335 ? -8.531 -29.531 -27.25 1 92.25 335 ARG B O 1
ATOM 6101 N N . LYS B 1 336 ? -10.078 -27.875 -27.266 1 93.5 336 LYS B N 1
ATOM 6102 C CA . LYS B 1 336 ? -9.32 -27.094 -28.25 1 93.5 336 LYS B CA 1
ATOM 6103 C C . LYS B 1 336 ? -8.203 -26.312 -27.562 1 93.5 336 LYS B C 1
ATOM 6105 O O . LYS B 1 336 ? -8.383 -25.781 -26.469 1 93.5 336 LYS B O 1
ATOM 6110 N N . PRO B 1 337 ? -7.137 -26.219 -28.234 1 94.12 337 PRO B N 1
ATOM 6111 C CA . PRO B 1 337 ? -5.961 -25.609 -27.609 1 94.12 337 PRO B CA 1
ATOM 6112 C C . PRO B 1 337 ? -6.238 -24.188 -27.109 1 94.12 337 PRO B C 1
ATOM 6114 O O . PRO B 1 337 ? -5.703 -23.797 -26.062 1 94.12 337 PRO B O 1
ATOM 6117 N N . GLU B 1 338 ? -7.043 -23.453 -27.781 1 93.38 338 GLU B N 1
ATOM 6118 C CA . GLU B 1 338 ? -7.324 -22.078 -27.375 1 93.38 338 GLU B CA 1
ATOM 6119 C C . GLU B 1 338 ? -8.164 -22.031 -26.109 1 93.38 338 GLU B C 1
ATOM 6121 O O . GLU B 1 338 ? -8.273 -20.984 -25.469 1 93.38 338 GLU B O 1
ATOM 6126 N N . LEU B 1 339 ? -8.711 -23.234 -25.703 1 94.12 339 LEU B N 1
ATOM 6127 C CA . LEU B 1 339 ? -9.625 -23.281 -24.578 1 94.12 339 LEU B CA 1
ATOM 6128 C C . LEU B 1 339 ? -9.008 -24.031 -23.406 1 94.12 339 LEU B C 1
ATOM 6130 O O . LEU B 1 339 ? -9.672 -24.25 -22.375 1 94.12 339 LEU B O 1
ATOM 6134 N N . TYR B 1 340 ? -7.773 -24.438 -23.516 1 96.75 340 TYR B N 1
ATOM 6135 C CA . TYR B 1 340 ? -7.102 -25.141 -22.422 1 96.75 340 TYR B CA 1
ATOM 6136 C C . TYR B 1 340 ? -7.098 -24.281 -21.156 1 96.75 340 TYR B C 1
ATOM 6138 O O . TYR B 1 340 ? -7.152 -23.062 -21.234 1 96.75 340 TYR B O 1
ATOM 6146 N N . THR B 1 341 ? -7.07 -24.969 -20.031 1 97.31 341 THR B N 1
ATOM 6147 C CA . THR B 1 341 ? -6.988 -24.266 -18.75 1 97.31 341 THR B CA 1
ATOM 6148 C C . THR B 1 341 ? -5.656 -23.531 -18.625 1 97.31 341 THR B C 1
ATOM 6150 O O . THR B 1 341 ? -4.598 -24.125 -18.875 1 97.31 341 THR B O 1
ATOM 6153 N N . LYS B 1 342 ? -5.762 -22.281 -18.297 1 98.12 342 LYS B N 1
ATOM 6154 C CA . LYS B 1 342 ? -4.574 -21.453 -18.156 1 98.12 342 LYS B CA 1
ATOM 6155 C C . LYS B 1 342 ? -4.508 -20.844 -16.75 1 98.12 342 LYS B C 1
ATOM 6157 O O . LYS B 1 342 ? -5.535 -20.484 -16.172 1 98.12 342 LYS B O 1
ATOM 6162 N N . ALA B 1 343 ? -3.383 -20.797 -16.188 1 98 343 ALA B N 1
ATOM 6163 C CA . ALA B 1 343 ? -3.119 -20.062 -14.945 1 98 343 ALA B CA 1
ATOM 6164 C C . ALA B 1 343 ? -2.402 -18.75 -15.227 1 98 343 ALA B C 1
ATOM 6166 O O . ALA B 1 343 ? -1.655 -18.641 -16.203 1 98 343 ALA B O 1
ATOM 6167 N N . ASN B 1 344 ? -2.697 -17.797 -14.391 1 96.5 344 ASN B N 1
ATOM 6168 C CA . ASN B 1 344 ? -2.006 -16.516 -14.484 1 96.5 344 ASN B CA 1
ATOM 6169 C C . ASN B 1 344 ? -0.624 -16.562 -13.844 1 96.5 344 ASN B C 1
ATOM 6171 O O . ASN B 1 344 ? -0.503 -16.766 -12.633 1 96.5 344 ASN B O 1
ATOM 6175 N N . ILE B 1 345 ? 0.379 -16.391 -14.641 1 97 345 ILE B N 1
ATOM 6176 C CA . ILE B 1 345 ? 1.751 -16.344 -14.148 1 97 345 ILE B CA 1
ATOM 6177 C C . ILE B 1 345 ? 2.33 -14.953 -14.352 1 97 345 ILE B C 1
ATOM 6179 O O . ILE B 1 345 ? 2.928 -14.664 -15.391 1 97 345 ILE B O 1
ATOM 6183 N N . ARG B 1 346 ? 2.178 -14.133 -13.336 1 93.81 346 ARG B N 1
ATOM 6184 C CA . ARG B 1 346 ? 2.676 -12.766 -13.344 1 93.81 346 ARG B CA 1
ATOM 6185 C C . ARG B 1 346 ? 2.209 -12.016 -14.586 1 93.81 346 ARG B C 1
ATOM 6187 O O . ARG B 1 346 ? 3.014 -11.391 -15.281 1 93.81 346 ARG B O 1
ATOM 6194 N N . GLY B 1 347 ? 0.963 -12.234 -14.898 1 93 347 GLY B N 1
ATOM 6195 C CA . GLY B 1 347 ? 0.345 -11.461 -15.969 1 93 347 GLY B CA 1
ATOM 6196 C C . GLY B 1 347 ? 0.261 -12.219 -17.281 1 93 347 GLY B C 1
ATOM 6197 O O . GLY B 1 347 ? -0.374 -11.758 -18.234 1 93 347 GLY B O 1
ATOM 6198 N N . ILE B 1 348 ? 0.897 -13.375 -17.281 1 95.38 348 ILE B N 1
ATOM 6199 C CA . ILE B 1 348 ? 0.849 -14.195 -18.484 1 95.38 348 ILE B CA 1
ATOM 6200 C C . ILE B 1 348 ? -0.03 -15.422 -18.234 1 95.38 348 ILE B C 1
ATOM 6202 O O . ILE B 1 348 ? 0.139 -16.125 -17.234 1 95.38 348 ILE B O 1
ATOM 6206 N N . TRP B 1 349 ? -1.006 -15.555 -19.141 1 96.81 349 TRP B N 1
ATOM 6207 C CA . TRP B 1 349 ? -1.83 -16.75 -19.031 1 96.81 349 TRP B CA 1
ATOM 6208 C C . TRP B 1 349 ? -1.142 -17.938 -19.688 1 96.81 349 TRP B C 1
ATOM 6210 O O . TRP B 1 349 ? -0.877 -17.922 -20.891 1 96.81 349 TRP B O 1
ATOM 6220 N N . VAL B 1 350 ? -0.832 -18.969 -18.938 1 98 350 VAL B N 1
ATOM 6221 C CA . VAL B 1 350 ? -0.055 -20.109 -19.406 1 98 350 VAL B CA 1
ATOM 6222 C C . VAL B 1 350 ? -0.857 -21.391 -19.203 1 98 350 VAL B C 1
ATOM 6224 O O . VAL B 1 350 ? -1.469 -21.594 -18.141 1 98 350 VAL B O 1
ATOM 6227 N N . ASN B 1 351 ? -0.85 -22.234 -20.25 1 98.25 351 ASN B N 1
ATOM 6228 C CA . ASN B 1 351 ? -1.514 -23.531 -20.094 1 98.25 351 ASN B CA 1
ATOM 6229 C C . ASN B 1 351 ? -1.005 -24.281 -18.875 1 98.25 351 ASN B C 1
ATOM 6231 O O . ASN B 1 351 ? 0.204 -24.359 -18.641 1 98.25 351 ASN B O 1
ATOM 6235 N N . THR B 1 352 ? -1.913 -24.797 -18.125 1 98.44 352 THR B N 1
ATOM 6236 C CA . THR B 1 352 ? -1.611 -25.562 -16.922 1 98.44 352 THR B CA 1
ATOM 6237 C C . THR B 1 352 ? -2.479 -26.812 -16.828 1 98.44 352 THR B C 1
ATOM 6239 O O . THR B 1 352 ? -3.152 -27.172 -17.797 1 98.44 352 THR B O 1
ATOM 6242 N N . ALA B 1 353 ? -2.344 -27.562 -15.727 1 97.56 353 ALA B N 1
ATOM 6243 C CA . ALA B 1 353 ? -3.213 -28.719 -15.539 1 97.56 353 ALA B CA 1
ATOM 6244 C C . ALA B 1 353 ? -4.68 -28.328 -15.703 1 97.56 353 ALA B C 1
ATOM 6246 O O . ALA B 1 353 ? -5.078 -27.203 -15.375 1 97.56 353 ALA B O 1
ATOM 6247 N N . TYR B 1 354 ? -5.531 -29.234 -16.188 1 96 354 TYR B N 1
ATOM 6248 C CA . TYR B 1 354 ? -6.918 -28.922 -16.531 1 96 354 TYR B CA 1
ATOM 6249 C C . TYR B 1 354 ? -7.656 -28.359 -15.328 1 96 354 TYR B C 1
ATOM 6251 O O . TYR B 1 354 ? -8.555 -27.531 -15.477 1 96 354 TYR B O 1
ATOM 6259 N N . SER B 1 355 ? -7.293 -28.812 -14.141 1 95.94 355 SER B N 1
ATOM 6260 C CA . SER B 1 355 ? -7.711 -28.312 -12.836 1 95.94 355 SER B CA 1
ATOM 6261 C C . SER B 1 355 ? -6.52 -28.156 -11.891 1 95.94 355 SER B C 1
ATOM 6263 O O . SER B 1 355 ? -6.168 -29.094 -11.172 1 95.94 355 SER B O 1
ATOM 6265 N N . PRO B 1 356 ? -5.977 -26.938 -11.93 1 98 356 PRO B N 1
ATOM 6266 C CA . PRO B 1 356 ? -4.703 -26.797 -11.227 1 98 356 PRO B CA 1
ATOM 6267 C C . PRO B 1 356 ? -4.832 -27 -9.719 1 98 356 PRO B C 1
ATOM 6269 O O . PRO B 1 356 ? -3.914 -27.531 -9.086 1 98 356 PRO B O 1
ATOM 6272 N N . GLY B 1 357 ? -5.945 -26.609 -9.148 1 97.5 357 GLY B N 1
ATOM 6273 C CA . GLY B 1 357 ? -6.152 -26.891 -7.734 1 97.5 357 GLY B CA 1
ATOM 6274 C C . GLY B 1 357 ? -6.227 -28.375 -7.418 1 97.5 357 GLY B C 1
ATOM 6275 O O . GLY B 1 357 ? -5.598 -28.844 -6.469 1 97.5 357 GLY B O 1
ATOM 6276 N N . PHE B 1 358 ? -7.004 -29.047 -8.195 1 96.44 358 PHE B N 1
ATOM 6277 C CA . PHE B 1 358 ? -7.156 -30.484 -8.023 1 96.44 358 PHE B CA 1
ATOM 6278 C C . PHE B 1 358 ? -5.824 -31.203 -8.227 1 96.44 358 PHE B C 1
ATOM 6280 O O . PHE B 1 358 ? -5.449 -32.062 -7.434 1 96.44 358 PHE B O 1
ATOM 6287 N N . TYR B 1 359 ? -5.18 -30.828 -9.289 1 96.94 359 TYR B N 1
ATOM 6288 C CA . TYR B 1 359 ? -3.857 -31.375 -9.562 1 96.94 359 TYR B CA 1
ATOM 6289 C C . TYR B 1 359 ? -2.934 -31.188 -8.367 1 96.94 359 TYR B C 1
ATOM 6291 O O . TYR B 1 359 ? -2.273 -32.125 -7.934 1 96.94 359 TYR B O 1
ATOM 6299 N N . SER B 1 360 ? -2.879 -30 -7.809 1 97 360 SER B N 1
ATOM 6300 C CA . SER B 1 360 ? -1.971 -29.656 -6.719 1 97 360 SER B CA 1
ATOM 6301 C C . SER B 1 360 ? -2.258 -30.484 -5.473 1 97 360 SER B C 1
ATOM 6303 O O . SER B 1 360 ? -1.34 -31.047 -4.863 1 97 360 SER B O 1
ATOM 6305 N N . ARG B 1 361 ? -3.475 -30.562 -5.102 1 95.88 361 ARG B N 1
ATOM 6306 C CA . ARG B 1 361 ? -3.836 -31.359 -3.934 1 95.88 361 ARG B CA 1
ATOM 6307 C C . ARG B 1 361 ? -3.488 -32.812 -4.148 1 95.88 361 ARG B C 1
ATOM 6309 O O . ARG B 1 361 ? -3.016 -33.5 -3.229 1 95.88 361 ARG B O 1
ATOM 6316 N N . GLY B 1 362 ? -3.779 -33.312 -5.32 1 94.69 362 GLY B N 1
ATOM 6317 C CA . GLY B 1 362 ? -3.473 -34.719 -5.633 1 94.69 362 GLY B CA 1
ATOM 6318 C C . GLY B 1 362 ? -1.989 -35.031 -5.566 1 94.69 362 GLY B C 1
ATOM 6319 O O . GLY B 1 362 ? -1.594 -36.094 -5.074 1 94.69 362 GLY B O 1
ATOM 6320 N N . ARG B 1 363 ? -1.224 -34.125 -6.031 1 94.81 363 ARG B N 1
ATOM 6321 C CA . ARG B 1 363 ? 0.218 -34.344 -6.121 1 94.81 363 ARG B CA 1
ATOM 6322 C C . ARG B 1 363 ? 0.884 -34.188 -4.762 1 94.81 363 ARG B C 1
ATOM 6324 O O . ARG B 1 363 ? 1.821 -34.906 -4.426 1 94.81 363 ARG B O 1
ATOM 6331 N N . TYR B 1 364 ? 0.396 -33.188 -3.949 1 94.56 364 TYR B N 1
ATOM 6332 C CA . TYR B 1 364 ? 1.19 -32.781 -2.791 1 94.56 364 TYR B CA 1
ATOM 6333 C C . TYR B 1 364 ? 0.42 -33 -1.497 1 94.56 364 TYR B C 1
ATOM 6335 O O . TYR B 1 364 ? 0.984 -32.906 -0.405 1 94.56 364 TYR B O 1
ATOM 6343 N N . GLY B 1 365 ? -0.902 -33.188 -1.545 1 92.25 365 GLY B N 1
ATOM 6344 C CA . GLY B 1 365 ? -1.661 -33.562 -0.362 1 92.25 365 GLY B CA 1
ATOM 6345 C C . GLY B 1 365 ? -2.477 -32.406 0.209 1 92.25 365 GLY B C 1
ATOM 6346 O O . GLY B 1 365 ? -2.604 -31.359 -0.419 1 92.25 365 GLY B O 1
ATOM 6347 N N . ARG B 1 366 ? -3.021 -32.562 1.41 1 89.81 366 ARG B N 1
ATOM 6348 C CA . ARG B 1 366 ? -4.094 -31.766 1.99 1 89.81 366 ARG B CA 1
ATOM 6349 C C . ARG B 1 366 ? -3.59 -30.391 2.41 1 89.81 366 ARG B C 1
ATOM 6351 O O . ARG B 1 366 ? -4.348 -29.406 2.408 1 89.81 366 ARG B O 1
ATOM 6358 N N . GLU B 1 367 ? -2.395 -30.219 2.787 1 93.75 367 GLU B N 1
ATOM 6359 C CA . GLU B 1 367 ? -1.92 -28.922 3.264 1 93.75 367 GLU B CA 1
ATOM 6360 C C . GLU B 1 367 ? -1.046 -28.25 2.219 1 93.75 367 GLU B C 1
ATOM 6362 O O . GLU B 1 367 ? -0.118 -27.516 2.562 1 93.75 367 GLU B O 1
ATOM 6367 N N . VAL B 1 368 ? -1.464 -28.453 0.987 1 95.75 368 VAL B N 1
ATOM 6368 C CA . VAL B 1 368 ? -0.643 -28.031 -0.142 1 95.75 368 VAL B CA 1
ATOM 6369 C C . VAL B 1 368 ? -0.624 -26.5 -0.223 1 95.75 368 VAL B C 1
ATOM 6371 O O . VAL B 1 368 ? 0.305 -25.922 -0.784 1 95.75 368 VAL B O 1
ATOM 6374 N N . LEU B 1 369 ? -1.618 -25.844 0.355 1 97.94 369 LEU B N 1
ATOM 6375 C CA . LEU B 1 369 ? -1.687 -24.391 0.243 1 97.94 369 LEU B CA 1
ATOM 6376 C C . LEU B 1 369 ? -0.723 -23.719 1.22 1 97.94 369 LEU B C 1
ATOM 6378 O O . LEU B 1 369 ? -0.406 -22.547 1.075 1 97.94 369 LEU B O 1
ATOM 6382 N N . LYS B 1 370 ? -0.302 -24.422 2.219 1 97.81 370 LYS B N 1
ATOM 6383 C CA . LYS B 1 370 ? 0.794 -23.953 3.057 1 97.81 370 LYS B CA 1
ATOM 6384 C C . LYS B 1 370 ? 2.131 -24.062 2.332 1 97.81 370 LYS B C 1
ATOM 6386 O O . LYS B 1 370 ? 2.295 -24.922 1.456 1 97.81 370 LYS B O 1
ATOM 6391 N N . HIS B 1 371 ? 3.021 -23.25 2.713 1 96.19 371 HIS B N 1
ATOM 6392 C CA . HIS B 1 371 ? 4.258 -23.141 1.944 1 96.19 371 HIS B CA 1
ATOM 6393 C C . HIS B 1 371 ? 5.273 -24.188 2.4 1 96.19 371 HIS B C 1
ATOM 6395 O O . HIS B 1 371 ? 5.277 -24.578 3.566 1 96.19 371 HIS B O 1
ATOM 6401 N N . ALA B 1 372 ? 6.031 -24.625 1.495 1 94.12 372 ALA B N 1
ATOM 6402 C CA . ALA B 1 372 ? 7.176 -25.516 1.729 1 94.12 372 ALA B CA 1
ATOM 6403 C C . ALA B 1 372 ? 8.297 -25.234 0.735 1 94.12 372 ALA B C 1
ATOM 6405 O O . ALA B 1 372 ? 8.039 -25 -0.448 1 94.12 372 ALA B O 1
ATOM 6406 N N . GLN B 1 373 ? 9.453 -25.281 1.223 1 93.38 373 GLN B N 1
ATOM 6407 C CA . GLN B 1 373 ? 10.594 -25.125 0.32 1 93.38 373 GLN B CA 1
ATOM 6408 C C . GLN B 1 373 ? 10.758 -26.375 -0.555 1 93.38 373 GLN B C 1
ATOM 6410 O O . GLN B 1 373 ? 10.289 -27.453 -0.2 1 93.38 373 GLN B O 1
ATOM 6415 N N . SER B 1 374 ? 11.484 -26.172 -1.681 1 92.69 374 SER B N 1
ATOM 6416 C CA . SER B 1 374 ? 11.758 -27.281 -2.596 1 92.69 374 SER B CA 1
ATOM 6417 C C . SER B 1 374 ? 12.531 -28.391 -1.903 1 92.69 374 SER B C 1
ATOM 6419 O O . SER B 1 374 ? 13.422 -28.125 -1.094 1 92.69 374 SER B O 1
ATOM 6421 N N . TRP B 1 375 ? 12.25 -29.594 -2.277 1 92.38 375 TRP B N 1
ATOM 6422 C CA . TRP B 1 375 ? 12.977 -30.75 -1.769 1 92.38 375 TRP B CA 1
ATOM 6423 C C . TRP B 1 375 ? 14.469 -30.625 -2.033 1 92.38 375 TRP B C 1
ATOM 6425 O O . TRP B 1 375 ? 15.289 -31.172 -1.301 1 92.38 375 TRP B O 1
ATOM 6435 N N . LEU B 1 376 ? 14.797 -29.828 -3.041 1 90.69 376 LEU B N 1
ATOM 6436 C CA . LEU B 1 376 ? 16.188 -29.609 -3.41 1 90.69 376 LEU B CA 1
ATOM 6437 C C . LEU B 1 376 ? 16.922 -28.828 -2.328 1 90.69 376 LEU B C 1
ATOM 6439 O O . LEU B 1 376 ? 18.156 -28.859 -2.26 1 90.69 376 LEU B O 1
ATOM 6443 N N . GLN B 1 377 ? 16.141 -28.125 -1.479 1 91.62 377 GLN B N 1
ATOM 6444 C CA . GLN B 1 377 ? 16.766 -27.188 -0.534 1 91.62 377 GLN B CA 1
ATOM 6445 C C . GLN B 1 377 ? 16.641 -27.703 0.898 1 91.62 377 GLN B C 1
ATOM 6447 O O . GLN B 1 377 ? 17.219 -27.125 1.821 1 91.62 377 GLN B O 1
ATOM 6452 N N . VAL B 1 378 ? 15.836 -28.672 1.089 1 88.75 378 VAL B N 1
ATOM 6453 C CA . VAL B 1 378 ? 15.594 -29.172 2.434 1 88.75 378 VAL B CA 1
ATOM 6454 C C . VAL B 1 378 ? 16.359 -30.484 2.641 1 88.75 378 VAL B C 1
ATOM 6456 O O . VAL B 1 378 ? 16.25 -31.406 1.83 1 88.75 378 VAL B O 1
ATOM 6459 N N . LYS B 1 379 ? 17.031 -30.5 3.691 1 84.75 379 LYS B N 1
ATOM 6460 C CA . LYS B 1 379 ? 17.844 -31.688 3.975 1 84.75 379 LYS B CA 1
ATOM 6461 C C . LYS B 1 379 ? 16.984 -32.906 4.211 1 84.75 379 LYS B C 1
ATOM 6463 O O . LYS B 1 379 ? 15.93 -32.812 4.852 1 84.75 379 LYS B O 1
ATOM 6468 N N . GLY B 1 380 ? 17.422 -34 3.723 1 84.56 380 GLY B N 1
ATOM 6469 C CA . GLY B 1 380 ? 16.797 -35.281 4.012 1 84.56 380 GLY B CA 1
ATOM 6470 C C . GLY B 1 380 ? 15.773 -35.719 2.967 1 84.56 380 GLY B C 1
ATOM 6471 O O . GLY B 1 380 ? 15.234 -36.812 3.021 1 84.56 380 GLY B O 1
ATOM 6472 N N . LYS B 1 381 ? 15.5 -34.812 2.041 1 88.06 381 LYS B N 1
ATOM 6473 C CA . LYS B 1 381 ? 14.555 -35.188 0.991 1 88.06 381 LYS B CA 1
ATOM 6474 C C . LYS B 1 381 ? 15.273 -35.812 -0.196 1 88.06 381 LYS B C 1
ATOM 6476 O O . LYS B 1 381 ? 16.203 -35.25 -0.76 1 88.06 381 LYS B O 1
ATOM 6481 N N . LYS B 1 382 ? 14.852 -36.938 -0.633 1 88.25 382 LYS B N 1
ATOM 6482 C CA . LYS B 1 382 ? 15.562 -37.719 -1.646 1 88.25 382 LYS B CA 1
ATOM 6483 C C . LYS B 1 382 ? 15.125 -37.312 -3.053 1 88.25 382 LYS B C 1
ATOM 6485 O O . LYS B 1 382 ? 15.922 -37.375 -3.992 1 88.25 382 LYS B O 1
ATOM 6490 N N . ASN B 1 383 ? 13.883 -37.031 -3.15 1 90.12 383 ASN B N 1
ATOM 6491 C CA . ASN B 1 383 ? 13.312 -36.688 -4.445 1 90.12 383 ASN B CA 1
ATOM 6492 C C . ASN B 1 383 ? 12.062 -35.812 -4.289 1 90.12 383 ASN B C 1
ATOM 6494 O O . ASN B 1 383 ? 11.688 -35.469 -3.172 1 90.12 383 ASN B O 1
ATOM 6498 N N . SER B 1 384 ? 11.469 -35.5 -5.363 1 89.88 384 SER B N 1
ATOM 6499 C CA . SER B 1 384 ? 10.344 -34.562 -5.359 1 89.88 384 SER B CA 1
ATOM 6500 C C . SER B 1 384 ? 9.078 -35.25 -4.828 1 89.88 384 SER B C 1
ATOM 6502 O O . SER B 1 384 ? 8.094 -34.562 -4.527 1 89.88 384 SER B O 1
ATOM 6504 N N . TRP B 1 385 ? 9.039 -36.531 -4.645 1 90.56 385 TRP B N 1
ATOM 6505 C CA . TRP B 1 385 ? 7.859 -37.219 -4.176 1 90.56 385 TRP B CA 1
ATOM 6506 C C . TRP B 1 385 ? 7.91 -37.438 -2.664 1 90.56 385 TRP B C 1
ATOM 6508 O O . TRP B 1 385 ? 6.961 -37.969 -2.07 1 90.56 385 TRP B O 1
ATOM 6518 N N . ALA B 1 386 ? 9.016 -37 -2.107 1 89.25 386 ALA B N 1
ATOM 6519 C CA . ALA B 1 386 ? 9.094 -37.031 -0.65 1 89.25 386 ALA B CA 1
ATOM 6520 C C . ALA B 1 386 ? 8.031 -36.125 -0.026 1 89.25 386 ALA B C 1
ATOM 6522 O O . ALA B 1 386 ? 7.512 -35.219 -0.681 1 89.25 386 ALA B O 1
ATOM 6523 N N . SER B 1 387 ? 7.738 -36.438 1.178 1 87.12 387 SER B N 1
ATOM 6524 C CA . SER B 1 387 ? 6.758 -35.625 1.896 1 87.12 387 SER B CA 1
ATOM 6525 C C . SER B 1 387 ? 7.32 -34.25 2.232 1 87.12 387 SER B C 1
ATOM 6527 O O . SER B 1 387 ? 8.453 -34.125 2.715 1 87.12 387 SER B O 1
ATOM 6529 N N . TYR B 1 388 ? 6.543 -33.281 1.964 1 89.38 388 TYR B N 1
ATOM 6530 C CA . TYR B 1 388 ? 6.973 -31.906 2.248 1 89.38 388 TYR B CA 1
ATOM 6531 C C . TYR B 1 388 ? 6.5 -31.469 3.629 1 89.38 388 TYR B C 1
ATOM 6533 O O . TYR B 1 388 ? 5.445 -31.891 4.098 1 89.38 388 TYR B O 1
ATOM 6541 N N . ASP B 1 389 ? 7.301 -30.688 4.309 1 85.5 389 ASP B N 1
ATOM 6542 C CA . ASP B 1 389 ? 6.938 -30.031 5.562 1 85.5 389 ASP B CA 1
ATOM 6543 C C . ASP B 1 389 ? 6.336 -28.656 5.312 1 85.5 389 ASP B C 1
ATOM 6545 O O . ASP B 1 389 ? 7.062 -27.672 5.188 1 85.5 389 ASP B O 1
ATOM 6549 N N . SER B 1 390 ? 5.055 -28.609 5.336 1 91.25 390 SER B N 1
ATOM 6550 C CA . SER B 1 390 ? 4.371 -27.375 4.973 1 91.25 390 SER B CA 1
ATOM 6551 C C . SER B 1 390 ? 4.09 -26.516 6.199 1 91.25 390 SER B C 1
ATOM 6553 O O . SER B 1 390 ? 3.895 -27.031 7.297 1 91.25 390 SER B O 1
ATOM 6555 N N . GLY B 1 391 ? 4.125 -25.203 6.027 1 94.31 391 GLY B N 1
ATOM 6556 C CA . GLY B 1 391 ? 3.688 -24.281 7.066 1 94.31 391 GLY B CA 1
ATOM 6557 C C . GLY B 1 391 ? 4.832 -23.516 7.715 1 94.31 391 GLY B C 1
ATOM 6558 O O . GLY B 1 391 ? 4.609 -22.625 8.523 1 94.31 391 GLY B O 1
ATOM 6559 N N . ALA B 1 392 ? 6 -23.984 7.441 1 91.88 392 ALA B N 1
ATOM 6560 C CA . ALA B 1 392 ? 7.156 -23.281 7.992 1 91.88 392 ALA B CA 1
ATOM 6561 C C . ALA B 1 392 ? 8.359 -23.391 7.062 1 91.88 392 ALA B C 1
ATOM 6563 O O . ALA B 1 392 ? 8.5 -24.375 6.328 1 91.88 392 ALA B O 1
ATOM 6564 N N . PHE B 1 393 ? 9.203 -22.391 7.074 1 93.69 393 PHE B N 1
ATOM 6565 C CA . PHE B 1 393 ? 10.445 -22.391 6.312 1 93.69 393 PHE B CA 1
ATOM 6566 C C . PHE B 1 393 ? 11.617 -22.766 7.211 1 93.69 393 PHE B C 1
ATOM 6568 O O . PHE B 1 393 ? 11.531 -22.672 8.438 1 93.69 393 PHE B O 1
ATOM 6575 N N . SER B 1 394 ? 12.656 -23.219 6.578 1 92.19 394 SER B N 1
ATOM 6576 C CA . SER B 1 394 ? 13.891 -23.484 7.312 1 92.19 394 SER B CA 1
ATOM 6577 C C . SER B 1 394 ? 14.523 -22.203 7.82 1 92.19 394 SER B C 1
ATOM 6579 O O . SER B 1 394 ? 14.281 -21.125 7.277 1 92.19 394 SER B O 1
ATOM 6581 N N . SER B 1 395 ? 15.336 -22.359 8.875 1 93.38 395 SER B N 1
ATOM 6582 C CA . SER B 1 395 ? 15.992 -21.188 9.469 1 93.38 395 SER B CA 1
ATOM 6583 C C . SER B 1 395 ? 16.938 -20.531 8.477 1 93.38 395 SER B C 1
ATOM 6585 O O . SER B 1 395 ? 17.641 -21.219 7.727 1 93.38 395 SER B O 1
ATOM 6587 N N . CYS B 1 396 ? 17 -19.281 8.562 1 94.88 396 CYS B N 1
ATOM 6588 C CA . CYS B 1 396 ? 17.797 -18.484 7.641 1 94.88 396 CYS B CA 1
ATOM 6589 C C . CYS B 1 396 ? 19.266 -18.516 8.031 1 94.88 396 CYS B C 1
ATOM 6591 O O . CYS B 1 396 ? 19.609 -18.406 9.211 1 94.88 396 CYS B O 1
ATOM 6593 N N . ASP B 1 397 ? 20.141 -18.625 7.047 1 92.5 397 ASP B N 1
ATOM 6594 C CA . ASP B 1 397 ? 21.594 -18.641 7.258 1 92.5 397 ASP B CA 1
ATOM 6595 C C . ASP B 1 397 ? 22.094 -17.297 7.781 1 92.5 397 ASP B C 1
ATOM 6597 O O . ASP B 1 397 ? 23.031 -17.25 8.586 1 92.5 397 ASP B O 1
ATOM 6601 N N . ASN B 1 398 ? 21.5 -16.25 7.32 1 93.5 398 ASN B N 1
ATOM 6602 C CA . ASN B 1 398 ? 21.781 -14.898 7.762 1 93.5 398 ASN B CA 1
ATOM 6603 C C . ASN B 1 398 ? 20.531 -14.195 8.258 1 93.5 398 ASN B C 1
ATOM 6605 O O . ASN B 1 398 ? 19.875 -13.461 7.508 1 93.5 398 ASN B O 1
ATOM 6609 N N . PRO B 1 399 ? 20.266 -14.281 9.547 1 92.5 399 PRO B N 1
ATOM 6610 C CA . PRO B 1 399 ? 18.984 -13.812 10.086 1 92.5 399 PRO B CA 1
ATOM 6611 C C . PRO B 1 399 ? 18.812 -12.297 9.969 1 92.5 399 PRO B C 1
ATOM 6613 O O . PRO B 1 399 ? 17.703 -11.789 10.109 1 92.5 399 PRO B O 1
ATOM 6616 N N . LYS B 1 400 ? 19.828 -11.562 9.672 1 90.75 400 LYS B N 1
ATOM 6617 C CA . LYS B 1 400 ? 19.734 -10.109 9.562 1 90.75 400 LYS B CA 1
ATOM 6618 C C . LYS B 1 400 ? 19.359 -9.68 8.148 1 90.75 400 LYS B C 1
ATOM 6620 O O . LYS B 1 400 ? 19.031 -8.516 7.91 1 90.75 400 LYS B O 1
ATOM 6625 N N . HIS B 1 401 ? 19.406 -10.656 7.277 1 93.56 401 HIS B N 1
ATOM 6626 C CA . HIS B 1 401 ? 19.094 -10.328 5.898 1 93.56 401 HIS B CA 1
ATOM 6627 C C . HIS B 1 401 ? 17.609 -9.984 5.746 1 93.56 401 HIS B C 1
ATOM 6629 O O . HIS B 1 401 ? 16.75 -10.617 6.367 1 93.56 401 HIS B O 1
ATOM 6635 N N . HIS B 1 402 ? 17.234 -9.039 4.91 1 93 402 HIS B N 1
ATOM 6636 C CA . HIS B 1 402 ? 15.898 -8.469 4.848 1 93 402 HIS B CA 1
ATOM 6637 C C . HIS B 1 402 ? 14.969 -9.336 4.004 1 93 402 HIS B C 1
ATOM 6639 O O . HIS B 1 402 ? 13.828 -8.953 3.73 1 93 402 HIS B O 1
ATOM 6645 N N . SER B 1 403 ? 15.414 -10.5 3.543 1 93.94 403 SER B N 1
ATOM 6646 C CA . SER B 1 403 ? 14.555 -11.352 2.717 1 93.94 403 SER B CA 1
ATOM 6647 C C . SER B 1 403 ? 14.57 -12.797 3.207 1 93.94 403 SER B C 1
ATOM 6649 O O . SER B 1 403 ? 14.328 -13.719 2.432 1 93.94 403 SER B O 1
ATOM 6651 N N . CYS B 1 404 ? 14.852 -12.977 4.48 1 95.38 404 CYS B N 1
ATOM 6652 C CA . CYS B 1 404 ? 14.836 -14.32 5.055 1 95.38 404 CYS B CA 1
ATOM 6653 C C . CYS B 1 404 ? 13.461 -14.961 4.926 1 95.38 404 CYS B C 1
ATOM 6655 O O . CYS B 1 404 ? 12.453 -14.359 5.324 1 95.38 404 CYS B O 1
ATOM 6657 N N . LEU B 1 405 ? 13.461 -16.172 4.469 1 93.12 405 LEU B N 1
ATOM 6658 C CA . LEU B 1 405 ? 12.211 -16.891 4.234 1 93.12 405 LEU B CA 1
ATOM 6659 C C . LEU B 1 405 ? 11.461 -17.125 5.543 1 93.12 405 LEU B C 1
ATOM 6661 O O . LEU B 1 405 ? 10.234 -17.016 5.582 1 93.12 405 LEU B O 1
ATOM 6665 N N . ASP B 1 406 ? 12.195 -17.406 6.566 1 93.62 406 ASP B N 1
ATOM 6666 C CA . ASP B 1 406 ? 11.547 -17.766 7.824 1 93.62 406 ASP B CA 1
ATOM 6667 C C . ASP B 1 406 ? 10.992 -16.531 8.531 1 93.62 406 ASP B C 1
ATOM 6669 O O . ASP B 1 406 ? 10.414 -16.641 9.617 1 93.62 406 ASP B O 1
ATOM 6673 N N . ASP B 1 407 ? 11.156 -15.344 7.949 1 92.5 407 ASP B N 1
ATOM 6674 C CA . ASP B 1 407 ? 10.492 -14.133 8.43 1 92.5 407 ASP B CA 1
ATOM 6675 C C . ASP B 1 407 ? 9.086 -14 7.84 1 92.5 407 ASP B C 1
ATOM 6677 O O . ASP B 1 407 ? 8.312 -13.141 8.25 1 92.5 407 ASP B O 1
ATOM 6681 N N . PHE B 1 408 ? 8.766 -14.82 6.863 1 91.88 408 PHE B N 1
ATOM 6682 C CA . PHE B 1 408 ? 7.477 -14.758 6.188 1 91.88 408 PHE B CA 1
ATOM 6683 C C . PHE B 1 408 ? 6.547 -15.852 6.703 1 91.88 408 PHE B C 1
ATOM 6685 O O . PHE B 1 408 ? 7.008 -16.875 7.207 1 91.88 408 PHE B O 1
ATOM 6692 N N . PRO B 1 409 ? 5.25 -15.523 6.555 1 93.19 409 PRO B N 1
ATOM 6693 C CA . PRO B 1 409 ? 4.316 -16.578 6.949 1 93.19 409 PRO B CA 1
ATOM 6694 C C . PRO B 1 409 ? 4.453 -17.844 6.09 1 93.19 409 PRO B C 1
ATOM 6696 O O . PRO B 1 409 ? 4.723 -17.75 4.891 1 93.19 409 PRO B O 1
ATOM 6699 N N . GLY B 1 410 ? 4.238 -18.938 6.691 1 95.62 410 GLY B N 1
ATOM 6700 C CA . GLY B 1 410 ? 4.266 -20.203 5.977 1 95.62 410 GLY B CA 1
ATOM 6701 C C . GLY B 1 410 ? 2.957 -20.531 5.285 1 95.62 410 GLY B C 1
ATOM 6702 O O . GLY B 1 410 ? 2.705 -21.688 4.93 1 95.62 410 GLY B O 1
ATOM 6703 N N . ASP B 1 411 ? 2.139 -19.484 5.199 1 97.25 411 ASP B N 1
ATOM 6704 C CA . ASP B 1 411 ? 0.806 -19.672 4.629 1 97.25 411 ASP B CA 1
ATOM 6705 C C . ASP B 1 411 ? 0.305 -18.375 3.986 1 97.25 411 ASP B C 1
ATOM 6707 O O . ASP B 1 411 ? 0.459 -17.297 4.555 1 97.25 411 ASP B O 1
ATOM 6711 N N . GLY B 1 412 ? -0.246 -18.594 2.721 1 96.19 412 GLY B N 1
ATOM 6712 C CA . GLY B 1 412 ? -0.979 -17.484 2.125 1 96.19 412 GLY B CA 1
ATOM 6713 C C . GLY B 1 412 ? -0.075 -16.422 1.52 1 96.19 412 GLY B C 1
ATOM 6714 O O . GLY B 1 412 ? 1.095 -16.688 1.234 1 96.19 412 GLY B O 1
ATOM 6715 N N . ASN B 1 413 ? -0.668 -15.281 1.262 1 94.56 413 ASN B N 1
ATOM 6716 C CA . ASN B 1 413 ? 0.009 -14.156 0.625 1 94.56 413 ASN B CA 1
ATOM 6717 C C . ASN B 1 413 ? 1.229 -13.711 1.427 1 94.56 413 ASN B C 1
ATOM 6719 O O . ASN B 1 413 ? 1.213 -13.734 2.658 1 94.56 413 ASN B O 1
ATOM 6723 N N . LEU B 1 414 ? 2.215 -13.359 0.714 1 91.12 414 LEU B N 1
ATOM 6724 C CA . LEU B 1 414 ? 3.402 -12.789 1.333 1 91.12 414 LEU B CA 1
ATOM 6725 C C . LEU B 1 414 ? 3.297 -11.266 1.4 1 91.12 414 LEU B C 1
ATOM 6727 O O . LEU B 1 414 ? 2.904 -10.625 0.425 1 91.12 414 LEU B O 1
ATOM 6731 N N . PRO B 1 415 ? 3.619 -10.758 2.58 1 84 415 PRO B N 1
ATOM 6732 C CA . PRO B 1 415 ? 3.572 -9.297 2.693 1 84 415 PRO B CA 1
ATOM 6733 C C . PRO B 1 415 ? 4.684 -8.609 1.906 1 84 415 PRO B C 1
ATOM 6735 O O . PRO B 1 415 ? 5.738 -9.203 1.669 1 84 415 PRO B O 1
ATOM 6738 N N . PHE B 1 416 ? 4.52 -7.34 1.629 1 63.88 416 PHE B N 1
ATOM 6739 C CA . PHE B 1 416 ? 5.516 -6.418 1.097 1 63.88 416 PHE B CA 1
ATOM 6740 C C . PHE B 1 416 ? 6.008 -6.883 -0.269 1 63.88 416 PHE B C 1
ATOM 6742 O O . PHE B 1 416 ? 7.215 -6.945 -0.51 1 63.88 416 PHE B O 1
ATOM 6749 N N . ILE B 1 417 ? 5.141 -7.328 -1.062 1 60.72 417 ILE B N 1
ATOM 6750 C CA . ILE B 1 417 ? 5.609 -7.648 -2.406 1 60.72 417 ILE B CA 1
ATOM 6751 C C . ILE B 1 417 ? 5.383 -6.453 -3.328 1 60.72 417 ILE B C 1
ATOM 6753 O O . ILE B 1 417 ? 4.242 -6.051 -3.566 1 60.72 417 ILE B O 1
ATOM 6757 N N . VAL B 1 418 ? 6.461 -5.613 -3.438 1 58.91 418 VAL B N 1
ATOM 6758 C CA . VAL B 1 418 ? 6.406 -4.496 -4.375 1 58.91 418 VAL B CA 1
ATOM 6759 C C . VAL B 1 418 ? 6.703 -4.996 -5.789 1 58.91 418 VAL B C 1
ATOM 6761 O O . VAL B 1 418 ? 7.68 -5.719 -6.008 1 58.91 418 VAL B O 1
ATOM 6764 N N . GLN B 1 419 ? 5.691 -4.953 -6.68 1 59.31 419 GLN B N 1
ATOM 6765 C CA . GLN B 1 419 ? 5.879 -5.406 -8.055 1 59.31 419 GLN B CA 1
ATOM 6766 C C . GLN B 1 419 ? 6.703 -4.398 -8.852 1 59.31 419 GLN B C 1
ATOM 6768 O O . GLN B 1 419 ? 6.715 -3.207 -8.539 1 59.31 419 GLN B O 1
#

InterPro domains:
  IPR052613 LicD transferase [PTHR13627] (3-402)

pLDDT: mean 87.94, std 16.36, range [23.88, 98.56]